Protein AF-A0A971B0A4-F1 (afdb_monomer_lite)

Secondary structure (DSSP, 8-state):
-----SPPPPHHHHHHHS--GGGSPEEEEEEETT---HHHHHHHHHHHHHHT--EEEEEEE--TTS---S--TTSHHHHHHHHHHHHHHHHHT-EEEEESSSBSBSSB-TT--GGGB-EEEEEEEEEEEEEEEEEEEPPP-STT-EEEEEEEEEPPTTTT-BGGGG--EEEEES--TTGGGGGSS-TT--EEPPSEEEEEEEEEEEEEEEEEEEEEE-SS-EEEEEEEEEE-TTS-EEEEEEEEEEES---GGG-S-TT--EEEEEEEEEEEEEEEEEEEEEE--EEEEEEEESS-B-TTHHHHTTSS--SSS---TTTT-PPPPPPPSSGGGSB-GGG-EE-GGGB-TTSEEEEEEEEEEEEEEEEEEEE---B-BS--TTT--BBB-TT-HHHHHHHHHHTHHHHHHHS-GGG-TTEEEEEE--B-S----B-TTHHHHHHHHHSS-STGGGGGGGTB-BS-HHHHHHHHHHHHHHHHHHIIIIIIHHHHHHHGGGT-EEEEE--BSS---SBHHHHHHTSSEEEEEEESSSSTTHHHHHHHHHHHHHHT-S-EEEEEEEBSS--S---HHHHHHHHHHHHHTT--EEEEEEEE----SSSSEES--SSB---STTSTTTTTTHHHHHHHHHHHHHHTSSEE--SEEEE--S-SSBS----SSPPPTT--EEEE-HHHHHHT-EEETTEEE-TTS-EESEEEPPS-SB--HHHHHHHHHHHHHT-EEESPPP-B-SS-TTTTHHHHHHHHHHHHHH-S-TTSSSEEEEETTEEEEES--HHHHHHHTT---SEEESS--EEEEEE-SS-EEEEEE--SSS-EEEEEEES-TTEEEEEEETTTTEEEEESB-EEETTEEEEEEEE-TT-EEEEEEEEEEPPTT-EEEEEETTEEEEESSS--PPPPS---TTTS-TTS-EEEEEEEESS----PPP-SSSB-STTS---EEEE---GGGGTSTTEEEEEEEEETTEEEEEEEETTEEEEEEEEE----S-EEEEEEEETTEEEEEETTEEEEE-PPPSSEEEE-EEPS--SEEEEEEEEESSPPPHHHHHHHHHHS--TTT---S-SEEEEE-TTS-EEEEESS-EEEEEEETTS-EEEEEE---PPPEE----EEEEEE-SSS--EEEEESS---GGG-SSHHHHT--SEEEEEEEEEEPTTTTTS-EEEE-BEEESEEEEEETTEEEEEE-SSS-EEE-TTT--SEEEEEEEEEE--SHHHHHHHTTS-TTT-S-EESSPPS--TTPPPPP-EEEE--EEEEPEEE-

Structure (mmCIF, N/CA/C/O backbone):
data_AF-A0A971B0A4-F1
#
_entry.id   AF-A0A971B0A4-F1
#
loop_
_atom_site.group_PDB
_atom_site.id
_atom_site.type_symbol
_atom_site.label_atom_id
_atom_site.label_alt_id
_atom_site.label_comp_id
_atom_site.label_asym_id
_atom_site.label_entity_id
_atom_site.label_seq_id
_atom_site.pdbx_PDB_ins_code
_atom_site.Cartn_x
_atom_site.Cartn_y
_atom_site.Cartn_z
_atom_site.occupancy
_atom_site.B_iso_or_equiv
_atom_site.auth_seq_id
_atom_site.auth_comp_id
_atom_site.auth_asym_id
_atom_site.auth_atom_id
_atom_site.pdbx_PDB_model_num
ATOM 1 N N . MET A 1 1 ? -56.973 1.195 11.891 1.00 31.73 1 MET A N 1
ATOM 2 C CA . MET A 1 1 ? -56.583 0.288 12.991 1.00 31.73 1 MET A CA 1
ATOM 3 C C . MET A 1 1 ? -56.133 -1.046 12.408 1.00 31.73 1 MET A C 1
ATOM 5 O O . MET A 1 1 ? -56.952 -1.925 12.183 1.00 31.73 1 MET A O 1
ATOM 9 N N . ARG A 1 2 ? -54.836 -1.169 12.111 1.00 25.45 2 ARG A N 1
ATOM 10 C CA . ARG A 1 2 ? -54.115 -2.445 12.115 1.00 25.45 2 ARG A CA 1
ATOM 11 C C . ARG A 1 2 ? -53.233 -2.373 13.355 1.00 25.45 2 ARG A C 1
ATOM 13 O O . ARG A 1 2 ? -52.500 -1.406 13.514 1.00 25.45 2 ARG A O 1
ATOM 20 N N . THR A 1 3 ? -53.416 -3.315 14.262 1.00 25.73 3 THR A N 1
ATOM 21 C CA . THR A 1 3 ? -52.580 -3.524 15.443 1.00 25.73 3 THR A CA 1
ATOM 22 C C . THR A 1 3 ? -51.139 -3.756 14.992 1.00 25.73 3 THR A C 1
ATOM 24 O O . THR A 1 3 ? -50.863 -4.770 14.353 1.00 25.73 3 THR A O 1
ATOM 27 N N . LEU A 1 4 ? -50.262 -2.793 15.288 1.00 31.86 4 LEU A N 1
ATOM 28 C CA . LEU A 1 4 ? -48.808 -2.933 15.243 1.00 31.86 4 LEU A CA 1
ATOM 29 C C . LEU A 1 4 ? -48.434 -4.022 16.257 1.00 31.86 4 LEU A C 1
ATOM 31 O O . LEU A 1 4 ? -48.533 -3.820 17.465 1.00 31.86 4 LEU A O 1
ATOM 35 N N . GLY A 1 5 ? -48.152 -5.224 15.758 1.00 29.00 5 GLY A N 1
ATOM 36 C CA . GLY A 1 5 ? -47.483 -6.256 16.543 1.00 29.00 5 GLY A CA 1
ATOM 37 C C . GLY A 1 5 ? -46.013 -5.877 16.698 1.00 29.00 5 GLY A C 1
ATOM 38 O O . GLY A 1 5 ? -45.464 -5.289 15.775 1.00 29.00 5 GLY A O 1
ATOM 39 N N . ALA A 1 6 ? -45.437 -6.204 17.858 1.00 35.09 6 ALA A N 1
ATOM 40 C CA . ALA A 1 6 ? -44.038 -6.000 18.245 1.00 35.09 6 ALA A CA 1
ATOM 41 C C . ALA A 1 6 ? -43.067 -5.900 17.051 1.00 35.09 6 ALA A C 1
ATOM 43 O O . ALA A 1 6 ? -42.960 -6.848 16.270 1.00 35.09 6 ALA A O 1
ATOM 44 N N . ASP A 1 7 ? -42.397 -4.751 16.929 1.00 43.31 7 ASP A N 1
ATOM 45 C CA . ASP A 1 7 ? -41.523 -4.400 15.809 1.00 43.31 7 ASP A CA 1
ATOM 46 C C . ASP A 1 7 ? -40.497 -5.503 15.520 1.00 43.31 7 ASP A C 1
ATOM 48 O O . ASP A 1 7 ? -39.654 -5.851 16.352 1.00 43.31 7 ASP A O 1
ATOM 52 N N . ALA A 1 8 ? -40.569 -6.076 14.319 1.00 57.00 8 ALA A N 1
ATOM 53 C CA . ALA A 1 8 ? -39.545 -6.987 13.838 1.00 57.00 8 ALA A CA 1
ATOM 54 C C . ALA A 1 8 ? -38.271 -6.181 13.534 1.00 57.00 8 ALA A C 1
ATOM 56 O O . ALA A 1 8 ? -38.282 -5.301 12.675 1.00 57.00 8 ALA A O 1
ATOM 57 N N . VAL A 1 9 ? -37.178 -6.495 14.235 1.00 74.12 9 VAL A N 1
ATOM 58 C CA . VAL A 1 9 ? -35.832 -5.950 13.987 1.00 74.12 9 VAL A CA 1
ATOM 59 C C . VAL A 1 9 ? -35.480 -6.092 12.499 1.00 74.12 9 VAL A C 1
ATOM 61 O O . VAL A 1 9 ? -35.648 -7.171 11.925 1.00 74.12 9 VAL A O 1
ATOM 64 N N . SER A 1 10 ? -35.001 -5.016 11.863 1.00 85.31 10 SER A N 1
ATOM 65 C CA . SER A 1 10 ? -34.673 -5.044 10.427 1.00 85.31 10 SER A CA 1
ATOM 66 C C . SER A 1 10 ? -33.551 -6.057 10.119 1.00 85.31 10 SER A C 1
ATOM 68 O O . SER A 1 10 ? -32.685 -6.274 10.969 1.00 85.31 10 SER A O 1
ATOM 70 N N . PRO A 1 11 ? -33.486 -6.657 8.910 1.00 90.25 11 PRO A N 1
ATOM 71 C CA . PRO A 1 11 ? -32.400 -7.576 8.552 1.00 90.25 11 PRO A CA 1
ATOM 72 C C . PRO A 1 11 ? -31.000 -6.964 8.701 1.00 90.25 11 PRO A C 1
ATOM 74 O O . PRO A 1 11 ? -30.074 -7.651 9.130 1.00 90.25 11 PRO A O 1
ATOM 77 N N . LEU A 1 12 ? -30.859 -5.667 8.401 1.00 93.06 12 LEU A N 1
ATOM 78 C CA . LEU A 1 12 ? -29.615 -4.922 8.592 1.00 93.06 12 LEU A CA 1
ATOM 79 C C . LEU A 1 12 ? -29.250 -4.833 10.081 1.00 93.06 12 LEU A C 1
ATOM 81 O O . LEU A 1 12 ? -28.116 -5.104 10.459 1.00 93.06 12 LEU A O 1
ATOM 85 N N . GLU A 1 13 ? -30.214 -4.513 10.944 1.00 93.62 13 GLU A N 1
ATOM 86 C CA . GLU A 1 13 ? -29.979 -4.415 12.389 1.00 93.62 13 GLU A CA 1
ATOM 87 C C . GLU A 1 13 ? -29.661 -5.776 13.008 1.00 93.62 13 GLU A C 1
ATOM 89 O O . GLU A 1 13 ? -28.752 -5.892 13.833 1.00 93.62 13 GLU A O 1
ATOM 94 N N . GLN A 1 14 ? -30.348 -6.828 12.564 1.00 94.19 14 GLN A N 1
ATOM 95 C CA . GLN A 1 14 ? -30.048 -8.189 12.984 1.00 94.19 14 GLN A CA 1
ATOM 96 C C . GLN A 1 14 ? -28.626 -8.596 12.572 1.00 94.19 14 GLN A C 1
ATOM 98 O O . GLN A 1 14 ? -27.894 -9.134 13.400 1.00 94.19 14 GLN A O 1
ATOM 103 N N . GLY A 1 15 ? -28.217 -8.298 11.333 1.00 95.44 15 GLY A N 1
ATOM 104 C CA . GLY A 1 15 ? -26.860 -8.562 10.851 1.00 95.44 15 GLY A CA 1
ATOM 105 C C . GLY A 1 15 ? -25.789 -7.694 11.519 1.00 95.44 15 GLY A C 1
ATOM 106 O O . GLY A 1 15 ? -24.650 -8.118 11.648 1.00 95.44 15 GLY A O 1
ATOM 107 N N . PHE A 1 16 ? -26.123 -6.509 12.025 1.00 97.00 16 PHE A N 1
ATOM 108 C CA . PHE A 1 16 ? -25.188 -5.723 12.829 1.00 97.00 16 PHE A CA 1
ATOM 109 C C . PHE A 1 16 ? -25.024 -6.284 14.244 1.00 97.00 16 PHE A C 1
ATOM 111 O O . PHE A 1 16 ? -23.913 -6.346 14.771 1.00 97.00 16 PHE A O 1
ATOM 118 N N . ARG A 1 17 ? -26.117 -6.714 14.880 1.00 94.44 17 ARG A N 1
ATOM 119 C CA . ARG A 1 17 ? -26.064 -7.311 16.223 1.00 94.44 17 ARG A CA 1
ATOM 120 C C . ARG A 1 17 ? -25.363 -8.671 16.204 1.00 94.44 17 ARG A C 1
ATOM 122 O O . ARG A 1 17 ? -24.542 -8.933 17.086 1.00 94.44 17 ARG A O 1
ATOM 129 N N . ASP A 1 18 ? -25.648 -9.485 15.188 1.00 93.94 18 ASP A N 1
ATOM 130 C CA . ASP A 1 18 ? -25.052 -10.802 14.953 1.00 93.94 18 ASP A CA 1
ATOM 131 C C . ASP A 1 18 ? -24.512 -10.917 13.511 1.00 93.94 18 ASP A C 1
ATOM 133 O O . ASP A 1 18 ? -25.211 -11.403 12.615 1.00 93.94 18 ASP A O 1
ATOM 137 N N . PRO A 1 19 ? -23.272 -10.447 13.262 1.00 95.88 19 PRO A N 1
ATOM 138 C CA . PRO A 1 19 ? -22.678 -10.457 11.931 1.00 95.88 19 PRO A CA 1
ATOM 139 C C . PRO A 1 19 ? -22.588 -11.852 11.320 1.00 95.88 19 PRO A C 1
ATOM 141 O O . PRO A 1 19 ? -22.152 -12.796 11.989 1.0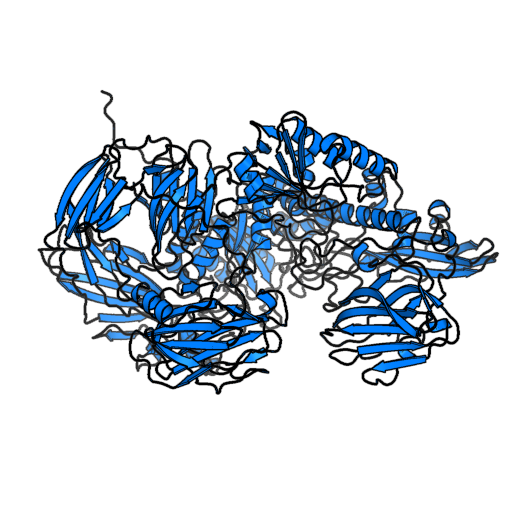0 95.88 19 PRO A O 1
ATOM 144 N N . PRO A 1 20 ? -22.912 -12.002 10.028 1.00 94.94 20 PRO A N 1
ATOM 145 C CA . PRO A 1 20 ? -22.890 -13.299 9.382 1.00 94.94 20 PRO A CA 1
ATOM 146 C C . PRO A 1 20 ? -21.445 -13.815 9.248 1.00 94.94 20 PRO A C 1
ATOM 148 O O . PRO A 1 20 ? -20.472 -13.067 9.326 1.00 94.94 20 PRO A O 1
ATOM 151 N N . VAL A 1 21 ? -21.268 -15.128 9.081 1.00 93.69 21 VAL A N 1
ATOM 152 C CA . VAL A 1 21 ? -19.934 -15.768 9.134 1.00 93.69 21 VAL A CA 1
ATOM 153 C C . VAL A 1 21 ? -18.959 -15.272 8.061 1.00 93.69 21 VAL A C 1
ATOM 155 O O . VAL A 1 21 ? -17.753 -15.403 8.238 1.00 93.69 21 VAL A O 1
ATOM 158 N N . GLN A 1 22 ? -19.467 -14.700 6.969 1.00 92.38 22 GLN A N 1
ATOM 159 C CA . GLN A 1 22 ? -18.684 -14.152 5.861 1.00 92.38 22 GLN A CA 1
ATOM 160 C C . GLN A 1 22 ? -17.937 -12.864 6.238 1.00 92.38 22 GLN A C 1
ATOM 162 O O . GLN A 1 22 ? -17.019 -12.481 5.525 1.00 92.38 22 GLN A O 1
ATOM 167 N N . THR A 1 23 ? -18.298 -12.211 7.348 1.00 96.12 23 THR A N 1
ATOM 168 C CA . THR A 1 23 ? -17.634 -10.980 7.815 1.00 96.12 23 THR A CA 1
ATOM 169 C C . THR A 1 23 ? -16.490 -11.251 8.782 1.00 96.12 23 THR A C 1
ATOM 171 O O . THR A 1 23 ? -15.845 -10.315 9.254 1.00 96.12 23 THR A O 1
ATOM 174 N N . LYS A 1 24 ? -16.247 -12.526 9.115 1.00 97.94 24 LYS A N 1
ATOM 175 C CA . LYS A 1 24 ? -15.093 -12.921 9.919 1.00 97.94 24 LYS A CA 1
ATOM 176 C C . LYS A 1 24 ? -13.802 -12.517 9.196 1.00 97.94 24 LYS A C 1
ATOM 178 O O . LYS A 1 24 ? -13.685 -12.823 8.012 1.00 97.94 24 LYS A O 1
ATOM 183 N N . PRO A 1 25 ? -12.837 -11.895 9.893 1.00 98.00 25 PRO A N 1
ATOM 184 C CA . PRO A 1 25 ? -11.555 -11.562 9.292 1.00 98.00 25 PRO A CA 1
ATOM 185 C C . PRO A 1 25 ? -10.769 -12.826 8.930 1.00 98.00 25 PRO A C 1
ATOM 187 O O . PRO A 1 25 ? -10.989 -13.911 9.490 1.00 98.00 25 PRO A O 1
ATOM 190 N N . ALA A 1 26 ? -9.826 -12.657 8.012 1.00 98.56 26 ALA A N 1
ATOM 191 C CA . ALA A 1 26 ? -8.813 -13.650 7.698 1.00 98.56 26 ALA A CA 1
ATOM 192 C C . ALA A 1 26 ? -7.521 -13.376 8.484 1.00 98.56 26 ALA A C 1
ATOM 194 O O . ALA A 1 26 ? -7.385 -12.339 9.136 1.00 98.56 26 ALA A O 1
ATOM 195 N N . VAL A 1 27 ? -6.559 -14.292 8.411 1.00 98.56 27 VAL A N 1
ATOM 196 C CA . VAL A 1 27 ? -5.201 -14.100 8.937 1.00 98.56 27 VAL A CA 1
ATOM 197 C C . VAL A 1 27 ? -4.169 -14.596 7.936 1.00 98.56 27 VAL A C 1
ATOM 199 O O . VAL A 1 27 ? -4.377 -15.632 7.297 1.00 98.56 27 VAL A O 1
ATOM 202 N N . TYR A 1 28 ? -3.028 -13.917 7.860 1.00 98.69 28 TYR A N 1
ATOM 203 C CA . TYR A 1 28 ? -1.813 -14.568 7.381 1.00 98.69 28 TYR A CA 1
ATOM 204 C C . TYR A 1 28 ? -1.364 -15.564 8.440 1.00 98.69 28 TYR A C 1
ATOM 206 O O . TYR A 1 28 ? -1.248 -15.227 9.620 1.00 98.69 28 TYR A O 1
ATOM 214 N N . TRP A 1 29 ? -1.174 -16.811 8.025 1.00 98.69 29 TRP A N 1
ATOM 215 C CA . TRP A 1 29 ? -0.778 -17.910 8.886 1.00 98.69 29 TRP A CA 1
ATOM 216 C C . TRP A 1 29 ? 0.603 -18.414 8.484 1.00 98.69 29 TRP A C 1
ATOM 218 O O . TRP A 1 29 ? 0.750 -19.338 7.682 1.00 98.69 29 TRP A O 1
ATOM 228 N N . TYR A 1 30 ? 1.627 -17.758 9.024 1.00 98.31 30 TYR A N 1
ATOM 229 C CA . TYR A 1 30 ? 3.008 -17.993 8.623 1.00 98.31 30 TYR A CA 1
ATOM 230 C C . TYR A 1 30 ? 3.624 -19.183 9.342 1.00 98.31 30 TYR A C 1
ATOM 232 O O . TYR A 1 30 ? 3.584 -19.302 10.570 1.00 98.31 30 TYR A O 1
ATOM 240 N N . TRP A 1 31 ? 4.217 -20.061 8.542 1.00 97.88 31 TRP A N 1
ATOM 241 C CA . TRP A 1 31 ? 4.985 -21.223 8.959 1.00 97.88 31 TRP A CA 1
ATOM 242 C C . TRP A 1 31 ? 6.463 -20.852 8.836 1.00 97.88 31 TRP A C 1
ATOM 244 O O . TRP A 1 31 ? 6.988 -20.742 7.730 1.00 97.88 31 TRP A O 1
ATOM 254 N N . ILE A 1 32 ? 7.099 -20.568 9.976 1.00 97.06 32 ILE A N 1
ATOM 255 C CA . ILE A 1 32 ? 8.408 -19.901 10.031 1.00 97.06 32 ILE A CA 1
ATOM 256 C C . ILE A 1 32 ? 9.547 -20.926 10.098 1.00 97.06 32 ILE A C 1
ATOM 258 O O . ILE A 1 32 ? 9.622 -21.721 11.040 1.00 97.06 32 ILE A O 1
ATOM 262 N N . SER A 1 33 ? 10.464 -20.861 9.133 1.00 96.25 33 SER A N 1
ATOM 263 C CA . SER A 1 33 ? 11.704 -21.646 9.042 1.00 96.25 33 SER A CA 1
ATOM 264 C C . SER A 1 33 ? 11.499 -23.126 9.384 1.00 96.25 33 SER A C 1
ATOM 266 O O . SER A 1 33 ? 12.174 -23.658 10.259 1.00 96.25 33 SER A O 1
ATOM 268 N N . ASP A 1 34 ? 10.521 -23.786 8.761 1.00 95.44 34 ASP A N 1
ATOM 269 C CA . ASP A 1 34 ? 10.216 -25.219 8.937 1.00 95.44 34 ASP A CA 1
ATOM 270 C C . ASP A 1 34 ? 9.804 -25.653 10.367 1.00 95.44 34 ASP A C 1
ATOM 272 O O . ASP A 1 34 ? 9.705 -26.847 10.660 1.00 95.44 34 ASP A O 1
ATOM 276 N N . ASN A 1 35 ? 9.555 -24.714 11.290 1.00 95.75 35 ASN A N 1
ATOM 277 C CA . ASN A 1 35 ? 9.149 -25.015 12.668 1.00 95.75 35 ASN A CA 1
ATOM 278 C C . ASN A 1 35 ? 7.637 -25.242 12.754 1.00 95.75 35 ASN A C 1
ATOM 280 O O . ASN A 1 35 ? 6.903 -24.377 13.226 1.00 95.75 35 ASN A O 1
ATOM 284 N N . ILE A 1 36 ? 7.176 -26.411 12.310 1.00 96.25 36 ILE A N 1
ATOM 285 C CA . ILE A 1 36 ? 5.751 -26.760 12.241 1.00 96.25 36 ILE A CA 1
ATOM 286 C C . ILE A 1 36 ? 5.455 -28.132 12.848 1.00 96.25 36 ILE A C 1
ATOM 288 O O . ILE A 1 36 ? 6.302 -29.020 12.874 1.00 96.25 36 ILE A O 1
ATOM 292 N N . SER A 1 37 ? 4.233 -28.318 13.355 1.00 97.25 37 SER A N 1
ATOM 293 C CA . SER A 1 37 ? 3.768 -29.611 13.876 1.00 97.25 37 SER A CA 1
ATOM 294 C C . SER A 1 37 ? 2.282 -29.827 13.612 1.00 97.25 37 SER A C 1
ATOM 296 O O . SER A 1 37 ? 1.493 -28.877 13.556 1.00 97.25 37 SER A O 1
ATOM 298 N N . LYS A 1 38 ? 1.879 -31.095 13.500 1.00 98.06 38 LYS A N 1
ATOM 299 C CA . LYS A 1 38 ? 0.485 -31.492 13.266 1.00 98.06 38 LYS A CA 1
ATOM 300 C C . LYS A 1 38 ? -0.436 -31.052 14.406 1.00 98.06 38 LYS A C 1
ATOM 302 O O . LYS A 1 38 ? -1.518 -30.515 14.174 1.00 98.06 38 LYS A O 1
ATOM 307 N N . GLU A 1 39 ? 0.007 -31.243 15.645 1.00 98.25 39 GLU A N 1
ATOM 308 C CA . GLU A 1 39 ? -0.720 -30.842 16.848 1.00 98.25 39 GLU A CA 1
ATOM 309 C C . GLU A 1 39 ? -0.805 -29.317 16.964 1.00 98.25 39 GLU A C 1
ATOM 311 O O . GLU A 1 39 ? -1.820 -28.787 17.419 1.00 98.25 39 GLU A O 1
ATOM 316 N N . GLY A 1 40 ? 0.249 -28.604 16.555 1.00 98.31 40 GLY A N 1
ATOM 317 C CA . GLY A 1 40 ? 0.265 -27.147 16.485 1.00 98.31 40 GLY A CA 1
ATOM 318 C C . GLY A 1 40 ? -0.768 -26.616 15.495 1.00 98.31 40 GLY A C 1
ATOM 319 O O . GLY A 1 40 ? -1.555 -25.749 15.862 1.00 98.31 40 GLY A O 1
ATOM 320 N N . VAL A 1 41 ? -0.825 -27.200 14.292 1.00 98.75 41 VAL A N 1
ATOM 321 C CA . VAL A 1 41 ? -1.830 -26.896 13.257 1.00 98.75 41 VAL A CA 1
ATOM 322 C C . VAL A 1 41 ? -3.260 -27.044 13.781 1.00 98.75 41 VAL A C 1
ATOM 324 O O . VAL A 1 41 ? -4.047 -26.105 13.676 1.00 98.75 41 VAL A O 1
ATOM 327 N N . THR A 1 42 ? -3.596 -28.182 14.398 1.00 98.81 42 THR A N 1
ATOM 328 C CA . THR A 1 42 ? -4.938 -28.395 14.972 1.00 98.81 42 THR A CA 1
ATOM 329 C C . THR A 1 42 ? -5.279 -27.326 16.009 1.00 98.81 42 THR A C 1
ATOM 331 O O . THR A 1 42 ? -6.360 -26.741 15.970 1.00 98.81 42 THR A O 1
ATOM 334 N N . ARG A 1 43 ? -4.355 -27.032 16.929 1.00 98.62 43 ARG A N 1
ATOM 335 C CA . ARG A 1 43 ? -4.614 -26.080 18.016 1.00 98.62 43 ARG A CA 1
ATOM 336 C C . ARG A 1 43 ? -4.702 -24.636 17.541 1.00 98.62 43 ARG A C 1
ATOM 338 O O . ARG A 1 43 ? -5.463 -23.872 18.129 1.00 98.62 43 ARG A O 1
ATOM 345 N N . ASP A 1 44 ? -3.945 -24.269 16.511 1.00 98.81 44 ASP A N 1
ATOM 346 C CA . ASP A 1 44 ? -4.049 -22.955 15.877 1.00 98.81 44 ASP A CA 1
ATOM 347 C C . ASP A 1 44 ? -5.430 -22.756 15.257 1.00 98.81 44 ASP A C 1
ATOM 349 O O . ASP A 1 44 ? -6.111 -21.790 15.592 1.00 98.81 44 ASP A O 1
ATOM 353 N N . LEU A 1 45 ? -5.901 -23.714 14.457 1.00 98.88 45 LEU A N 1
ATOM 354 C CA . LEU A 1 45 ? -7.218 -23.631 13.820 1.00 98.88 45 LEU A CA 1
ATOM 355 C C . LEU A 1 45 ? -8.366 -23.649 14.840 1.00 98.88 45 LEU A C 1
ATOM 357 O O . LEU A 1 45 ? -9.329 -22.894 14.708 1.00 98.88 45 LEU A O 1
ATOM 361 N N . GLU A 1 46 ? -8.260 -24.448 15.905 1.00 98.75 46 GLU A N 1
ATOM 362 C CA . GLU A 1 46 ? -9.228 -24.414 17.007 1.00 98.75 46 GLU A CA 1
ATOM 363 C C . GLU A 1 46 ? -9.236 -23.063 17.735 1.00 98.75 46 GLU A C 1
ATOM 365 O O . GLU A 1 46 ? -10.302 -22.588 18.129 1.00 98.75 46 GLU A O 1
ATOM 370 N N . ALA A 1 47 ? -8.070 -22.440 17.928 1.00 98.62 47 ALA A N 1
ATOM 371 C CA . ALA A 1 47 ? -7.957 -21.127 18.558 1.00 98.62 47 ALA A CA 1
ATOM 372 C C . ALA A 1 47 ? -8.544 -20.021 17.670 1.00 98.62 47 ALA A C 1
ATOM 374 O O . ALA A 1 47 ? -9.370 -19.237 18.136 1.00 98.62 47 ALA A O 1
ATOM 375 N N . MET A 1 48 ? -8.204 -20.024 16.381 1.00 98.75 48 MET A N 1
ATOM 376 C CA . MET A 1 48 ? -8.788 -19.157 15.355 1.00 98.75 48 MET A CA 1
ATOM 377 C C . MET A 1 48 ? -10.322 -19.246 15.346 1.00 98.75 48 MET A C 1
ATOM 379 O O . MET A 1 48 ? -11.005 -18.220 15.405 1.00 98.75 48 MET A O 1
ATOM 383 N N . ALA A 1 49 ? -10.878 -20.463 15.358 1.00 98.44 49 ALA A N 1
ATOM 384 C CA . ALA A 1 49 ? -12.323 -20.678 15.376 1.00 98.44 49 ALA A CA 1
ATOM 385 C C . ALA A 1 49 ? -12.995 -20.102 16.637 1.00 98.44 49 ALA A C 1
ATOM 387 O O . ALA A 1 49 ? -14.060 -19.487 16.528 1.00 98.44 49 ALA A O 1
ATOM 388 N N . ARG A 1 50 ? -12.377 -20.257 17.821 1.00 97.75 50 ARG A N 1
ATOM 389 C CA . ARG A 1 50 ? -12.908 -19.733 19.095 1.00 97.75 50 ARG A CA 1
ATOM 390 C C . ARG A 1 50 ? -12.997 -18.210 19.125 1.00 97.75 50 ARG A C 1
ATOM 392 O O . ARG A 1 50 ? -13.990 -17.683 19.628 1.00 97.75 50 ARG A O 1
ATOM 399 N N . VAL A 1 51 ? -11.992 -17.512 18.591 1.00 97.31 51 VAL A N 1
ATOM 400 C CA . VAL A 1 51 ? -11.947 -16.037 18.617 1.00 97.31 51 VAL A CA 1
ATOM 401 C C . VAL A 1 51 ? -12.653 -15.382 17.431 1.00 97.31 51 VAL A C 1
ATOM 403 O O . VAL A 1 51 ? -12.865 -14.175 17.447 1.00 97.31 51 VAL A O 1
ATOM 406 N N . GLY A 1 52 ? -13.082 -16.167 16.438 1.00 97.38 52 GLY A N 1
ATOM 407 C CA . GLY A 1 52 ? -13.920 -15.690 15.337 1.00 97.38 52 GLY A CA 1
ATOM 408 C C . GLY A 1 52 ? -13.186 -15.406 14.026 1.00 97.38 52 GLY A C 1
ATOM 409 O O . GLY A 1 52 ? -13.714 -14.654 13.213 1.00 97.38 52 GLY A O 1
ATOM 410 N N . ILE A 1 53 ? -12.025 -16.019 13.788 1.00 98.56 53 ILE A N 1
ATOM 411 C CA . ILE A 1 53 ? -11.350 -15.992 12.480 1.00 98.56 53 ILE A CA 1
ATOM 412 C C . ILE A 1 53 ? -12.091 -16.894 11.484 1.00 98.56 53 ILE A C 1
ATOM 414 O O . ILE A 1 53 ? -12.618 -17.950 11.850 1.00 98.56 53 ILE A O 1
ATOM 418 N N . GLY A 1 54 ? -12.190 -16.439 10.233 1.00 98.00 54 GLY A N 1
ATOM 419 C CA . GLY A 1 54 ? -12.931 -17.107 9.161 1.00 98.00 54 GLY A CA 1
ATOM 420 C C . GLY A 1 54 ? -12.048 -17.830 8.151 1.00 98.00 54 GLY A C 1
ATOM 421 O O . GLY A 1 54 ? -12.431 -18.901 7.677 1.00 98.00 54 GLY A O 1
ATOM 422 N N . GLU A 1 55 ? -10.881 -17.268 7.832 1.00 98.50 55 GLU A N 1
ATOM 423 C CA . GLU A 1 55 ? -9.952 -17.806 6.830 1.00 98.50 55 GLU A CA 1
ATOM 424 C C . GLU A 1 55 ? -8.496 -17.692 7.326 1.00 98.50 55 GLU A C 1
ATOM 426 O O . GLU A 1 55 ? -8.152 -16.736 8.017 1.00 98.50 55 GLU A O 1
ATOM 431 N N . ALA A 1 56 ? -7.640 -18.657 6.987 1.00 98.75 56 ALA A N 1
ATOM 432 C CA . ALA A 1 56 ? -6.213 -18.649 7.315 1.00 98.75 56 ALA A CA 1
ATOM 433 C C . ALA A 1 56 ? -5.379 -18.928 6.059 1.00 98.75 56 ALA A C 1
ATOM 435 O O . ALA A 1 56 ? -5.575 -19.953 5.403 1.00 98.75 56 ALA A O 1
ATOM 436 N N . PHE A 1 57 ? -4.469 -18.019 5.711 1.00 98.75 57 PHE A N 1
ATOM 437 C CA . PHE A 1 57 ? -3.645 -18.109 4.505 1.00 98.75 57 PHE A CA 1
ATOM 438 C C . PHE A 1 57 ? -2.257 -18.641 4.847 1.00 98.75 57 PHE A C 1
ATOM 440 O O . PHE A 1 57 ? -1.482 -17.974 5.526 1.00 98.75 57 PHE A O 1
ATOM 447 N N . ILE A 1 58 ? -1.951 -19.858 4.403 1.00 98.75 58 ILE A N 1
ATOM 448 C CA . ILE A 1 58 ? -0.680 -20.522 4.694 1.00 98.75 58 ILE A CA 1
ATOM 449 C C . ILE A 1 58 ? 0.426 -19.919 3.823 1.00 98.75 58 ILE A C 1
ATOM 451 O O . ILE A 1 58 ? 0.416 -20.117 2.605 1.00 98.75 58 ILE A O 1
ATOM 455 N N . GLY A 1 59 ? 1.383 -19.244 4.464 1.00 98.00 59 GLY A N 1
ATOM 456 C CA . GLY A 1 59 ? 2.637 -18.765 3.869 1.00 98.00 59 GLY A CA 1
ATOM 457 C C . GLY A 1 59 ? 3.840 -19.470 4.501 1.00 98.00 59 GLY A C 1
ATOM 458 O O . GLY A 1 59 ? 3.880 -19.653 5.719 1.00 98.00 59 GLY A O 1
ATOM 459 N N . ASN A 1 60 ? 4.812 -19.900 3.691 1.00 97.31 60 ASN A N 1
ATOM 460 C CA . ASN A 1 60 ? 5.985 -20.653 4.165 1.00 97.31 60 ASN A CA 1
ATOM 461 C C . ASN A 1 60 ? 7.205 -19.750 4.107 1.00 97.31 60 ASN A C 1
ATOM 463 O O . ASN A 1 60 ? 7.784 -19.569 3.042 1.00 97.31 60 ASN A O 1
ATOM 467 N N . ILE A 1 61 ? 7.563 -19.171 5.245 1.00 96.94 61 ILE A N 1
ATOM 468 C CA . ILE A 1 61 ? 8.516 -18.067 5.320 1.00 96.94 61 ILE A CA 1
ATOM 469 C C . ILE A 1 61 ? 9.797 -18.582 5.952 1.00 96.94 61 ILE A C 1
ATOM 471 O O . ILE A 1 61 ? 9.773 -19.098 7.070 1.00 96.94 61 ILE A O 1
ATOM 475 N N . PHE A 1 62 ? 10.923 -18.426 5.266 1.00 96.12 62 PHE A N 1
ATOM 476 C CA . PHE A 1 62 ? 12.215 -18.844 5.795 1.00 96.12 62 PHE A CA 1
ATOM 477 C C . PHE A 1 62 ? 13.033 -17.636 6.239 1.00 96.12 62 PHE A C 1
ATOM 479 O O . PHE A 1 62 ? 13.309 -16.730 5.463 1.00 96.12 62 PHE A O 1
ATOM 486 N N . LEU A 1 63 ? 13.406 -17.614 7.514 1.00 94.50 63 LEU A N 1
ATOM 487 C CA . LEU A 1 63 ? 14.222 -16.567 8.113 1.00 94.50 63 LEU A CA 1
ATOM 488 C C . LEU A 1 63 ? 15.580 -17.156 8.501 1.00 94.50 63 LEU A C 1
ATOM 490 O O . LEU A 1 63 ? 15.645 -18.018 9.379 1.00 94.50 63 LEU A O 1
ATOM 494 N N . ASP A 1 64 ? 16.660 -16.663 7.894 1.00 89.88 64 ASP A N 1
ATOM 495 C CA . ASP A 1 64 ? 18.022 -17.187 8.101 1.00 89.88 64 ASP A CA 1
ATOM 496 C C . ASP A 1 64 ? 18.517 -17.061 9.549 1.00 89.88 64 ASP A C 1
ATOM 498 O O . ASP A 1 64 ? 19.373 -17.817 10.008 1.00 89.88 64 ASP A O 1
ATOM 502 N N . ASN A 1 65 ? 17.980 -16.094 10.294 1.00 88.25 65 ASN A N 1
ATOM 503 C CA . ASN A 1 65 ? 18.316 -15.863 11.697 1.00 88.25 65 ASN A CA 1
ATOM 504 C C . ASN A 1 65 ? 17.487 -16.713 12.677 1.00 88.25 65 ASN A C 1
ATOM 506 O O . ASN A 1 65 ? 17.632 -16.554 13.891 1.00 88.25 65 ASN A O 1
ATOM 510 N N . VAL A 1 66 ? 16.621 -17.594 12.173 1.00 90.94 66 VAL A N 1
ATOM 511 C CA . VAL A 1 66 ? 15.774 -18.493 12.959 1.00 90.94 66 VAL A CA 1
ATOM 512 C C . VAL A 1 66 ? 16.232 -19.932 12.711 1.00 90.94 66 VAL A C 1
ATOM 514 O O . VAL A 1 66 ? 16.252 -20.365 11.560 1.00 90.94 66 VAL A O 1
ATOM 517 N N . PRO A 1 67 ? 16.569 -20.714 13.758 1.00 91.88 67 PRO A N 1
ATOM 518 C CA . PRO A 1 67 ? 16.947 -22.113 13.578 1.00 91.88 67 PRO A CA 1
ATOM 519 C C . PRO A 1 67 ? 15.850 -22.897 12.856 1.00 91.88 67 PRO A C 1
ATOM 521 O O . PRO A 1 67 ? 14.696 -22.888 13.298 1.00 91.88 67 PRO A O 1
ATOM 524 N N . ALA A 1 68 ? 16.221 -23.563 11.763 1.00 93.88 68 ALA A N 1
ATOM 525 C CA . ALA A 1 68 ? 15.280 -24.300 10.935 1.00 93.88 68 ALA A CA 1
ATOM 526 C C . ALA A 1 68 ? 14.772 -25.567 11.642 1.00 93.88 68 ALA A C 1
ATOM 528 O O . ALA A 1 68 ? 15.551 -26.281 12.275 1.00 93.88 68 ALA A O 1
ATOM 529 N N . GLY A 1 69 ? 13.477 -25.849 11.511 1.00 94.44 69 GLY A N 1
ATOM 530 C CA . GLY A 1 69 ? 12.868 -27.106 11.944 1.00 94.44 69 GLY A CA 1
ATOM 531 C C . GLY A 1 69 ? 13.124 -28.260 10.967 1.00 94.44 69 GLY A C 1
ATOM 532 O O . GLY A 1 69 ? 13.782 -28.099 9.936 1.00 94.44 69 GLY A O 1
ATOM 533 N N . ASP A 1 70 ? 12.594 -29.438 11.292 1.00 94.00 70 ASP A N 1
ATOM 534 C CA . ASP A 1 70 ? 12.861 -30.672 10.539 1.00 94.00 70 ASP A CA 1
ATOM 535 C C . ASP A 1 70 ? 11.927 -30.870 9.329 1.00 94.00 70 ASP A C 1
ATOM 537 O O . ASP A 1 70 ? 12.270 -31.590 8.391 1.00 94.00 70 ASP A O 1
ATOM 541 N N . VAL A 1 71 ? 10.758 -30.218 9.310 1.00 95.69 71 VAL A N 1
ATOM 542 C CA . VAL A 1 71 ? 9.726 -30.445 8.286 1.00 95.69 71 VAL A CA 1
ATOM 543 C C . VAL A 1 71 ? 9.928 -29.514 7.092 1.00 95.69 71 VAL A C 1
ATOM 545 O O . VAL A 1 71 ? 9.313 -28.453 6.995 1.00 95.69 71 VAL A O 1
ATOM 548 N N . LYS A 1 72 ? 10.807 -29.921 6.173 1.00 95.75 72 LYS A N 1
ATOM 549 C CA . LYS A 1 72 ? 11.194 -29.114 5.006 1.00 95.75 72 LYS A CA 1
ATOM 550 C C . LYS A 1 72 ? 10.065 -28.953 3.994 1.00 95.75 72 LYS A C 1
ATOM 552 O O . LYS A 1 72 ? 9.368 -29.924 3.677 1.00 95.75 72 LYS A O 1
ATOM 557 N N . VAL A 1 73 ? 9.928 -27.747 3.442 1.00 94.88 73 VAL A N 1
ATOM 558 C CA . VAL A 1 73 ? 8.964 -27.432 2.374 1.00 94.88 73 VAL A CA 1
ATOM 559 C C . VAL A 1 73 ? 9.122 -28.410 1.198 1.00 94.88 73 VAL A C 1
ATOM 561 O O . VAL A 1 73 ? 10.202 -28.931 0.934 1.00 94.88 73 VAL A O 1
ATOM 564 N N . MET A 1 74 ? 8.021 -28.708 0.501 1.00 94.12 74 MET A N 1
ATOM 565 C CA . MET A 1 74 ? 7.929 -29.662 -0.622 1.00 94.12 74 MET A CA 1
ATOM 566 C C . MET A 1 74 ? 8.104 -31.156 -0.292 1.00 94.12 74 MET A C 1
ATOM 568 O O . MET A 1 74 ? 7.807 -31.986 -1.162 1.00 94.12 74 MET A O 1
ATOM 572 N N . THR A 1 75 ? 8.507 -31.534 0.927 1.00 96.69 75 THR A N 1
ATOM 573 C CA . THR A 1 75 ? 8.553 -32.947 1.353 1.00 96.69 75 THR A CA 1
ATOM 574 C C . THR A 1 75 ? 7.152 -33.544 1.524 1.00 96.69 75 THR A C 1
ATOM 576 O O . THR A 1 75 ? 6.166 -32.828 1.703 1.00 96.69 75 THR A O 1
ATOM 579 N N . ASP A 1 76 ? 7.032 -34.877 1.480 1.00 97.44 76 ASP A N 1
ATOM 580 C CA . ASP A 1 76 ? 5.739 -35.547 1.697 1.00 97.44 76 ASP A CA 1
ATOM 581 C C . ASP A 1 76 ? 5.171 -35.307 3.104 1.00 97.44 76 ASP A C 1
ATOM 583 O O . ASP A 1 76 ? 3.950 -35.244 3.259 1.00 97.44 76 ASP A O 1
ATOM 587 N N . GLU A 1 77 ? 6.033 -35.135 4.111 1.00 97.69 77 GLU A N 1
ATOM 588 C CA . GLU A 1 77 ? 5.618 -34.773 5.468 1.00 97.69 77 GLU A CA 1
ATOM 589 C C . GLU A 1 77 ? 4.996 -33.372 5.502 1.00 97.69 77 GLU A C 1
ATOM 591 O O . GLU A 1 77 ? 3.888 -33.205 6.016 1.00 97.69 77 GLU A O 1
ATOM 596 N N . TRP A 1 78 ? 5.648 -32.390 4.872 1.00 98.12 78 TRP A N 1
ATOM 597 C CA . TRP A 1 78 ? 5.125 -31.029 4.755 1.00 98.12 78 TRP A CA 1
ATOM 598 C C . TRP A 1 78 ? 3.786 -30.991 4.007 1.00 98.12 78 TRP A C 1
ATOM 600 O O . TRP A 1 78 ? 2.813 -30.420 4.506 1.00 98.12 78 TRP A O 1
ATOM 610 N N . TRP A 1 79 ? 3.675 -31.687 2.867 1.00 98.19 79 TRP A N 1
ATOM 611 C CA . TRP A 1 79 ? 2.394 -31.819 2.162 1.00 98.19 79 TRP A CA 1
ATOM 612 C C . TRP A 1 79 ? 1.320 -32.461 3.049 1.00 98.19 79 TRP A C 1
ATOM 614 O O . TRP A 1 79 ? 0.175 -32.012 3.047 1.00 98.19 79 TRP A O 1
ATOM 624 N N . GLY A 1 80 ? 1.680 -33.469 3.849 1.00 98.50 80 GLY A N 1
ATOM 625 C CA . GLY A 1 80 ? 0.779 -34.089 4.819 1.00 98.50 80 GLY A CA 1
ATOM 626 C C . GLY A 1 80 ? 0.235 -33.106 5.865 1.00 98.50 80 GLY A C 1
ATOM 627 O O . GLY A 1 80 ? -0.927 -33.226 6.264 1.00 98.50 80 GLY A O 1
ATOM 628 N N . LEU A 1 81 ? 1.024 -32.107 6.275 1.00 98.62 81 LEU A N 1
ATOM 629 C CA . LEU A 1 81 ? 0.575 -31.041 7.178 1.00 98.62 81 LEU A CA 1
ATOM 630 C C . LEU A 1 81 ? -0.365 -30.045 6.495 1.00 98.62 81 LEU A C 1
ATOM 632 O O . LEU A 1 81 ? -1.349 -29.646 7.115 1.00 98.62 81 LEU A O 1
ATOM 636 N N . ILE A 1 82 ? -0.127 -29.696 5.227 1.00 98.50 82 ILE A N 1
ATOM 637 C CA . ILE A 1 82 ? -1.063 -28.873 4.439 1.00 98.50 82 ILE A CA 1
ATOM 638 C C . ILE A 1 82 ? -2.411 -29.592 4.304 1.00 98.50 82 ILE A C 1
ATOM 640 O O . ILE A 1 82 ? -3.463 -29.020 4.587 1.00 98.50 82 ILE A O 1
ATOM 644 N N . GLU A 1 83 ? -2.399 -30.879 3.949 1.00 98.75 83 GLU A N 1
ATOM 645 C CA . GLU A 1 83 ? -3.625 -31.677 3.862 1.00 98.75 83 GLU A CA 1
ATOM 646 C C . GLU A 1 83 ? -4.347 -31.781 5.216 1.00 98.75 83 GLU A C 1
ATOM 648 O O . GLU A 1 83 ? -5.579 -31.771 5.277 1.00 98.75 83 GLU A O 1
ATOM 653 N N . HIS A 1 84 ? -3.593 -31.898 6.315 1.00 98.69 84 HIS A N 1
ATOM 654 C CA . HIS A 1 84 ? -4.140 -31.888 7.673 1.00 98.69 84 HIS A CA 1
ATOM 655 C C . HIS A 1 84 ? -4.783 -30.539 8.007 1.00 98.69 84 HIS A C 1
ATOM 657 O O . HIS A 1 84 ? -5.915 -30.525 8.484 1.00 98.69 84 HIS A O 1
ATOM 663 N N . ALA A 1 85 ? -4.132 -29.419 7.682 1.00 98.75 85 ALA A N 1
ATOM 664 C CA . ALA A 1 85 ? -4.681 -28.078 7.871 1.00 98.75 85 ALA A CA 1
ATOM 665 C C . ALA A 1 85 ? -6.003 -27.877 7.114 1.00 98.75 85 ALA A C 1
ATOM 667 O O . ALA A 1 85 ? -6.962 -27.363 7.686 1.00 98.75 85 ALA A O 1
ATOM 668 N N . VAL A 1 86 ? -6.102 -28.349 5.866 1.00 98.75 86 VAL A N 1
ATOM 669 C CA . VAL A 1 86 ? -7.346 -28.284 5.079 1.00 98.75 86 VAL A CA 1
ATOM 670 C C . VAL A 1 86 ? -8.469 -29.110 5.719 1.00 98.75 86 VAL A C 1
ATOM 672 O O . VAL A 1 86 ? -9.594 -28.620 5.848 1.00 98.75 86 VAL A O 1
ATOM 675 N N . ARG A 1 87 ? -8.189 -30.344 6.163 1.00 98.50 87 ARG A N 1
ATOM 676 C CA . ARG A 1 87 ? -9.197 -31.193 6.831 1.00 98.50 87 ARG A CA 1
ATOM 677 C C . ARG A 1 87 ? -9.646 -30.596 8.166 1.00 98.50 87 ARG A C 1
ATOM 679 O O . ARG A 1 87 ? -10.845 -30.544 8.441 1.00 98.50 87 ARG A O 1
ATOM 686 N N . GLU A 1 88 ? -8.705 -30.113 8.972 1.00 98.56 88 GLU A N 1
ATOM 687 C CA . GLU A 1 88 ? -8.994 -29.490 10.264 1.00 98.56 88 GLU A CA 1
ATOM 688 C C . GLU A 1 88 ? -9.756 -28.177 10.107 1.00 98.56 88 GLU A C 1
ATOM 690 O O . GLU A 1 88 ? -10.730 -27.963 10.823 1.00 98.56 88 GLU A O 1
ATOM 695 N N . GLY A 1 89 ? -9.395 -27.349 9.124 1.00 98.38 89 GLY A N 1
ATOM 696 C CA . GLY A 1 89 ? -10.138 -26.141 8.777 1.00 98.38 89 GLY A CA 1
ATOM 697 C C . GLY A 1 89 ? -11.597 -26.460 8.449 1.00 98.38 89 GLY A C 1
ATOM 698 O O . GLY A 1 89 ? -12.515 -25.855 9.005 1.00 98.38 89 GLY A O 1
ATOM 699 N N . GLY A 1 90 ? -11.831 -27.510 7.653 1.00 97.94 90 GLY A N 1
ATOM 700 C CA . GLY A 1 90 ? -13.175 -28.025 7.378 1.00 97.94 90 GLY A CA 1
ATOM 701 C C . GLY A 1 90 ? -13.917 -28.515 8.626 1.00 97.94 90 GLY A C 1
ATOM 702 O O . GLY A 1 90 ? -15.119 -28.279 8.748 1.00 97.94 90 GLY A O 1
ATOM 703 N N . ARG A 1 91 ? -13.215 -29.152 9.572 1.00 98.19 91 ARG A N 1
ATOM 704 C CA . ARG A 1 91 ? -13.784 -29.624 10.846 1.00 98.19 91 ARG A CA 1
ATOM 705 C C . ARG A 1 91 ? -14.223 -28.472 11.752 1.00 98.19 91 ARG A C 1
ATOM 707 O O . ARG A 1 91 ? -15.273 -28.583 12.383 1.00 98.19 91 ARG A O 1
ATOM 714 N N . VAL A 1 92 ? -13.430 -27.401 11.849 1.00 98.31 92 VAL A N 1
ATOM 715 C CA . VAL A 1 92 ? -13.691 -26.277 12.773 1.00 98.31 92 VAL A CA 1
ATOM 716 C C . VAL A 1 92 ? -14.402 -25.086 12.123 1.00 98.31 92 VAL A C 1
ATOM 718 O O . VAL A 1 92 ? -14.804 -24.159 12.823 1.00 98.31 92 VAL A O 1
ATOM 721 N N . GLY A 1 93 ? -14.588 -25.104 10.800 1.00 97.56 93 GLY A N 1
ATOM 722 C CA . GLY A 1 93 ? -15.240 -24.029 10.051 1.00 97.56 93 GLY A CA 1
ATOM 723 C C . GLY A 1 93 ? -14.341 -22.819 9.774 1.00 97.56 93 GLY A C 1
ATOM 724 O O . GLY A 1 93 ? -14.851 -21.703 9.682 1.00 97.56 93 GLY A O 1
ATOM 725 N N . VAL A 1 94 ? -13.027 -23.036 9.652 1.00 98.62 94 VAL A N 1
ATOM 726 C CA . VAL A 1 94 ? -12.038 -22.040 9.207 1.00 98.62 94 VAL A CA 1
ATOM 727 C C . VAL A 1 94 ? -11.577 -22.436 7.808 1.00 98.62 94 VAL A C 1
ATOM 729 O O . VAL A 1 94 ? -11.061 -23.535 7.608 1.00 98.62 94 VAL A O 1
ATOM 732 N N . LYS A 1 95 ? -11.787 -21.568 6.817 1.00 98.62 95 LYS A N 1
ATOM 733 C CA . LYS A 1 95 ? -11.307 -21.825 5.455 1.00 98.62 95 LYS A CA 1
ATOM 734 C C . LYS A 1 95 ? -9.792 -21.653 5.384 1.00 98.62 95 LYS A C 1
ATOM 736 O O . LYS A 1 95 ? -9.202 -20.905 6.156 1.00 98.62 95 LYS A O 1
ATOM 741 N N . ILE A 1 96 ? -9.178 -22.317 4.421 1.00 98.75 96 ILE A N 1
ATOM 742 C CA . ILE A 1 96 ? -7.745 -22.312 4.177 1.00 98.75 96 ILE A CA 1
ATOM 743 C C . ILE A 1 96 ? -7.477 -21.658 2.825 1.00 98.75 96 ILE A C 1
ATOM 745 O O . ILE A 1 96 ? -8.081 -22.019 1.809 1.00 98.75 96 ILE A O 1
ATOM 749 N N . GLY A 1 97 ? -6.553 -20.706 2.826 1.00 98.50 97 GLY A N 1
ATOM 750 C CA . GLY A 1 97 ? -5.874 -20.227 1.633 1.00 98.50 97 GLY A CA 1
ATOM 751 C C . GLY A 1 97 ? -4.409 -20.645 1.640 1.00 98.50 97 GLY A C 1
ATOM 752 O O . GLY A 1 97 ? -3.878 -21.037 2.678 1.00 98.50 97 GLY A O 1
ATOM 753 N N . MET A 1 98 ? -3.752 -20.567 0.489 1.00 98.25 98 MET A N 1
ATOM 754 C CA . MET A 1 98 ? -2.318 -20.828 0.374 1.00 98.25 98 MET A CA 1
ATOM 755 C C . MET A 1 98 ? -1.697 -19.838 -0.605 1.00 98.25 98 MET A C 1
ATOM 757 O O . MET A 1 98 ? -2.282 -19.573 -1.658 1.00 98.25 98 MET A O 1
ATOM 761 N N . PHE A 1 99 ? -0.522 -19.319 -0.257 1.00 98.69 99 PHE A N 1
ATOM 762 C CA . PHE A 1 99 ? 0.328 -18.582 -1.191 1.00 98.69 99 PHE A CA 1
ATOM 763 C C . PHE A 1 99 ? 0.648 -19.476 -2.393 1.00 98.69 99 PHE A C 1
ATOM 765 O O . PHE A 1 99 ? 0.703 -20.704 -2.269 1.00 98.69 99 PHE A O 1
ATOM 772 N N . ASN A 1 100 ? 0.782 -18.892 -3.580 1.00 97.88 100 ASN A N 1
ATOM 773 C CA . ASN A 1 100 ? 0.999 -19.666 -4.805 1.00 97.88 100 ASN A CA 1
ATOM 774 C C . ASN A 1 100 ? 2.444 -20.176 -4.975 1.00 97.88 100 ASN A C 1
ATOM 776 O O . ASN A 1 100 ? 2.689 -20.982 -5.872 1.00 97.88 100 ASN A O 1
ATOM 780 N N . CYS A 1 101 ? 3.358 -19.814 -4.072 1.00 97.81 101 CYS A N 1
ATOM 781 C CA . CYS A 1 101 ? 4.696 -20.385 -3.944 1.00 97.81 101 CYS A CA 1
ATOM 782 C C . CYS A 1 101 ? 5.166 -20.429 -2.474 1.00 97.81 101 CYS A C 1
ATOM 784 O O . CYS A 1 101 ? 4.541 -19.823 -1.601 1.00 97.81 101 CYS A O 1
ATOM 786 N N . PRO A 1 102 ? 6.259 -21.151 -2.160 1.00 97.06 102 PRO A N 1
ATOM 787 C CA . PRO A 1 102 ? 7.048 -20.918 -0.948 1.00 97.06 102 PRO A CA 1
ATOM 788 C C . PRO A 1 102 ? 7.585 -19.476 -0.889 1.00 97.06 102 PRO A C 1
ATOM 790 O O . PRO A 1 102 ? 7.850 -18.873 -1.927 1.00 97.06 102 PRO A O 1
ATOM 793 N N . GLY A 1 103 ? 7.778 -18.926 0.308 1.00 96.00 103 GLY A N 1
ATOM 794 C CA . GLY A 1 103 ? 7.932 -17.483 0.506 1.00 96.00 103 GLY A CA 1
ATOM 795 C C . GLY A 1 103 ? 6.590 -16.751 0.470 1.00 96.00 103 GLY A C 1
ATOM 796 O O . GLY A 1 103 ? 5.539 -17.378 0.638 1.00 96.00 103 GLY A O 1
ATOM 797 N N . TRP A 1 104 ? 6.645 -15.430 0.292 1.00 94.00 104 TRP A N 1
ATOM 798 C CA . TRP A 1 104 ? 5.452 -14.591 0.141 1.00 94.00 104 TRP A CA 1
ATOM 799 C C . TRP A 1 104 ? 5.335 -13.988 -1.262 1.00 94.00 104 TRP A C 1
ATOM 801 O O . TRP A 1 104 ? 4.240 -13.971 -1.816 1.00 94.00 104 TRP A O 1
ATOM 811 N N . SER A 1 105 ? 6.458 -13.603 -1.883 1.00 93.31 105 SER A N 1
ATOM 812 C CA . SER A 1 105 ? 6.473 -12.978 -3.208 1.00 93.31 105 SER A CA 1
ATOM 813 C C . SER A 1 105 ? 7.402 -13.741 -4.172 1.00 93.31 105 SER A C 1
ATOM 815 O O . SER A 1 105 ? 8.484 -14.167 -3.772 1.00 93.31 105 SER A O 1
ATOM 817 N N . GLN A 1 106 ? 7.060 -13.954 -5.444 1.00 92.44 106 GLN A N 1
ATOM 818 C CA . GLN A 1 106 ? 5.722 -13.796 -6.018 1.00 92.44 106 GLN A CA 1
ATOM 819 C C . GLN A 1 106 ? 5.171 -15.084 -6.608 1.00 92.44 106 GLN A C 1
ATOM 821 O O . GLN A 1 106 ? 4.011 -15.389 -6.375 1.00 92.44 106 GLN A O 1
ATOM 826 N N . SER A 1 107 ? 5.911 -15.787 -7.463 1.00 97.44 107 SER A N 1
ATOM 827 C CA . SER A 1 107 ? 5.468 -16.992 -8.187 1.00 97.44 107 SER A CA 1
ATOM 828 C C . SER A 1 107 ? 6.657 -17.770 -8.753 1.00 97.44 107 SER A C 1
ATOM 830 O O . SER A 1 107 ? 6.672 -18.198 -9.915 1.00 97.44 107 SER A O 1
ATOM 832 N N . GLY A 1 108 ? 7.683 -17.938 -7.930 1.00 97.69 108 GLY A N 1
ATOM 833 C CA . GLY A 1 108 ? 8.873 -18.717 -8.243 1.00 97.69 108 GLY A CA 1
ATOM 834 C C . GLY A 1 108 ? 8.854 -20.121 -7.650 1.00 97.69 108 GLY A C 1
ATOM 835 O O . GLY A 1 108 ? 7.961 -20.500 -6.887 1.00 97.69 108 GLY A O 1
ATOM 836 N N . GLY A 1 109 ? 9.840 -20.913 -8.051 1.00 97.94 109 GLY A N 1
ATOM 837 C CA . GLY A 1 109 ? 10.120 -22.211 -7.453 1.00 97.94 109 GLY A CA 1
ATOM 838 C C . GLY A 1 109 ? 11.052 -23.063 -8.314 1.00 97.94 109 GLY A C 1
ATOM 839 O O . GLY A 1 109 ? 11.253 -22.775 -9.496 1.00 97.94 109 GLY A O 1
ATOM 840 N N . PRO A 1 110 ? 11.586 -24.172 -7.774 1.00 97.75 110 PRO A N 1
ATOM 841 C CA . PRO A 1 110 ? 12.597 -24.998 -8.447 1.00 97.75 110 PRO A CA 1
ATOM 842 C C . PRO A 1 110 ? 12.092 -25.725 -9.709 1.00 97.75 110 PRO A C 1
ATOM 844 O O . PRO A 1 110 ? 12.855 -26.402 -10.393 1.00 97.75 110 PRO A O 1
ATOM 847 N N . TRP A 1 111 ? 10.795 -25.633 -10.022 1.00 98.25 111 TRP A N 1
ATOM 848 C CA . TRP A 1 111 ? 10.176 -26.188 -11.232 1.00 98.25 111 TRP A CA 1
ATOM 849 C C . TRP A 1 111 ? 10.152 -25.212 -12.418 1.00 98.25 111 TRP A C 1
ATOM 851 O O . TRP A 1 111 ? 9.692 -25.592 -13.502 1.00 98.25 111 TRP A O 1
ATOM 861 N N . ILE A 1 112 ? 10.593 -23.967 -12.220 1.00 98.62 112 ILE A N 1
ATOM 862 C CA . ILE A 1 112 ? 10.705 -22.960 -13.274 1.00 98.62 112 ILE A CA 1
ATOM 863 C C . ILE A 1 112 ? 12.098 -23.049 -13.891 1.00 98.62 112 ILE A C 1
ATOM 865 O O . ILE A 1 112 ? 13.113 -22.834 -13.235 1.00 98.62 112 ILE A O 1
ATOM 869 N N . THR A 1 113 ? 12.134 -23.405 -15.170 1.00 97.88 113 THR A N 1
ATOM 870 C CA . THR A 1 113 ? 13.351 -23.448 -15.982 1.00 97.88 113 THR A CA 1
ATOM 871 C C . THR A 1 113 ? 13.630 -22.071 -16.599 1.00 97.88 113 THR A C 1
ATOM 873 O O . THR A 1 113 ? 12.691 -21.283 -16.740 1.00 97.88 113 THR A O 1
ATOM 876 N N . PRO A 1 114 ? 14.880 -21.765 -17.000 1.00 97.25 114 PRO A N 1
ATOM 877 C CA . PRO A 1 114 ? 15.237 -20.486 -17.626 1.00 97.25 114 PRO A CA 1
ATOM 878 C C . PRO A 1 114 ? 14.321 -20.044 -18.784 1.00 97.25 114 PRO A C 1
ATOM 880 O O . PRO A 1 114 ? 13.951 -18.876 -18.871 1.00 97.25 114 PRO A O 1
ATOM 883 N N . ASP A 1 115 ? 13.868 -20.979 -19.625 1.00 95.88 115 ASP A N 1
ATOM 884 C CA . ASP A 1 115 ? 12.950 -20.736 -20.751 1.00 95.88 115 ASP A CA 1
ATOM 885 C C . ASP A 1 115 ? 11.508 -20.393 -20.333 1.00 95.88 115 ASP A C 1
ATOM 887 O O . ASP A 1 115 ? 10.718 -19.941 -21.155 1.00 95.88 115 ASP A O 1
ATOM 891 N N . ARG A 1 116 ? 11.150 -20.589 -19.060 1.00 97.75 116 ARG A N 1
ATOM 892 C CA . ARG A 1 116 ? 9.829 -20.257 -18.493 1.00 97.75 116 ARG A CA 1
ATOM 893 C C . ARG A 1 116 ? 9.886 -19.139 -17.457 1.00 97.75 116 ARG A C 1
ATOM 895 O O . ARG A 1 116 ? 8.860 -18.821 -16.853 1.00 97.75 116 ARG A O 1
ATOM 902 N N . ALA A 1 117 ? 11.070 -18.593 -17.205 1.00 98.19 117 ALA A N 1
ATOM 903 C CA . ALA A 1 117 ? 11.270 -17.535 -16.234 1.00 98.19 117 ALA A CA 1
ATOM 904 C C . ALA A 1 117 ? 10.881 -16.163 -16.803 1.00 98.19 117 ALA A C 1
ATOM 906 O O . ALA A 1 117 ? 10.756 -15.975 -18.017 1.00 98.19 117 ALA A O 1
ATOM 907 N N . MET A 1 118 ? 10.738 -15.180 -15.916 1.00 98.50 118 MET A N 1
ATOM 908 C CA . MET A 1 118 ? 10.751 -13.769 -16.295 1.00 98.50 118 MET A CA 1
ATOM 909 C C . MET A 1 118 ? 11.996 -13.480 -17.140 1.00 98.50 118 MET A C 1
ATOM 911 O O . MET A 1 118 ? 13.103 -13.867 -16.760 1.00 98.50 118 MET A O 1
ATOM 915 N N . ARG A 1 119 ? 11.826 -12.807 -18.284 1.00 97.75 119 ARG A N 1
ATOM 916 C CA . ARG A 1 119 ? 12.909 -12.569 -19.248 1.00 97.75 119 ARG A CA 1
ATOM 917 C C . ARG A 1 119 ? 12.971 -11.131 -19.735 1.00 97.75 119 ARG A C 1
ATOM 919 O O . ARG A 1 119 ? 11.975 -10.405 -19.775 1.00 97.75 119 ARG A O 1
ATOM 926 N N . TYR A 1 120 ? 14.172 -10.726 -20.120 1.00 97.94 120 TYR A N 1
ATOM 927 C CA . TYR A 1 120 ? 14.440 -9.401 -20.656 1.00 97.94 120 TYR A CA 1
ATOM 928 C C . TYR A 1 120 ? 15.317 -9.476 -21.901 1.00 97.94 120 TYR A C 1
ATOM 930 O O . TYR A 1 120 ? 16.110 -10.405 -22.049 1.00 97.94 120 TYR A O 1
ATOM 938 N N . LEU A 1 121 ? 15.174 -8.496 -22.792 1.00 98.19 121 LEU A N 1
ATOM 939 C CA . LEU A 1 121 ? 16.047 -8.332 -23.944 1.00 98.19 121 LEU A CA 1
ATOM 940 C C . LEU A 1 121 ? 17.406 -7.784 -23.525 1.00 98.19 121 LEU A C 1
ATOM 942 O O . LEU A 1 121 ? 17.512 -6.778 -22.826 1.00 98.19 121 LEU A O 1
ATOM 946 N N . THR A 1 122 ? 18.443 -8.424 -24.041 1.00 96.81 122 THR A N 1
ATOM 947 C CA . THR A 1 122 ? 19.829 -7.976 -23.984 1.00 96.81 122 THR A CA 1
ATOM 948 C C . THR A 1 122 ? 20.474 -8.189 -25.351 1.00 96.81 122 THR A C 1
ATOM 950 O O . THR A 1 122 ? 19.906 -8.839 -26.236 1.00 96.81 122 THR A O 1
ATOM 953 N N . SER A 1 123 ? 21.646 -7.603 -25.577 1.00 96.88 123 SER A N 1
ATOM 954 C CA . SER A 1 123 ? 22.318 -7.727 -26.867 1.00 96.88 123 SER A CA 1
ATOM 955 C C . SER A 1 123 ? 23.831 -7.674 -26.765 1.00 96.88 123 SER A C 1
ATOM 957 O O . SER A 1 123 ? 24.387 -7.079 -25.843 1.00 96.88 123 SER A O 1
ATOM 959 N N . SER A 1 124 ? 24.491 -8.285 -27.746 1.00 96.88 124 SER A N 1
ATOM 960 C CA . SER A 1 124 ? 25.891 -8.015 -28.056 1.00 96.88 124 SER A CA 1
ATOM 961 C C . SER A 1 124 ? 25.997 -7.164 -29.318 1.00 96.88 124 SER A C 1
ATOM 963 O O . SER A 1 124 ? 25.132 -7.210 -30.197 1.00 96.88 124 SER A O 1
ATOM 965 N N . GLU A 1 125 ? 27.070 -6.381 -29.408 1.00 96.38 125 GLU A N 1
ATOM 966 C CA . GLU A 1 125 ? 27.317 -5.468 -30.520 1.00 96.38 125 GLU A CA 1
ATOM 967 C C . GLU A 1 125 ? 28.610 -5.837 -31.259 1.00 96.38 125 GLU A C 1
ATOM 969 O O . GLU A 1 125 ? 29.650 -6.085 -30.646 1.00 96.38 125 GLU A O 1
ATOM 974 N N . LEU A 1 126 ? 28.555 -5.821 -32.593 1.00 96.88 126 LEU A N 1
ATOM 975 C CA . LEU A 1 126 ? 29.716 -5.883 -33.476 1.00 96.88 126 LEU A CA 1
ATOM 976 C C . LEU A 1 126 ? 29.683 -4.706 -34.455 1.00 96.88 126 LEU A C 1
ATOM 978 O O . LEU A 1 126 ? 28.790 -4.616 -35.294 1.00 96.88 126 LEU A O 1
ATOM 982 N N . ARG A 1 127 ? 30.705 -3.845 -34.416 1.00 96.56 127 ARG A N 1
ATOM 983 C CA . ARG A 1 127 ? 30.912 -2.804 -35.432 1.00 96.56 127 ARG A CA 1
ATOM 984 C C . ARG A 1 127 ? 31.829 -3.300 -36.544 1.00 96.56 127 ARG A C 1
ATOM 986 O O . ARG A 1 127 ? 32.878 -3.894 -36.291 1.00 96.56 127 ARG A O 1
ATOM 993 N N . VAL A 1 128 ? 31.436 -3.072 -37.792 1.00 97.06 128 VAL A N 1
ATOM 994 C CA . VAL A 1 128 ? 32.060 -3.674 -38.964 1.00 97.06 128 VAL A CA 1
ATOM 995 C C . VAL A 1 128 ? 32.067 -2.719 -40.158 1.00 97.06 128 VAL A C 1
ATOM 997 O O . VAL A 1 128 ? 31.032 -2.242 -40.605 1.00 97.06 128 VAL A O 1
ATOM 1000 N N . LYS A 1 129 ? 33.253 -2.477 -40.727 1.00 97.25 129 LYS A N 1
ATOM 1001 C CA . LYS A 1 129 ? 33.408 -1.681 -41.950 1.00 97.25 129 LYS A CA 1
ATOM 1002 C C . LYS A 1 129 ? 33.396 -2.573 -43.191 1.00 97.25 129 LYS A C 1
ATOM 1004 O O . LYS A 1 129 ? 34.181 -3.526 -43.259 1.00 97.25 129 LYS A O 1
ATOM 1009 N N . GLY A 1 130 ? 32.523 -2.262 -44.143 1.00 95.69 130 GLY A N 1
ATOM 1010 C CA . GLY A 1 130 ? 32.474 -2.884 -45.462 1.00 95.69 130 GLY A CA 1
ATOM 1011 C C . GLY A 1 130 ? 33.110 -2.020 -46.566 1.00 95.69 130 GLY A C 1
ATOM 1012 O O . GLY A 1 130 ? 33.705 -0.983 -46.266 1.00 95.69 130 GLY A O 1
ATOM 1013 N N . PRO A 1 131 ? 33.031 -2.461 -47.835 1.00 96.44 131 PRO A N 1
ATOM 1014 C CA . PRO A 1 131 ? 32.420 -3.715 -48.254 1.00 96.44 131 PRO A CA 1
ATOM 1015 C C . PRO A 1 131 ? 33.324 -4.906 -47.909 1.00 96.44 131 PRO A C 1
ATOM 1017 O O . PRO A 1 131 ? 34.516 -4.898 -48.218 1.00 96.44 131 PRO A O 1
ATOM 1020 N N . LYS A 1 132 ? 32.779 -5.944 -47.266 1.00 97.19 132 LYS A N 1
ATOM 1021 C CA . LYS A 1 132 ? 33.501 -7.207 -47.025 1.00 97.19 132 LYS A CA 1
ATOM 1022 C C . LYS A 1 132 ? 32.549 -8.366 -46.748 1.00 97.19 132 LYS A C 1
ATOM 1024 O O . LYS A 1 132 ? 31.449 -8.158 -46.249 1.00 97.19 132 LYS A O 1
ATOM 1029 N N . ARG A 1 133 ? 33.008 -9.598 -46.980 1.00 96.56 133 ARG A N 1
ATOM 1030 C CA . ARG A 1 133 ? 32.345 -10.793 -46.443 1.00 96.56 133 ARG A CA 1
ATOM 1031 C C . ARG A 1 133 ? 32.648 -10.901 -44.949 1.00 96.56 133 ARG A C 1
ATOM 1033 O O . ARG A 1 133 ? 33.815 -10.995 -44.569 1.00 96.56 133 ARG A O 1
ATOM 1040 N N . LEU A 1 134 ? 31.614 -10.874 -44.118 1.00 96.44 134 LEU A N 1
ATOM 1041 C CA . LEU A 1 134 ? 31.683 -11.215 -42.703 1.00 96.44 134 LEU A CA 1
ATOM 1042 C C . LEU A 1 134 ? 31.250 -12.672 -42.524 1.00 96.44 134 LEU A C 1
ATOM 1044 O O . LEU A 1 134 ? 30.193 -13.071 -43.008 1.00 96.44 134 LEU A O 1
ATOM 1048 N N . GLU A 1 135 ? 32.077 -13.435 -41.824 1.00 96.62 135 GLU A N 1
ATOM 1049 C CA . GLU A 1 135 ? 31.784 -14.786 -41.352 1.00 96.62 135 GLU A CA 1
ATOM 1050 C C . GLU A 1 135 ? 32.389 -14.891 -39.953 1.00 96.62 135 GLU A C 1
ATOM 1052 O O . GLU A 1 135 ? 33.600 -15.053 -39.797 1.00 96.62 135 GLU A O 1
ATOM 1057 N N . ALA A 1 136 ? 31.573 -14.619 -38.936 1.00 95.31 136 ALA A N 1
ATOM 1058 C CA . ALA A 1 136 ? 32.035 -14.521 -37.557 1.00 95.31 136 ALA A CA 1
ATOM 1059 C C . ALA A 1 136 ? 30.946 -14.953 -36.577 1.00 95.31 136 ALA A C 1
ATOM 1061 O O . ALA A 1 136 ? 29.786 -14.569 -36.730 1.00 95.31 136 ALA A O 1
ATOM 1062 N N . ALA A 1 137 ? 31.344 -15.700 -35.548 1.00 95.88 137 ALA A N 1
ATOM 1063 C CA . ALA A 1 137 ? 30.500 -15.961 -34.391 1.00 95.88 137 ALA A CA 1
ATOM 1064 C C . ALA A 1 137 ? 30.258 -14.651 -33.630 1.00 95.88 137 ALA A C 1
ATOM 1066 O O . ALA A 1 137 ? 31.211 -13.968 -33.245 1.00 95.88 137 ALA A O 1
ATOM 1067 N N . LEU A 1 138 ? 28.991 -14.287 -33.433 1.00 96.62 138 LEU A N 1
ATOM 1068 C CA . LEU A 1 138 ? 28.636 -13.121 -32.624 1.00 96.62 138 LEU A CA 1
ATOM 1069 C C . LEU A 1 138 ? 28.557 -13.513 -31.147 1.00 96.62 138 LEU A C 1
ATOM 1071 O O . LEU A 1 138 ? 28.067 -14.591 -30.807 1.00 96.62 138 LEU A O 1
ATOM 1075 N N . ALA A 1 139 ? 29.007 -12.620 -30.267 1.00 96.19 139 ALA A N 1
ATOM 1076 C CA . ALA A 1 139 ? 29.043 -12.881 -28.832 1.00 96.19 139 ALA A CA 1
ATOM 1077 C C . ALA A 1 139 ? 27.641 -13.126 -28.257 1.00 96.19 139 ALA A C 1
ATOM 1079 O O . ALA A 1 139 ? 26.657 -12.552 -28.722 1.00 96.19 139 ALA A O 1
ATOM 1080 N N . VAL A 1 140 ? 27.563 -13.955 -27.223 1.00 95.38 140 VAL A N 1
ATOM 1081 C CA . VAL A 1 140 ? 26.351 -14.162 -26.430 1.00 95.38 140 VAL A CA 1
ATOM 1082 C C . VAL A 1 140 ? 26.479 -13.293 -25.171 1.00 95.38 140 VAL A C 1
ATOM 1084 O O . VAL A 1 140 ? 27.481 -13.429 -24.470 1.00 95.38 140 VAL A O 1
ATOM 1087 N N . PRO A 1 141 ? 25.545 -12.361 -24.906 1.00 91.94 141 PRO A N 1
ATOM 1088 C CA . PRO A 1 141 ? 25.701 -11.362 -23.844 1.00 91.94 141 PRO A CA 1
ATOM 1089 C C . PRO A 1 141 ? 25.349 -11.863 -22.432 1.00 91.94 141 PRO A C 1
ATOM 1091 O O . PRO A 1 141 ? 25.674 -11.180 -21.466 1.00 91.94 141 PRO A O 1
ATOM 1094 N N . ALA A 1 142 ? 24.670 -13.007 -22.301 1.00 93.88 142 ALA A N 1
ATOM 1095 C CA . ALA A 1 142 ? 24.230 -13.567 -21.022 1.00 93.88 142 ALA A CA 1
ATOM 1096 C C . ALA A 1 142 ? 24.080 -15.096 -21.099 1.00 93.88 142 ALA A C 1
ATOM 1098 O O . ALA A 1 142 ? 23.954 -15.654 -22.189 1.00 93.88 142 ALA A O 1
ATOM 1099 N N . ASP A 1 143 ? 24.060 -15.766 -19.949 1.00 94.25 143 ASP A N 1
ATOM 1100 C CA . ASP A 1 143 ? 23.713 -17.188 -19.866 1.00 94.25 143 ASP A CA 1
ATOM 1101 C C . ASP A 1 143 ? 22.222 -17.420 -20.191 1.00 94.25 143 ASP A C 1
ATOM 1103 O O . ASP A 1 143 ? 21.410 -16.494 -20.122 1.00 94.25 143 ASP A O 1
ATOM 1107 N N . ASP A 1 144 ? 21.867 -18.652 -20.582 1.00 95.69 144 ASP A N 1
ATOM 1108 C CA . ASP A 1 144 ? 20.502 -19.058 -20.977 1.00 95.69 144 ASP A CA 1
ATOM 1109 C C . ASP A 1 144 ? 19.848 -18.141 -22.034 1.00 95.69 144 ASP A C 1
ATOM 1111 O O . ASP A 1 144 ? 18.633 -17.934 -22.071 1.00 95.69 144 ASP A O 1
ATOM 1115 N N . PHE A 1 145 ? 20.678 -17.576 -22.911 1.00 95.69 145 PHE A N 1
ATOM 1116 C CA . PHE A 1 145 ? 20.277 -16.627 -23.939 1.00 95.69 145 PHE A CA 1
ATOM 1117 C C . PHE A 1 145 ? 19.575 -17.304 -25.119 1.00 95.69 145 PHE A C 1
ATOM 1119 O O . PHE A 1 145 ? 20.095 -18.245 -25.724 1.00 95.69 145 PHE A O 1
ATOM 1126 N N . GLN A 1 146 ? 18.426 -16.754 -25.504 1.00 95.69 146 GLN A N 1
ATOM 1127 C CA . GLN A 1 146 ? 17.657 -17.171 -26.670 1.00 95.69 146 GLN A CA 1
ATOM 1128 C C . GLN A 1 146 ? 17.593 -16.044 -27.705 1.00 95.69 146 GLN A C 1
ATOM 1130 O O . GLN A 1 146 ? 17.091 -14.958 -27.413 1.00 95.69 146 GLN A O 1
ATOM 1135 N N . ASP A 1 147 ? 18.058 -16.312 -28.928 1.00 96.12 147 ASP A N 1
ATOM 1136 C CA . ASP A 1 147 ? 18.024 -15.346 -30.031 1.00 96.12 147 ASP A CA 1
ATOM 1137 C C . ASP A 1 147 ? 16.589 -14.869 -30.339 1.00 96.12 147 ASP A C 1
ATOM 1139 O O . ASP A 1 147 ? 15.650 -15.663 -30.432 1.00 96.12 147 ASP A O 1
ATOM 1143 N N . VAL A 1 148 ? 16.441 -13.554 -30.535 1.00 97.00 148 VAL A N 1
ATOM 1144 C CA . VAL A 1 148 ? 15.197 -12.890 -30.963 1.00 97.00 148 VAL A CA 1
ATOM 1145 C C . VAL A 1 148 ? 15.396 -12.248 -32.334 1.00 97.00 148 VAL A C 1
ATOM 1147 O O . VAL A 1 148 ? 14.620 -12.498 -33.258 1.00 97.00 148 VAL A O 1
ATOM 1150 N N . ALA A 1 149 ? 16.448 -11.439 -32.497 1.00 97.50 149 ALA A N 1
ATOM 1151 C CA . ALA A 1 149 ? 16.750 -10.780 -33.762 1.00 97.50 149 ALA A CA 1
ATOM 1152 C C . ALA A 1 149 ? 18.248 -10.501 -33.943 1.00 97.50 149 ALA A C 1
ATOM 1154 O O . ALA A 1 149 ? 18.937 -10.124 -33.001 1.00 97.50 149 ALA A O 1
ATOM 1155 N N . VAL A 1 150 ? 18.738 -10.594 -35.180 1.00 98.25 150 VAL A N 1
ATOM 1156 C CA . VAL A 1 150 ? 20.050 -10.060 -35.567 1.00 98.25 150 VAL A CA 1
ATOM 1157 C C . VAL A 1 150 ? 19.812 -8.853 -36.457 1.00 98.25 150 VAL A C 1
ATOM 1159 O O . VAL A 1 150 ? 19.367 -9.003 -37.591 1.00 98.25 150 VAL A O 1
ATOM 1162 N N . LEU A 1 151 ? 20.072 -7.652 -35.951 1.00 98.44 151 LEU A N 1
ATOM 1163 C CA . LEU A 1 151 ? 19.830 -6.405 -36.676 1.00 98.44 151 LEU A CA 1
ATOM 1164 C C . LEU A 1 151 ? 21.144 -5.809 -37.155 1.00 98.44 151 LEU A C 1
ATOM 1166 O O . LEU A 1 151 ? 22.121 -5.818 -36.415 1.00 98.44 151 LEU A O 1
ATOM 1170 N N . ALA A 1 152 ? 21.168 -5.254 -38.363 1.00 98.19 152 ALA A N 1
ATOM 1171 C CA . ALA A 1 152 ? 22.291 -4.467 -38.849 1.00 98.19 152 ALA A CA 1
ATOM 1172 C C . ALA A 1 152 ? 21.828 -3.130 -39.418 1.00 98.19 152 ALA A C 1
ATOM 1174 O O . ALA A 1 152 ? 20.866 -3.072 -40.177 1.00 98.19 152 ALA A O 1
ATOM 1175 N N . PHE A 1 153 ? 22.535 -2.058 -39.087 1.00 97.88 153 PHE A N 1
ATOM 1176 C CA . PHE A 1 153 ? 22.249 -0.716 -39.590 1.00 97.88 153 PHE A CA 1
ATOM 1177 C C . PHE A 1 153 ? 23.545 0.072 -39.799 1.00 97.88 153 PHE A C 1
ATOM 1179 O O . PHE A 1 153 ? 24.544 -0.211 -39.126 1.00 97.88 153 PHE A O 1
ATOM 1186 N N . PRO A 1 154 ? 23.569 1.051 -40.721 1.00 96.50 154 PRO A N 1
ATOM 1187 C CA . PRO A 1 154 ? 24.698 1.962 -40.836 1.00 96.50 154 PRO A CA 1
ATOM 1188 C C . PRO A 1 154 ? 24.912 2.681 -39.502 1.00 96.50 154 PRO A C 1
ATOM 1190 O O . PRO A 1 154 ? 23.952 3.169 -38.904 1.00 96.50 154 PRO A O 1
ATOM 1193 N N . ALA A 1 155 ? 26.154 2.741 -39.028 1.00 96.12 155 ALA A N 1
ATOM 1194 C CA . ALA A 1 155 ? 26.492 3.466 -37.813 1.00 96.12 155 ALA A CA 1
ATOM 1195 C C . ALA A 1 155 ? 26.061 4.936 -37.974 1.00 96.12 155 ALA A C 1
ATOM 1197 O O . ALA A 1 155 ? 26.491 5.577 -38.942 1.00 96.12 155 ALA A O 1
ATOM 1198 N N . PRO A 1 156 ? 25.239 5.486 -37.058 1.00 96.06 156 PRO A N 1
ATOM 1199 C CA . PRO A 1 156 ? 24.892 6.896 -37.109 1.00 96.06 156 PRO A CA 1
ATOM 1200 C C . PRO A 1 156 ? 26.145 7.773 -37.109 1.00 96.06 156 PRO A C 1
ATOM 1202 O O . PRO A 1 156 ? 27.205 7.420 -36.576 1.00 96.06 156 PRO A O 1
ATOM 1205 N N . LYS A 1 157 ? 26.043 8.956 -37.703 1.00 94.56 157 LYS A N 1
ATOM 1206 C CA . LYS A 1 157 ? 27.122 9.936 -37.681 1.00 94.56 157 LYS A CA 1
ATOM 1207 C C . LYS A 1 157 ? 27.520 10.219 -36.229 1.00 94.56 157 LYS A C 1
ATOM 1209 O O . LYS A 1 157 ? 26.672 10.394 -35.362 1.00 94.56 157 LYS A O 1
ATOM 1214 N N . ALA A 1 158 ? 28.828 10.278 -35.980 1.00 92.50 158 ALA A N 1
ATOM 1215 C CA . ALA A 1 158 ? 29.403 10.535 -34.657 1.00 92.50 158 ALA A CA 1
ATOM 1216 C C . ALA A 1 158 ? 29.046 9.502 -33.561 1.00 92.50 158 ALA A C 1
ATOM 1218 O O . ALA A 1 158 ? 29.276 9.780 -32.387 1.00 92.50 158 ALA A O 1
ATOM 1219 N N . ASP A 1 159 ? 28.548 8.310 -33.917 1.00 93.75 159 ASP A N 1
ATOM 1220 C CA . ASP A 1 159 ? 28.102 7.282 -32.961 1.00 93.75 159 ASP A CA 1
ATOM 1221 C C . ASP A 1 159 ? 29.183 6.838 -31.955 1.00 93.75 159 ASP A C 1
ATOM 1223 O O . ASP A 1 159 ? 28.868 6.502 -30.816 1.00 93.75 159 ASP A O 1
ATOM 1227 N N . ASP A 1 160 ? 30.458 6.871 -32.350 1.00 89.88 160 ASP A N 1
ATOM 1228 C CA . ASP A 1 160 ? 31.621 6.590 -31.499 1.00 89.88 160 ASP A CA 1
ATOM 1229 C C . ASP A 1 160 ? 32.465 7.831 -31.153 1.00 89.88 160 ASP A C 1
ATOM 1231 O O . ASP A 1 160 ? 33.566 7.688 -30.616 1.00 89.88 160 ASP A O 1
ATOM 1235 N N . ASP A 1 161 ? 31.989 9.047 -31.444 1.00 91.81 161 ASP A N 1
ATOM 1236 C CA . ASP A 1 161 ? 32.669 10.288 -31.049 1.00 91.81 161 ASP A CA 1
ATOM 1237 C C . ASP A 1 161 ? 32.313 10.641 -29.599 1.00 91.81 161 ASP A C 1
ATOM 1239 O O . ASP A 1 161 ? 31.255 11.205 -29.293 1.00 91.81 161 ASP A O 1
ATOM 1243 N N . SER A 1 162 ? 33.199 10.252 -28.685 1.00 89.44 162 SER A N 1
ATOM 1244 C CA . SER A 1 162 ? 33.056 10.448 -27.245 1.00 89.44 162 SER A CA 1
ATOM 1245 C C . SER A 1 162 ? 34.237 11.202 -26.642 1.00 89.44 162 SER A C 1
ATOM 1247 O O . SER A 1 162 ? 35.316 11.331 -27.232 1.00 89.44 162 SER A O 1
ATOM 1249 N N . LEU A 1 163 ? 34.035 11.653 -25.407 1.00 89.88 163 LEU A N 1
ATOM 1250 C CA . LEU A 1 163 ? 35.012 12.346 -24.583 1.00 89.88 163 LEU A CA 1
ATOM 1251 C C . LEU A 1 163 ? 36.381 11.652 -24.550 1.00 89.88 163 LEU A C 1
ATOM 1253 O O . LEU A 1 163 ? 37.403 12.317 -24.716 1.00 89.88 163 LEU A O 1
ATOM 1257 N N . ALA A 1 164 ? 36.410 10.325 -24.408 1.00 86.38 164 ALA A N 1
ATOM 1258 C CA . ALA A 1 164 ? 37.641 9.537 -24.335 1.00 86.38 164 ALA A CA 1
ATOM 1259 C C . ALA A 1 164 ? 38.541 9.714 -25.576 1.00 86.38 164 ALA A C 1
ATOM 1261 O O . ALA A 1 164 ? 39.769 9.758 -25.470 1.00 86.38 164 ALA A O 1
ATOM 1262 N N . ARG A 1 165 ? 37.956 9.924 -26.766 1.00 86.19 165 ARG A N 1
ATOM 1263 C CA . ARG A 1 165 ? 38.716 10.150 -28.012 1.00 86.19 165 ARG A CA 1
ATOM 1264 C C . ARG A 1 165 ? 39.365 11.528 -28.093 1.00 86.19 165 ARG A C 1
ATOM 1266 O O . ARG A 1 165 ? 40.278 11.729 -28.893 1.00 86.19 165 ARG A O 1
ATOM 1273 N N . ARG A 1 166 ? 38.924 12.469 -27.256 1.00 85.50 166 ARG A N 1
ATOM 1274 C CA . ARG A 1 166 ? 39.359 13.873 -27.253 1.00 85.50 166 ARG A CA 1
ATOM 1275 C C . ARG A 1 166 ? 40.469 14.168 -26.236 1.00 85.50 166 ARG A C 1
ATOM 1277 O O . ARG A 1 166 ? 40.797 15.333 -26.043 1.00 85.50 166 ARG A O 1
ATOM 1284 N N . ARG A 1 167 ? 41.060 13.131 -25.616 1.00 85.31 167 ARG A N 1
ATOM 1285 C CA . ARG A 1 167 ? 42.182 13.218 -24.652 1.00 85.31 167 ARG A CA 1
ATOM 1286 C C . ARG A 1 167 ? 41.972 14.326 -23.600 1.00 85.31 167 ARG A C 1
ATOM 1288 O O . ARG A 1 167 ? 42.765 15.267 -23.526 1.00 85.31 167 ARG A O 1
ATOM 1295 N N . PRO A 1 168 ? 40.889 14.253 -22.812 1.00 93.25 168 PRO A N 1
ATOM 1296 C CA . PRO A 1 168 ? 40.482 15.345 -21.941 1.00 93.25 168 PRO A CA 1
ATOM 1297 C C . PRO A 1 168 ? 41.464 15.551 -20.784 1.00 93.25 168 PRO A C 1
ATOM 1299 O O . PRO A 1 168 ? 42.026 14.603 -20.234 1.00 93.25 168 PRO A O 1
ATOM 1302 N N . ARG A 1 169 ? 41.618 16.805 -20.356 1.00 95.19 169 ARG A N 1
ATOM 1303 C CA . ARG A 1 169 ? 42.250 17.157 -19.079 1.00 95.19 169 ARG A CA 1
ATOM 1304 C C . ARG A 1 169 ? 41.170 17.341 -18.020 1.00 95.19 169 ARG A C 1
ATOM 1306 O O . ARG A 1 169 ? 40.370 18.275 -18.113 1.00 95.19 169 ARG A O 1
ATOM 1313 N N . LEU A 1 170 ? 41.177 16.452 -17.032 1.00 96.56 170 LEU A N 1
ATOM 1314 C CA . LEU A 1 170 ? 40.188 16.390 -15.958 1.00 96.56 170 LEU A CA 1
ATOM 1315 C C . LEU A 1 170 ? 40.730 17.016 -14.669 1.00 96.56 170 LEU A C 1
ATOM 1317 O O . LEU A 1 170 ? 41.876 16.764 -14.298 1.00 96.56 170 LEU A O 1
ATOM 1321 N N . ALA A 1 171 ? 39.899 17.791 -13.975 1.00 96.94 171 ALA A N 1
ATOM 1322 C CA . ALA A 1 171 ? 40.183 18.305 -12.637 1.00 96.94 171 ALA A CA 1
ATOM 1323 C C . ALA A 1 171 ? 38.957 18.132 -11.731 1.00 96.94 171 ALA A C 1
ATOM 1325 O O . ALA A 1 171 ? 37.846 18.488 -12.115 1.00 96.94 171 ALA A O 1
ATOM 1326 N N . GLY A 1 172 ? 39.160 17.569 -10.540 1.00 96.88 172 GLY A N 1
ATOM 1327 C CA . GLY A 1 172 ? 38.109 17.318 -9.553 1.00 96.88 172 GLY A CA 1
ATOM 1328 C C . GLY A 1 172 ? 38.168 18.323 -8.406 1.00 96.88 172 GLY A C 1
ATOM 1329 O O . GLY A 1 172 ? 39.257 18.699 -7.976 1.00 96.88 172 GLY A O 1
ATOM 1330 N N . THR A 1 173 ? 37.014 18.753 -7.899 1.00 96.56 173 THR A N 1
ATOM 1331 C CA . THR A 1 173 ? 36.890 19.511 -6.643 1.00 96.56 173 THR A CA 1
ATOM 1332 C C . THR A 1 173 ? 35.869 18.822 -5.727 1.00 96.56 173 THR A C 1
ATOM 1334 O O . THR A 1 173 ? 34.699 18.761 -6.109 1.00 96.56 173 THR A O 1
ATOM 1337 N N . PRO A 1 174 ? 36.260 18.329 -4.532 1.00 95.62 174 PRO A N 1
ATOM 1338 C CA . PRO A 1 174 ? 37.630 18.291 -3.996 1.00 95.62 174 PRO A CA 1
ATOM 1339 C C . PRO A 1 174 ? 38.587 17.467 -4.876 1.00 95.62 174 PRO A C 1
ATOM 1341 O O . PRO A 1 174 ? 38.148 16.714 -5.741 1.00 95.62 174 PRO A O 1
ATOM 1344 N N . GLU A 1 175 ? 39.895 17.651 -4.689 1.00 94.56 175 GLU A N 1
ATOM 1345 C CA . GLU A 1 175 ? 40.916 16.972 -5.497 1.00 94.56 175 GLU A CA 1
ATOM 1346 C C . GLU A 1 175 ? 40.880 15.450 -5.276 1.00 94.56 175 GLU A C 1
ATOM 1348 O O . GLU A 1 175 ? 40.850 14.977 -4.138 1.00 94.56 175 GLU A O 1
ATOM 1353 N N . VAL A 1 176 ? 40.891 14.679 -6.370 1.00 93.56 176 VAL A N 1
ATOM 1354 C CA . VAL A 1 176 ? 40.841 13.207 -6.367 1.00 93.56 176 VAL A CA 1
ATOM 1355 C C . VAL A 1 176 ? 41.907 12.662 -7.313 1.00 93.56 176 VAL A C 1
ATOM 1357 O O . VAL A 1 176 ? 42.073 13.153 -8.430 1.00 93.56 176 VAL A O 1
ATOM 1360 N N . GLN A 1 177 ? 42.631 11.627 -6.885 1.00 92.94 177 GLN A N 1
ATOM 1361 C CA . GLN A 1 177 ? 43.611 10.946 -7.732 1.00 92.94 177 GLN A CA 1
ATOM 1362 C C . GLN A 1 177 ? 42.938 9.939 -8.672 1.00 92.94 177 GLN A C 1
ATOM 1364 O O . GLN A 1 177 ? 41.967 9.285 -8.311 1.00 92.94 177 GLN A O 1
ATOM 1369 N N . GLY A 1 178 ? 43.498 9.759 -9.871 1.00 94.06 178 GLY A N 1
ATOM 1370 C CA . GLY A 1 178 ? 43.038 8.725 -10.803 1.00 94.06 178 GLY A CA 1
ATOM 1371 C C . GLY A 1 178 ? 41.834 9.105 -11.668 1.00 94.06 178 GLY A C 1
ATOM 1372 O O . GLY A 1 178 ? 41.241 8.212 -12.261 1.00 94.06 178 GLY A O 1
ATOM 1373 N N . LEU A 1 179 ? 41.507 10.398 -11.808 1.00 95.44 179 LEU A N 1
ATOM 1374 C CA . LEU A 1 179 ? 40.401 10.888 -12.657 1.00 95.44 179 LEU A CA 1
ATOM 1375 C C . LEU A 1 179 ? 40.429 10.350 -14.093 1.00 95.44 179 LEU A C 1
ATOM 1377 O O . LEU A 1 179 ? 39.376 10.193 -14.699 1.00 95.44 179 LEU A O 1
ATOM 1381 N N . ALA A 1 180 ? 41.616 10.043 -14.627 1.00 93.06 180 ALA A N 1
ATOM 1382 C CA . ALA A 1 180 ? 41.777 9.467 -15.961 1.00 93.06 180 ALA A CA 1
ATOM 1383 C C . ALA A 1 180 ? 41.018 8.141 -16.156 1.00 93.06 180 ALA A C 1
ATOM 1385 O O . ALA A 1 180 ? 40.698 7.818 -17.291 1.00 93.06 180 ALA A O 1
ATOM 1386 N N . ARG A 1 181 ? 40.692 7.417 -15.072 1.00 95.19 181 ARG A N 1
ATOM 1387 C CA . ARG A 1 181 ? 39.882 6.189 -15.119 1.00 95.19 181 ARG A CA 1
ATOM 1388 C C . ARG A 1 181 ? 38.458 6.423 -15.613 1.00 95.19 181 ARG A C 1
ATOM 1390 O O . ARG A 1 181 ? 37.866 5.518 -16.155 1.00 95.19 181 ARG A O 1
ATOM 1397 N N . LEU A 1 182 ? 37.924 7.639 -15.470 1.00 94.81 182 LEU A N 1
ATOM 1398 C CA . LEU A 1 182 ? 36.579 7.974 -15.951 1.00 94.81 182 LEU A CA 1
ATOM 1399 C C . LEU A 1 182 ? 36.477 8.086 -17.480 1.00 94.81 182 LEU A C 1
ATOM 1401 O O . LEU A 1 182 ? 35.405 8.431 -17.971 1.00 94.81 182 LEU A O 1
ATOM 1405 N N . VAL A 1 183 ? 37.596 7.959 -18.200 1.00 94.00 183 VAL A N 1
ATOM 1406 C CA . VAL A 1 183 ? 37.693 8.186 -19.650 1.00 94.00 183 VAL A CA 1
ATOM 1407 C C . VAL A 1 183 ? 38.742 7.278 -20.311 1.00 94.00 183 VAL A C 1
ATOM 1409 O O . VAL A 1 183 ? 39.227 7.606 -21.400 1.00 94.00 183 VAL A O 1
ATOM 1412 N N . ASP A 1 184 ? 39.173 6.196 -19.652 1.00 91.38 184 ASP A N 1
ATOM 1413 C CA . ASP A 1 184 ? 40.251 5.329 -20.158 1.00 91.38 184 ASP A CA 1
ATOM 1414 C C . ASP A 1 184 ? 39.748 4.234 -21.116 1.00 91.38 184 ASP A C 1
ATOM 1416 O O . ASP A 1 184 ? 40.551 3.608 -21.815 1.00 91.38 184 ASP A O 1
ATOM 1420 N N . GLY A 1 185 ? 38.428 4.078 -21.229 1.00 87.06 185 GLY A N 1
ATOM 1421 C CA . GLY A 1 185 ? 37.763 3.090 -22.066 1.00 87.06 185 GLY A CA 1
ATOM 1422 C C . GLY A 1 185 ? 37.810 1.678 -21.480 1.00 87.06 185 GLY A C 1
ATOM 1423 O O . GLY A 1 185 ? 37.639 0.722 -22.239 1.00 87.06 185 GLY A O 1
ATOM 1424 N N . ASN A 1 186 ? 38.084 1.527 -20.182 1.00 87.81 186 ASN A N 1
ATOM 1425 C CA . ASN A 1 186 ? 38.241 0.242 -19.515 1.00 87.81 186 ASN A CA 1
ATOM 1426 C C . ASN A 1 186 ? 37.113 -0.002 -18.501 1.00 87.81 186 ASN A C 1
ATOM 1428 O O . ASN A 1 186 ? 37.073 0.584 -17.427 1.00 87.81 186 ASN A O 1
ATOM 1432 N N . SER A 1 187 ? 36.236 -0.967 -18.790 1.00 83.75 187 SER A N 1
ATOM 1433 C CA . SER A 1 187 ? 35.139 -1.352 -17.889 1.00 83.75 187 SER A CA 1
ATOM 1434 C C . SER A 1 187 ? 35.595 -1.942 -16.548 1.00 83.75 187 SER A C 1
ATOM 1436 O O . SER A 1 187 ? 34.786 -2.047 -15.628 1.00 83.75 187 SER A O 1
ATOM 1438 N N . GLU A 1 188 ? 36.870 -2.319 -16.424 1.00 90.75 188 GLU A N 1
ATOM 1439 C CA . GLU A 1 188 ? 37.443 -2.908 -15.210 1.00 90.75 188 GLU A CA 1
ATOM 1440 C C . GLU A 1 188 ? 38.044 -1.866 -14.254 1.00 90.75 188 GLU A C 1
ATOM 1442 O O . GLU A 1 188 ? 38.458 -2.208 -13.143 1.00 90.75 188 GLU A O 1
ATOM 1447 N N . THR A 1 189 ? 38.142 -0.596 -14.662 1.00 93.69 189 THR A N 1
ATOM 1448 C CA . THR A 1 189 ? 38.611 0.486 -13.788 1.00 93.69 189 THR A CA 1
ATOM 1449 C C . THR A 1 189 ? 37.427 1.225 -13.168 1.00 93.69 189 THR A C 1
ATOM 1451 O O . THR A 1 189 ? 36.313 1.243 -13.685 1.00 93.69 189 THR A O 1
ATOM 1454 N N . GLN A 1 190 ? 37.656 1.811 -11.989 1.00 95.38 190 GLN A N 1
ATOM 1455 C CA . GLN A 1 190 ? 36.671 2.664 -11.329 1.00 95.38 190 GLN A CA 1
ATOM 1456 C C . GLN A 1 190 ? 37.327 3.839 -10.607 1.00 95.38 190 GLN A C 1
ATOM 1458 O O . GLN A 1 190 ? 38.496 3.785 -10.184 1.00 95.38 190 GLN A O 1
ATOM 1463 N N . LEU A 1 191 ? 36.531 4.885 -10.417 1.00 96.56 191 LEU A N 1
ATOM 1464 C CA . LEU A 1 191 ? 36.832 6.021 -9.565 1.00 96.56 191 LEU A CA 1
ATOM 1465 C C . LEU A 1 191 ? 35.815 6.099 -8.425 1.00 96.56 191 LEU A C 1
ATOM 1467 O O . LEU A 1 191 ? 34.614 6.204 -8.672 1.00 96.56 191 LEU A O 1
ATOM 1471 N N . ASP A 1 192 ? 36.311 6.133 -7.191 1.00 96.06 192 ASP A N 1
ATOM 1472 C CA . ASP A 1 192 ? 35.498 6.472 -6.026 1.00 96.06 192 ASP A CA 1
ATOM 1473 C C . ASP A 1 192 ? 35.355 7.996 -5.927 1.00 96.06 192 ASP A C 1
ATOM 1475 O O . ASP A 1 192 ? 36.334 8.744 -6.000 1.00 96.06 192 ASP A O 1
ATOM 1479 N N . ILE A 1 193 ? 34.118 8.456 -5.775 1.00 95.31 193 ILE A N 1
ATOM 1480 C CA . ILE A 1 193 ? 33.753 9.868 -5.748 1.00 95.31 193 ILE A CA 1
ATOM 1481 C C . ILE A 1 193 ? 33.580 10.298 -4.282 1.00 95.31 193 ILE A C 1
ATOM 1483 O O . ILE A 1 193 ? 32.867 9.632 -3.526 1.00 95.31 193 ILE A O 1
ATOM 1487 N N . PRO A 1 194 ? 34.212 11.406 -3.850 1.00 91.69 194 PRO A N 1
ATOM 1488 C CA . PRO A 1 194 ? 34.061 11.929 -2.497 1.00 91.69 194 PRO A CA 1
ATOM 1489 C C . PRO A 1 194 ? 32.604 12.240 -2.138 1.00 91.69 194 PRO A C 1
ATOM 1491 O O . PRO A 1 194 ? 31.824 12.686 -2.977 1.00 91.69 194 PRO A O 1
ATOM 1494 N N . ALA A 1 195 ? 32.259 12.057 -0.863 1.00 88.12 195 ALA A N 1
ATOM 1495 C CA . ALA A 1 195 ? 30.949 12.430 -0.337 1.00 88.12 195 ALA A CA 1
ATOM 1496 C C . ALA A 1 195 ? 30.717 13.956 -0.378 1.00 88.12 195 ALA A C 1
ATOM 1498 O O . ALA A 1 195 ? 31.661 14.749 -0.412 1.00 88.12 195 ALA A O 1
ATOM 1499 N N . GLY A 1 196 ? 29.449 14.369 -0.307 1.00 88.50 196 GLY A N 1
ATOM 1500 C CA . GLY A 1 196 ? 29.050 15.775 -0.348 1.00 88.50 196 GLY A CA 1
ATOM 1501 C C . GLY A 1 196 ? 28.813 16.259 -1.777 1.00 88.50 196 GLY A C 1
ATOM 1502 O O . GLY A 1 196 ? 27.925 15.751 -2.460 1.00 88.50 196 GLY A O 1
ATOM 1503 N N . GLN A 1 197 ? 29.570 17.268 -2.207 1.00 94.56 197 GLN A N 1
ATOM 1504 C CA . GLN A 1 197 ? 29.533 17.780 -3.577 1.00 94.56 197 GLN A CA 1
ATOM 1505 C C . GLN A 1 197 ? 30.843 17.448 -4.289 1.00 94.56 197 GLN A C 1
ATOM 1507 O O . GLN A 1 197 ? 31.921 17.681 -3.739 1.00 94.56 197 GLN A O 1
ATOM 1512 N N . PHE A 1 198 ? 30.746 16.991 -5.534 1.00 97.81 198 PHE A N 1
ATOM 1513 C CA . PHE A 1 198 ? 31.892 16.767 -6.406 1.00 97.81 198 PHE A CA 1
ATOM 1514 C C . PHE A 1 198 ? 31.710 17.516 -7.726 1.00 97.81 198 PHE A C 1
ATOM 1516 O O . PHE A 1 198 ? 30.669 17.418 -8.370 1.00 97.81 198 PHE A O 1
ATOM 1523 N N . VAL A 1 199 ? 32.719 18.283 -8.127 1.00 98.31 199 VAL A N 1
ATOM 1524 C CA . VAL A 1 199 ? 32.741 19.017 -9.397 1.00 98.31 199 VAL A CA 1
ATOM 1525 C C . VAL A 1 199 ? 33.853 18.452 -10.264 1.00 98.31 199 VAL A C 1
ATOM 1527 O O . VAL A 1 199 ? 35.010 18.459 -9.852 1.00 98.31 199 VAL A O 1
ATOM 1530 N N . LEU A 1 200 ? 33.511 18.009 -11.469 1.00 98.12 200 LEU A N 1
ATOM 1531 C CA . LEU A 1 200 ? 34.448 17.537 -12.479 1.00 98.12 200 LEU A CA 1
ATOM 1532 C C . LEU A 1 200 ? 34.535 18.554 -13.619 1.00 98.12 200 LEU A C 1
ATOM 1534 O O . LEU A 1 200 ? 33.606 18.682 -14.415 1.00 98.12 200 LEU A O 1
ATOM 1538 N N . ASP A 1 201 ? 35.663 19.252 -13.711 1.00 97.94 201 ASP A N 1
ATOM 1539 C CA . ASP A 1 201 ? 36.012 20.108 -14.842 1.00 97.94 201 ASP A CA 1
ATOM 1540 C C . ASP A 1 201 ? 36.678 19.291 -15.950 1.00 97.94 201 ASP A C 1
ATOM 1542 O O . ASP A 1 201 ? 37.670 18.595 -15.728 1.00 97.94 201 ASP A O 1
ATOM 1546 N N . ILE A 1 202 ? 36.150 19.422 -17.164 1.00 97.50 202 ILE A N 1
ATOM 1547 C CA . ILE A 1 202 ? 36.566 18.693 -18.359 1.00 97.50 202 ILE A CA 1
ATOM 1548 C C . ILE A 1 202 ? 37.066 19.713 -19.382 1.00 97.50 202 ILE A C 1
ATOM 1550 O O . ILE A 1 202 ? 36.286 20.508 -19.906 1.00 97.50 202 ILE A O 1
ATOM 1554 N N . ASN A 1 203 ? 38.365 19.695 -19.684 1.00 96.38 203 ASN A N 1
ATOM 1555 C CA . ASN A 1 203 ? 38.980 20.612 -20.644 1.00 96.38 203 ASN A CA 1
ATOM 1556 C C . ASN A 1 203 ? 39.508 19.850 -21.863 1.00 96.38 203 ASN A C 1
ATOM 1558 O O . ASN A 1 203 ? 40.290 18.909 -21.723 1.00 96.38 203 ASN A O 1
ATOM 1562 N N . LEU A 1 204 ? 39.116 20.297 -23.052 1.00 95.06 204 LEU A N 1
ATOM 1563 C CA . LEU A 1 204 ? 39.463 19.703 -24.339 1.00 95.06 204 LEU A CA 1
ATOM 1564 C C . LEU A 1 204 ? 40.395 20.623 -25.135 1.00 95.06 204 LEU A C 1
ATOM 1566 O O . LEU A 1 204 ? 40.348 21.848 -24.998 1.00 95.06 204 LEU A O 1
ATOM 1570 N N . ASP A 1 205 ? 41.223 20.036 -25.997 1.00 92.75 205 ASP A N 1
ATOM 1571 C CA . ASP A 1 205 ? 42.068 20.799 -26.929 1.00 92.75 205 ASP A CA 1
ATOM 1572 C C . ASP A 1 205 ? 41.249 21.360 -28.107 1.00 92.75 205 ASP A C 1
ATOM 1574 O O . ASP A 1 205 ? 41.421 22.512 -28.536 1.00 92.75 205 ASP A O 1
ATOM 1578 N N . GLU A 1 206 ? 40.284 20.570 -28.574 1.00 91.50 206 GLU A N 1
ATOM 1579 C CA . GLU A 1 206 ? 39.342 20.899 -29.641 1.00 91.50 206 GLU A CA 1
ATOM 1580 C C . GLU A 1 206 ? 37.916 20.984 -29.099 1.00 91.50 206 GLU A C 1
ATOM 1582 O O . GLU A 1 206 ? 37.583 20.359 -28.093 1.00 91.50 206 GLU A O 1
ATOM 1587 N N . SER A 1 207 ? 37.071 21.777 -29.758 1.00 91.38 207 SER A N 1
ATOM 1588 C CA . SER A 1 207 ? 35.663 21.870 -29.375 1.00 91.38 207 SER A CA 1
ATOM 1589 C C . SER A 1 207 ? 34.946 20.554 -29.672 1.00 91.38 207 SER A C 1
ATOM 1591 O O . SER A 1 207 ? 35.144 19.964 -30.734 1.00 91.38 207 SER A O 1
ATOM 1593 N N . LEU A 1 208 ? 34.082 20.131 -28.753 1.00 94.88 208 LEU A N 1
ATOM 1594 C CA . LEU A 1 208 ? 33.155 19.018 -28.929 1.00 94.88 208 LEU A CA 1
ATOM 1595 C C . LEU A 1 208 ? 31.742 19.586 -29.039 1.00 94.88 208 LEU A C 1
ATOM 1597 O O . LEU A 1 208 ? 31.345 20.384 -28.192 1.00 94.88 208 LEU A O 1
ATOM 1601 N N . THR A 1 209 ? 30.987 19.164 -30.051 1.00 95.69 209 THR A N 1
ATOM 1602 C CA . THR A 1 209 ? 29.538 19.398 -30.115 1.00 95.69 209 THR A CA 1
ATOM 1603 C C . THR A 1 209 ? 28.847 18.235 -29.416 1.00 95.69 209 THR A C 1
ATOM 1605 O O . THR A 1 209 ? 28.634 17.197 -30.038 1.00 95.69 209 THR A O 1
ATOM 1608 N N . ALA A 1 210 ? 28.573 18.368 -28.121 1.00 96.50 210 ALA A N 1
ATOM 1609 C CA . ALA A 1 210 ? 27.967 17.323 -27.302 1.00 96.50 210 ALA A CA 1
ATOM 1610 C C . ALA A 1 210 ? 26.432 17.356 -27.382 1.00 96.50 210 ALA A C 1
ATOM 1612 O O . ALA A 1 210 ? 25.848 18.429 -27.510 1.00 96.50 210 ALA A O 1
ATOM 1613 N N . ARG A 1 211 ? 25.801 16.182 -27.286 1.00 97.19 211 ARG A N 1
ATOM 1614 C CA . ARG A 1 211 ? 24.333 15.985 -27.289 1.00 97.19 211 ARG A CA 1
ATOM 1615 C C . ARG A 1 211 ? 23.846 15.069 -26.170 1.00 97.19 211 ARG A C 1
ATOM 1617 O O . ARG A 1 211 ? 22.663 15.048 -25.845 1.00 97.19 211 ARG A O 1
ATOM 1624 N N . SER A 1 212 ? 24.745 14.260 -25.617 1.00 97.00 212 SER A N 1
ATOM 1625 C CA . SER A 1 212 ? 24.412 13.313 -24.561 1.00 97.00 212 SER A CA 1
ATOM 1626 C C . SER A 1 212 ? 25.561 13.128 -23.581 1.00 97.00 212 SER A C 1
ATOM 1628 O O . SER A 1 212 ? 26.736 13.306 -23.921 1.00 97.00 212 SER A O 1
ATOM 1630 N N . ILE A 1 213 ? 25.201 12.762 -22.352 1.00 97.62 213 ILE A N 1
ATOM 1631 C CA . ILE A 1 213 ? 26.120 12.293 -21.320 1.00 97.62 213 ILE A CA 1
ATOM 1632 C C . ILE A 1 213 ? 25.616 10.960 -20.769 1.00 97.62 213 ILE A C 1
ATOM 1634 O O . ILE A 1 213 ? 24.434 10.821 -20.465 1.00 97.62 213 ILE A O 1
ATOM 1638 N N . ALA A 1 214 ? 26.516 9.991 -20.626 1.00 97.12 214 ALA A N 1
ATOM 1639 C CA . ALA A 1 214 ? 26.261 8.735 -19.934 1.00 97.12 214 ALA A CA 1
ATOM 1640 C C . ALA A 1 214 ? 27.199 8.594 -18.732 1.00 97.12 214 ALA A C 1
ATOM 1642 O O . ALA A 1 214 ? 28.412 8.772 -18.867 1.00 97.12 214 ALA A O 1
ATOM 1643 N N . LEU A 1 215 ? 26.637 8.255 -17.574 1.00 97.75 215 LEU A N 1
ATOM 1644 C CA . LEU A 1 215 ? 27.373 7.875 -16.371 1.00 97.75 215 LEU A CA 1
ATOM 1645 C C . LEU A 1 215 ? 27.278 6.357 -16.219 1.00 97.75 215 LEU A C 1
ATOM 1647 O O . LEU A 1 215 ? 26.169 5.825 -16.126 1.00 97.75 215 LEU A O 1
ATOM 1651 N N . ILE A 1 216 ? 28.422 5.667 -16.228 1.00 96.69 216 ILE A N 1
ATOM 1652 C CA . ILE A 1 216 ? 28.485 4.201 -16.191 1.00 96.69 216 ILE A CA 1
ATOM 1653 C C . ILE A 1 216 ? 28.705 3.728 -14.742 1.00 96.69 216 ILE A C 1
ATOM 1655 O O . ILE A 1 216 ? 29.779 3.981 -14.181 1.00 96.69 216 ILE 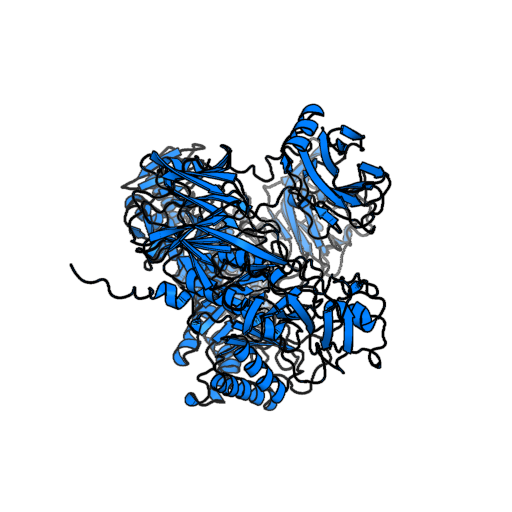A O 1
ATOM 1659 N N . PRO A 1 217 ? 27.714 3.057 -14.125 1.00 96.00 217 PRO A N 1
ATOM 1660 C CA . PRO A 1 217 ? 27.787 2.612 -12.739 1.00 96.00 217 PRO A CA 1
ATOM 1661 C C . PRO A 1 217 ? 28.876 1.570 -12.480 1.00 96.00 217 PRO A C 1
ATOM 1663 O O . PRO A 1 217 ? 29.275 0.813 -13.366 1.00 96.00 217 PRO A O 1
ATOM 1666 N N . THR A 1 218 ? 29.295 1.491 -11.221 1.00 95.50 218 THR A N 1
ATOM 1667 C CA . THR A 1 218 ? 29.882 0.279 -10.631 1.00 95.50 218 THR A CA 1
ATOM 1668 C C . THR A 1 218 ? 28.779 -0.532 -9.933 1.00 95.50 218 THR A C 1
ATOM 1670 O O . THR A 1 218 ? 27.616 -0.127 -9.912 1.00 95.50 218 THR A O 1
ATOM 1673 N N . SER A 1 219 ? 29.148 -1.629 -9.266 1.00 93.50 219 SER A N 1
ATOM 1674 C CA . SER A 1 219 ? 28.255 -2.382 -8.376 1.00 93.50 219 SER A CA 1
ATOM 1675 C C . SER A 1 219 ? 27.947 -1.667 -7.043 1.00 93.50 219 SER A C 1
ATOM 1677 O O . SER A 1 219 ? 27.224 -2.203 -6.201 1.00 93.50 219 SER A O 1
ATOM 1679 N N . SER A 1 220 ? 28.527 -0.486 -6.798 1.00 94.88 220 SER A N 1
ATOM 1680 C CA . SER A 1 220 ? 28.359 0.263 -5.550 1.00 94.88 220 SER A CA 1
ATOM 1681 C C . SER A 1 220 ? 27.048 1.064 -5.553 1.00 94.88 220 SER A C 1
ATOM 1683 O O . SER A 1 220 ? 26.816 1.824 -6.492 1.00 94.88 220 SER A O 1
ATOM 1685 N N . PRO A 1 221 ? 26.196 0.961 -4.513 1.00 96.00 221 PRO A N 1
ATOM 1686 C CA . PRO A 1 221 ? 24.926 1.677 -4.470 1.00 96.00 221 PRO A CA 1
ATOM 1687 C C . PRO A 1 221 ? 25.088 3.156 -4.087 1.00 96.00 221 PRO A C 1
ATOM 1689 O O . PRO A 1 221 ? 25.654 3.473 -3.031 1.00 96.00 221 PRO A O 1
ATOM 1692 N N . TRP A 1 222 ? 24.551 4.063 -4.913 1.00 96.50 222 TRP A N 1
ATOM 1693 C CA . TRP A 1 222 ? 24.524 5.506 -4.632 1.00 96.50 222 TRP A CA 1
ATOM 1694 C C . TRP A 1 222 ? 23.533 6.302 -5.499 1.00 96.50 222 TRP A C 1
ATOM 1696 O O . TRP A 1 222 ? 23.028 5.815 -6.511 1.00 96.50 222 TRP A O 1
ATOM 1706 N N . SER A 1 223 ? 23.268 7.547 -5.101 1.00 96.75 223 SER A N 1
ATOM 1707 C CA . SER A 1 223 ? 22.476 8.521 -5.866 1.00 96.75 223 SER A CA 1
ATOM 1708 C C . SER A 1 223 ? 23.051 9.937 -5.756 1.00 96.75 223 SER A C 1
ATOM 1710 O O . SER A 1 223 ? 23.796 10.232 -4.816 1.00 96.75 223 SER A O 1
ATOM 1712 N N . ALA A 1 224 ? 22.731 10.801 -6.724 1.00 97.44 224 ALA A N 1
ATOM 1713 C CA . ALA A 1 224 ? 23.080 12.223 -6.715 1.00 97.44 224 ALA A CA 1
ATOM 1714 C C . ALA A 1 224 ? 22.182 13.049 -7.651 1.00 97.44 224 ALA A C 1
ATOM 1716 O O . ALA A 1 224 ? 21.633 12.534 -8.628 1.00 97.44 224 ALA A O 1
ATOM 1717 N N . GLN A 1 225 ? 22.111 14.355 -7.390 1.00 97.81 225 GLN A N 1
ATOM 1718 C CA . GLN A 1 225 ? 21.637 15.344 -8.360 1.00 97.81 225 GLN A CA 1
ATOM 1719 C C . GLN A 1 225 ? 22.800 15.774 -9.254 1.00 97.81 225 GLN A C 1
ATOM 1721 O O . GLN A 1 225 ? 23.857 16.171 -8.754 1.00 97.81 225 GLN A O 1
ATOM 1726 N N . CYS A 1 226 ? 22.616 15.694 -10.567 1.00 98.31 226 CYS A N 1
ATOM 1727 C CA . CYS A 1 226 ? 23.639 15.980 -11.564 1.00 98.31 226 CYS A CA 1
ATOM 1728 C C . CYS A 1 226 ? 23.286 17.243 -12.348 1.00 98.31 226 CYS A C 1
ATOM 1730 O O . CYS A 1 226 ? 22.162 17.396 -12.815 1.00 98.31 226 CYS A O 1
ATOM 1732 N N . GLU A 1 227 ? 24.265 18.118 -12.552 1.00 98.44 227 GLU A N 1
ATOM 1733 C CA . GLU A 1 227 ? 24.156 19.282 -13.431 1.00 98.44 227 GLU A CA 1
ATOM 1734 C C . GLU A 1 227 ? 25.347 19.294 -14.395 1.00 98.44 227 GLU A C 1
ATOM 1736 O O . GLU A 1 227 ? 26.504 19.323 -13.968 1.00 98.44 227 GLU A O 1
ATOM 1741 N N . LEU A 1 228 ? 25.071 19.257 -15.697 1.00 98.38 228 LEU A N 1
ATOM 1742 C CA . LEU A 1 228 ? 26.074 19.395 -16.747 1.00 98.38 228 LEU A CA 1
ATOM 1743 C C . LEU A 1 228 ? 26.065 20.829 -17.273 1.00 98.38 228 LEU A C 1
ATOM 1745 O O . LEU A 1 228 ? 25.023 21.338 -17.676 1.00 98.38 228 LEU A O 1
ATOM 1749 N N . LEU A 1 229 ? 27.239 21.451 -17.333 1.00 98.44 229 LEU A N 1
ATOM 1750 C CA . LEU A 1 229 ? 27.437 22.798 -17.851 1.00 98.44 229 LEU A CA 1
ATOM 1751 C C . LEU A 1 229 ? 28.464 22.817 -18.986 1.00 98.44 229 LEU A C 1
ATOM 1753 O O . LEU A 1 229 ? 29.400 22.014 -19.007 1.00 98.44 229 LEU A O 1
ATOM 1757 N N . ALA A 1 230 ? 28.341 23.799 -19.877 1.00 97.94 230 ALA A N 1
ATOM 1758 C CA . ALA A 1 230 ? 29.332 24.119 -20.902 1.00 97.94 230 ALA A CA 1
ATOM 1759 C C . ALA A 1 230 ? 29.728 25.594 -20.837 1.00 97.94 230 ALA A C 1
ATOM 1761 O O . ALA A 1 230 ? 28.903 26.452 -20.528 1.00 97.94 230 ALA A O 1
ATOM 1762 N N . ALA A 1 231 ? 30.999 25.888 -21.114 1.00 97.00 231 ALA A N 1
ATOM 1763 C CA . ALA A 1 231 ? 31.474 27.264 -21.163 1.00 97.00 231 ALA A CA 1
ATOM 1764 C C . ALA A 1 231 ? 31.105 27.937 -22.494 1.00 97.00 231 ALA A C 1
ATOM 1766 O O . ALA A 1 231 ? 31.415 27.392 -23.557 1.00 97.00 231 ALA A O 1
ATOM 1767 N N . GLY A 1 232 ? 30.499 29.123 -22.423 1.00 89.75 232 GLY A N 1
ATOM 1768 C CA . GLY A 1 232 ? 30.261 30.004 -23.563 1.00 89.75 232 GLY A CA 1
ATOM 1769 C C . GLY A 1 232 ? 31.540 30.677 -24.075 1.00 89.75 232 GLY A C 1
ATOM 1770 O O . GLY A 1 232 ? 32.636 30.490 -23.536 1.00 89.75 232 GLY A O 1
ATOM 1771 N N . GLU A 1 233 ? 31.404 31.492 -25.124 1.00 85.06 233 GLU A N 1
ATOM 1772 C CA . GLU A 1 233 ? 32.524 32.259 -25.699 1.00 85.06 233 GLU A CA 1
ATOM 1773 C C . GLU A 1 233 ? 33.121 33.277 -24.713 1.00 85.06 233 GLU A C 1
ATOM 1775 O O . GLU A 1 233 ? 34.310 33.587 -24.775 1.00 85.06 233 GLU A O 1
ATOM 1780 N N . ASP A 1 234 ? 32.312 33.756 -23.769 1.00 86.94 234 ASP A N 1
ATOM 1781 C CA . ASP A 1 234 ? 32.708 34.643 -22.673 1.00 86.94 234 ASP A CA 1
ATOM 1782 C C . ASP A 1 234 ? 33.470 33.918 -21.542 1.00 86.94 234 ASP A C 1
ATOM 1784 O O . ASP A 1 234 ? 33.944 34.547 -20.593 1.00 86.94 234 ASP A O 1
ATOM 1788 N N . GLY A 1 235 ? 33.605 32.591 -21.642 1.00 86.44 235 GLY A N 1
ATOM 1789 C CA . GLY A 1 235 ? 34.252 31.734 -20.657 1.00 86.44 235 GLY A CA 1
ATOM 1790 C C . GLY A 1 235 ? 33.396 31.407 -19.429 1.00 86.44 235 GLY A C 1
ATOM 1791 O O . GLY A 1 235 ? 33.906 30.719 -18.535 1.00 86.44 235 GLY A O 1
ATOM 1792 N N . GLN A 1 236 ? 32.137 31.860 -19.370 1.00 93.56 236 GLN A N 1
ATOM 1793 C CA . GLN A 1 236 ? 31.194 31.538 -18.297 1.00 93.56 236 GLN A CA 1
ATOM 1794 C C . GLN A 1 236 ? 30.500 30.202 -18.558 1.00 93.56 236 GLN A C 1
ATOM 1796 O O . GLN A 1 236 ? 30.234 29.841 -19.699 1.00 93.56 236 GLN A O 1
ATOM 1801 N N . PHE A 1 237 ? 30.215 29.447 -17.495 1.00 96.88 237 PHE A N 1
ATOM 1802 C CA . PHE A 1 237 ? 29.489 28.182 -17.602 1.00 96.88 237 PHE A CA 1
ATOM 1803 C C . PHE A 1 237 ? 27.979 28.416 -17.608 1.00 96.88 237 PHE A C 1
ATOM 1805 O O . PHE A 1 237 ? 27.450 29.058 -16.702 1.00 96.88 237 PHE A O 1
ATOM 1812 N N . HIS A 1 238 ? 27.295 27.817 -18.578 1.00 96.19 238 HIS A N 1
ATOM 1813 C CA . HIS A 1 238 ? 25.840 27.764 -18.659 1.00 96.19 238 HIS A CA 1
ATOM 1814 C C . HIS A 1 238 ? 25.360 26.330 -18.459 1.00 96.19 238 HIS A C 1
ATOM 1816 O O . HIS A 1 238 ? 25.989 25.388 -18.950 1.00 96.19 238 HIS A O 1
ATOM 1822 N N . SER A 1 239 ? 24.256 26.171 -17.731 1.00 96.69 239 SER A N 1
ATOM 1823 C CA . SER A 1 239 ? 23.635 24.867 -17.502 1.00 96.69 239 SER A CA 1
ATOM 1824 C C . SER A 1 239 ? 23.067 24.326 -18.814 1.00 96.69 239 SER A C 1
ATOM 1826 O O . SER A 1 239 ? 22.323 25.024 -19.501 1.00 96.69 239 SER A O 1
ATOM 1828 N N . LEU A 1 240 ? 23.455 23.103 -19.174 1.00 95.88 240 LEU A N 1
ATOM 1829 C CA . LEU A 1 240 ? 22.918 22.375 -20.324 1.00 95.88 240 LEU A CA 1
ATOM 1830 C C . LEU A 1 240 ? 21.763 21.471 -19.907 1.00 95.88 240 LEU A C 1
ATOM 1832 O O . LEU A 1 240 ? 20.747 21.398 -20.593 1.00 95.88 240 LEU A O 1
ATOM 1836 N N . ARG A 1 241 ? 21.941 20.744 -18.799 1.00 95.88 241 ARG A N 1
ATOM 1837 C CA . ARG A 1 241 ? 20.974 19.755 -18.323 1.00 95.88 241 ARG A CA 1
ATOM 1838 C C . ARG A 1 241 ? 21.169 19.465 -16.843 1.00 95.88 241 ARG A C 1
ATOM 1840 O O . ARG A 1 241 ? 22.292 19.206 -16.407 1.00 95.88 241 ARG A O 1
ATOM 1847 N N . THR A 1 242 ? 20.055 19.396 -16.123 1.00 96.69 242 THR A N 1
ATOM 1848 C CA . THR A 1 242 ? 19.972 18.798 -14.787 1.00 96.69 242 THR A CA 1
ATOM 1849 C C . THR A 1 242 ? 19.267 17.454 -14.895 1.00 96.69 242 THR A C 1
ATOM 1851 O O . THR A 1 242 ? 18.285 17.331 -15.625 1.00 96.69 242 THR A O 1
ATOM 1854 N N . PHE A 1 243 ? 19.776 16.441 -14.202 1.00 95.88 243 PHE A N 1
ATOM 1855 C CA . PHE A 1 243 ? 19.204 15.096 -14.176 1.00 95.88 243 PHE A CA 1
ATOM 1856 C C . PHE A 1 243 ? 19.592 14.369 -12.884 1.00 95.88 243 PHE A C 1
ATOM 1858 O O . PHE A 1 243 ? 20.529 14.765 -12.193 1.00 95.88 243 PHE A O 1
ATOM 1865 N N . LYS A 1 244 ? 18.884 13.290 -12.553 1.00 95.00 244 LYS A N 1
ATOM 1866 C CA . LYS A 1 244 ? 19.166 12.468 -11.371 1.00 95.00 244 LYS A CA 1
ATOM 1867 C C . LYS A 1 244 ? 19.999 11.249 -11.766 1.00 95.00 244 LYS A C 1
ATOM 1869 O O . LYS A 1 244 ? 19.638 10.533 -12.697 1.00 95.00 244 LYS A O 1
ATOM 1874 N N . TYR A 1 245 ? 21.075 10.977 -11.031 1.00 96.75 245 TYR A N 1
ATOM 1875 C CA . TYR A 1 245 ? 21.704 9.657 -11.016 1.00 96.75 245 TYR A CA 1
ATOM 1876 C C . TYR A 1 245 ? 21.121 8.861 -9.853 1.00 96.75 245 TYR A C 1
ATOM 1878 O O . TYR A 1 245 ? 21.240 9.281 -8.700 1.00 96.75 245 TYR A O 1
ATOM 1886 N N . ASP A 1 246 ? 20.514 7.708 -10.132 1.00 94.56 246 ASP A N 1
ATOM 1887 C CA . ASP A 1 246 ? 20.012 6.831 -9.077 1.00 94.56 246 ASP A CA 1
ATOM 1888 C C . ASP A 1 246 ? 20.287 5.354 -9.364 1.00 94.56 246 ASP A C 1
ATOM 1890 O O . ASP A 1 246 ? 19.645 4.703 -10.194 1.00 94.56 246 ASP A O 1
ATOM 1894 N N . ARG A 1 247 ? 21.277 4.830 -8.644 1.00 95.88 247 ARG A N 1
ATOM 1895 C CA . ARG A 1 247 ? 21.606 3.409 -8.530 1.00 95.88 247 ARG A CA 1
ATOM 1896 C C . ARG A 1 247 ? 21.734 3.047 -7.052 1.00 95.88 247 ARG A C 1
ATOM 1898 O O . ARG A 1 247 ? 22.599 2.278 -6.652 1.00 95.88 247 ARG A O 1
ATOM 1905 N N . SER A 1 248 ? 20.885 3.637 -6.211 1.00 94.62 248 SER A N 1
ATOM 1906 C CA . SER A 1 248 ? 20.918 3.442 -4.756 1.00 94.62 248 SER A CA 1
ATOM 1907 C C . SER A 1 248 ? 20.507 2.031 -4.321 1.00 94.62 248 SER A C 1
ATOM 1909 O O . SER A 1 248 ? 20.847 1.604 -3.219 1.00 94.62 248 SER A O 1
ATOM 1911 N N . ASN A 1 249 ? 19.842 1.277 -5.198 1.00 94.12 249 ASN A N 1
ATOM 1912 C CA . ASN A 1 249 ? 19.501 -0.124 -4.990 1.00 94.12 249 ASN A CA 1
ATOM 1913 C C . ASN A 1 249 ? 19.986 -0.970 -6.174 1.00 94.12 249 ASN A C 1
ATOM 1915 O O . ASN A 1 249 ? 19.493 -0.812 -7.288 1.00 94.12 249 ASN A O 1
ATOM 1919 N N . MET A 1 250 ? 20.937 -1.875 -5.930 1.00 94.06 250 MET A N 1
ATOM 1920 C CA . MET A 1 250 ? 21.570 -2.726 -6.952 1.00 94.06 250 MET A CA 1
ATOM 1921 C C . MET A 1 250 ? 20.993 -4.144 -7.012 1.00 94.06 250 MET A C 1
ATOM 1923 O O . MET A 1 250 ? 21.504 -4.984 -7.747 1.00 94.06 250 MET A O 1
ATOM 1927 N N . LYS A 1 251 ? 19.941 -4.433 -6.238 1.00 94.00 251 LYS A N 1
ATOM 1928 C CA . LYS A 1 251 ? 19.310 -5.753 -6.236 1.00 94.00 251 LYS A CA 1
ATOM 1929 C C . LYS A 1 251 ? 18.567 -6.004 -7.551 1.00 94.00 251 LYS A C 1
ATOM 1931 O O . LYS A 1 251 ? 17.996 -5.081 -8.136 1.00 94.00 251 LYS A O 1
ATOM 1936 N N . ILE A 1 252 ? 18.557 -7.264 -7.984 1.00 93.31 252 ILE A N 1
ATOM 1937 C CA . ILE A 1 252 ? 17.999 -7.674 -9.280 1.00 93.31 252 ILE A CA 1
ATOM 1938 C C . ILE A 1 252 ? 16.475 -7.546 -9.355 1.00 93.31 252 ILE A C 1
ATOM 1940 O O . ILE A 1 252 ? 15.923 -7.276 -10.417 1.00 93.31 252 ILE A O 1
ATOM 1944 N N . HIS A 1 253 ? 15.796 -7.604 -8.208 1.00 91.94 253 HIS A N 1
ATOM 1945 C CA . HIS A 1 253 ? 14.372 -7.295 -8.126 1.00 91.94 253 HIS A CA 1
ATOM 1946 C C . HIS A 1 253 ? 14.050 -5.825 -8.429 1.00 91.94 253 HIS A C 1
ATOM 1948 O O . HIS A 1 253 ? 12.897 -5.479 -8.561 1.00 91.94 253 HIS A O 1
ATOM 1954 N N . VAL A 1 254 ? 15.025 -4.928 -8.619 1.00 93.75 254 VAL A N 1
ATOM 1955 C CA . VAL A 1 254 ? 14.765 -3.573 -9.152 1.00 93.75 254 VAL A CA 1
ATOM 1956 C C . VAL A 1 254 ? 15.080 -3.493 -10.654 1.00 93.75 254 VAL A C 1
ATOM 1958 O O . VAL A 1 254 ? 15.449 -2.445 -11.183 1.00 93.75 254 VAL A O 1
ATOM 1961 N N . GLY A 1 255 ? 14.975 -4.613 -11.357 1.00 94.81 255 GLY A N 1
ATOM 1962 C CA . GLY A 1 255 ? 15.216 -4.721 -12.791 1.00 94.81 255 GLY A CA 1
ATOM 1963 C C . GLY A 1 255 ? 16.536 -5.431 -13.129 1.00 94.81 255 GLY A C 1
ATOM 1964 O O . GLY A 1 255 ? 17.513 -5.335 -12.377 1.00 94.81 255 GLY A O 1
ATOM 1965 N N . PRO A 1 256 ? 16.576 -6.125 -14.280 1.00 95.56 256 PRO A N 1
ATOM 1966 C CA . PRO A 1 256 ? 17.644 -7.057 -14.652 1.00 95.56 256 PRO A CA 1
ATOM 1967 C C . PRO A 1 256 ? 18.958 -6.393 -15.089 1.00 95.56 256 PRO A C 1
ATOM 1969 O O . PRO A 1 256 ? 19.948 -7.084 -15.311 1.00 95.56 256 PRO A O 1
ATOM 1972 N N . MET A 1 257 ? 19.002 -5.062 -15.209 1.00 95.75 257 MET A N 1
ATOM 1973 C CA . MET A 1 257 ? 20.193 -4.295 -15.593 1.00 95.75 257 MET A CA 1
ATOM 1974 C C . MET A 1 257 ? 20.667 -3.406 -14.428 1.00 95.75 257 MET A C 1
ATOM 1976 O O . MET A 1 257 ? 20.614 -2.176 -14.532 1.00 95.75 257 MET A O 1
ATOM 1980 N N . PRO A 1 258 ? 21.130 -3.977 -13.296 1.00 93.88 258 PRO A N 1
ATOM 1981 C CA . PRO A 1 258 ? 21.481 -3.197 -12.108 1.00 93.88 258 PRO A CA 1
ATOM 1982 C C . PRO A 1 258 ? 22.572 -2.155 -12.388 1.00 93.88 258 PRO A C 1
ATOM 1984 O O . PRO A 1 258 ? 22.511 -1.053 -11.852 1.00 93.88 258 PRO A O 1
ATOM 1987 N N . GLU A 1 259 ? 23.511 -2.471 -13.280 1.00 94.62 259 GLU A N 1
ATOM 1988 C CA . GLU A 1 259 ? 24.617 -1.598 -13.694 1.00 94.62 259 GLU A CA 1
ATOM 1989 C C . GLU A 1 259 ? 24.341 -0.851 -15.014 1.00 94.62 259 GLU A C 1
ATOM 1991 O O . GLU A 1 259 ? 25.260 -0.325 -15.638 1.00 94.62 259 GLU A O 1
ATOM 1996 N N . GLY A 1 260 ? 23.083 -0.795 -15.470 1.00 95.50 260 GLY A N 1
ATOM 1997 C CA . GLY A 1 260 ? 22.726 -0.069 -16.689 1.00 95.50 260 GLY A CA 1
ATOM 1998 C C . GLY A 1 260 ? 23.069 1.427 -16.583 1.00 95.50 260 GLY A C 1
ATOM 1999 O O . GLY A 1 260 ? 22.877 2.019 -15.514 1.00 95.50 260 GLY A O 1
ATOM 2000 N N . PRO A 1 261 ? 23.557 2.069 -17.659 1.00 96.62 261 PRO A N 1
ATOM 2001 C CA . PRO A 1 261 ? 24.000 3.461 -17.615 1.00 96.62 261 PRO A CA 1
ATOM 2002 C C . PRO A 1 261 ? 22.865 4.442 -17.321 1.00 96.62 261 PRO A C 1
ATOM 2004 O O . PRO A 1 261 ? 21.735 4.239 -17.759 1.00 96.62 261 PRO A O 1
ATOM 2007 N N . VAL A 1 262 ? 23.186 5.541 -16.634 1.00 97.75 262 VAL A N 1
ATOM 2008 C CA . VAL A 1 262 ? 22.291 6.704 -16.525 1.00 97.75 262 VAL A CA 1
ATOM 2009 C C . VAL A 1 262 ? 22.644 7.666 -17.651 1.00 97.75 262 VAL A C 1
ATOM 2011 O O . VAL A 1 262 ? 23.765 8.177 -17.695 1.00 97.75 262 VAL A O 1
ATOM 2014 N N . VAL A 1 263 ? 21.709 7.891 -18.573 1.00 97.25 263 VAL A N 1
ATOM 2015 C CA . VAL A 1 263 ? 21.930 8.704 -19.777 1.00 97.25 263 VAL A CA 1
ATOM 2016 C C . VAL A 1 263 ? 20.992 9.894 -19.786 1.00 97.25 263 VAL A C 1
ATOM 2018 O O . VAL A 1 263 ? 19.787 9.698 -19.681 1.00 97.25 263 VAL A O 1
ATOM 2021 N N . ALA A 1 264 ? 21.544 11.090 -19.989 1.00 96.81 264 ALA A N 1
ATOM 2022 C CA . ALA A 1 264 ? 20.794 12.319 -20.219 1.00 96.81 264 ALA A CA 1
ATOM 2023 C C . ALA A 1 264 ? 21.104 12.881 -21.614 1.00 96.81 264 ALA A C 1
ATOM 2025 O O . ALA A 1 264 ? 22.265 12.897 -22.043 1.00 96.81 264 ALA A O 1
ATOM 2026 N N . ALA A 1 265 ? 20.067 13.347 -22.309 1.00 96.56 265 ALA A N 1
ATOM 2027 C CA . ALA A 1 265 ? 20.165 14.008 -23.608 1.00 96.56 265 ALA A CA 1
ATOM 2028 C C . ALA A 1 265 ? 19.856 15.506 -23.466 1.00 96.56 265 ALA A C 1
ATOM 2030 O O . ALA A 1 265 ? 19.167 15.930 -22.537 1.00 96.56 265 ALA A O 1
ATOM 2031 N N . PHE A 1 266 ? 20.407 16.321 -24.361 1.00 96.19 266 PHE A N 1
ATOM 2032 C CA . PHE A 1 266 ? 20.246 17.774 -24.344 1.00 96.19 266 PHE A CA 1
ATOM 2033 C C . PHE A 1 266 ? 20.490 18.372 -25.732 1.00 96.19 266 PHE A C 1
ATOM 2035 O O . PHE A 1 266 ? 21.056 17.722 -26.613 1.00 96.19 266 PHE A O 1
ATOM 2042 N N . GLU A 1 267 ? 20.065 19.623 -25.911 1.00 95.38 267 GLU A N 1
ATOM 2043 C CA . GLU A 1 267 ? 20.292 20.382 -27.143 1.00 95.38 267 GLU A CA 1
ATOM 2044 C C . GLU A 1 267 ? 21.792 20.468 -27.487 1.00 95.38 267 GLU A C 1
ATOM 2046 O O . GLU A 1 267 ? 22.619 20.602 -26.577 1.00 95.38 267 GLU A O 1
ATOM 2051 N N . PRO A 1 268 ? 22.182 20.426 -28.775 1.00 96.06 268 PRO A N 1
ATOM 2052 C CA . PRO A 1 268 ? 23.585 20.417 -29.173 1.00 96.06 268 PRO A CA 1
ATOM 2053 C C . PRO A 1 268 ? 24.380 21.594 -28.591 1.00 96.06 268 PRO A C 1
ATOM 2055 O O . PRO A 1 268 ? 24.116 22.760 -28.884 1.00 96.06 268 PRO A O 1
ATOM 2058 N N . ALA A 1 269 ? 25.426 21.287 -27.823 1.00 95.56 269 ALA A N 1
ATOM 2059 C CA . ALA A 1 269 ? 26.279 22.282 -27.183 1.00 95.56 269 ALA A CA 1
ATOM 2060 C C . ALA A 1 269 ? 27.726 22.147 -27.658 1.00 95.56 269 ALA A C 1
ATOM 2062 O O . ALA A 1 269 ? 28.367 21.116 -27.452 1.00 95.56 269 ALA A O 1
ATOM 2063 N N . THR A 1 270 ? 28.262 23.199 -28.284 1.00 95.81 270 THR A N 1
ATOM 2064 C CA . THR A 1 270 ? 29.651 23.219 -28.766 1.00 95.81 270 THR A CA 1
ATOM 2065 C C . THR A 1 270 ? 30.545 23.978 -27.797 1.00 95.81 270 THR A C 1
ATOM 2067 O O . THR A 1 270 ? 30.439 25.195 -27.690 1.00 95.81 270 THR A O 1
ATOM 2070 N N . ALA A 1 271 ? 31.458 23.278 -27.122 1.00 96.62 271 ALA A N 1
ATOM 2071 C CA . ALA A 1 271 ? 32.392 23.900 -26.185 1.00 96.62 271 ALA A CA 1
ATOM 2072 C C . ALA A 1 271 ? 33.720 23.136 -26.082 1.00 96.62 271 ALA A C 1
ATOM 2074 O O . ALA A 1 271 ? 33.833 21.972 -26.467 1.00 96.62 271 ALA A O 1
ATOM 2075 N N . LYS A 1 272 ? 34.743 23.804 -25.535 1.00 95.44 272 LYS A N 1
ATOM 2076 C CA . LYS A 1 272 ? 36.018 23.177 -25.127 1.00 95.44 272 LYS A CA 1
ATOM 2077 C C . LYS A 1 272 ? 36.078 22.846 -23.640 1.00 95.44 272 LYS A C 1
ATOM 2079 O O . LYS A 1 272 ? 36.973 22.127 -23.207 1.00 95.44 272 LYS A O 1
ATOM 2084 N N . ARG A 1 273 ? 35.183 23.432 -22.845 1.00 97.56 273 ARG A N 1
ATOM 2085 C CA . ARG A 1 273 ? 35.168 23.301 -21.390 1.00 97.56 273 ARG A CA 1
ATOM 2086 C C . ARG A 1 273 ? 33.772 22.899 -20.957 1.00 97.56 273 ARG A C 1
ATOM 2088 O O . ARG A 1 273 ? 32.820 23.630 -21.219 1.00 97.56 273 ARG A O 1
ATOM 2095 N N . PHE A 1 274 ? 33.686 21.759 -20.293 1.00 98.31 274 PHE A N 1
ATOM 2096 C CA . PHE A 1 274 ? 32.466 21.246 -19.685 1.00 98.31 274 PHE A CA 1
ATOM 2097 C C . PHE A 1 274 ? 32.688 21.058 -18.189 1.00 98.31 274 PHE A C 1
ATOM 2099 O O . PHE A 1 274 ? 33.826 20.922 -17.735 1.00 98.31 274 PHE A O 1
ATOM 2106 N N . ARG A 1 275 ? 31.601 21.055 -17.427 1.00 98.50 275 ARG A N 1
ATOM 2107 C CA . ARG A 1 275 ? 31.621 20.824 -15.986 1.00 98.50 275 ARG A CA 1
ATOM 2108 C C . ARG A 1 275 ? 30.461 19.924 -15.600 1.00 98.50 275 ARG A C 1
ATOM 2110 O O . ARG A 1 275 ? 29.325 20.254 -15.909 1.00 98.50 275 ARG A O 1
ATOM 2117 N N . LEU A 1 276 ? 30.743 18.826 -14.907 1.00 98.50 276 LEU A N 1
ATOM 2118 C CA . LEU A 1 276 ? 29.726 17.996 -14.265 1.00 98.50 276 LEU A CA 1
ATOM 2119 C C . LEU A 1 276 ? 29.744 18.274 -12.763 1.00 98.50 276 LEU A C 1
ATOM 2121 O O . LEU A 1 276 ? 30.772 18.104 -12.111 1.00 98.50 276 LEU A O 1
ATOM 2125 N N . VAL A 1 277 ? 28.613 18.701 -12.216 1.00 98.56 277 VAL A N 1
ATOM 2126 C CA . VAL A 1 277 ? 28.426 18.921 -10.782 1.00 98.56 277 VAL A CA 1
ATOM 2127 C C . VAL A 1 277 ? 27.538 17.812 -10.236 1.00 98.56 277 VAL A C 1
ATOM 2129 O O . VAL A 1 277 ? 26.417 17.633 -10.699 1.00 98.56 277 VAL A O 1
ATOM 2132 N N . LEU A 1 278 ? 28.035 17.086 -9.240 1.00 98.31 278 LEU A N 1
ATOM 2133 C CA . LEU A 1 278 ? 27.297 16.095 -8.466 1.00 98.31 278 LEU A CA 1
ATOM 2134 C C . LEU A 1 278 ? 27.010 16.683 -7.085 1.00 98.31 278 LEU A C 1
ATOM 2136 O O . LEU A 1 278 ? 27.940 17.020 -6.351 1.00 98.31 278 LEU A O 1
ATOM 2140 N N . ARG A 1 279 ? 25.732 16.828 -6.738 1.00 97.19 279 ARG A N 1
ATOM 2141 C CA . ARG A 1 279 ? 25.258 17.362 -5.453 1.00 97.19 279 ARG A CA 1
ATOM 2142 C C . ARG A 1 279 ? 24.459 16.302 -4.709 1.00 97.19 279 ARG A C 1
ATOM 2144 O O . ARG A 1 279 ? 23.942 15.373 -5.324 1.00 97.19 279 ARG A O 1
ATOM 2151 N N . GLN A 1 280 ? 24.331 16.485 -3.394 1.00 94.31 280 GLN A N 1
ATOM 2152 C CA . GLN A 1 280 ? 23.538 15.606 -2.524 1.00 94.31 280 GLN A CA 1
ATOM 2153 C C . GLN A 1 280 ? 23.907 14.124 -2.710 1.00 94.31 280 GLN A C 1
ATOM 2155 O O . GLN A 1 280 ? 23.040 13.260 -2.803 1.00 94.31 280 GLN A O 1
ATOM 2160 N N . ILE A 1 281 ? 25.211 13.837 -2.805 1.00 95.31 281 ILE A N 1
ATOM 2161 C CA . ILE A 1 281 ? 25.694 12.470 -2.986 1.00 95.31 281 ILE A CA 1
ATOM 2162 C C . ILE A 1 281 ? 25.314 11.642 -1.754 1.00 95.31 281 ILE A C 1
ATOM 2164 O O . ILE A 1 281 ? 25.746 11.945 -0.639 1.00 95.31 281 ILE A O 1
ATOM 2168 N N . SER A 1 282 ? 24.546 10.577 -1.975 1.00 94.06 282 SER A N 1
ATOM 2169 C CA . SER A 1 282 ? 24.146 9.604 -0.959 1.00 94.06 282 SER A CA 1
ATOM 2170 C C . SER A 1 282 ? 24.654 8.213 -1.326 1.00 94.06 282 SER A C 1
ATOM 2172 O O . SER A 1 282 ? 24.597 7.815 -2.487 1.00 94.06 282 SER A O 1
ATOM 2174 N N . GLY A 1 283 ? 25.134 7.453 -0.341 1.00 93.12 283 GLY A N 1
ATOM 2175 C CA . GLY A 1 283 ? 25.755 6.144 -0.554 1.00 93.12 283 GLY A CA 1
ATOM 2176 C C . GLY A 1 283 ? 27.244 6.227 -0.904 1.00 93.12 283 GLY A C 1
ATOM 2177 O O . GLY A 1 283 ? 27.911 7.231 -0.652 1.00 93.12 283 GLY A O 1
ATOM 2178 N N . LYS A 1 284 ? 27.792 5.134 -1.444 1.00 93.94 284 LYS A N 1
ATOM 2179 C CA . LYS A 1 284 ? 29.217 5.027 -1.795 1.00 93.94 284 LYS A CA 1
ATOM 2180 C C . LYS A 1 284 ? 29.391 5.308 -3.282 1.00 93.94 284 LYS A C 1
ATOM 2182 O O . LYS A 1 284 ? 29.360 4.383 -4.092 1.00 93.94 284 LYS A O 1
ATOM 2187 N N . ALA A 1 285 ? 29.530 6.583 -3.627 1.00 96.44 285 ALA A N 1
ATOM 2188 C CA . ALA A 1 285 ? 29.590 6.997 -5.018 1.00 96.44 285 ALA A CA 1
ATOM 2189 C C . ALA A 1 285 ? 30.844 6.489 -5.725 1.00 96.44 285 ALA A C 1
ATOM 2191 O O . ALA A 1 285 ? 31.965 6.738 -5.286 1.00 96.44 285 ALA A O 1
ATOM 2192 N N . SER A 1 286 ? 30.644 5.789 -6.837 1.00 96.12 286 SER A N 1
ATOM 2193 C CA . SER A 1 286 ? 31.713 5.419 -7.756 1.00 96.12 286 SER A CA 1
ATOM 2194 C C . SER A 1 286 ? 31.180 5.192 -9.166 1.00 96.12 286 SER A C 1
ATOM 2196 O O . SER A 1 286 ? 30.024 4.805 -9.365 1.00 96.12 286 SER A O 1
ATOM 2198 N N . LEU A 1 287 ? 32.034 5.471 -10.148 1.00 97.12 287 LEU A N 1
ATOM 2199 C CA . LEU A 1 287 ? 31.752 5.316 -11.574 1.00 97.12 287 LEU A CA 1
ATOM 2200 C C . LEU A 1 287 ? 32.885 4.543 -12.241 1.00 97.12 287 LEU A C 1
ATOM 2202 O O . LEU A 1 287 ? 34.049 4.710 -11.866 1.00 97.12 287 LEU A O 1
ATOM 2206 N N . ARG A 1 288 ? 32.536 3.737 -13.246 1.00 96.44 288 ARG A N 1
ATOM 2207 C CA . ARG A 1 288 ? 33.513 3.160 -14.177 1.00 96.44 288 ARG A CA 1
ATOM 2208 C C . ARG A 1 288 ? 33.963 4.222 -15.169 1.00 96.44 288 ARG A C 1
ATOM 2210 O O . ARG A 1 288 ? 35.131 4.558 -15.236 1.00 96.44 288 ARG A O 1
ATOM 2217 N N . GLU A 1 289 ? 32.999 4.824 -15.858 1.00 95.19 289 GLU A N 1
ATOM 2218 C CA . GLU A 1 289 ? 33.238 5.692 -17.011 1.00 95.19 289 GLU A CA 1
ATOM 2219 C C . GLU A 1 289 ? 32.238 6.856 -17.060 1.00 95.19 289 GLU A C 1
ATOM 2221 O O . GLU A 1 289 ? 31.109 6.764 -16.563 1.00 95.19 289 GLU A O 1
ATOM 2226 N N . ILE A 1 290 ? 32.642 7.944 -17.719 1.00 95.81 290 ILE A N 1
ATOM 2227 C CA . ILE A 1 290 ? 31.776 9.050 -18.135 1.00 95.81 290 ILE A CA 1
ATOM 2228 C C . ILE A 1 290 ? 31.941 9.256 -19.638 1.00 95.81 290 ILE A C 1
ATOM 2230 O O . ILE A 1 290 ? 33.029 9.543 -20.136 1.00 95.81 290 ILE A O 1
ATOM 2234 N N . SER A 1 291 ? 30.832 9.205 -20.368 1.00 94.88 291 SER A N 1
ATOM 2235 C CA . SER A 1 291 ? 30.819 9.433 -21.812 1.00 94.88 291 SER A CA 1
ATOM 2236 C C . SER A 1 291 ? 30.005 10.674 -22.155 1.00 94.88 291 SER A C 1
ATOM 2238 O O . SER A 1 291 ? 28.785 10.607 -22.264 1.00 94.88 291 SER A O 1
ATOM 2240 N N . LEU A 1 292 ? 30.679 11.815 -22.330 1.00 96.75 292 LEU A N 1
ATOM 2241 C CA . LEU A 1 292 ? 30.115 12.989 -23.005 1.00 96.75 292 LEU A CA 1
ATOM 2242 C C . LEU A 1 292 ? 30.317 12.813 -24.517 1.00 96.75 292 LEU A C 1
ATOM 2244 O O . LEU A 1 292 ? 31.455 12.640 -24.956 1.00 96.75 292 LEU A O 1
ATOM 2248 N N . SER A 1 293 ? 29.248 12.818 -25.314 1.00 95.81 293 SER A N 1
ATOM 2249 C CA . SER A 1 293 ? 29.308 12.381 -26.717 1.00 95.81 293 SER A CA 1
ATOM 2250 C C . SER A 1 293 ? 28.608 13.326 -27.687 1.00 95.81 293 SER A C 1
ATOM 2252 O O . SER A 1 293 ? 27.620 13.982 -27.350 1.00 95.81 293 SER A O 1
ATOM 2254 N N . SER A 1 294 ? 29.120 13.364 -28.922 1.00 96.56 294 SER A N 1
ATOM 2255 C CA . SER A 1 294 ? 28.452 13.995 -30.062 1.00 96.56 294 SER A CA 1
ATOM 2256 C C . SER A 1 294 ? 27.277 13.187 -30.608 1.00 96.56 294 SER A C 1
ATOM 2258 O O . SER A 1 294 ? 26.486 13.747 -31.367 1.00 96.56 294 SER A O 1
ATOM 2260 N N . ALA A 1 295 ? 27.139 11.916 -30.227 1.00 95.81 295 ALA A N 1
ATOM 2261 C CA . ALA A 1 295 ? 26.024 11.074 -30.624 1.00 95.81 295 ALA A CA 1
ATOM 2262 C C . ALA A 1 295 ? 24.713 11.514 -29.956 1.00 95.81 295 ALA A C 1
ATOM 2264 O O . ALA A 1 295 ? 24.671 11.818 -28.757 1.00 95.81 295 ALA A O 1
ATOM 2265 N N . ALA A 1 296 ? 23.629 11.475 -30.729 1.00 95.62 296 ALA A N 1
ATOM 2266 C CA . ALA A 1 296 ? 22.283 11.528 -30.182 1.00 95.62 296 ALA A CA 1
ATOM 2267 C C . ALA A 1 296 ? 21.946 10.193 -29.500 1.00 95.62 296 ALA A C 1
ATOM 2269 O O . ALA A 1 296 ? 22.256 9.110 -30.015 1.00 95.62 296 ALA A O 1
ATOM 2270 N N . ARG A 1 297 ? 21.322 10.274 -28.323 1.00 96.81 297 ARG A N 1
ATOM 2271 C CA . ARG A 1 297 ? 20.925 9.115 -27.522 1.00 96.81 297 ARG A CA 1
ATOM 2272 C C . ARG A 1 297 ? 19.504 9.285 -27.003 1.00 96.81 297 ARG A C 1
ATOM 2274 O O . ARG A 1 297 ? 19.047 10.402 -26.771 1.00 96.81 297 ARG A O 1
ATOM 2281 N N . VAL A 1 298 ? 18.820 8.164 -26.814 1.00 97.94 298 VAL A N 1
ATOM 2282 C CA . VAL A 1 298 ? 17.557 8.116 -26.078 1.00 97.94 298 VAL A CA 1
ATOM 2283 C C . VAL A 1 298 ? 17.882 8.263 -24.591 1.00 97.94 298 VAL A C 1
ATOM 2285 O O . VAL A 1 298 ? 18.645 7.476 -24.029 1.00 97.94 298 VAL A O 1
ATOM 2288 N N . GLU A 1 299 ? 17.331 9.294 -23.957 1.00 96.25 299 GLU A N 1
ATOM 2289 C CA . GLU A 1 299 ? 17.494 9.537 -22.520 1.00 96.25 299 GLU A CA 1
ATOM 2290 C C . GLU A 1 299 ? 16.749 8.471 -21.710 1.00 96.25 299 GLU A C 1
ATOM 2292 O O . GLU A 1 299 ? 15.663 8.042 -22.108 1.00 96.25 299 GLU A O 1
ATOM 2297 N N . SER A 1 300 ? 17.324 8.047 -20.580 1.00 96.62 300 SER A N 1
ATOM 2298 C CA . SER A 1 300 ? 16.747 7.035 -19.676 1.00 96.62 300 SER A CA 1
ATOM 2299 C C . SER A 1 300 ? 16.300 5.744 -20.377 1.00 96.62 300 SER A C 1
ATOM 2301 O O . SER A 1 300 ? 15.307 5.127 -19.992 1.00 96.62 300 SER A O 1
ATOM 2303 N N . TYR A 1 301 ? 16.986 5.334 -21.451 1.00 97.38 301 TYR A N 1
ATOM 2304 C CA . TYR A 1 301 ? 16.568 4.178 -22.252 1.00 97.38 301 TYR A CA 1
ATOM 2305 C C . TYR A 1 301 ? 16.585 2.864 -21.453 1.00 97.38 301 TYR A C 1
ATOM 2307 O O . TYR A 1 301 ? 15.801 1.972 -21.756 1.00 97.38 301 TYR A O 1
ATOM 2315 N N . VAL A 1 302 ? 17.431 2.745 -20.419 1.00 97.94 302 VAL A N 1
ATOM 2316 C CA . VAL A 1 302 ? 17.460 1.596 -19.494 1.00 97.94 302 VAL A CA 1
ATOM 2317 C C . VAL A 1 302 ? 16.165 1.520 -18.686 1.00 97.94 302 VAL A C 1
ATOM 2319 O O . VAL A 1 302 ? 15.561 0.456 -18.581 1.00 97.94 302 VAL A O 1
ATOM 2322 N N . GLU A 1 303 ? 15.697 2.640 -18.146 1.00 97.12 303 GLU A N 1
ATOM 2323 C CA . GLU A 1 303 ? 14.452 2.709 -17.383 1.00 97.12 303 GLU A CA 1
ATOM 2324 C C . GLU A 1 303 ? 13.228 2.567 -18.301 1.00 97.12 303 GLU A C 1
ATOM 2326 O O . GLU A 1 303 ? 12.308 1.800 -18.017 1.00 97.12 303 GLU A O 1
ATOM 2331 N N . LYS A 1 304 ? 13.242 3.232 -19.463 1.00 97.69 304 LYS A N 1
ATOM 2332 C CA . LYS A 1 304 ? 12.156 3.183 -20.455 1.00 97.69 304 LYS A CA 1
ATOM 2333 C C . LYS A 1 304 ? 11.971 1.797 -21.080 1.00 97.69 304 LYS A C 1
ATOM 2335 O O . LYS A 1 304 ? 10.868 1.504 -21.536 1.00 97.69 304 LYS A O 1
ATOM 2340 N N . GLN A 1 305 ? 12.999 0.948 -21.084 1.00 97.19 305 GLN A N 1
ATOM 2341 C CA . GLN A 1 305 ? 12.898 -0.456 -21.505 1.00 97.19 305 GLN A CA 1
ATOM 2342 C C . GLN A 1 305 ? 12.648 -1.434 -20.346 1.00 97.19 305 GLN A C 1
ATOM 2344 O O . GLN A 1 305 ? 12.718 -2.643 -20.553 1.00 97.19 305 GLN A O 1
ATOM 2349 N N . LEU A 1 306 ? 12.378 -0.937 -19.132 1.00 97.62 306 LEU A N 1
ATOM 2350 C CA . LEU A 1 306 ? 12.205 -1.742 -17.917 1.00 97.62 306 LEU A CA 1
ATOM 2351 C C . LEU A 1 306 ? 13.454 -2.556 -17.525 1.00 97.62 306 LEU A C 1
ATOM 2353 O O . LEU A 1 306 ? 13.342 -3.593 -16.878 1.00 97.62 306 LEU A O 1
ATOM 2357 N N . GLY A 1 307 ? 14.652 -2.108 -17.904 1.00 96.75 307 GLY A N 1
ATOM 2358 C CA . GLY A 1 307 ? 15.919 -2.705 -17.469 1.00 96.75 307 GLY A CA 1
ATOM 2359 C C . GLY A 1 307 ? 16.299 -2.302 -16.043 1.00 96.75 307 GLY A C 1
ATOM 2360 O O . GLY A 1 307 ? 16.931 -3.074 -15.322 1.00 96.75 307 GLY A O 1
ATOM 2361 N N . LYS A 1 308 ? 15.869 -1.111 -15.612 1.00 95.81 308 LYS A N 1
ATOM 2362 C CA . LYS A 1 308 ? 16.024 -0.613 -14.244 1.00 95.81 308 LYS A CA 1
ATOM 2363 C C . LYS A 1 308 ? 14.755 0.097 -13.788 1.00 95.81 308 LYS A C 1
ATOM 2365 O O . LYS A 1 308 ? 14.242 0.963 -14.487 1.00 95.81 308 LYS A O 1
ATOM 2370 N N . MET A 1 309 ? 14.270 -0.267 -12.610 1.00 94.50 309 MET A N 1
ATOM 2371 C CA . MET A 1 309 ? 13.048 0.276 -12.021 1.00 94.50 309 MET A CA 1
ATOM 2372 C C . MET A 1 309 ? 13.363 1.276 -10.902 1.00 94.50 309 MET A C 1
ATOM 2374 O O . MET A 1 309 ? 14.527 1.474 -10.541 1.00 94.50 309 MET A O 1
ATOM 2378 N N . HIS A 1 310 ? 12.329 1.913 -10.348 1.00 92.06 310 HIS A N 1
ATOM 2379 C CA . HIS A 1 310 ? 12.488 2.868 -9.261 1.00 92.06 310 HIS A CA 1
ATOM 2380 C C . HIS A 1 310 ? 13.118 2.181 -8.029 1.00 92.06 310 HIS A C 1
ATOM 2382 O O . HIS A 1 310 ? 12.657 1.109 -7.630 1.00 92.06 310 HIS A O 1
ATOM 2388 N N . PRO A 1 311 ? 14.186 2.742 -7.430 1.00 90.56 311 PRO A N 1
ATOM 2389 C CA . PRO A 1 311 ? 15.001 2.041 -6.433 1.00 90.56 311 PRO A CA 1
ATOM 2390 C C . PRO A 1 311 ? 14.382 1.934 -5.043 1.00 90.56 311 PRO A C 1
ATOM 2392 O O . PRO A 1 311 ? 14.830 1.105 -4.242 1.00 90.56 311 PRO A O 1
ATOM 2395 N N . THR A 1 312 ? 13.371 2.750 -4.753 1.00 88.12 312 THR A N 1
ATOM 2396 C CA . THR A 1 312 ? 12.656 2.739 -3.475 1.00 88.12 312 THR A CA 1
ATOM 2397 C C . THR A 1 312 ? 11.336 1.964 -3.586 1.00 88.12 312 THR A C 1
ATOM 2399 O O . THR A 1 312 ? 10.843 1.757 -4.697 1.00 88.12 312 THR A O 1
ATOM 2402 N N . PRO A 1 313 ? 10.748 1.536 -2.450 1.00 82.44 313 PRO A N 1
ATOM 2403 C CA . PRO A 1 313 ? 9.507 0.761 -2.452 1.00 82.44 313 PRO A CA 1
ATOM 2404 C C . PRO A 1 313 ? 8.317 1.497 -3.085 1.00 82.44 313 PRO A C 1
ATOM 2406 O O . PRO A 1 313 ? 7.478 0.862 -3.706 1.00 82.44 313 PRO A O 1
ATOM 2409 N N . LEU A 1 314 ? 8.253 2.826 -2.958 1.00 82.62 314 LEU A N 1
ATOM 2410 C CA . LEU A 1 314 ? 7.072 3.625 -3.295 1.00 82.62 314 LEU A CA 1
ATOM 2411 C C . LEU A 1 314 ? 7.369 4.596 -4.446 1.00 82.62 314 LEU A C 1
ATOM 2413 O O . LEU A 1 314 ? 7.729 5.743 -4.170 1.00 82.62 314 LEU A O 1
ATOM 2417 N N . PRO A 1 315 ? 7.253 4.167 -5.718 1.00 87.19 315 PRO A N 1
ATOM 2418 C CA . PRO A 1 315 ? 7.244 5.111 -6.822 1.00 87.19 315 PRO A CA 1
ATOM 2419 C C . PRO A 1 315 ? 5.939 5.922 -6.820 1.00 87.19 315 PRO A C 1
ATOM 2421 O O . PRO A 1 315 ? 4.839 5.367 -6.725 1.00 87.19 315 PRO A O 1
ATOM 2424 N N . MET A 1 316 ? 6.066 7.238 -6.936 1.00 89.00 316 MET A N 1
ATOM 2425 C CA . MET A 1 316 ? 4.964 8.181 -7.078 1.00 89.00 316 MET A CA 1
ATOM 2426 C C . MET A 1 316 ? 4.455 8.223 -8.525 1.00 89.00 316 MET A C 1
ATOM 2428 O O . MET A 1 316 ? 5.039 7.649 -9.446 1.00 89.00 316 MET A O 1
ATOM 2432 N N . TRP A 1 317 ? 3.306 8.870 -8.726 1.00 88.94 317 TRP A N 1
ATOM 2433 C CA . TRP A 1 317 ? 2.572 8.871 -9.997 1.00 88.94 317 TRP A CA 1
ATOM 2434 C C . TRP A 1 317 ? 3.377 9.412 -11.200 1.00 88.94 317 TRP A C 1
ATOM 2436 O O . TRP A 1 317 ? 3.052 9.072 -12.344 1.00 88.94 317 TRP A O 1
ATOM 2446 N N . ASP A 1 318 ? 4.390 10.241 -10.934 1.00 90.56 318 ASP A N 1
ATOM 2447 C CA . ASP A 1 318 ? 5.241 10.963 -11.878 1.00 90.56 318 ASP A CA 1
ATOM 2448 C C . ASP A 1 318 ? 6.646 10.364 -12.061 1.00 90.56 318 ASP A C 1
ATOM 2450 O O . ASP A 1 318 ? 7.349 10.760 -12.987 1.00 90.56 318 ASP A O 1
ATOM 2454 N N . ASP A 1 319 ? 7.042 9.348 -11.284 1.00 90.56 319 ASP A N 1
ATOM 2455 C CA . ASP A 1 319 ? 8.391 8.752 -11.372 1.00 90.56 319 ASP A CA 1
ATOM 2456 C C . ASP A 1 319 ? 8.687 8.082 -12.728 1.00 90.56 319 ASP A C 1
ATOM 2458 O O . ASP A 1 319 ? 9.846 7.907 -13.114 1.00 90.56 319 ASP A O 1
ATOM 2462 N N . TYR A 1 320 ? 7.636 7.726 -13.470 1.00 91.75 320 TYR A N 1
ATOM 2463 C CA . TYR A 1 320 ? 7.706 7.174 -14.827 1.00 91.75 320 TYR A CA 1
ATOM 2464 C C . TYR A 1 320 ? 7.137 8.128 -15.886 1.00 91.75 320 TYR A C 1
ATOM 2466 O O . TYR A 1 320 ? 6.804 7.710 -16.997 1.00 91.75 320 TYR A O 1
ATOM 2474 N N . LEU A 1 321 ? 7.032 9.418 -15.556 1.00 91.56 321 LEU A N 1
ATOM 2475 C CA . LEU A 1 321 ? 6.744 10.487 -16.504 1.00 91.56 321 LEU A CA 1
ATOM 2476 C C . LEU A 1 321 ? 8.054 11.186 -16.856 1.00 91.56 321 LEU A C 1
ATOM 2478 O O . LEU A 1 321 ? 8.541 12.067 -16.152 1.00 91.56 321 LEU A O 1
ATOM 2482 N N . TRP A 1 322 ? 8.658 10.754 -17.960 1.00 91.88 322 TRP A N 1
ATOM 2483 C CA . TRP A 1 322 ? 9.910 11.347 -18.416 1.00 91.88 322 TRP A CA 1
ATOM 2484 C C . TRP A 1 322 ? 9.669 12.715 -19.056 1.00 91.88 322 TRP A C 1
ATOM 2486 O O . TRP A 1 322 ? 8.716 12.866 -19.825 1.00 91.88 322 TRP A O 1
ATOM 2496 N N . PRO A 1 323 ? 10.559 13.692 -18.809 1.00 88.31 323 PRO A N 1
ATOM 2497 C CA . PRO A 1 323 ? 10.515 14.956 -19.522 1.00 88.31 323 PRO A CA 1
ATOM 2498 C C . PRO A 1 323 ? 10.707 14.721 -21.020 1.00 88.31 323 PRO A C 1
ATOM 2500 O O . PRO A 1 323 ? 11.389 13.781 -21.445 1.00 88.31 323 PRO A O 1
ATOM 2503 N N . GLU A 1 324 ? 10.142 15.618 -21.822 1.00 89.00 324 GLU A N 1
ATOM 2504 C CA . GLU A 1 324 ? 10.435 15.650 -23.247 1.00 89.00 324 GLU A CA 1
ATOM 2505 C C . GLU A 1 324 ? 11.938 15.891 -23.452 1.00 89.00 324 GLU A C 1
ATOM 2507 O O . GLU A 1 324 ? 12.537 16.793 -22.855 1.00 89.00 324 GLU A O 1
ATOM 2512 N N . GLN A 1 325 ? 12.559 15.026 -24.252 1.00 92.56 325 GLN A N 1
ATOM 2513 C CA . GLN A 1 325 ? 13.962 15.166 -24.626 1.00 92.56 325 GLN A CA 1
ATOM 2514 C C . GLN A 1 325 ? 14.086 15.976 -25.917 1.00 92.56 325 GLN A C 1
ATOM 2516 O O . GLN A 1 325 ? 13.183 15.961 -26.751 1.00 92.56 325 GLN A O 1
ATOM 2521 N N . ALA A 1 326 ? 15.238 16.620 -26.097 1.00 89.50 326 ALA A N 1
ATOM 2522 C CA . ALA A 1 326 ? 15.584 17.303 -27.337 1.00 89.50 326 ALA A CA 1
ATOM 2523 C C . ALA A 1 326 ? 15.494 16.357 -28.548 1.00 89.50 326 ALA A C 1
ATOM 2525 O O . ALA A 1 326 ? 15.884 15.181 -28.471 1.00 89.50 326 ALA A O 1
ATOM 2526 N N . GLU A 1 327 ? 15.003 16.890 -29.666 1.00 94.44 327 GLU A N 1
ATOM 2527 C CA . GLU A 1 327 ? 14.999 16.182 -30.944 1.00 94.44 327 GLU A CA 1
ATOM 2528 C C . GLU A 1 327 ? 16.388 16.161 -31.589 1.00 94.44 327 GLU A C 1
ATOM 2530 O O . GLU A 1 327 ? 17.280 16.945 -31.262 1.00 94.44 327 GLU A O 1
ATOM 2535 N N . VAL A 1 328 ? 16.583 15.234 -32.528 1.00 93.25 328 VAL A N 1
ATOM 2536 C CA . VAL A 1 328 ? 17.843 15.151 -33.277 1.00 93.25 328 VAL A CA 1
ATOM 2537 C C . VAL A 1 328 ? 17.971 16.322 -34.259 1.00 93.25 328 VAL A C 1
ATOM 2539 O O . VAL A 1 328 ? 17.115 16.538 -35.112 1.00 93.25 328 VAL A O 1
ATOM 2542 N N . ASP A 1 329 ? 19.079 17.062 -34.189 1.00 93.38 329 ASP A N 1
ATOM 2543 C CA . ASP A 1 329 ? 19.355 18.231 -35.043 1.00 93.38 329 ASP A CA 1
ATOM 2544 C C . ASP A 1 329 ? 19.776 17.857 -36.478 1.00 93.38 329 ASP A C 1
ATOM 2546 O O . ASP A 1 329 ? 19.905 18.717 -37.351 1.00 93.38 329 ASP A O 1
ATOM 2550 N N . SER A 1 330 ? 19.996 16.567 -36.745 1.00 93.94 330 SER A N 1
ATOM 2551 C CA . SER A 1 330 ? 20.289 16.025 -38.072 1.00 93.94 330 SER A CA 1
ATOM 2552 C C . SER A 1 330 ? 19.864 14.561 -38.170 1.00 93.94 330 SER A C 1
ATOM 2554 O O . SER A 1 330 ? 20.156 13.763 -37.282 1.00 93.94 330 SER A O 1
ATOM 2556 N N . THR A 1 331 ? 19.236 14.184 -39.287 1.00 92.94 331 THR A N 1
ATOM 2557 C CA . THR A 1 331 ? 18.774 12.809 -39.546 1.00 92.94 331 THR A CA 1
ATOM 2558 C C . THR A 1 331 ? 19.905 11.786 -39.586 1.00 92.94 331 THR A C 1
ATOM 2560 O O . THR A 1 331 ? 19.691 10.637 -39.226 1.00 92.94 331 THR A O 1
ATOM 2563 N N . ASP A 1 332 ? 21.119 12.193 -39.968 1.00 94.38 332 ASP A N 1
ATOM 2564 C CA . ASP A 1 332 ? 22.276 11.291 -40.050 1.00 94.38 332 ASP A CA 1
ATOM 2565 C C . ASP A 1 332 ? 22.792 10.869 -38.661 1.00 94.38 332 ASP A C 1
ATOM 2567 O O . ASP A 1 332 ? 23.627 9.973 -38.566 1.00 94.38 332 ASP A O 1
ATOM 2571 N N . LEU A 1 333 ? 22.339 11.522 -37.582 1.00 96.12 333 LEU A N 1
ATOM 2572 C CA . LEU A 1 333 ? 22.659 11.179 -36.189 1.00 96.12 333 LEU A CA 1
ATOM 2573 C C . LEU A 1 333 ? 21.709 10.122 -35.602 1.00 96.12 333 LEU A C 1
ATOM 2575 O O . LEU A 1 333 ? 21.936 9.660 -34.483 1.00 96.12 333 LEU A O 1
ATOM 2579 N N . ALA A 1 334 ? 20.661 9.748 -36.337 1.00 97.06 334 ALA A N 1
ATOM 2580 C CA . ALA A 1 334 ? 19.687 8.735 -35.958 1.00 97.06 334 ALA A CA 1
ATOM 2581 C C . ALA A 1 334 ? 19.711 7.556 -36.941 1.00 97.06 334 ALA A C 1
ATOM 2583 O O . ALA A 1 334 ? 20.172 7.660 -38.077 1.00 97.06 334 ALA A O 1
ATOM 2584 N N . ILE A 1 335 ? 19.201 6.411 -36.496 1.00 97.81 335 ILE A N 1
ATOM 2585 C CA . ILE A 1 335 ? 19.014 5.234 -37.339 1.00 97.81 335 ILE A CA 1
ATOM 2586 C C . ILE A 1 335 ? 17.707 5.407 -38.115 1.00 97.81 335 ILE A C 1
ATOM 2588 O O . ILE A 1 335 ? 16.646 5.595 -37.523 1.00 97.81 335 ILE A O 1
ATOM 2592 N N . SER A 1 336 ? 17.747 5.296 -39.442 1.00 95.19 336 SER A N 1
ATOM 2593 C CA . SER A 1 336 ? 16.521 5.185 -40.239 1.00 95.19 336 SER A CA 1
ATOM 2594 C C . SER A 1 336 ? 15.887 3.812 -40.015 1.00 95.19 336 SER A C 1
ATOM 2596 O O . SER A 1 336 ? 16.541 2.806 -40.281 1.00 95.19 336 SER A O 1
ATOM 2598 N N . ALA A 1 337 ? 14.628 3.762 -39.566 1.00 91.19 337 ALA A N 1
ATOM 2599 C CA . ALA A 1 337 ? 13.913 2.502 -39.337 1.00 91.19 337 ALA A CA 1
ATOM 2600 C C . ALA A 1 337 ? 13.859 1.621 -40.603 1.00 91.19 337 ALA A C 1
ATOM 2602 O O . ALA A 1 337 ? 14.127 0.425 -40.530 1.00 91.19 337 ALA A O 1
ATOM 2603 N N . ASP A 1 338 ? 13.626 2.228 -41.773 1.00 90.62 338 ASP A N 1
ATOM 2604 C CA . ASP A 1 338 ? 13.620 1.542 -43.077 1.00 90.62 338 ASP A CA 1
ATOM 2605 C C . ASP A 1 338 ? 15.020 1.072 -43.519 1.00 90.62 338 ASP A C 1
ATOM 2607 O O . ASP A 1 338 ? 15.156 0.217 -44.395 1.00 90.62 338 ASP A O 1
ATOM 2611 N N . GLY A 1 339 ? 16.076 1.643 -42.929 1.00 91.56 339 GLY A N 1
ATOM 2612 C CA . GLY A 1 339 ? 17.473 1.293 -43.186 1.00 91.56 339 GLY A CA 1
ATOM 2613 C C . GLY A 1 339 ? 18.002 0.139 -42.329 1.00 91.56 339 GLY A C 1
ATOM 2614 O O . GLY A 1 339 ? 19.151 -0.268 -42.518 1.00 91.56 339 GLY A O 1
ATOM 2615 N N . ILE A 1 340 ? 17.202 -0.385 -41.394 1.00 97.38 340 ILE A N 1
ATOM 2616 C CA . ILE A 1 340 ? 17.584 -1.509 -40.534 1.00 97.38 340 ILE A CA 1
ATOM 2617 C C . ILE A 1 340 ? 17.370 -2.823 -41.285 1.00 97.38 340 ILE A C 1
ATOM 2619 O O . ILE A 1 340 ? 16.272 -3.159 -41.723 1.00 97.38 340 ILE A O 1
ATOM 2623 N N . LEU A 1 341 ? 18.434 -3.609 -41.397 1.00 97.81 341 LEU A N 1
ATOM 2624 C CA . LEU A 1 341 ? 18.414 -4.938 -41.984 1.00 97.81 341 LEU A CA 1
ATOM 2625 C C . LEU A 1 341 ? 18.185 -5.981 -40.892 1.00 97.81 341 LEU A C 1
ATOM 2627 O O . LEU A 1 341 ? 18.984 -6.101 -39.965 1.00 97.81 341 LEU A O 1
ATOM 2631 N N . ASN A 1 342 ? 17.140 -6.791 -41.039 1.00 97.62 342 ASN A N 1
ATOM 2632 C CA . ASN A 1 342 ? 16.973 -7.995 -40.232 1.00 97.62 342 ASN A CA 1
ATOM 2633 C C . ASN A 1 342 ? 17.778 -9.148 -40.859 1.00 97.62 342 ASN A C 1
ATOM 2635 O O . ASN A 1 342 ? 17.415 -9.705 -41.899 1.00 97.62 342 ASN A O 1
ATOM 2639 N N . LEU A 1 343 ? 18.900 -9.483 -40.229 1.00 97.94 343 LEU A N 1
ATOM 2640 C CA . LEU A 1 343 ? 19.834 -10.525 -40.635 1.00 97.94 343 LEU A CA 1
ATOM 2641 C C . LEU A 1 343 ? 19.605 -11.860 -39.914 1.00 97.94 343 LEU A C 1
ATOM 2643 O O . LEU A 1 343 ? 20.419 -12.761 -40.098 1.00 97.94 343 LEU A O 1
ATOM 2647 N N . SER A 1 344 ? 18.528 -12.036 -39.139 1.00 96.94 344 SER A N 1
ATOM 2648 C CA . SER A 1 344 ? 18.298 -13.272 -38.368 1.00 96.94 344 SER A CA 1
ATOM 2649 C C . SER A 1 344 ? 18.374 -14.535 -39.229 1.00 96.94 344 SER A C 1
ATOM 2651 O O . SER A 1 344 ? 18.974 -15.524 -38.832 1.00 96.94 344 SER A O 1
ATOM 2653 N N . SER A 1 345 ? 17.855 -14.487 -40.461 1.00 97.12 345 SER A N 1
ATOM 2654 C CA . SER A 1 345 ? 17.909 -15.614 -41.413 1.00 97.12 345 SER A CA 1
ATOM 2655 C C . SER A 1 345 ? 19.313 -15.960 -41.934 1.00 97.12 345 SER A C 1
ATOM 2657 O O . SER A 1 345 ? 19.483 -16.964 -42.623 1.00 97.12 345 SER A O 1
ATOM 2659 N N . LYS A 1 346 ? 20.315 -15.119 -41.656 1.00 96.94 346 LYS A N 1
ATOM 2660 C CA . LYS A 1 346 ? 21.727 -15.315 -42.023 1.00 96.94 346 LYS A CA 1
ATOM 2661 C C . LYS A 1 346 ? 22.585 -15.798 -40.852 1.00 96.94 346 LYS A C 1
ATOM 2663 O O . LYS A 1 346 ? 23.793 -15.968 -41.028 1.00 96.94 346 LYS A O 1
ATOM 2668 N N . MET A 1 347 ? 21.980 -15.965 -39.679 1.00 96.00 347 MET A N 1
ATOM 2669 C CA . MET A 1 347 ? 22.621 -16.521 -38.499 1.00 96.00 347 MET A CA 1
ATOM 2670 C C . MET A 1 347 ? 22.514 -18.045 -38.538 1.00 96.00 347 MET A C 1
ATOM 2672 O O . MET A 1 347 ? 21.420 -18.579 -38.714 1.00 96.00 347 MET A O 1
ATOM 2676 N N . ALA A 1 348 ? 23.640 -18.741 -38.411 1.00 94.88 348 ALA A N 1
ATOM 2677 C CA . ALA A 1 348 ? 23.659 -20.189 -38.232 1.00 94.88 348 ALA A CA 1
ATOM 2678 C C . ALA A 1 348 ? 23.353 -20.571 -36.773 1.00 94.88 348 ALA A C 1
ATOM 2680 O O . ALA A 1 348 ? 23.533 -19.761 -35.864 1.00 94.88 348 ALA A O 1
ATOM 2681 N N . ASP A 1 349 ? 22.956 -21.827 -36.543 1.00 92.19 349 ASP A N 1
ATOM 2682 C CA . ASP A 1 349 ? 22.620 -22.354 -35.207 1.00 92.19 349 ASP A CA 1
ATOM 2683 C C . ASP A 1 349 ? 23.793 -22.281 -34.209 1.00 92.19 349 ASP A C 1
ATOM 2685 O O . ASP A 1 349 ? 23.584 -22.243 -32.999 1.00 92.19 349 ASP A O 1
ATOM 2689 N N . ASP A 1 350 ? 25.037 -22.243 -34.700 1.00 92.81 350 ASP A N 1
ATOM 2690 C CA . ASP A 1 350 ? 26.244 -22.081 -33.877 1.00 92.81 350 ASP A CA 1
ATOM 2691 C C . ASP A 1 350 ? 26.551 -20.613 -33.509 1.00 92.81 350 ASP A C 1
ATOM 2693 O O . ASP A 1 350 ? 27.546 -20.330 -32.840 1.00 92.81 350 ASP A O 1
ATOM 2697 N N . GLY A 1 351 ? 25.701 -19.669 -33.932 1.00 94.44 351 GLY A N 1
ATOM 2698 C CA . GLY A 1 351 ? 25.863 -18.232 -33.708 1.00 94.44 351 GLY A CA 1
ATOM 2699 C C . GLY A 1 351 ? 26.765 -17.522 -34.723 1.00 94.44 351 GLY A C 1
ATOM 2700 O O . GLY A 1 351 ? 27.093 -16.347 -34.518 1.00 94.44 351 GLY A O 1
ATOM 2701 N N . THR A 1 352 ? 27.180 -18.194 -35.802 1.00 97.12 352 THR A N 1
ATOM 2702 C CA . THR A 1 352 ? 27.960 -17.588 -36.890 1.00 97.12 352 THR A CA 1
ATOM 2703 C C . THR A 1 352 ? 27.070 -16.776 -37.828 1.00 97.12 352 THR A C 1
ATOM 2705 O O . THR A 1 352 ? 26.174 -17.314 -38.479 1.00 97.12 352 THR A O 1
ATOM 2708 N N . LEU A 1 353 ? 27.358 -15.477 -37.962 1.00 97.81 353 LEU A N 1
ATOM 2709 C CA . LEU A 1 353 ? 26.726 -14.606 -38.951 1.00 97.81 353 LEU A CA 1
ATOM 2710 C C . LEU A 1 353 ? 27.522 -14.627 -40.259 1.00 97.81 353 LEU A C 1
ATOM 2712 O O . LEU A 1 353 ? 28.683 -14.211 -40.288 1.00 97.81 353 LEU A O 1
ATOM 2716 N N . ALA A 1 354 ? 26.865 -15.031 -41.348 1.00 97.12 354 ALA A N 1
ATOM 2717 C CA . ALA A 1 354 ? 27.423 -15.005 -42.697 1.00 97.12 354 ALA A CA 1
ATOM 2718 C C . ALA A 1 354 ? 26.745 -13.920 -43.556 1.00 97.12 354 ALA A C 1
ATOM 2720 O O . ALA A 1 354 ? 25.627 -14.091 -44.050 1.00 97.12 354 ALA A O 1
ATOM 2721 N N . TRP A 1 355 ? 27.421 -12.788 -43.766 1.00 97.94 355 TRP A N 1
ATOM 2722 C CA . TRP A 1 355 ? 26.829 -11.611 -44.410 1.00 97.94 355 TRP A CA 1
ATOM 2723 C C . TRP A 1 355 ? 27.814 -10.859 -45.315 1.00 97.94 355 TRP A C 1
ATOM 2725 O O . TRP A 1 355 ? 28.950 -10.586 -44.936 1.00 97.94 355 TRP A O 1
ATOM 2735 N N . ASP A 1 356 ? 27.371 -10.498 -46.522 1.00 97.56 356 ASP A N 1
ATOM 2736 C CA . ASP A 1 356 ? 28.081 -9.557 -47.394 1.00 97.56 356 ASP A CA 1
ATOM 2737 C C . ASP A 1 356 ? 27.782 -8.131 -46.929 1.00 97.56 356 ASP A C 1
ATOM 2739 O O . ASP A 1 356 ? 26.753 -7.555 -47.285 1.00 97.56 356 ASP A O 1
ATOM 2743 N N . VAL A 1 357 ? 28.671 -7.590 -46.096 1.00 97.69 357 VAL A N 1
ATOM 2744 C CA . VAL A 1 357 ? 28.543 -6.246 -45.528 1.00 97.69 357 VAL A CA 1
ATOM 2745 C C . VAL A 1 357 ? 28.656 -5.230 -46.670 1.00 97.69 357 VAL A C 1
ATOM 2747 O O . VAL A 1 357 ? 29.684 -5.237 -47.360 1.00 97.69 357 VAL A O 1
ATOM 2750 N N . PRO A 1 358 ? 27.648 -4.364 -46.889 1.00 97.44 358 PRO A N 1
ATOM 2751 C CA . PRO A 1 358 ? 27.724 -3.282 -47.867 1.00 97.44 358 PRO A CA 1
ATOM 2752 C C . PRO A 1 358 ? 28.840 -2.284 -47.540 1.00 97.44 358 PRO A C 1
ATOM 2754 O O . PRO A 1 358 ? 29.374 -2.274 -46.433 1.00 97.44 358 PRO A O 1
ATOM 2757 N N . ASP A 1 359 ? 29.183 -1.414 -48.492 1.00 97.19 359 ASP A N 1
ATOM 2758 C CA . ASP A 1 359 ? 30.085 -0.292 -48.209 1.00 97.19 359 ASP A CA 1
ATOM 2759 C C . ASP A 1 359 ? 29.551 0.576 -47.053 1.00 97.19 359 ASP A C 1
ATOM 2761 O O . ASP A 1 359 ? 28.339 0.698 -46.860 1.00 97.19 359 ASP A O 1
ATOM 2765 N N . GLY A 1 360 ? 30.465 1.144 -46.268 1.00 95.19 360 GLY A N 1
ATOM 2766 C CA . GLY A 1 360 ? 30.146 1.931 -45.076 1.00 95.19 360 GLY A CA 1
ATOM 2767 C C . GLY A 1 360 ? 30.516 1.264 -43.750 1.00 95.19 360 GLY A C 1
ATOM 2768 O O . GLY A 1 360 ? 31.105 0.183 -43.697 1.00 95.19 360 GLY A O 1
ATOM 2769 N N . ASP A 1 361 ? 30.211 1.966 -42.664 1.00 96.69 361 ASP A N 1
ATOM 2770 C CA . ASP A 1 361 ? 30.413 1.506 -41.292 1.00 96.69 361 ASP A CA 1
ATOM 2771 C C . ASP A 1 361 ? 29.076 1.018 -40.737 1.00 96.69 361 ASP A C 1
ATOM 2773 O O . ASP A 1 361 ? 28.087 1.745 -40.799 1.00 96.69 361 ASP A O 1
ATOM 2777 N N . TRP A 1 362 ? 29.036 -0.215 -40.250 1.00 97.56 362 TRP A N 1
ATOM 2778 C CA . TRP A 1 362 ? 27.813 -0.903 -39.857 1.00 97.56 362 TRP A CA 1
ATOM 2779 C C . TRP A 1 362 ? 27.907 -1.372 -38.414 1.00 97.56 362 TRP A C 1
ATOM 2781 O O . TRP A 1 362 ? 28.949 -1.846 -37.968 1.00 97.56 362 TRP A O 1
ATOM 2791 N N . VAL A 1 363 ? 26.794 -1.288 -37.699 1.00 97.81 363 VAL A N 1
ATOM 2792 C CA . VAL A 1 363 ? 26.613 -1.894 -36.381 1.00 97.81 363 VAL A CA 1
ATOM 2793 C C . VAL A 1 363 ? 25.703 -3.101 -36.547 1.00 97.81 363 VAL A C 1
ATOM 2795 O O . VAL A 1 363 ? 24.666 -3.001 -37.198 1.00 97.81 363 VAL A O 1
ATOM 2798 N N . VAL A 1 364 ? 26.102 -4.234 -35.975 1.00 98.12 364 VAL A N 1
ATOM 2799 C CA . VAL A 1 364 ? 25.314 -5.464 -35.895 1.00 98.12 364 VAL A CA 1
ATOM 2800 C C . VAL A 1 364 ? 24.972 -5.725 -34.432 1.00 98.12 364 VAL A C 1
ATOM 2802 O O . VAL A 1 364 ? 25.878 -5.842 -33.608 1.00 98.12 364 VAL A O 1
ATOM 2805 N N . LEU A 1 365 ? 23.684 -5.837 -34.115 1.00 98.19 365 LEU A N 1
ATOM 2806 C CA . LEU A 1 365 ? 23.174 -6.216 -32.800 1.00 98.19 365 LEU A CA 1
ATOM 2807 C C . LEU A 1 365 ? 22.657 -7.655 -32.848 1.00 98.19 365 LEU A C 1
ATOM 2809 O O . LEU A 1 365 ? 21.729 -7.944 -33.605 1.00 98.19 365 LEU A O 1
ATOM 2813 N N . ARG A 1 366 ? 23.222 -8.549 -32.029 1.00 97.94 366 ARG A N 1
ATOM 2814 C CA . ARG A 1 366 ? 22.619 -9.859 -31.736 1.00 97.94 366 ARG A CA 1
ATOM 2815 C C . ARG A 1 366 ? 21.744 -9.693 -30.503 1.00 97.94 366 ARG A C 1
ATOM 2817 O O . ARG A 1 366 ? 22.257 -9.631 -29.390 1.00 97.94 366 ARG A O 1
ATOM 2824 N N . ILE A 1 367 ? 20.444 -9.564 -30.719 1.00 98.25 367 ILE A N 1
ATOM 2825 C CA . ILE A 1 367 ? 19.441 -9.316 -29.687 1.00 98.25 367 ILE A CA 1
ATOM 2826 C C . ILE A 1 367 ? 18.771 -10.637 -29.334 1.00 98.25 367 ILE A C 1
ATOM 2828 O O . ILE A 1 367 ? 18.320 -11.379 -30.209 1.00 98.25 367 ILE A O 1
ATOM 2832 N N . GLY A 1 368 ? 18.661 -10.906 -28.044 1.00 97.06 368 GLY A N 1
ATOM 2833 C CA . GLY A 1 368 ? 17.964 -12.073 -27.534 1.00 97.06 368 GLY A CA 1
ATOM 2834 C C . GLY A 1 368 ? 17.461 -11.838 -26.127 1.00 97.06 368 GLY A C 1
ATOM 2835 O O . GLY A 1 368 ? 17.758 -10.817 -25.508 1.00 97.06 368 GLY A O 1
ATOM 2836 N N . MET A 1 369 ? 16.664 -12.776 -25.642 1.00 96.88 369 MET A N 1
ATOM 2837 C CA . MET A 1 369 ? 16.115 -12.729 -24.297 1.00 96.88 369 MET A CA 1
ATOM 2838 C C . MET A 1 369 ? 16.882 -13.660 -23.364 1.00 96.88 369 MET A C 1
ATOM 2840 O O . MET A 1 369 ? 17.263 -14.759 -23.763 1.00 96.88 369 MET A O 1
ATOM 2844 N N . ALA A 1 370 ? 17.092 -13.215 -22.130 1.00 97.50 370 ALA A N 1
ATOM 2845 C CA . ALA A 1 370 ? 17.723 -13.984 -21.062 1.00 97.50 370 ALA A CA 1
ATOM 2846 C C . ALA A 1 370 ? 16.866 -13.912 -19.785 1.00 97.50 370 ALA A C 1
ATOM 2848 O O . ALA A 1 370 ? 16.106 -12.945 -19.624 1.00 97.50 370 ALA A O 1
ATOM 2849 N N . PRO A 1 371 ? 16.948 -14.906 -18.879 1.00 97.56 371 PRO A N 1
ATOM 2850 C CA . PRO A 1 371 ? 16.257 -14.858 -17.594 1.00 97.56 371 PRO A CA 1
ATOM 2851 C C . PRO A 1 371 ? 16.669 -13.625 -16.790 1.00 97.56 371 PRO A C 1
ATOM 2853 O O . PRO A 1 371 ? 17.835 -13.236 -16.786 1.00 97.56 371 PRO A O 1
ATOM 2856 N N . THR A 1 372 ? 15.730 -13.024 -16.062 1.00 97.38 372 THR A N 1
ATOM 2857 C CA . THR A 1 372 ? 16.039 -11.903 -15.161 1.00 97.38 372 THR A CA 1
ATOM 2858 C C . THR A 1 372 ? 16.858 -12.342 -13.951 1.00 97.38 372 THR A C 1
ATOM 2860 O O . THR A 1 372 ? 17.505 -11.505 -13.340 1.00 97.38 372 THR A O 1
ATOM 2863 N N . GLY A 1 373 ? 16.821 -13.630 -13.588 1.00 96.19 373 GLY A N 1
ATOM 2864 C CA . GLY A 1 373 ? 17.534 -14.187 -12.435 1.00 96.19 373 GLY A CA 1
ATOM 2865 C C . GLY A 1 373 ? 16.879 -13.909 -11.077 1.00 96.19 373 GLY A C 1
ATOM 2866 O O . GLY A 1 373 ? 17.480 -14.200 -10.050 1.00 96.19 373 GLY A O 1
ATOM 2867 N N . THR A 1 374 ? 15.671 -13.338 -11.051 1.00 95.88 374 THR A N 1
ATOM 2868 C CA . THR A 1 374 ? 14.913 -13.131 -9.808 1.00 95.88 374 THR A CA 1
ATOM 2869 C C . THR A 1 374 ? 14.209 -14.416 -9.366 1.00 95.88 374 THR A C 1
ATOM 2871 O O . THR A 1 374 ? 13.783 -15.220 -10.200 1.00 95.88 374 THR A O 1
ATOM 2874 N N . GLU A 1 375 ? 14.086 -14.607 -8.056 1.00 96.94 375 GLU A N 1
ATOM 2875 C CA . GLU A 1 375 ? 13.587 -15.833 -7.427 1.00 96.94 375 GLU A CA 1
ATOM 2876 C C . GLU A 1 375 ? 12.563 -15.509 -6.338 1.00 96.94 375 GLU A C 1
ATOM 2878 O O . GLU A 1 375 ? 12.630 -14.446 -5.714 1.00 96.94 375 GLU A O 1
ATOM 2883 N N . ASN A 1 376 ? 11.649 -16.443 -6.061 1.00 96.69 376 ASN A N 1
ATOM 2884 C CA . ASN A 1 376 ? 10.697 -16.273 -4.966 1.00 96.69 376 ASN A CA 1
ATOM 2885 C C . ASN A 1 376 ? 11.407 -16.158 -3.614 1.00 96.69 376 ASN A C 1
ATOM 2887 O O . ASN A 1 376 ? 12.364 -16.876 -3.319 1.00 96.69 376 ASN A O 1
ATOM 2891 N N . SER A 1 377 ? 10.904 -15.285 -2.748 1.00 94.50 377 SER A N 1
ATOM 2892 C CA . SER A 1 377 ? 11.504 -15.039 -1.441 1.00 94.50 377 SER A CA 1
ATOM 2893 C C . SER A 1 377 ? 10.484 -14.561 -0.397 1.00 94.50 377 SER A C 1
ATOM 2895 O O . SER A 1 377 ? 9.367 -14.165 -0.737 1.00 94.50 377 SER A O 1
ATOM 2897 N N . PRO A 1 378 ? 10.833 -14.635 0.900 1.00 95.06 378 PRO A N 1
ATOM 2898 C CA . PRO A 1 378 ? 11.922 -15.416 1.486 1.00 95.06 378 PRO A CA 1
ATOM 2899 C C . PRO A 1 378 ? 11.505 -16.890 1.647 1.00 95.06 378 PRO A C 1
ATOM 2901 O O . PRO A 1 378 ? 10.602 -17.224 2.415 1.00 95.06 378 PRO A O 1
ATOM 2904 N N . SER A 1 379 ? 12.173 -17.787 0.923 1.00 94.44 379 SER A N 1
ATOM 2905 C CA . SER A 1 379 ? 11.835 -19.214 0.857 1.00 94.44 379 SER A CA 1
ATOM 2906 C C . SER A 1 379 ? 12.944 -20.089 1.440 1.00 94.44 379 SER A C 1
ATOM 2908 O O . SER A 1 379 ? 14.113 -19.707 1.445 1.00 94.44 379 SER A O 1
ATOM 2910 N N . SER A 1 380 ? 12.583 -21.295 1.891 1.00 92.12 380 SER A N 1
ATOM 2911 C CA . SER A 1 380 ? 13.570 -22.327 2.210 1.00 92.12 380 SER A CA 1
ATOM 2912 C C . SER A 1 380 ? 14.339 -22.741 0.945 1.00 92.12 380 SER A C 1
ATOM 2914 O O . SER A 1 380 ? 13.795 -22.620 -0.164 1.00 92.12 380 SER A O 1
ATOM 2916 N N . PRO A 1 381 ? 15.566 -23.279 1.082 1.00 93.25 381 PRO A N 1
ATOM 2917 C CA . PRO A 1 381 ? 16.362 -23.745 -0.057 1.00 93.25 381 PRO A CA 1
ATOM 2918 C C . PRO A 1 381 ? 15.651 -24.771 -0.954 1.00 93.25 381 PRO A C 1
ATOM 2920 O O . PRO A 1 381 ? 15.911 -24.835 -2.148 1.00 93.25 381 PRO A O 1
ATOM 2923 N N . GLU A 1 382 ? 14.745 -25.583 -0.408 1.00 95.00 382 GLU A N 1
ATOM 2924 C CA . GLU A 1 382 ? 13.988 -26.590 -1.164 1.00 95.00 382 GLU A CA 1
ATOM 2925 C C . GLU A 1 382 ? 12.846 -25.995 -2.003 1.00 95.00 382 GLU A C 1
ATOM 2927 O O . GLU A 1 382 ? 12.329 -26.663 -2.901 1.00 95.00 382 GLU A O 1
ATOM 2932 N N . GLY A 1 383 ? 12.411 -24.773 -1.678 1.00 95.44 383 GLY A N 1
ATOM 2933 C CA . GLY A 1 383 ? 11.282 -24.089 -2.308 1.00 95.44 383 GLY A CA 1
ATOM 2934 C C . GLY A 1 383 ? 11.660 -22.883 -3.170 1.00 95.44 383 GLY A C 1
ATOM 2935 O O . GLY A 1 383 ? 10.776 -22.331 -3.823 1.00 95.44 383 GLY A O 1
ATOM 2936 N N . ILE A 1 384 ? 12.931 -22.473 -3.172 1.00 96.88 384 ILE A N 1
ATOM 2937 C CA . ILE A 1 384 ? 13.424 -21.322 -3.938 1.00 96.88 384 ILE A CA 1
ATOM 2938 C C . ILE A 1 384 ? 13.695 -21.693 -5.403 1.00 96.88 384 ILE A C 1
ATOM 2940 O O . ILE A 1 384 ? 14.144 -22.801 -5.708 1.00 96.88 384 ILE A O 1
ATOM 2944 N N . GLY A 1 385 ? 13.412 -20.770 -6.315 1.00 97.62 385 GLY A N 1
ATOM 2945 C CA . GLY A 1 385 ? 13.828 -20.841 -7.711 1.00 97.62 385 GLY A CA 1
ATOM 2946 C C . GLY A 1 385 ? 13.277 -19.684 -8.538 1.00 97.62 385 GLY A C 1
ATOM 2947 O O . GLY A 1 385 ? 12.598 -18.798 -8.018 1.00 97.62 385 GLY A O 1
ATOM 2948 N N . LEU A 1 386 ? 13.559 -19.709 -9.841 1.00 98.31 386 LEU A N 1
ATOM 2949 C CA . LEU A 1 386 ? 13.244 -18.614 -10.759 1.00 98.31 386 LEU A CA 1
ATOM 2950 C C . LEU A 1 386 ? 11.760 -18.238 -10.748 1.00 98.31 386 LEU A C 1
ATOM 2952 O O . LEU A 1 386 ? 10.874 -19.093 -10.715 1.00 98.31 386 LEU A O 1
ATOM 2956 N N . GLU A 1 387 ? 11.497 -16.942 -10.837 1.00 98.31 387 GLU A N 1
ATOM 2957 C CA . GLU A 1 387 ? 10.157 -16.394 -11.003 1.00 98.31 387 GLU A CA 1
ATOM 2958 C C . GLU A 1 387 ? 9.592 -16.690 -12.394 1.00 98.31 387 GLU A C 1
ATOM 2960 O O . GLU A 1 387 ? 10.250 -16.454 -13.407 1.00 98.31 387 GLU A O 1
ATOM 2965 N N . VAL A 1 388 ? 8.347 -17.177 -12.453 1.00 98.69 388 VAL A N 1
ATOM 2966 C CA . VAL A 1 388 ? 7.675 -17.513 -13.721 1.00 98.69 388 VAL A CA 1
ATOM 2967 C C . VAL A 1 388 ? 7.465 -16.283 -14.606 1.00 98.69 388 VAL A C 1
ATOM 2969 O O . VAL A 1 388 ? 7.158 -15.204 -14.098 1.00 98.69 388 VAL A O 1
ATOM 2972 N N . ASP A 1 389 ? 7.566 -16.446 -15.923 1.00 98.50 389 ASP A N 1
ATOM 2973 C CA . ASP A 1 389 ? 7.190 -15.432 -16.910 1.00 98.50 389 ASP A CA 1
ATOM 2974 C C . ASP A 1 389 ? 5.735 -14.975 -16.706 1.00 98.50 389 ASP A C 1
ATOM 2976 O O . ASP A 1 389 ? 4.785 -15.738 -16.894 1.00 98.50 389 ASP A O 1
ATOM 2980 N N . LYS A 1 390 ? 5.558 -13.707 -16.329 1.00 98.31 390 LYS A N 1
ATOM 2981 C CA . LYS A 1 390 ? 4.261 -13.112 -15.996 1.00 98.31 390 LYS A CA 1
ATOM 2982 C C . LYS A 1 390 ? 3.467 -12.663 -17.230 1.00 98.31 390 LYS A C 1
ATOM 2984 O O . LYS A 1 390 ? 2.310 -12.282 -17.104 1.00 98.31 390 LYS A O 1
ATOM 2989 N N . MET A 1 391 ? 4.051 -12.692 -18.427 1.00 98.12 391 MET A N 1
ATOM 2990 C CA . MET A 1 391 ? 3.361 -12.317 -19.670 1.00 98.12 391 MET A CA 1
ATOM 2991 C C . MET A 1 391 ? 2.832 -13.522 -20.454 1.00 98.12 391 MET A C 1
ATOM 2993 O O . MET A 1 391 ? 2.141 -13.343 -21.463 1.00 98.12 391 MET A O 1
ATOM 2997 N N . ASN A 1 392 ? 3.142 -14.740 -19.998 1.00 97.75 392 ASN A N 1
ATOM 2998 C CA . ASN A 1 392 ? 2.785 -15.979 -20.669 1.00 97.75 392 ASN A CA 1
ATOM 2999 C C . ASN A 1 392 ? 1.901 -16.861 -19.778 1.00 97.75 392 ASN A C 1
ATOM 3001 O O . ASN A 1 392 ? 2.315 -17.401 -18.750 1.00 97.75 392 ASN A O 1
ATOM 3005 N N . ARG A 1 393 ? 0.660 -17.046 -20.217 1.00 97.44 393 ARG A N 1
ATOM 3006 C CA . ARG A 1 393 ? -0.360 -17.797 -19.489 1.00 97.44 393 ARG A CA 1
ATOM 3007 C C . ARG A 1 393 ? -0.084 -19.289 -19.380 1.00 97.44 393 ARG A C 1
ATOM 3009 O O . ARG A 1 393 ? -0.456 -19.894 -18.374 1.00 97.44 393 ARG A O 1
ATOM 3016 N N . ASP A 1 394 ? 0.571 -19.885 -20.371 1.00 98.06 394 ASP A N 1
ATOM 3017 C CA . ASP A 1 394 ? 0.952 -21.297 -20.311 1.00 98.06 394 ASP A CA 1
ATOM 3018 C C . ASP A 1 394 ? 2.056 -21.513 -19.270 1.00 98.06 394 ASP A C 1
ATOM 3020 O O . ASP A 1 394 ? 2.020 -22.494 -18.519 1.00 98.06 394 ASP A O 1
ATOM 3024 N N . HIS A 1 395 ? 2.979 -20.555 -19.139 1.00 98.31 395 HIS A N 1
ATOM 3025 C CA . HIS A 1 395 ? 4.003 -20.570 -18.091 1.00 98.31 395 HIS A CA 1
ATOM 3026 C C . HIS A 1 395 ? 3.373 -20.371 -16.706 1.00 98.31 395 HIS A C 1
ATOM 3028 O O . HIS A 1 395 ? 3.637 -21.163 -15.797 1.00 98.31 395 HIS A O 1
ATOM 3034 N N . ALA A 1 396 ? 2.449 -19.414 -16.552 1.00 98.19 396 ALA A N 1
ATOM 3035 C CA . ALA A 1 396 ? 1.677 -19.238 -15.316 1.00 98.19 396 ALA A CA 1
ATOM 3036 C C . ALA A 1 396 ? 0.879 -20.504 -14.940 1.00 98.19 396 ALA A C 1
ATOM 3038 O O . ALA A 1 396 ? 0.823 -20.895 -13.770 1.00 98.19 396 ALA A O 1
ATOM 3039 N N . LYS A 1 397 ? 0.314 -21.204 -15.931 1.00 98.69 397 LYS A N 1
ATOM 3040 C CA . LYS A 1 397 ? -0.349 -22.497 -15.734 1.00 98.69 397 LYS A CA 1
ATOM 3041 C C . LYS 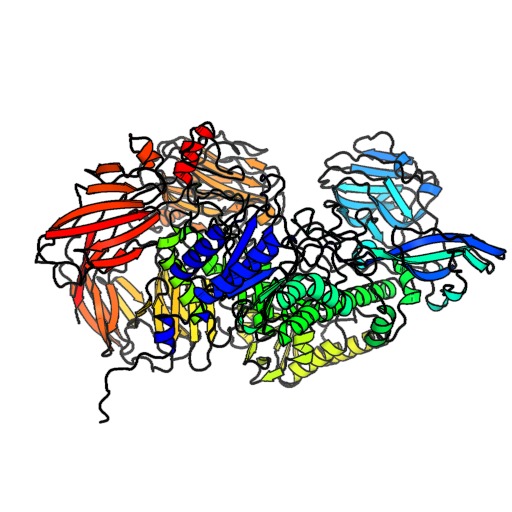A 1 397 ? 0.616 -23.583 -15.272 1.00 98.69 397 LYS A C 1
ATOM 3043 O O . LYS A 1 397 ? 0.272 -24.336 -14.362 1.00 98.69 397 LYS A O 1
ATOM 3048 N N . HIS A 1 398 ? 1.804 -23.677 -15.868 1.00 98.69 398 HIS A N 1
ATOM 3049 C CA . HIS A 1 398 ? 2.839 -24.617 -15.428 1.00 98.69 398 HIS A CA 1
ATOM 3050 C C . HIS A 1 398 ? 3.220 -24.378 -13.962 1.00 98.69 398 HIS A C 1
ATOM 3052 O O . HIS A 1 398 ? 3.259 -25.329 -13.181 1.00 98.69 398 HIS A O 1
ATOM 3058 N N . HIS A 1 399 ? 3.411 -23.115 -13.570 1.00 98.69 399 HIS A N 1
ATOM 3059 C CA . HIS A 1 399 ? 3.653 -22.735 -12.178 1.00 98.69 399 HIS A CA 1
ATOM 3060 C C . HIS A 1 399 ? 2.507 -23.183 -11.253 1.00 98.69 399 HIS A C 1
ATOM 3062 O O . HIS A 1 399 ? 2.739 -23.904 -10.278 1.00 98.69 399 HIS A O 1
ATOM 3068 N N . PHE A 1 400 ? 1.262 -22.834 -11.597 1.00 98.75 400 PHE A N 1
ATOM 3069 C CA . PHE A 1 400 ? 0.082 -23.229 -10.827 1.00 98.75 400 PHE A CA 1
ATOM 3070 C C . PHE A 1 400 ? -0.010 -24.751 -10.666 1.00 98.75 400 PHE A C 1
ATOM 3072 O O . PHE A 1 400 ? -0.204 -25.246 -9.555 1.00 98.75 400 PHE A O 1
ATOM 3079 N N . ASP A 1 401 ? 0.160 -25.511 -11.751 1.00 98.69 401 ASP A N 1
ATOM 3080 C CA . ASP A 1 401 ? 0.054 -26.972 -11.753 1.00 98.69 401 ASP A CA 1
ATOM 3081 C C . ASP A 1 401 ? 1.128 -27.656 -10.896 1.00 98.69 401 ASP A C 1
ATOM 3083 O O . ASP A 1 401 ? 0.864 -28.718 -10.313 1.00 98.69 401 ASP A O 1
ATOM 3087 N N . ALA A 1 402 ? 2.326 -27.068 -10.831 1.00 98.31 402 ALA A N 1
ATOM 3088 C CA . ALA A 1 402 ? 3.468 -27.603 -10.100 1.00 98.31 402 ALA A CA 1
ATOM 3089 C C . ALA A 1 402 ? 3.333 -27.454 -8.574 1.00 98.31 402 ALA A C 1
ATOM 3091 O O . ALA A 1 402 ? 3.820 -28.321 -7.840 1.00 98.31 402 ALA A O 1
ATOM 3092 N N . PHE A 1 403 ? 2.627 -26.419 -8.102 1.00 98.31 403 PHE A N 1
ATOM 3093 C CA . PHE A 1 403 ? 2.448 -26.143 -6.674 1.00 98.31 403 PHE A CA 1
ATOM 3094 C C . PHE A 1 403 ? 0.996 -26.305 -6.203 1.00 98.31 403 PHE A C 1
ATOM 3096 O O . PHE A 1 403 ? 0.666 -27.317 -5.577 1.00 98.31 403 PHE A O 1
ATOM 3103 N N . ILE A 1 404 ? 0.089 -25.385 -6.555 1.00 98.56 404 ILE A N 1
ATOM 3104 C CA . ILE A 1 404 ? -1.337 -25.477 -6.180 1.00 98.56 404 ILE A CA 1
ATOM 3105 C C . ILE A 1 404 ? -1.972 -26.747 -6.760 1.00 98.56 404 ILE A C 1
ATOM 3107 O O . ILE A 1 404 ? -2.620 -27.522 -6.051 1.00 98.56 404 ILE A O 1
ATOM 3111 N N . GLY A 1 405 ? -1.732 -27.019 -8.044 1.00 98.31 405 GLY A N 1
ATOM 3112 C CA . GLY A 1 405 ? -2.208 -28.212 -8.737 1.00 98.31 405 GLY A CA 1
ATOM 3113 C C . GLY A 1 405 ? -1.708 -29.513 -8.111 1.00 98.31 405 GLY A C 1
ATOM 3114 O O . GLY A 1 405 ? -2.402 -30.532 -8.178 1.00 98.31 405 GLY A O 1
ATOM 3115 N N . ARG A 1 406 ? -0.553 -29.497 -7.434 1.00 97.81 406 ARG A N 1
ATOM 3116 C CA . ARG A 1 406 ? -0.053 -30.651 -6.680 1.00 97.81 406 ARG A CA 1
ATOM 3117 C C . ARG A 1 406 ? -0.923 -30.932 -5.460 1.00 97.81 406 ARG A C 1
ATOM 3119 O O . ARG A 1 406 ? -1.344 -32.077 -5.303 1.00 97.81 406 ARG A O 1
ATOM 3126 N N . LEU A 1 407 ? -1.288 -29.924 -4.665 1.00 97.88 407 LEU A N 1
ATOM 3127 C CA . LEU A 1 407 ? -2.249 -30.096 -3.565 1.00 97.88 407 LEU A CA 1
ATOM 3128 C C . LEU A 1 407 ? -3.599 -30.618 -4.080 1.00 97.88 407 LEU A C 1
ATOM 3130 O O . LEU A 1 407 ? -4.166 -31.563 -3.526 1.00 97.88 407 LEU A O 1
ATOM 3134 N N . LEU A 1 408 ? -4.078 -30.062 -5.198 1.00 98.19 408 LEU A N 1
ATOM 3135 C CA . LEU A 1 408 ? -5.319 -30.501 -5.835 1.00 98.19 408 LEU A CA 1
ATOM 3136 C C . LEU A 1 408 ? -5.252 -31.960 -6.331 1.00 98.19 408 LEU A C 1
ATOM 3138 O O . LEU A 1 408 ? -6.266 -32.651 -6.360 1.00 98.19 408 LEU A O 1
ATOM 3142 N N . LYS A 1 409 ? -4.090 -32.482 -6.718 1.00 97.62 409 LYS A N 1
ATOM 3143 C CA . LYS A 1 409 ? -3.960 -33.904 -7.086 1.00 97.62 409 LYS A CA 1
ATOM 3144 C C . LYS A 1 409 ? -3.891 -34.815 -5.860 1.00 97.62 409 LYS A C 1
ATOM 3146 O O . LYS A 1 409 ? -4.364 -35.946 -5.922 1.00 97.62 409 LYS A O 1
ATOM 3151 N N . ARG A 1 410 ? -3.320 -34.329 -4.755 1.00 97.56 410 ARG A N 1
ATOM 3152 C CA . ARG A 1 410 ? -3.151 -35.093 -3.508 1.00 97.56 410 ARG A CA 1
ATOM 3153 C C . ARG A 1 410 ? -4.446 -35.255 -2.714 1.00 97.56 410 ARG A C 1
ATOM 3155 O O . ARG A 1 410 ? -4.632 -36.281 -2.068 1.00 97.56 410 ARG A O 1
ATOM 3162 N N . MET A 1 411 ? -5.349 -34.275 -2.776 1.00 97.19 411 MET A N 1
ATOM 3163 C CA . MET A 1 411 ? -6.617 -34.305 -2.040 1.00 97.19 411 MET A CA 1
ATOM 3164 C C . MET A 1 411 ? -7.833 -34.477 -2.961 1.00 97.19 411 MET A C 1
ATOM 3166 O O . MET A 1 411 ? -8.041 -33.644 -3.853 1.00 97.19 411 MET A O 1
ATOM 3170 N N . PRO A 1 412 ? -8.710 -35.472 -2.709 1.00 94.62 412 PRO A N 1
ATOM 3171 C CA . PRO A 1 412 ? -10.007 -35.565 -3.371 1.00 94.62 412 PRO A CA 1
ATOM 3172 C C . PRO A 1 412 ? -10.840 -34.292 -3.175 1.00 94.62 412 PRO A C 1
ATOM 3174 O O . PRO A 1 412 ? -10.810 -33.676 -2.110 1.00 94.62 412 PRO A O 1
ATOM 3177 N N . ALA A 1 413 ? -11.650 -33.922 -4.172 1.00 94.12 413 ALA A N 1
ATOM 3178 C CA . ALA A 1 413 ? -12.475 -32.709 -4.121 1.00 94.12 413 ALA A CA 1
ATOM 3179 C C . ALA A 1 413 ? -13.403 -32.647 -2.887 1.00 94.12 413 ALA A C 1
ATOM 3181 O O . ALA A 1 413 ? -13.633 -31.572 -2.337 1.00 94.12 413 ALA A O 1
ATOM 3182 N N . ALA A 1 414 ? -13.901 -33.798 -2.421 1.00 93.12 414 ALA A N 1
ATOM 3183 C CA . ALA A 1 414 ? -14.761 -33.886 -1.241 1.00 93.12 414 ALA A CA 1
ATOM 3184 C C . ALA A 1 414 ? -14.050 -33.502 0.071 1.00 93.12 414 ALA A C 1
ATOM 3186 O O . ALA A 1 414 ? -14.702 -32.947 0.956 1.00 93.12 414 ALA A O 1
ATOM 3187 N N . ASP A 1 415 ? -12.739 -33.742 0.161 1.00 93.88 415 ASP A N 1
ATOM 3188 C CA . ASP A 1 415 ? -11.937 -33.568 1.381 1.00 93.88 415 ASP A CA 1
ATOM 3189 C C . ASP A 1 415 ? -11.292 -32.181 1.477 1.00 93.88 415 ASP A C 1
ATOM 3191 O O . ASP A 1 415 ? -10.759 -31.813 2.521 1.00 93.88 415 ASP A O 1
ATOM 3195 N N . ARG A 1 416 ? -11.337 -31.400 0.393 1.00 94.75 416 ARG A N 1
ATOM 3196 C CA . ARG A 1 416 ? -10.678 -30.090 0.298 1.00 94.75 416 ARG A CA 1
ATOM 3197 C C . ARG A 1 416 ? -11.636 -28.903 0.229 1.00 94.75 416 ARG A C 1
ATOM 3199 O O . ARG A 1 416 ? -11.239 -27.831 -0.200 1.00 94.75 416 ARG A O 1
ATOM 3206 N N . LYS A 1 417 ? -12.889 -29.061 0.668 1.00 94.88 417 LYS A N 1
ATOM 3207 C CA . LYS A 1 417 ? -13.909 -27.989 0.639 1.00 94.88 417 LYS A CA 1
ATOM 3208 C C . LYS A 1 417 ? -13.522 -26.732 1.425 1.00 94.88 417 LYS A C 1
ATOM 3210 O O . LYS A 1 417 ? -14.061 -25.666 1.157 1.00 94.88 417 LYS A O 1
ATOM 3215 N N . ALA A 1 418 ? -12.638 -26.872 2.413 1.00 97.44 418 ALA A N 1
ATOM 3216 C CA . ALA A 1 418 ? -12.118 -25.743 3.171 1.00 97.44 418 ALA A CA 1
ATOM 3217 C C . ALA A 1 418 ? -11.007 -24.991 2.429 1.00 97.44 418 ALA A C 1
ATOM 3219 O O . ALA A 1 418 ? -10.745 -23.855 2.791 1.00 97.44 418 ALA A O 1
ATOM 3220 N N . PHE A 1 419 ? -10.368 -25.580 1.413 1.00 98.62 419 PHE A N 1
ATOM 3221 C CA . PHE A 1 419 ? -9.384 -24.881 0.591 1.00 98.62 419 PHE A CA 1
ATOM 3222 C C . PHE A 1 419 ? -10.116 -24.021 -0.440 1.00 98.62 419 PHE A C 1
ATOM 3224 O O . PHE A 1 419 ? -10.738 -24.557 -1.357 1.00 98.62 419 PHE A O 1
ATOM 3231 N N . THR A 1 420 ? -10.092 -22.702 -0.254 1.00 98.00 420 THR A N 1
ATOM 3232 C CA . THR A 1 420 ? -10.928 -21.769 -1.030 1.00 98.00 420 THR A CA 1
ATOM 3233 C C . THR A 1 420 ? -10.151 -20.668 -1.727 1.00 98.00 420 THR A C 1
ATOM 3235 O O . THR A 1 420 ? -10.719 -20.008 -2.592 1.00 98.00 420 THR A O 1
ATOM 3238 N N . THR A 1 421 ? -8.890 -20.438 -1.359 1.00 98.50 421 THR A N 1
ATOM 3239 C CA . THR A 1 421 ? -8.179 -19.218 -1.758 1.00 98.50 421 THR A CA 1
ATOM 3240 C C . THR A 1 421 ? -6.744 -19.521 -2.180 1.00 98.50 421 THR A C 1
ATOM 3242 O O . THR A 1 421 ? -6.012 -20.209 -1.472 1.00 98.50 421 THR A O 1
ATOM 3245 N N . VAL A 1 422 ? -6.337 -18.984 -3.324 1.00 98.75 422 VAL A N 1
ATOM 3246 C CA . VAL A 1 422 ? -4.936 -18.856 -3.733 1.00 98.75 422 VAL A CA 1
ATOM 3247 C C . VAL A 1 422 ? -4.535 -17.403 -3.521 1.00 98.75 422 VAL A C 1
ATOM 3249 O O . VAL A 1 422 ? -5.283 -16.502 -3.904 1.00 98.75 422 VAL A O 1
ATOM 3252 N N . VAL A 1 423 ? -3.394 -17.190 -2.874 1.00 98.62 423 VAL A N 1
ATOM 3253 C CA . VAL A 1 423 ? -2.876 -15.867 -2.517 1.00 98.62 423 VAL A CA 1
ATOM 3254 C C . VAL A 1 423 ? -1.734 -15.511 -3.460 1.00 98.62 423 VAL A C 1
ATOM 3256 O O . VAL A 1 423 ? -0.800 -16.297 -3.626 1.00 98.62 423 VAL A O 1
ATOM 3259 N N . ALA A 1 424 ? -1.847 -14.344 -4.086 1.00 97.81 424 ALA A N 1
ATOM 3260 C CA . ALA A 1 424 ? -0.761 -13.648 -4.753 1.00 97.81 424 ALA A CA 1
ATOM 3261 C C . ALA A 1 424 ? -0.528 -12.349 -3.973 1.00 97.81 424 ALA A C 1
ATOM 3263 O O . ALA A 1 424 ? -1.395 -11.478 -3.966 1.00 97.81 424 ALA A O 1
ATOM 3264 N N . ASP A 1 425 ? 0.600 -12.267 -3.277 1.00 96.88 425 ASP A N 1
ATOM 3265 C CA . ASP A 1 425 ? 0.934 -11.140 -2.399 1.00 96.88 425 ASP A CA 1
ATOM 3266 C C . ASP A 1 425 ? 1.362 -9.898 -3.196 1.00 96.88 425 ASP A C 1
ATOM 3268 O O . ASP A 1 425 ? 1.242 -9.888 -4.431 1.00 96.88 425 ASP A O 1
ATOM 3272 N N . SER A 1 426 ? 1.856 -8.858 -2.525 1.00 95.12 426 SER A N 1
ATOM 3273 C CA . SER A 1 426 ? 2.418 -7.687 -3.198 1.00 95.12 426 SER A CA 1
ATOM 3274 C C . SER A 1 426 ? 3.627 -8.050 -4.064 1.00 95.12 426 SER A C 1
ATOM 3276 O O . SER A 1 426 ? 4.477 -8.884 -3.743 1.00 95.12 426 SER A O 1
ATOM 3278 N N . TYR A 1 427 ? 3.688 -7.423 -5.237 1.00 96.00 427 TYR A N 1
ATOM 3279 C CA . TYR A 1 427 ? 4.682 -7.758 -6.249 1.00 96.00 427 TYR A CA 1
ATOM 3280 C C . TYR A 1 427 ? 6.053 -7.157 -5.906 1.00 96.00 427 TYR A C 1
ATOM 3282 O O . TYR A 1 427 ? 6.181 -5.937 -5.889 1.00 96.00 427 TYR A O 1
ATOM 3290 N N . GLU A 1 428 ? 7.089 -7.993 -5.743 1.00 93.44 428 GLU A N 1
ATOM 3291 C CA . GLU A 1 428 ? 8.438 -7.554 -5.322 1.00 93.44 428 GLU A CA 1
ATOM 3292 C C . GLU A 1 428 ? 9.588 -8.126 -6.173 1.00 93.44 428 GLU A C 1
ATOM 3294 O O . GLU A 1 428 ? 10.726 -8.234 -5.717 1.00 93.44 428 GLU A O 1
ATOM 3299 N N . GLN A 1 429 ? 9.302 -8.547 -7.411 1.00 94.25 429 GLN A N 1
ATOM 3300 C CA . GLN A 1 429 ? 10.213 -9.398 -8.198 1.00 94.25 429 GLN A CA 1
ATOM 3301 C C . GLN A 1 429 ? 10.806 -8.729 -9.442 1.00 94.25 429 GLN A C 1
ATOM 3303 O O . GLN A 1 429 ? 11.313 -9.396 -10.341 1.00 94.25 429 GLN A O 1
ATOM 3308 N N . GLY A 1 430 ? 10.768 -7.399 -9.516 1.00 93.69 430 GLY A N 1
ATOM 3309 C CA . GLY A 1 430 ? 11.332 -6.666 -10.645 1.00 93.69 430 GLY A CA 1
ATOM 3310 C C . GLY A 1 430 ? 10.572 -6.815 -11.954 1.00 93.69 430 GLY A C 1
ATOM 3311 O O . GLY A 1 430 ? 9.485 -7.378 -12.039 1.00 93.69 430 GLY A O 1
ATOM 3312 N N . SER A 1 431 ? 11.141 -6.256 -13.009 1.00 95.88 431 SER A N 1
ATOM 3313 C CA . SER A 1 431 ? 10.500 -6.162 -14.313 1.00 95.88 431 SER A CA 1
ATOM 3314 C C . SER A 1 431 ? 10.951 -7.253 -15.283 1.00 95.88 431 SER A C 1
ATOM 3316 O O . SER A 1 431 ? 12.022 -7.844 -15.161 1.00 95.88 431 SER A O 1
ATOM 3318 N N . GLN A 1 432 ? 10.127 -7.462 -16.305 1.00 97.56 432 GLN A N 1
ATOM 3319 C CA . GLN A 1 432 ? 10.443 -8.195 -17.529 1.00 97.56 432 GLN A CA 1
ATOM 3320 C C . GLN A 1 432 ? 10.004 -7.344 -18.724 1.00 97.56 432 GLN A C 1
ATOM 3322 O O . GLN A 1 432 ? 9.141 -6.480 -18.565 1.00 97.56 432 GLN A O 1
ATOM 3327 N N . ASN A 1 433 ? 10.573 -7.564 -19.908 1.00 97.50 433 ASN A N 1
ATOM 3328 C CA . ASN A 1 433 ? 10.213 -6.764 -21.087 1.00 97.50 433 ASN A CA 1
ATOM 3329 C C . ASN A 1 433 ? 9.989 -7.575 -22.369 1.00 97.50 433 ASN A C 1
ATOM 3331 O O . ASN A 1 433 ? 9.664 -6.982 -23.393 1.00 97.50 433 ASN A O 1
ATOM 3335 N N . TRP A 1 434 ? 10.121 -8.907 -22.321 1.00 98.06 434 TRP A N 1
ATOM 3336 C CA . TRP A 1 434 ? 9.869 -9.769 -23.477 1.00 98.06 434 TRP A CA 1
ATOM 3337 C C . TRP A 1 434 ? 9.416 -11.176 -23.073 1.00 98.06 434 TRP A C 1
ATOM 3339 O O . TRP A 1 434 ? 9.661 -11.619 -21.953 1.00 98.06 434 TRP A O 1
ATOM 3349 N N . THR A 1 435 ? 8.728 -11.858 -23.987 1.00 97.56 435 THR A N 1
ATOM 3350 C CA . THR A 1 435 ? 8.277 -13.257 -23.876 1.00 97.56 435 THR A CA 1
ATOM 3351 C C . THR A 1 435 ? 8.114 -13.847 -25.285 1.00 97.56 435 THR A C 1
ATOM 3353 O O . THR A 1 435 ? 8.198 -13.112 -26.277 1.00 97.56 435 THR A O 1
ATOM 3356 N N . GLU A 1 436 ? 7.888 -15.155 -25.423 1.00 94.62 436 GLU A N 1
ATOM 3357 C CA . GLU A 1 436 ? 7.627 -15.749 -26.737 1.00 94.62 436 GLU A CA 1
ATOM 3358 C C . GLU A 1 436 ? 6.400 -15.130 -27.417 1.00 94.62 436 GLU A C 1
ATOM 3360 O O . GLU A 1 436 ? 5.355 -14.921 -26.805 1.00 94.62 436 GLU A O 1
ATOM 3365 N N . GLY A 1 437 ? 6.514 -14.867 -28.722 1.00 95.62 437 GLY A N 1
ATOM 3366 C CA . GLY A 1 437 ? 5.415 -14.333 -29.531 1.00 95.62 437 GLY A CA 1
ATOM 3367 C C . GLY A 1 437 ? 5.045 -12.875 -29.234 1.00 95.62 437 GLY A C 1
ATOM 3368 O O . GLY A 1 437 ? 4.064 -12.381 -29.795 1.00 95.62 437 GLY A O 1
ATOM 3369 N N . PHE A 1 438 ? 5.815 -12.175 -28.390 1.00 97.62 438 PHE A N 1
ATOM 3370 C CA . PHE A 1 438 ? 5.562 -10.775 -28.038 1.00 97.62 438 PHE A CA 1
ATOM 3371 C C . PHE A 1 438 ? 5.491 -9.865 -29.271 1.00 97.62 438 PHE A C 1
ATOM 3373 O O . PHE A 1 438 ? 4.626 -8.999 -29.346 1.00 97.62 438 PHE A O 1
ATOM 3380 N N . ASP A 1 439 ? 6.332 -10.092 -30.280 1.00 97.31 439 ASP A N 1
ATOM 3381 C CA . ASP A 1 439 ? 6.330 -9.345 -31.540 1.00 97.31 439 ASP A CA 1
ATOM 3382 C C . ASP A 1 439 ? 5.021 -9.509 -32.334 1.00 97.31 439 ASP A C 1
ATOM 3384 O O . ASP A 1 439 ? 4.525 -8.554 -32.935 1.00 97.31 439 ASP A O 1
ATOM 3388 N N . GLY A 1 440 ? 4.434 -10.708 -32.308 1.00 98.19 440 GLY A N 1
ATOM 3389 C CA . GLY A 1 440 ? 3.125 -10.988 -32.894 1.00 98.19 440 GLY A CA 1
ATOM 3390 C C . GLY A 1 440 ? 2.007 -10.210 -32.204 1.00 98.19 440 GLY A C 1
ATOM 3391 O O . GLY A 1 440 ? 1.236 -9.522 -32.875 1.00 98.19 440 GLY A O 1
ATOM 3392 N N . LEU A 1 441 ? 1.974 -10.268 -30.871 1.00 97.19 441 LEU A N 1
ATOM 3393 C CA . LEU A 1 441 ? 1.005 -9.546 -30.040 1.00 97.19 441 LEU A CA 1
ATOM 3394 C C . LEU A 1 441 ? 1.142 -8.026 -30.194 1.00 97.19 441 LEU A C 1
ATOM 3396 O O . LEU A 1 441 ? 0.151 -7.302 -30.276 1.00 97.19 441 LEU A O 1
ATOM 3400 N N . PHE A 1 442 ? 2.377 -7.538 -30.280 1.00 98.56 442 PHE A N 1
ATOM 3401 C CA . PHE A 1 442 ? 2.672 -6.129 -30.493 1.00 98.56 442 PHE A CA 1
ATOM 3402 C C . PHE A 1 442 ? 2.130 -5.641 -31.841 1.00 98.56 442 PHE A C 1
ATOM 3404 O O . PHE A 1 442 ? 1.447 -4.616 -31.899 1.00 98.56 442 PHE A O 1
ATOM 3411 N N . ARG A 1 443 ? 2.370 -6.401 -32.920 1.00 98.38 443 ARG A N 1
ATOM 3412 C CA . ARG A 1 443 ? 1.836 -6.102 -34.258 1.00 98.38 443 ARG A CA 1
ATOM 3413 C C . ARG A 1 443 ? 0.311 -6.073 -34.270 1.00 98.38 443 ARG A C 1
ATOM 3415 O O . ARG A 1 443 ? -0.267 -5.184 -34.888 1.00 98.38 443 ARG A O 1
ATOM 3422 N N . GLU A 1 444 ? -0.332 -7.010 -33.580 1.00 98.00 444 GLU A N 1
ATOM 3423 C CA . GLU A 1 444 ? -1.791 -7.043 -33.446 1.00 98.00 444 GLU A CA 1
ATOM 3424 C C . GLU A 1 444 ? -2.330 -5.800 -32.723 1.00 98.00 444 GLU A C 1
ATOM 3426 O O . GLU A 1 444 ? -3.304 -5.195 -33.172 1.00 98.00 444 GLU A O 1
ATOM 3431 N N . ARG A 1 445 ? -1.678 -5.383 -31.631 1.00 97.38 445 ARG A N 1
ATOM 3432 C CA . ARG A 1 445 ? -2.141 -4.262 -30.804 1.00 97.38 445 ARG A CA 1
ATOM 3433 C C . ARG A 1 445 ? -1.880 -2.890 -31.430 1.00 97.38 445 ARG A C 1
ATOM 3435 O O . ARG A 1 445 ? -2.752 -2.023 -31.350 1.00 97.38 445 ARG A O 1
ATOM 3442 N N . TYR A 1 446 ? -0.701 -2.679 -32.016 1.00 98.06 446 TYR A N 1
ATOM 3443 C CA . TYR A 1 446 ? -0.244 -1.350 -32.448 1.00 98.06 446 TYR A CA 1
ATOM 3444 C C . TYR A 1 446 ? -0.109 -1.180 -33.965 1.00 98.06 446 TYR A C 1
ATOM 3446 O O . TYR A 1 446 ? 0.043 -0.055 -34.436 1.00 98.06 446 TYR A O 1
ATOM 3454 N N . GLY A 1 447 ? -0.199 -2.258 -34.748 1.00 97.31 447 GLY A N 1
ATOM 3455 C CA . GLY A 1 447 ? -0.233 -2.185 -36.211 1.00 97.31 447 GLY A CA 1
ATOM 3456 C C . GLY A 1 447 ? 1.119 -1.963 -36.899 1.00 97.31 447 GLY A C 1
ATOM 3457 O O . GLY A 1 447 ? 1.139 -1.729 -38.106 1.00 97.31 447 GLY A O 1
ATOM 3458 N N . TYR A 1 448 ? 2.241 -2.056 -36.178 1.00 97.56 448 TYR A N 1
ATOM 3459 C CA . TYR A 1 448 ? 3.594 -1.979 -36.743 1.00 97.56 448 TYR A CA 1
ATOM 3460 C C . TYR A 1 448 ? 4.530 -3.034 -36.139 1.00 97.56 448 TYR A C 1
ATOM 3462 O O . TYR A 1 448 ? 4.267 -3.571 -35.064 1.00 97.56 448 TYR A O 1
ATOM 3470 N N . ASP A 1 449 ? 5.602 -3.368 -36.864 1.00 97.00 449 ASP A N 1
ATOM 3471 C CA . ASP A 1 449 ? 6.591 -4.367 -36.445 1.00 97.00 449 ASP A CA 1
ATOM 3472 C C . ASP A 1 449 ? 7.558 -3.780 -35.400 1.00 97.00 449 ASP A C 1
ATOM 3474 O O . ASP A 1 449 ? 8.237 -2.800 -35.716 1.00 97.00 449 ASP A O 1
ATOM 3478 N N . PRO A 1 450 ? 7.662 -4.350 -34.182 1.00 97.81 450 PRO A N 1
ATOM 3479 C CA . PRO A 1 450 ? 8.592 -3.854 -33.171 1.00 97.81 450 PRO A CA 1
ATOM 3480 C C . PRO A 1 450 ? 10.054 -4.210 -33.464 1.00 97.81 450 PRO A C 1
ATOM 3482 O O . PRO A 1 450 ? 10.943 -3.588 -32.887 1.00 97.81 450 PRO A O 1
ATOM 3485 N N . ILE A 1 451 ? 10.336 -5.196 -34.328 1.00 97.56 451 ILE A N 1
ATOM 3486 C CA . ILE A 1 451 ? 11.686 -5.758 -34.473 1.00 97.56 451 ILE A CA 1
ATOM 3487 C C . ILE A 1 451 ? 12.737 -4.710 -34.886 1.00 97.56 451 ILE A C 1
ATOM 3489 O O . ILE A 1 451 ? 13.759 -4.633 -34.205 1.00 97.56 451 ILE A O 1
ATOM 3493 N N . PRO A 1 452 ? 12.530 -3.851 -35.907 1.00 97.69 452 PRO A N 1
ATOM 3494 C CA . PRO A 1 452 ? 13.496 -2.795 -36.232 1.00 97.69 452 PRO A CA 1
ATOM 3495 C C . PRO A 1 452 ? 13.738 -1.821 -35.067 1.00 97.69 452 PRO A C 1
ATOM 3497 O O . PRO A 1 452 ? 14.854 -1.348 -34.856 1.00 97.69 452 PRO A O 1
ATOM 3500 N N . TRP A 1 453 ? 12.708 -1.555 -34.265 1.00 98.25 453 TRP A N 1
ATOM 3501 C CA . TRP A 1 453 ? 12.767 -0.604 -33.157 1.00 98.25 453 TRP A CA 1
ATOM 3502 C C . TRP A 1 453 ? 13.515 -1.134 -31.932 1.00 98.25 453 TRP A C 1
ATOM 3504 O O . TRP A 1 453 ? 13.891 -0.336 -31.074 1.00 98.25 453 TRP A O 1
ATOM 3514 N N . LEU A 1 454 ? 13.838 -2.434 -31.874 1.00 98.19 454 LEU A N 1
ATOM 3515 C CA . LEU A 1 454 ? 14.704 -2.995 -30.828 1.00 98.19 454 LEU A CA 1
ATOM 3516 C C . LEU A 1 454 ? 16.121 -2.396 -30.838 1.00 98.19 454 LEU A C 1
ATOM 3518 O O . LEU A 1 454 ? 16.826 -2.472 -29.836 1.00 98.19 454 LEU A O 1
ATOM 3522 N N . ALA A 1 455 ? 16.539 -1.732 -31.921 1.00 97.62 455 ALA A N 1
ATOM 3523 C CA . ALA A 1 455 ? 17.783 -0.964 -31.929 1.00 97.62 455 ALA A CA 1
ATOM 3524 C C . ALA A 1 455 ? 17.780 0.208 -30.919 1.00 97.62 455 ALA A C 1
ATOM 3526 O O . ALA A 1 455 ? 18.852 0.643 -30.494 1.00 97.62 455 ALA A O 1
ATOM 3527 N N . THR A 1 456 ? 16.609 0.683 -30.466 1.00 97.62 456 THR A N 1
ATOM 3528 C CA . THR A 1 456 ? 16.521 1.711 -29.410 1.00 97.62 456 THR A CA 1
ATOM 3529 C C . THR A 1 456 ? 17.034 1.220 -28.057 1.00 97.62 456 THR A C 1
ATOM 3531 O O . THR A 1 456 ? 17.483 2.026 -27.240 1.00 97.62 456 THR A O 1
ATOM 3534 N N . LEU A 1 457 ? 17.058 -0.100 -27.831 1.00 96.19 457 LEU A N 1
ATOM 3535 C CA . LEU A 1 457 ? 17.541 -0.709 -26.590 1.00 96.19 457 LEU A CA 1
ATOM 3536 C C . LEU A 1 457 ? 19.051 -0.526 -26.386 1.00 96.19 457 LEU A C 1
ATOM 3538 O O . LEU A 1 457 ? 19.526 -0.641 -25.261 1.00 96.19 457 LEU A O 1
ATOM 3542 N N . SER A 1 458 ? 19.804 -0.177 -27.439 1.00 95.38 458 SER A N 1
ATOM 3543 C CA . SER A 1 458 ? 21.216 0.219 -27.333 1.00 95.38 458 SER A CA 1
ATOM 3544 C C . SER A 1 458 ? 21.396 1.701 -26.952 1.00 95.38 458 SER A C 1
ATOM 3546 O O . SER A 1 458 ? 22.506 2.230 -27.025 1.00 95.38 458 SER A O 1
ATOM 3548 N N . GLY A 1 459 ? 20.305 2.421 -26.676 1.00 96.38 459 GLY A N 1
ATOM 3549 C CA . GLY A 1 459 ? 20.285 3.864 -26.436 1.00 96.38 459 GLY A CA 1
ATOM 3550 C C . GLY A 1 459 ? 20.396 4.726 -27.698 1.00 96.38 459 GLY A C 1
ATOM 3551 O O . GLY A 1 459 ? 20.461 5.950 -27.583 1.00 96.38 459 GLY A O 1
ATOM 3552 N N . ARG A 1 460 ? 20.428 4.137 -28.902 1.00 97.56 460 ARG A N 1
ATOM 3553 C CA . ARG A 1 460 ? 20.438 4.878 -30.176 1.00 97.56 460 ARG A CA 1
ATOM 3554 C C . ARG A 1 460 ? 19.030 5.350 -30.534 1.00 97.56 460 ARG A C 1
ATOM 3556 O O . ARG A 1 460 ? 18.057 4.648 -30.291 1.00 97.56 460 ARG A O 1
ATOM 3563 N N . VAL A 1 461 ? 18.927 6.533 -31.134 1.00 98.38 461 VAL A N 1
ATOM 3564 C CA . VAL A 1 461 ? 17.651 7.040 -31.658 1.00 98.38 461 VAL A CA 1
ATOM 3565 C C . VAL A 1 461 ? 17.331 6.316 -32.966 1.00 98.38 461 VAL A C 1
ATOM 3567 O O . VAL A 1 461 ? 18.168 6.290 -33.868 1.00 98.38 461 VAL A O 1
ATOM 3570 N N . VAL A 1 462 ? 16.132 5.742 -33.072 1.00 98.12 462 VAL A N 1
ATOM 3571 C CA . VAL A 1 462 ? 15.559 5.201 -34.314 1.00 98.12 462 VAL A CA 1
ATOM 3572 C C . VAL A 1 462 ? 14.448 6.146 -34.771 1.00 98.12 462 VAL A C 1
ATOM 3574 O O . VAL A 1 462 ? 13.556 6.471 -33.989 1.00 98.12 462 VAL A O 1
ATOM 3577 N N . GLY A 1 463 ? 14.505 6.614 -36.017 1.00 96.88 463 GLY A N 1
ATOM 3578 C CA . GLY A 1 463 ? 13.635 7.687 -36.499 1.00 96.88 463 GLY A CA 1
ATOM 3579 C C . GLY A 1 463 ? 13.936 8.999 -35.771 1.00 96.88 463 GLY A C 1
ATOM 3580 O O . GLY A 1 463 ? 15.064 9.488 -35.821 1.00 96.88 463 GLY A O 1
ATOM 3581 N N . THR A 1 464 ? 12.938 9.559 -35.091 1.00 97.00 464 THR A N 1
ATOM 3582 C CA . THR A 1 464 ? 13.098 10.718 -34.198 1.00 97.00 464 THR A CA 1
ATOM 3583 C C . THR A 1 464 ? 13.170 10.304 -32.726 1.00 97.00 464 THR A C 1
ATOM 3585 O O . THR A 1 464 ? 12.861 9.160 -32.362 1.00 97.00 464 THR A O 1
ATOM 3588 N N . ALA A 1 465 ? 13.563 11.234 -31.851 1.00 96.94 465 ALA A N 1
ATOM 3589 C CA . ALA A 1 465 ? 13.537 10.996 -30.413 1.00 96.94 465 ALA A CA 1
ATOM 3590 C C . ALA A 1 465 ? 12.109 10.706 -29.925 1.00 96.94 465 ALA A C 1
ATOM 3592 O O . ALA A 1 465 ? 11.905 9.776 -29.142 1.00 96.94 465 ALA A O 1
ATOM 3593 N N . ASP A 1 466 ? 11.113 11.444 -30.421 1.00 97.00 466 ASP A N 1
ATOM 3594 C CA . ASP A 1 466 ? 9.700 11.208 -30.121 1.00 97.00 466 ASP A CA 1
ATOM 3595 C C . ASP A 1 466 ? 9.246 9.803 -30.551 1.00 97.00 466 ASP A C 1
ATOM 3597 O O . ASP A 1 466 ? 8.686 9.057 -29.749 1.00 97.00 466 ASP A O 1
ATOM 3601 N N . GLN A 1 467 ? 9.566 9.376 -31.777 1.00 97.75 467 GLN A N 1
ATOM 3602 C CA . GLN A 1 467 ? 9.199 8.041 -32.267 1.00 97.75 467 GLN A CA 1
ATOM 3603 C C . GLN A 1 467 ? 9.825 6.915 -31.431 1.00 97.75 467 GLN A C 1
ATOM 3605 O O . GLN A 1 467 ? 9.140 5.951 -31.081 1.00 97.75 467 GLN A O 1
ATOM 3610 N N . SER A 1 468 ? 11.102 7.050 -31.058 1.00 98.44 468 SER A N 1
ATOM 3611 C CA . SER A 1 468 ? 11.776 6.096 -30.166 1.00 98.44 468 SER A CA 1
ATOM 3612 C C . SER A 1 468 ? 11.106 6.025 -28.788 1.00 98.44 468 SER A C 1
ATOM 3614 O O . SER A 1 468 ? 10.928 4.939 -28.236 1.00 98.44 468 SER A O 1
ATOM 3616 N N . ASN A 1 469 ? 10.691 7.167 -28.232 1.00 98.12 469 ASN A N 1
ATOM 3617 C CA . ASN A 1 469 ? 9.994 7.215 -26.947 1.00 98.12 469 ASN A CA 1
ATOM 3618 C C . ASN A 1 469 ? 8.585 6.606 -27.017 1.00 98.12 469 ASN A C 1
ATOM 3620 O O . ASN A 1 469 ? 8.202 5.890 -26.091 1.00 98.12 469 ASN A O 1
ATOM 3624 N N . ARG A 1 470 ? 7.851 6.814 -28.117 1.00 98.12 470 ARG A N 1
ATOM 3625 C CA . ARG A 1 470 ? 6.538 6.192 -28.368 1.00 98.12 470 ARG A CA 1
ATOM 3626 C C . ARG A 1 470 ? 6.623 4.676 -28.506 1.00 98.12 470 ARG A C 1
ATOM 3628 O O . ARG A 1 470 ? 5.799 3.971 -27.936 1.00 98.12 470 ARG A O 1
ATOM 3635 N N . PHE A 1 471 ? 7.653 4.165 -29.184 1.00 98.62 471 PHE A N 1
ATOM 3636 C CA . PHE A 1 471 ? 7.926 2.726 -29.218 1.00 98.62 471 PHE A CA 1
ATOM 3637 C C . PHE A 1 471 ? 8.133 2.151 -27.811 1.00 98.62 471 PHE A C 1
ATOM 3639 O O . PHE A 1 471 ? 7.514 1.155 -27.437 1.00 98.62 471 PHE A O 1
ATOM 3646 N N . LEU A 1 472 ? 8.986 2.793 -27.007 1.00 98.56 472 LEU A N 1
ATOM 3647 C CA . LEU A 1 472 ? 9.250 2.341 -25.641 1.00 98.56 472 LEU A CA 1
ATOM 3648 C C . LEU A 1 472 ? 7.997 2.457 -24.761 1.00 98.56 472 LEU A C 1
ATOM 3650 O O . LEU A 1 472 ? 7.798 1.631 -23.873 1.00 98.56 472 LEU A O 1
ATOM 3654 N N . TRP A 1 473 ? 7.137 3.449 -25.006 1.00 98.25 473 TRP A N 1
ATOM 3655 C CA . TRP A 1 473 ? 5.827 3.549 -24.365 1.00 98.25 473 TRP A CA 1
ATOM 3656 C C . TRP A 1 473 ? 4.921 2.368 -24.736 1.00 98.25 473 TRP A C 1
ATOM 3658 O O . TRP A 1 473 ? 4.417 1.698 -23.836 1.00 98.25 473 TRP A O 1
ATOM 3668 N N . ASP A 1 474 ? 4.794 2.048 -26.029 1.00 98.75 474 ASP A N 1
ATOM 3669 C CA . ASP A 1 474 ? 4.000 0.914 -26.525 1.00 98.75 474 ASP A CA 1
ATOM 3670 C C . ASP A 1 474 ? 4.488 -0.421 -25.931 1.00 98.75 474 ASP A C 1
ATOM 3672 O O . ASP A 1 474 ? 3.675 -1.260 -25.523 1.00 98.75 474 ASP A O 1
ATOM 3676 N N . LEU A 1 475 ? 5.813 -0.593 -25.818 1.00 98.69 475 LEU A N 1
ATOM 3677 C CA . LEU A 1 475 ? 6.442 -1.752 -25.183 1.00 98.69 475 LEU A CA 1
ATOM 3678 C C . LEU A 1 475 ? 6.031 -1.872 -23.711 1.00 98.69 475 LEU A C 1
ATOM 3680 O O . LEU A 1 475 ? 5.525 -2.919 -23.307 1.00 98.69 475 LEU A O 1
ATOM 3684 N N . ARG A 1 476 ? 6.187 -0.804 -22.916 1.00 98.50 476 ARG A N 1
ATOM 3685 C CA . ARG A 1 476 ? 5.832 -0.824 -21.486 1.00 98.50 476 ARG A CA 1
ATOM 3686 C C . ARG A 1 476 ? 4.339 -1.050 -21.277 1.00 98.50 476 ARG A C 1
ATOM 3688 O O . ARG A 1 476 ? 3.959 -1.854 -20.429 1.00 98.50 476 ARG A O 1
ATOM 3695 N N . ARG A 1 477 ? 3.503 -0.383 -22.075 1.00 98.44 477 ARG A N 1
ATOM 3696 C CA . ARG A 1 477 ? 2.047 -0.505 -21.984 1.00 98.44 477 ARG A CA 1
ATOM 3697 C C . ARG A 1 477 ? 1.586 -1.924 -22.301 1.00 98.44 477 ARG A C 1
ATOM 3699 O O . ARG A 1 477 ? 0.720 -2.444 -21.602 1.00 98.44 477 ARG A O 1
ATOM 3706 N N . LEU A 1 478 ? 2.194 -2.581 -23.294 1.00 98.56 478 LEU A N 1
ATOM 3707 C CA . LEU A 1 478 ? 1.884 -3.977 -23.599 1.00 98.56 478 LEU A CA 1
ATOM 3708 C C . LEU A 1 478 ? 2.359 -4.919 -22.489 1.00 98.56 478 LEU A C 1
ATOM 3710 O O . LEU A 1 478 ? 1.608 -5.813 -22.114 1.00 98.56 478 LEU A O 1
ATOM 3714 N N . VAL A 1 479 ? 3.549 -4.705 -21.917 1.00 98.69 479 VAL A N 1
ATOM 3715 C CA . VAL A 1 479 ? 4.021 -5.481 -20.755 1.00 98.69 479 VAL A CA 1
ATOM 3716 C C . VAL A 1 479 ? 3.011 -5.409 -19.604 1.00 98.69 479 VAL A C 1
ATOM 3718 O O . VAL A 1 479 ? 2.586 -6.449 -19.100 1.00 98.69 479 VAL A O 1
ATOM 3721 N N . ALA A 1 480 ? 2.567 -4.204 -19.236 1.00 98.44 480 ALA A N 1
ATOM 3722 C CA . ALA A 1 480 ? 1.587 -4.000 -18.173 1.00 98.44 480 ALA A CA 1
ATOM 3723 C C . ALA A 1 480 ? 0.250 -4.715 -18.452 1.00 98.44 480 ALA A C 1
ATOM 3725 O O . ALA A 1 480 ? -0.253 -5.435 -17.586 1.00 98.44 480 ALA A O 1
ATOM 3726 N N . ASP A 1 481 ? -0.289 -4.577 -19.672 1.00 98.19 481 ASP A N 1
ATOM 3727 C CA . ASP A 1 481 ? -1.535 -5.235 -20.097 1.00 98.19 481 ASP A CA 1
ATOM 3728 C C . ASP A 1 481 ? -1.421 -6.767 -19.990 1.00 98.19 481 ASP A C 1
ATOM 3730 O O . ASP A 1 481 ? -2.332 -7.438 -19.492 1.00 98.19 481 ASP A O 1
ATOM 3734 N N . ARG A 1 482 ? -0.298 -7.344 -20.444 1.00 98.12 482 ARG A N 1
ATOM 3735 C CA . ARG A 1 482 ? -0.075 -8.800 -20.428 1.00 98.12 482 ARG A CA 1
ATOM 3736 C C . ARG A 1 482 ? 0.098 -9.336 -19.013 1.00 98.12 482 ARG A C 1
ATOM 3738 O O . ARG A 1 482 ? -0.458 -10.384 -18.710 1.00 98.12 482 ARG A O 1
ATOM 3745 N N . ILE A 1 483 ? 0.787 -8.622 -18.127 1.00 98.44 483 ILE A N 1
ATOM 3746 C CA . ILE A 1 483 ? 0.939 -9.050 -16.728 1.00 98.44 483 ILE A CA 1
ATOM 3747 C C . ILE A 1 483 ? -0.413 -9.071 -16.005 1.00 98.44 483 ILE A C 1
ATOM 3749 O O . ILE A 1 483 ? -0.718 -10.022 -15.282 1.00 98.44 483 ILE A O 1
ATOM 3753 N N . ALA A 1 484 ? -1.269 -8.076 -16.239 1.00 98.31 484 ALA A N 1
ATOM 3754 C CA . ALA A 1 484 ? -2.616 -8.093 -15.682 1.00 98.31 484 ALA A CA 1
ATOM 3755 C C . ALA A 1 484 ? -3.463 -9.246 -16.260 1.00 98.31 484 ALA A C 1
ATOM 3757 O O . ALA A 1 484 ? -4.083 -10.008 -15.520 1.00 98.31 484 ALA A O 1
ATOM 3758 N N . THR A 1 485 ? -3.493 -9.411 -17.582 1.00 97.56 485 THR A N 1
ATOM 3759 C CA . THR A 1 485 ? -4.422 -10.352 -18.237 1.00 97.56 485 THR A CA 1
ATOM 3760 C C . THR A 1 485 ? -3.959 -11.810 -18.213 1.00 97.56 485 THR A C 1
ATOM 3762 O O . THR A 1 485 ? -4.770 -12.708 -17.978 1.00 97.56 485 THR A O 1
ATOM 3765 N N . GLU A 1 486 ? -2.669 -12.073 -18.406 1.00 97.88 486 GLU A N 1
ATOM 3766 C CA . GLU A 1 486 ? -2.136 -13.430 -18.560 1.00 97.88 486 GLU A CA 1
ATOM 3767 C C . GLU A 1 486 ? -1.645 -14.035 -17.259 1.00 97.88 486 GLU A C 1
ATOM 3769 O O . GLU A 1 486 ? -1.825 -15.233 -17.050 1.00 97.88 486 GLU A O 1
ATOM 3774 N N . TYR A 1 487 ? -1.063 -13.229 -16.372 1.00 98.50 487 TYR A N 1
ATOM 3775 C CA . TYR A 1 487 ? -0.641 -13.711 -15.067 1.00 98.50 487 TYR A CA 1
ATOM 3776 C C . TYR A 1 487 ? -1.774 -13.620 -14.048 1.00 98.50 487 TYR A C 1
ATOM 3778 O O . TYR A 1 487 ? -2.254 -14.665 -13.608 1.00 98.50 487 TYR A O 1
ATOM 3786 N N . VAL A 1 488 ? -2.283 -12.424 -13.724 1.00 98.62 488 VAL A N 1
ATOM 3787 C CA . VAL A 1 488 ? -3.388 -12.319 -12.748 1.00 98.62 488 VAL A CA 1
ATOM 3788 C C . VAL A 1 488 ? -4.656 -12.972 -13.294 1.00 98.62 488 VAL A C 1
ATOM 3790 O O . VAL A 1 488 ? -5.211 -13.869 -12.656 1.00 98.62 488 VAL A O 1
ATOM 3793 N N . GLY A 1 489 ? -5.091 -12.583 -14.495 1.00 98.50 489 GLY A N 1
ATOM 3794 C CA . GLY A 1 489 ? -6.252 -13.193 -15.146 1.00 98.50 489 GLY A CA 1
ATOM 3795 C C . GLY A 1 489 ? -6.059 -14.689 -15.426 1.00 98.50 489 GLY A C 1
ATOM 3796 O O . GLY A 1 489 ? -6.995 -15.475 -15.270 1.00 98.50 489 GLY A O 1
ATOM 3797 N N . GLY A 1 490 ? -4.836 -15.124 -15.750 1.00 98.38 490 GLY A N 1
ATOM 3798 C CA . GLY A 1 490 ? -4.505 -16.541 -15.910 1.00 98.38 490 GLY A CA 1
ATOM 3799 C C . GLY A 1 490 ? -4.660 -17.339 -14.619 1.00 98.38 490 GLY A C 1
ATOM 3800 O O . GLY A 1 490 ? -5.370 -18.344 -14.614 1.00 98.38 490 GLY A O 1
ATOM 3801 N N . LEU A 1 491 ? -4.062 -16.880 -13.516 1.00 98.62 491 LEU A N 1
ATOM 3802 C CA . LEU A 1 491 ? -4.209 -17.504 -12.198 1.00 98.62 491 LEU A CA 1
ATOM 3803 C C . LEU A 1 491 ? -5.667 -17.498 -11.725 1.00 98.62 491 LEU A C 1
ATOM 3805 O O . LEU A 1 491 ? -6.142 -18.512 -11.207 1.00 98.62 491 LEU A O 1
ATOM 3809 N N . ARG A 1 492 ? -6.398 -16.395 -11.944 1.00 98.56 492 ARG A N 1
ATOM 3810 C CA . ARG A 1 492 ? -7.837 -16.294 -11.662 1.00 98.56 492 ARG A CA 1
ATOM 3811 C C . ARG A 1 492 ? -8.588 -17.416 -12.376 1.00 98.56 492 ARG A C 1
ATOM 3813 O O . ARG A 1 492 ? -9.304 -18.182 -11.733 1.00 98.56 492 ARG A O 1
ATOM 3820 N N . ASP A 1 493 ? -8.394 -17.552 -13.680 1.00 98.69 493 ASP A N 1
ATOM 3821 C CA . ASP A 1 493 ? -9.139 -18.517 -14.487 1.00 98.69 493 ASP A CA 1
ATOM 3822 C C . ASP A 1 493 ? -8.731 -19.970 -14.173 1.00 98.69 493 ASP A C 1
ATOM 3824 O O . ASP A 1 493 ? -9.566 -20.869 -14.243 1.00 98.69 493 ASP A O 1
ATOM 3828 N N . LEU A 1 494 ? -7.490 -20.216 -13.736 1.00 98.62 494 LEU A N 1
ATOM 3829 C CA . LEU A 1 494 ? -7.043 -21.530 -13.244 1.00 98.62 494 LEU A CA 1
ATOM 3830 C C . LEU A 1 494 ? -7.664 -21.908 -11.889 1.00 98.62 494 LEU A C 1
ATOM 3832 O O . LEU A 1 494 ? -7.875 -23.090 -11.609 1.00 98.62 494 LEU A O 1
ATOM 3836 N N . CYS A 1 495 ? -8.000 -20.924 -11.054 1.00 98.62 495 CYS A N 1
ATOM 3837 C CA . CYS A 1 495 ? -8.668 -21.151 -9.772 1.00 98.62 495 CYS A CA 1
ATOM 3838 C C . CYS A 1 495 ? -10.142 -21.581 -9.939 1.00 98.62 495 CYS A C 1
ATOM 3840 O O . CYS A 1 495 ? -10.632 -22.440 -9.194 1.00 98.62 495 CYS A O 1
ATOM 3842 N N . GLN A 1 496 ? -10.847 -21.029 -10.932 1.00 97.44 496 GLN A N 1
ATOM 3843 C CA . GLN A 1 496 ? -12.304 -21.167 -11.089 1.00 97.44 496 GLN A CA 1
ATOM 3844 C C . GLN A 1 496 ? -12.811 -22.619 -11.210 1.00 97.44 496 GLN A C 1
ATOM 3846 O O . GLN A 1 496 ? -13.740 -22.968 -10.473 1.00 97.44 496 GLN A O 1
ATOM 3851 N N . PRO A 1 497 ? -12.219 -23.515 -12.036 1.00 96.88 497 PRO A N 1
ATOM 3852 C CA . PRO A 1 497 ? -12.676 -24.905 -12.158 1.00 96.88 497 PRO A CA 1
ATOM 3853 C C . PRO A 1 497 ? -12.607 -25.702 -10.851 1.00 96.88 497 PRO A C 1
ATOM 3855 O O . PRO A 1 497 ? -13.193 -26.781 -10.742 1.00 96.88 497 PRO A O 1
ATOM 3858 N N . HIS A 1 498 ? -11.869 -25.200 -9.860 1.00 96.62 498 HIS A N 1
ATOM 3859 C CA . HIS A 1 498 ? -11.667 -25.842 -8.569 1.00 96.62 498 HIS A CA 1
ATOM 3860 C C . HIS A 1 498 ? -12.451 -25.180 -7.430 1.00 96.62 498 HIS A C 1
ATOM 3862 O O . HIS A 1 498 ? -12.336 -25.635 -6.293 1.00 96.62 498 HIS A O 1
ATOM 3868 N N . GLY A 1 499 ? -13.261 -24.155 -7.726 1.00 95.94 499 GLY A N 1
ATOM 3869 C CA . GLY A 1 499 ? -13.987 -23.377 -6.719 1.00 95.94 499 GLY A CA 1
ATOM 3870 C C . GLY A 1 499 ? -13.077 -22.500 -5.855 1.00 95.94 499 GLY A C 1
ATOM 3871 O O . GLY A 1 499 ? -13.481 -22.110 -4.761 1.00 95.94 499 GLY A O 1
ATOM 3872 N N . LEU A 1 500 ? -11.856 -22.225 -6.325 1.00 98.38 500 LEU A N 1
ATOM 3873 C CA . LEU A 1 500 ? -10.895 -21.360 -5.650 1.00 98.38 500 LEU A CA 1
ATOM 3874 C C . LEU A 1 500 ? -11.082 -19.908 -6.101 1.00 98.38 500 LEU A C 1
ATOM 3876 O O . LEU A 1 500 ? -11.433 -19.639 -7.251 1.00 98.38 500 LEU A O 1
ATOM 3880 N N . GLN A 1 501 ? -10.797 -18.973 -5.202 1.00 98.25 501 GLN A N 1
ATOM 3881 C CA . GLN A 1 501 ? -10.683 -17.548 -5.487 1.00 98.25 501 GLN A CA 1
ATOM 3882 C C . GLN A 1 501 ? -9.213 -17.130 -5.486 1.00 98.25 501 GLN A C 1
ATOM 3884 O O . GLN A 1 501 ? -8.409 -17.675 -4.736 1.00 98.25 501 GLN A O 1
ATOM 3889 N N . LEU A 1 502 ? -8.885 -16.135 -6.305 1.00 98.69 502 LEU A N 1
ATOM 3890 C CA . LEU A 1 502 ? -7.578 -15.485 -6.315 1.00 98.69 502 LEU A CA 1
ATOM 3891 C C . LEU A 1 502 ? -7.713 -14.217 -5.483 1.00 98.69 502 LEU A C 1
ATOM 3893 O O . LEU A 1 502 ? -8.472 -13.321 -5.866 1.00 98.69 502 LEU A O 1
ATOM 3897 N N . TRP A 1 503 ? -7.019 -14.186 -4.353 1.00 98.44 503 TRP A N 1
ATOM 3898 C CA . TRP A 1 503 ? -6.834 -12.987 -3.552 1.00 98.44 503 TRP A CA 1
ATOM 3899 C C . TRP A 1 503 ? -5.497 -12.354 -3.936 1.00 98.44 503 TRP A C 1
ATOM 3901 O O . TRP A 1 503 ? -4.498 -13.069 -4.025 1.00 98.44 503 TRP A O 1
ATOM 3911 N N . LEU A 1 504 ? -5.512 -11.054 -4.220 1.00 98.38 504 LEU A N 1
ATOM 3912 C CA . LEU A 1 504 ? -4.381 -10.329 -4.786 1.00 98.38 504 LEU A CA 1
ATOM 3913 C C . LEU A 1 504 ? -4.140 -9.017 -4.046 1.00 98.38 504 LEU A C 1
ATOM 3915 O O . LEU A 1 504 ? -5.044 -8.181 -4.016 1.00 98.38 504 LEU A O 1
ATOM 3919 N N . GLU A 1 505 ? -2.918 -8.780 -3.583 1.00 97.62 505 GLU A N 1
ATOM 3920 C CA . GLU A 1 505 ? -2.470 -7.412 -3.310 1.00 97.62 505 GLU A CA 1
ATOM 3921 C C . GLU A 1 505 ? -2.161 -6.717 -4.636 1.00 97.62 505 GLU A C 1
ATOM 3923 O O . GLU A 1 505 ? -1.287 -7.130 -5.398 1.00 97.62 505 GLU A O 1
ATOM 3928 N N . ASN A 1 506 ? -2.951 -5.704 -5.000 1.00 95.00 506 ASN A N 1
ATOM 3929 C CA . ASN A 1 506 ? -2.969 -5.204 -6.379 1.00 95.00 506 ASN A CA 1
ATOM 3930 C C . ASN A 1 506 ? -1.913 -4.134 -6.687 1.00 95.00 506 ASN A C 1
ATOM 3932 O O . ASN A 1 506 ? -2.083 -3.335 -7.610 1.00 95.00 506 ASN A O 1
ATOM 3936 N N . TYR A 1 507 ? -0.834 -4.126 -5.921 1.00 94.19 507 TYR A N 1
ATOM 3937 C CA . TYR A 1 507 ? 0.266 -3.179 -5.993 1.00 94.19 507 TYR A CA 1
ATOM 3938 C C . TYR A 1 507 ? 1.596 -3.942 -5.844 1.00 94.19 507 TYR A C 1
ATOM 3940 O O . TYR A 1 507 ? 1.620 -5.163 -5.678 1.00 94.19 507 TYR A O 1
ATOM 3948 N N . GLY A 1 508 ? 2.722 -3.243 -5.943 1.00 90.94 508 GLY A N 1
ATOM 3949 C CA . GLY A 1 508 ? 4.031 -3.838 -5.716 1.00 90.94 508 GLY A CA 1
ATOM 3950 C C . GLY A 1 508 ? 5.125 -2.838 -5.380 1.00 90.94 508 GLY A C 1
ATOM 3951 O O . GLY A 1 508 ? 5.138 -1.705 -5.861 1.00 90.94 508 GLY A O 1
ATOM 3952 N N . HIS A 1 509 ? 6.082 -3.274 -4.579 1.00 87.81 509 HIS A N 1
ATOM 3953 C CA . HIS A 1 509 ? 7.274 -2.506 -4.251 1.00 87.81 509 HIS A CA 1
ATOM 3954 C C . HIS A 1 509 ? 8.464 -3.049 -5.035 1.00 87.81 509 HIS A C 1
ATOM 3956 O O . HIS A 1 509 ? 8.456 -4.186 -5.478 1.00 87.81 509 HIS A O 1
ATOM 3962 N N . TRP A 1 510 ? 9.503 -2.240 -5.245 1.00 86.69 510 TRP A N 1
ATOM 3963 C CA . TRP A 1 510 ? 10.728 -2.702 -5.914 1.00 86.69 510 TRP A CA 1
ATOM 3964 C C . TRP A 1 510 ? 10.461 -3.374 -7.274 1.00 86.69 510 TRP A C 1
ATOM 3966 O O . TRP A 1 510 ? 10.626 -4.574 -7.457 1.00 86.69 510 TRP A O 1
ATOM 3976 N N . GLY A 1 511 ? 10.063 -2.572 -8.262 1.00 87.62 511 GLY A N 1
ATOM 3977 C CA . GLY A 1 511 ? 10.063 -3.005 -9.659 1.00 87.62 511 GLY A CA 1
ATOM 3978 C C . GLY A 1 511 ? 8.763 -3.573 -10.221 1.00 87.62 511 GLY A C 1
ATOM 3979 O O . GLY A 1 511 ? 8.817 -4.273 -11.228 1.00 87.62 511 GLY A O 1
ATOM 3980 N N . PHE A 1 512 ? 7.613 -3.204 -9.651 1.00 94.06 512 PHE A N 1
ATOM 3981 C CA . PHE A 1 512 ? 6.287 -3.434 -10.235 1.00 94.06 512 PHE A CA 1
ATOM 3982 C C . PHE A 1 512 ? 6.176 -2.876 -11.675 1.00 94.06 512 PHE A C 1
ATOM 3984 O O . PHE A 1 512 ? 6.292 -1.663 -11.868 1.00 94.06 512 PHE A O 1
ATOM 3991 N N . PRO A 1 513 ? 5.949 -3.726 -12.699 1.00 95.06 513 PRO A N 1
ATOM 3992 C CA . PRO A 1 513 ? 5.952 -3.316 -14.109 1.00 95.06 513 PRO A CA 1
ATOM 3993 C C . PRO A 1 513 ? 4.551 -3.082 -14.712 1.00 95.06 513 PRO A C 1
ATOM 3995 O O . PRO A 1 513 ? 4.432 -2.963 -15.930 1.00 95.06 513 PRO A O 1
ATOM 3998 N N . ALA A 1 514 ? 3.491 -3.047 -13.898 1.00 95.62 514 ALA A N 1
ATOM 3999 C CA . ALA A 1 514 ? 2.106 -2.922 -14.362 1.00 95.62 514 ALA A CA 1
ATOM 4000 C C . ALA A 1 514 ? 1.444 -1.607 -13.898 1.00 95.62 514 ALA A C 1
ATOM 4002 O O . ALA A 1 514 ? 2.116 -0.681 -13.438 1.00 95.62 514 ALA A O 1
ATOM 4003 N N . GLU A 1 515 ? 0.120 -1.507 -14.052 1.00 95.19 515 GLU A N 1
ATOM 4004 C CA . GLU A 1 515 ? -0.698 -0.491 -13.383 1.00 95.19 515 GLU A CA 1
ATOM 4005 C C . GLU A 1 515 ? -1.632 -1.126 -12.341 1.00 95.19 515 GLU A C 1
ATOM 4007 O O . GLU A 1 515 ? -2.250 -2.162 -12.593 1.00 95.19 515 GLU A O 1
ATOM 4012 N N . PHE A 1 516 ? -1.756 -0.503 -11.169 1.00 97.00 516 PHE A N 1
ATOM 4013 C CA . PHE A 1 516 ? -2.434 -1.103 -10.011 1.00 97.00 516 PHE A CA 1
ATOM 4014 C C . PHE A 1 516 ? -3.941 -1.379 -10.208 1.00 97.00 516 PHE A C 1
ATOM 4016 O O . PHE A 1 516 ? -4.476 -2.334 -9.637 1.00 97.00 516 PHE A O 1
ATOM 4023 N N . LEU A 1 517 ? -4.646 -0.575 -11.018 1.00 98.38 517 LEU A N 1
ATOM 4024 C CA . LEU A 1 517 ? -6.093 -0.726 -11.235 1.00 98.38 517 LEU A CA 1
ATOM 4025 C C . LEU A 1 517 ? -6.418 -1.916 -12.138 1.00 98.38 517 LEU A C 1
ATOM 4027 O O . LEU A 1 517 ? -7.171 -2.795 -11.724 1.00 98.38 517 LEU A O 1
ATOM 4031 N N . GLN A 1 518 ? -5.848 -1.978 -13.345 1.00 98.00 518 GLN A N 1
ATOM 4032 C CA . GLN A 1 518 ? -6.054 -3.118 -14.241 1.00 98.00 518 GLN A CA 1
ATOM 4033 C C . GLN A 1 518 ? -5.486 -4.410 -13.654 1.00 98.00 518 GLN A C 1
ATOM 4035 O O . GLN A 1 518 ? -6.147 -5.441 -13.725 1.00 98.00 518 GLN A O 1
ATOM 4040 N N . TYR A 1 519 ? -4.311 -4.363 -13.018 1.00 98.19 519 TYR A N 1
ATOM 4041 C CA . TYR A 1 519 ? -3.732 -5.525 -12.341 1.00 98.19 519 TYR A CA 1
ATOM 4042 C C . TYR A 1 519 ? -4.689 -6.089 -11.276 1.00 98.19 519 TYR A C 1
ATOM 4044 O O . TYR A 1 519 ? -5.020 -7.274 -11.308 1.00 98.19 519 TYR A O 1
ATOM 4052 N N . GLY A 1 520 ? -5.237 -5.230 -10.407 1.00 97.88 520 GLY A N 1
ATOM 4053 C CA . GLY A 1 520 ? -6.240 -5.619 -9.408 1.00 97.88 520 GLY A CA 1
ATOM 4054 C C . GLY A 1 520 ? -7.560 -6.102 -10.002 1.00 97.88 520 GLY A C 1
ATOM 4055 O O . GLY A 1 520 ? -8.119 -7.109 -9.554 1.00 97.88 520 GLY A O 1
ATOM 4056 N N . GLY A 1 521 ? -8.037 -5.418 -11.041 1.00 97.56 521 GLY A N 1
ATOM 4057 C CA . GLY A 1 521 ? -9.297 -5.694 -11.726 1.00 97.56 521 GLY A CA 1
ATOM 4058 C C . GLY A 1 521 ? -9.386 -7.079 -12.371 1.00 97.56 521 GLY A C 1
ATOM 4059 O O . GLY A 1 521 ? -10.489 -7.563 -12.625 1.00 97.56 521 GLY A O 1
ATOM 4060 N N . GLN A 1 522 ? -8.249 -7.748 -12.588 1.00 98.00 522 GLN A N 1
ATOM 4061 C CA . GLN A 1 522 ? -8.199 -9.112 -13.117 1.00 98.00 522 GLN A CA 1
ATOM 4062 C C . GLN A 1 522 ? -8.287 -10.210 -12.041 1.00 98.00 522 GLN A C 1
ATOM 4064 O O . GLN A 1 522 ? -8.314 -11.388 -12.398 1.00 98.00 522 GLN A O 1
ATOM 4069 N N . SER A 1 523 ? -8.367 -9.874 -10.751 1.00 98.06 523 SER A N 1
ATOM 4070 C CA . SER A 1 523 ? -8.476 -10.841 -9.644 1.00 98.06 523 SER A CA 1
ATOM 4071 C C . SER A 1 523 ? -9.932 -11.200 -9.282 1.00 98.06 523 SER A C 1
ATOM 4073 O O . SER A 1 523 ? -10.880 -10.716 -9.898 1.00 98.06 523 SER A O 1
ATOM 4075 N N . HIS A 1 524 ? -10.130 -12.083 -8.290 1.00 97.94 524 HIS A N 1
ATOM 4076 C CA . HIS A 1 524 ? -11.454 -12.300 -7.680 1.00 97.94 524 HIS A CA 1
ATOM 4077 C C . HIS A 1 524 ? -11.683 -11.403 -6.453 1.00 97.94 524 HIS A C 1
ATOM 4079 O O . HIS A 1 524 ? -12.824 -11.062 -6.141 1.00 97.94 524 HIS A O 1
ATOM 4085 N N . ARG A 1 525 ? -10.610 -11.106 -5.709 1.00 97.06 525 ARG A N 1
ATOM 4086 C CA . ARG A 1 525 ? -10.595 -10.309 -4.479 1.00 97.06 525 ARG A CA 1
ATOM 4087 C C . ARG A 1 525 ? -9.307 -9.490 -4.454 1.00 97.06 525 ARG A C 1
ATOM 4089 O O . ARG A 1 525 ? -8.236 -10.066 -4.618 1.00 97.06 525 ARG A O 1
ATOM 4096 N N . VAL A 1 526 ? -9.423 -8.195 -4.176 1.00 97.62 526 VAL A N 1
ATOM 4097 C CA . VAL A 1 526 ? -8.275 -7.288 -4.029 1.00 97.62 526 VAL A CA 1
ATOM 4098 C C . VAL A 1 526 ? -7.961 -7.002 -2.560 1.00 97.62 526 VAL A C 1
ATOM 4100 O O . VAL A 1 526 ? -8.860 -6.997 -1.705 1.00 97.62 526 VAL A O 1
ATOM 4103 N N . GLY A 1 527 ? -6.680 -6.780 -2.290 1.00 97.38 527 GLY A N 1
ATOM 4104 C CA . GLY A 1 527 ? -6.091 -6.451 -1.002 1.00 97.38 527 GLY A CA 1
ATOM 4105 C C . GLY A 1 527 ? -5.220 -5.197 -1.089 1.00 97.38 527 GLY A C 1
ATOM 4106 O O . GLY A 1 527 ? -4.460 -5.038 -2.040 1.00 97.38 527 GLY A O 1
ATOM 4107 N N . GLY A 1 528 ? -5.366 -4.300 -0.117 1.00 97.31 528 GLY A N 1
ATOM 4108 C CA . GLY A 1 528 ? -4.345 -3.309 0.229 1.00 97.31 528 GLY A CA 1
ATOM 4109 C C . GLY A 1 528 ? -3.456 -3.831 1.361 1.00 97.31 528 GLY A C 1
ATOM 4110 O O . GLY A 1 528 ? -3.611 -4.968 1.792 1.00 97.31 528 GLY A O 1
ATOM 4111 N N . GLU A 1 529 ? -2.648 -2.960 1.947 1.00 97.19 529 GLU A N 1
ATOM 4112 C CA . GLU A 1 529 ? -1.891 -3.240 3.171 1.00 97.19 529 GLU A CA 1
ATOM 4113 C C . GLU A 1 529 ? -1.811 -1.980 4.015 1.00 97.19 529 GLU A C 1
ATOM 4115 O O . GLU A 1 529 ? -1.865 -0.861 3.497 1.00 97.19 529 GLU A O 1
ATOM 4120 N N . PHE A 1 530 ? -1.695 -2.140 5.331 1.00 95.69 530 PHE A N 1
ATOM 4121 C CA . PHE A 1 530 ? -1.276 -1.051 6.195 1.00 95.69 530 PHE A CA 1
ATOM 4122 C C . PHE A 1 530 ? -0.574 -1.523 7.466 1.00 95.69 530 PHE A C 1
ATOM 4124 O O . PHE A 1 530 ? -0.921 -2.518 8.110 1.00 95.69 530 PHE A O 1
ATOM 4131 N N . TRP A 1 531 ? 0.367 -0.689 7.900 1.00 93.75 531 TRP A N 1
ATOM 4132 C CA . TRP A 1 531 ? 1.154 -0.926 9.098 1.00 93.75 531 TRP A CA 1
ATOM 4133 C C . TRP A 1 531 ? 0.520 -0.262 10.319 1.00 93.75 531 TRP A C 1
ATOM 4135 O O . TRP A 1 531 ? -0.263 0.685 10.210 1.00 93.75 531 TRP A O 1
ATOM 4145 N N . THR A 1 532 ? 0.887 -0.741 11.507 1.00 90.00 532 THR A N 1
ATOM 4146 C CA . THR A 1 532 ? 0.357 -0.269 12.802 1.00 90.00 532 THR A CA 1
ATOM 4147 C C . THR A 1 532 ? 0.579 1.221 13.072 1.00 90.00 532 THR A C 1
ATOM 4149 O O . THR A 1 532 ? -0.173 1.813 13.847 1.00 90.00 532 THR A O 1
ATOM 4152 N N . LYS A 1 533 ? 1.601 1.842 12.467 1.00 79.88 533 LYS A N 1
ATOM 4153 C CA . LYS A 1 533 ? 1.998 3.241 12.699 1.00 79.88 533 LYS A CA 1
ATOM 4154 C C . LYS A 1 533 ? 2.443 3.914 11.397 1.00 79.88 533 LYS A C 1
ATOM 4156 O O . LYS A 1 533 ? 2.886 3.247 10.468 1.00 79.88 533 LYS A O 1
ATOM 4161 N N . GLY A 1 534 ? 2.399 5.246 11.376 1.00 72.06 534 GLY A N 1
ATOM 4162 C CA . GLY A 1 534 ? 2.879 6.063 10.257 1.00 72.06 534 GLY A CA 1
ATOM 4163 C C . GLY A 1 534 ? 1.900 6.147 9.083 1.00 72.06 534 GLY A C 1
ATOM 4164 O O . GLY A 1 534 ? 0.701 5.929 9.243 1.00 72.06 534 GLY A O 1
ATOM 4165 N N . SER A 1 535 ? 2.427 6.505 7.911 1.00 73.19 535 SER A N 1
ATOM 4166 C CA . SER A 1 535 ? 1.674 6.676 6.660 1.00 73.19 535 SER A CA 1
ATOM 4167 C C . SER A 1 535 ? 1.748 5.470 5.713 1.00 73.19 535 SER A C 1
ATOM 4169 O O . SER A 1 535 ? 1.085 5.483 4.678 1.00 73.19 535 SER A O 1
ATOM 4171 N N . LEU A 1 536 ? 2.513 4.423 6.054 1.00 80.38 536 LEU A N 1
ATOM 4172 C CA . LEU A 1 536 ? 2.614 3.198 5.248 1.00 80.38 536 LEU A CA 1
ATOM 4173 C C . LEU A 1 536 ? 1.248 2.513 5.128 1.00 80.38 536 LEU A C 1
ATOM 4175 O O . LEU A 1 536 ? 0.627 2.181 6.146 1.00 80.38 536 LEU A O 1
ATOM 4179 N N . GLY A 1 537 ? 0.786 2.324 3.894 1.00 85.81 537 GLY A N 1
ATOM 4180 C CA . GLY A 1 537 ? -0.533 1.793 3.562 1.00 85.81 537 GLY A CA 1
ATOM 4181 C C . GLY A 1 537 ? -1.493 2.801 2.930 1.00 85.81 537 GLY A C 1
ATOM 4182 O O . GLY A 1 537 ? -2.551 2.407 2.446 1.00 85.81 537 GLY A O 1
ATOM 4183 N N . SER A 1 538 ? -1.188 4.108 2.937 1.00 86.38 538 SER A N 1
ATOM 4184 C CA . SER A 1 538 ? -2.088 5.114 2.343 1.00 86.38 538 SER A CA 1
ATOM 4185 C C . SER A 1 538 ? -2.269 4.927 0.834 1.00 86.38 538 SER A C 1
ATOM 4187 O O . SER A 1 538 ? -3.365 5.145 0.321 1.00 86.38 538 SER A O 1
ATOM 4189 N N . ILE A 1 539 ? -1.212 4.521 0.124 1.00 89.62 539 ILE A N 1
ATOM 4190 C CA . ILE A 1 539 ? -1.275 4.258 -1.318 1.00 89.62 539 ILE A CA 1
ATOM 4191 C C . ILE A 1 539 ? -1.970 2.920 -1.559 1.00 89.62 539 ILE A C 1
ATOM 4193 O O . ILE A 1 539 ? -2.909 2.849 -2.343 1.00 89.62 539 ILE A O 1
ATOM 4197 N N . GLU A 1 540 ? -1.559 1.886 -0.836 1.00 94.81 540 GLU A N 1
ATOM 4198 C CA . GLU A 1 540 ? -1.996 0.501 -0.984 1.00 94.81 540 GLU A CA 1
ATOM 4199 C C . GLU A 1 540 ? -3.494 0.343 -0.690 1.00 94.81 540 GLU A C 1
ATOM 4201 O O . GLU A 1 540 ? -4.240 -0.228 -1.488 1.00 94.81 540 GLU A O 1
ATOM 4206 N N . CYS A 1 541 ? -3.976 0.918 0.416 1.00 95.69 541 CYS A N 1
ATOM 4207 C CA . CYS A 1 541 ? -5.396 0.882 0.761 1.00 95.69 541 CYS A CA 1
ATOM 4208 C C . CYS A 1 541 ? -6.251 1.641 -0.263 1.00 95.69 541 CYS A C 1
ATOM 4210 O O . CYS A 1 541 ? -7.320 1.159 -0.641 1.00 95.69 541 CYS A O 1
ATOM 4212 N N . ARG A 1 542 ? -5.777 2.796 -0.754 1.00 95.00 542 ARG A N 1
ATOM 4213 C CA . ARG A 1 542 ? -6.486 3.571 -1.782 1.00 95.00 542 ARG A CA 1
ATOM 4214 C C . ARG A 1 542 ? -6.451 2.886 -3.149 1.00 95.00 542 ARG A C 1
ATOM 4216 O O . ARG A 1 542 ? -7.429 2.972 -3.894 1.00 95.00 542 ARG A O 1
ATOM 4223 N N . ALA A 1 543 ? -5.359 2.201 -3.477 1.00 95.94 543 ALA A N 1
ATOM 4224 C CA . ALA A 1 543 ? -5.217 1.394 -4.682 1.00 95.94 543 ALA A CA 1
ATOM 4225 C C . ALA A 1 543 ? -6.226 0.240 -4.692 1.00 95.94 543 ALA A C 1
ATOM 4227 O O . ALA A 1 543 ? -6.926 0.044 -5.689 1.00 95.94 543 ALA A O 1
ATOM 4228 N N . ALA A 1 544 ? -6.352 -0.476 -3.572 1.00 98.12 544 ALA A N 1
ATOM 4229 C CA . ALA A 1 544 ? -7.301 -1.571 -3.419 1.00 98.12 544 ALA A CA 1
ATOM 4230 C C . ALA A 1 544 ? -8.757 -1.093 -3.417 1.00 98.12 544 ALA A C 1
ATOM 4232 O O . ALA A 1 544 ? -9.591 -1.672 -4.117 1.00 98.12 544 ALA A O 1
ATOM 4233 N N . SER A 1 545 ? -9.077 -0.020 -2.682 1.00 97.75 545 SER A N 1
ATOM 4234 C CA . SER A 1 545 ? -10.446 0.505 -2.636 1.00 97.75 545 SER A CA 1
ATOM 4235 C C . SER A 1 545 ? -10.883 1.079 -3.982 1.00 97.75 545 SER A C 1
ATOM 4237 O O . SER A 1 545 ? -11.968 0.739 -4.448 1.00 97.75 545 SER A O 1
ATOM 4239 N N . SER A 1 546 ? -10.022 1.832 -4.675 1.00 98.25 546 SER A N 1
ATOM 4240 C CA . SER A 1 546 ? -10.326 2.344 -6.021 1.00 98.25 546 SER A CA 1
ATOM 4241 C C . SER A 1 546 ? -10.515 1.210 -7.033 1.00 98.25 546 SER A C 1
ATOM 4243 O O . SER A 1 546 ? -11.471 1.235 -7.809 1.00 98.25 546 SER A O 1
ATOM 4245 N N . ALA A 1 547 ? -9.658 0.179 -7.008 1.00 98.06 547 ALA A N 1
ATOM 4246 C CA . ALA A 1 547 ? -9.820 -0.996 -7.866 1.00 98.06 547 ALA A CA 1
ATOM 4247 C C . ALA A 1 547 ? -11.146 -1.714 -7.576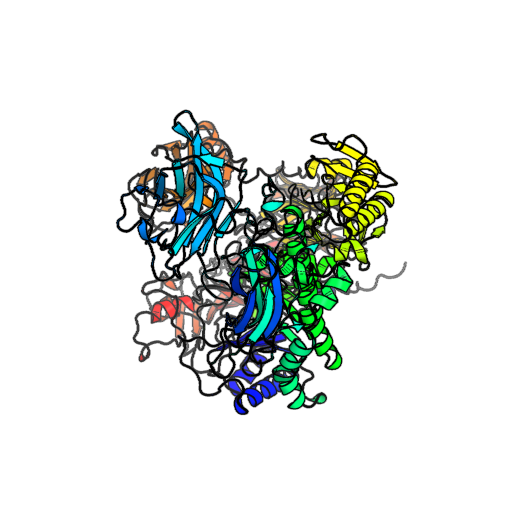 1.00 98.06 547 ALA A C 1
ATOM 4249 O O . ALA A 1 547 ? -11.913 -2.002 -8.491 1.00 98.06 547 ALA A O 1
ATOM 4250 N N . ALA A 1 548 ? -11.477 -1.942 -6.306 1.00 97.81 548 ALA A N 1
ATOM 4251 C CA . ALA A 1 548 ? -12.736 -2.573 -5.941 1.00 97.81 548 ALA A CA 1
ATOM 4252 C C . ALA A 1 548 ? -13.962 -1.757 -6.364 1.00 97.81 548 ALA A C 1
ATOM 4254 O O . ALA A 1 548 ? -14.883 -2.307 -6.967 1.00 97.81 548 ALA A O 1
ATOM 4255 N N . ASN A 1 549 ? -13.965 -0.450 -6.102 1.00 97.50 549 ASN A N 1
ATOM 4256 C CA . ASN A 1 549 ? -15.099 0.417 -6.410 1.00 97.50 549 ASN A CA 1
ATOM 4257 C C . ASN A 1 549 ? -15.326 0.563 -7.916 1.00 97.50 549 ASN A C 1
ATOM 4259 O O . ASN A 1 549 ? -16.480 0.645 -8.329 1.00 97.50 549 ASN A O 1
ATOM 4263 N N . THR A 1 550 ? -14.259 0.575 -8.726 1.00 97.94 550 THR A N 1
ATOM 4264 C CA . THR A 1 550 ? -14.345 0.757 -10.187 1.00 97.94 550 THR A CA 1
ATOM 4265 C C . THR A 1 550 ? -14.544 -0.543 -10.973 1.00 97.94 550 THR A C 1
ATOM 4267 O O . THR A 1 550 ? -15.051 -0.505 -12.095 1.00 97.94 550 THR A O 1
ATOM 4270 N N . TYR A 1 551 ? -14.187 -1.697 -10.397 1.00 97.94 551 TYR A N 1
ATOM 4271 C CA . TYR A 1 551 ? -14.426 -3.022 -10.991 1.00 97.94 551 TYR A CA 1
ATOM 4272 C C . TYR A 1 551 ? -15.629 -3.760 -10.381 1.00 97.94 551 TYR A C 1
ATOM 4274 O O . TYR A 1 551 ? -16.021 -4.807 -10.898 1.00 97.94 551 TYR A O 1
ATOM 4282 N N . GLY A 1 552 ? -16.246 -3.216 -9.329 1.00 95.81 552 GLY A N 1
ATOM 4283 C CA . GLY A 1 552 ? -17.466 -3.752 -8.724 1.00 95.81 552 GLY A CA 1
ATOM 4284 C C . GLY A 1 552 ? -17.232 -4.884 -7.726 1.00 95.81 552 GLY A C 1
ATOM 4285 O O . GLY A 1 552 ? -18.086 -5.760 -7.582 1.00 95.81 552 GLY A O 1
ATOM 4286 N N . PHE A 1 553 ? -16.089 -4.899 -7.036 1.00 96.00 553 PHE A N 1
ATOM 4287 C CA . PHE A 1 553 ? -15.836 -5.871 -5.976 1.00 96.00 553 PHE A CA 1
ATOM 4288 C C . PHE A 1 553 ? -16.532 -5.439 -4.675 1.00 96.00 553 PHE A C 1
ATOM 4290 O O . PHE A 1 553 ? -16.244 -4.363 -4.152 1.00 96.00 553 PHE A O 1
ATOM 4297 N N . PRO A 1 554 ? -17.419 -6.271 -4.095 1.00 91.94 554 PRO A N 1
ATOM 4298 C CA . PRO A 1 554 ? -18.104 -5.928 -2.845 1.00 91.94 554 PRO A CA 1
ATOM 4299 C C . PRO A 1 554 ? -17.178 -6.009 -1.621 1.00 91.94 554 PRO A C 1
ATOM 4301 O O . PRO A 1 554 ? -17.458 -5.415 -0.580 1.00 91.94 554 PRO A O 1
ATOM 4304 N N . LEU A 1 555 ? -16.081 -6.762 -1.742 1.00 95.38 555 LEU A N 1
ATOM 4305 C CA . LEU A 1 555 ? -15.136 -7.049 -0.674 1.00 95.38 555 LEU A CA 1
ATOM 4306 C C . LEU A 1 555 ? -13.769 -6.447 -1.006 1.00 95.38 555 LEU A C 1
ATOM 4308 O O . LEU A 1 555 ? -13.147 -6.834 -1.995 1.00 95.38 555 LEU A O 1
ATOM 4312 N N . VAL A 1 556 ? -13.290 -5.567 -0.133 1.00 97.50 556 VAL A N 1
ATOM 4313 C CA . VAL A 1 556 ? -11.985 -4.905 -0.207 1.00 97.50 556 VAL A CA 1
ATOM 4314 C C . VAL A 1 556 ? -11.198 -5.309 1.025 1.00 97.50 556 VAL A C 1
ATOM 4316 O O . VAL A 1 556 ? -11.554 -4.941 2.148 1.00 97.50 556 VAL A O 1
ATOM 4319 N N . SER A 1 557 ? -10.170 -6.128 0.824 1.00 97.88 557 SER A N 1
ATOM 4320 C CA . SER A 1 557 ? -9.336 -6.602 1.926 1.00 97.88 557 SER A CA 1
ATOM 4321 C C . SER A 1 557 ? -8.165 -5.659 2.185 1.00 97.88 557 SER A C 1
ATOM 4323 O O . SER A 1 557 ? -7.799 -4.881 1.310 1.00 97.88 557 SER A O 1
ATOM 4325 N N . ALA A 1 558 ? -7.534 -5.779 3.349 1.00 98.31 558 ALA A N 1
ATOM 4326 C CA . ALA A 1 558 ? -6.157 -5.336 3.527 1.00 98.31 558 ALA A CA 1
ATOM 4327 C C . ALA A 1 558 ? -5.364 -6.311 4.404 1.00 98.31 558 ALA A C 1
ATOM 4329 O O . ALA A 1 558 ? -5.925 -6.803 5.392 1.00 98.31 558 ALA A O 1
ATOM 4330 N N . GLU A 1 559 ? -4.093 -6.557 4.072 1.00 98.25 559 GLU A N 1
ATOM 4331 C CA . GLU A 1 559 ? -3.093 -6.999 5.045 1.00 98.25 559 GLU A CA 1
ATOM 4332 C C . GLU A 1 559 ? -3.025 -5.941 6.156 1.00 98.25 559 GLU A C 1
ATOM 4334 O O . GLU A 1 559 ? -2.730 -4.767 5.935 1.00 98.25 559 GLU A O 1
ATOM 4339 N N . ALA A 1 560 ? -3.413 -6.334 7.364 1.00 98.06 560 ALA A N 1
ATOM 4340 C CA . ALA A 1 560 ? -3.738 -5.400 8.428 1.00 98.06 560 ALA A CA 1
ATOM 4341 C C . ALA A 1 560 ? -2.799 -5.558 9.619 1.00 98.06 560 ALA A C 1
ATOM 4343 O O . ALA A 1 560 ? -2.680 -6.646 10.187 1.00 98.06 560 ALA A O 1
ATOM 4344 N N . PHE A 1 561 ? -2.269 -4.425 10.084 1.00 97.38 561 PHE A N 1
ATOM 4345 C CA . PHE A 1 561 ? -1.490 -4.295 11.318 1.00 97.38 561 PHE A CA 1
ATOM 4346 C C . PHE A 1 561 ? -0.093 -4.917 11.259 1.00 97.38 561 PHE A C 1
ATOM 4348 O O . PHE A 1 561 ? 0.425 -5.404 12.268 1.00 97.38 561 PHE A O 1
ATOM 4355 N N . THR A 1 562 ? 0.568 -4.818 10.114 1.00 95.81 562 THR A N 1
ATOM 4356 C CA . THR A 1 562 ? 1.989 -5.155 10.005 1.00 95.81 562 THR A CA 1
ATOM 4357 C C . THR A 1 562 ? 2.801 -4.234 10.914 1.00 95.81 562 THR A C 1
ATOM 4359 O O . THR A 1 562 ? 2.545 -3.029 11.039 1.00 95.81 562 THR A O 1
ATOM 4362 N N . ALA A 1 563 ? 3.730 -4.811 11.670 1.00 92.00 563 ALA A N 1
ATOM 4363 C CA . ALA A 1 563 ? 4.494 -4.082 12.673 1.00 92.00 563 ALA A CA 1
ATOM 4364 C C . ALA A 1 563 ? 5.966 -4.462 12.596 1.00 92.00 563 ALA A C 1
ATOM 4366 O O . ALA A 1 563 ? 6.302 -5.639 12.641 1.00 92.00 563 ALA A O 1
ATOM 4367 N N . SER A 1 564 ? 6.852 -3.469 12.559 1.00 88.44 564 SER A N 1
ATOM 4368 C CA . SER A 1 564 ? 8.283 -3.675 12.776 1.00 88.44 564 SER A CA 1
ATOM 4369 C C . SER A 1 564 ? 8.850 -2.553 13.648 1.00 88.44 564 SER A C 1
ATOM 4371 O O . SER A 1 564 ? 8.510 -1.385 13.443 1.00 88.44 564 SER A O 1
ATOM 4373 N N . PRO A 1 565 ? 9.722 -2.876 14.615 1.00 87.31 565 PRO A N 1
ATOM 4374 C CA . PRO A 1 565 ? 10.093 -4.235 15.013 1.00 87.31 565 PRO A CA 1
ATOM 4375 C C . PRO A 1 565 ? 9.018 -4.913 15.890 1.00 87.31 565 PRO A C 1
ATOM 4377 O O . PRO A 1 565 ? 8.268 -4.231 16.588 1.00 87.31 565 PRO A O 1
ATOM 4380 N N . SER A 1 566 ? 8.987 -6.251 15.914 1.00 86.38 566 SER A N 1
ATOM 4381 C CA . SER A 1 566 ? 8.164 -7.042 16.851 1.00 86.38 566 SER A CA 1
ATOM 4382 C C . SER A 1 566 ? 8.657 -6.896 18.296 1.00 86.38 566 SER A C 1
ATOM 4384 O O . SER A 1 566 ? 9.820 -7.173 18.608 1.00 86.38 566 SER A O 1
ATOM 4386 N N . ARG A 1 567 ? 7.769 -6.452 19.194 1.00 90.25 567 ARG A N 1
ATOM 4387 C CA . ARG A 1 567 ? 8.072 -6.192 20.617 1.00 90.25 567 ARG A CA 1
ATOM 4388 C C . ARG A 1 567 ? 7.061 -6.797 21.587 1.00 90.25 567 ARG A C 1
ATOM 4390 O O . ARG A 1 567 ? 7.282 -6.712 22.795 1.00 90.25 567 ARG A O 1
ATOM 4397 N N . PHE A 1 568 ? 5.982 -7.408 21.092 1.00 93.25 568 PHE A N 1
ATOM 4398 C CA . PHE A 1 568 ? 4.867 -7.890 21.913 1.00 93.25 568 PHE A CA 1
ATOM 4399 C C . PHE A 1 568 ? 4.281 -6.820 22.853 1.00 93.25 568 PHE A C 1
ATOM 4401 O O . PHE A 1 568 ? 3.854 -7.118 23.973 1.00 93.25 568 PHE A O 1
ATOM 4408 N N . ASP A 1 569 ? 4.296 -5.563 22.413 1.00 92.00 569 ASP A N 1
ATOM 4409 C CA . ASP A 1 569 ? 3.831 -4.399 23.165 1.00 92.00 569 ASP A CA 1
ATOM 4410 C C . ASP A 1 569 ? 2.474 -3.884 22.683 1.00 92.00 569 ASP A C 1
ATOM 4412 O O . ASP A 1 569 ? 1.989 -2.893 23.217 1.00 92.00 569 ASP A O 1
ATOM 4416 N N . THR A 1 570 ? 1.859 -4.541 21.704 1.00 92.19 570 THR A N 1
ATOM 4417 C CA . THR A 1 570 ? 0.632 -4.079 21.052 1.00 92.19 570 THR A CA 1
ATOM 4418 C C . THR A 1 570 ? -0.588 -4.857 21.554 1.00 92.19 570 THR A C 1
ATOM 4420 O O . THR A 1 570 ? -0.547 -6.085 21.697 1.00 92.19 570 THR A O 1
ATOM 4423 N N . VAL A 1 571 ? -1.678 -4.139 21.830 1.00 94.25 571 VAL A N 1
ATOM 4424 C CA . VAL A 1 571 ? -2.993 -4.677 22.234 1.00 94.25 571 VAL A CA 1
ATOM 4425 C C . VAL A 1 571 ? -4.112 -4.140 21.322 1.00 94.25 571 VAL A C 1
ATOM 4427 O O . VAL A 1 571 ? -3.897 -3.153 20.621 1.00 94.25 571 VAL A O 1
ATOM 4430 N N . PRO A 1 572 ? -5.329 -4.724 21.319 1.00 95.50 572 PRO A N 1
ATOM 4431 C CA . PRO A 1 572 ? -6.418 -4.283 20.440 1.00 95.50 572 PRO A CA 1
ATOM 4432 C C . PRO A 1 572 ? -6.760 -2.784 20.477 1.00 95.50 572 PRO A C 1
ATOM 4434 O O . PRO A 1 572 ? -7.083 -2.214 19.435 1.00 95.50 572 PRO A O 1
ATOM 4437 N N . SER A 1 573 ? -6.667 -2.124 21.638 1.00 92.62 573 SER A N 1
ATOM 4438 C CA . SER A 1 573 ? -6.884 -0.672 21.738 1.00 92.62 573 SER A CA 1
ATOM 4439 C C . SER A 1 573 ? -5.874 0.134 20.921 1.00 92.62 573 SER A C 1
ATOM 4441 O O . SER A 1 573 ? -6.257 1.132 20.318 1.00 92.62 573 SER A O 1
ATOM 4443 N N . ASP A 1 574 ? -4.616 -0.316 20.854 1.00 91.75 574 ASP A N 1
ATOM 4444 C CA . ASP A 1 574 ? -3.545 0.354 20.102 1.00 91.75 574 ASP A CA 1
ATOM 4445 C C . ASP A 1 574 ? -3.775 0.257 18.584 1.00 91.75 574 ASP A C 1
ATOM 4447 O O . ASP A 1 574 ? -3.336 1.114 17.819 1.00 91.75 574 ASP A O 1
ATOM 4451 N N . LEU A 1 575 ? -4.482 -0.788 18.139 1.00 95.06 575 LEU A N 1
ATOM 4452 C CA . LEU A 1 575 ? -4.751 -1.067 16.727 1.00 95.06 575 LEU A CA 1
ATOM 4453 C C . LEU A 1 575 ? -5.978 -0.315 16.194 1.00 95.06 575 LEU A C 1
ATOM 4455 O O . LEU A 1 575 ? -6.090 -0.089 14.986 1.00 95.06 575 LEU A O 1
ATOM 4459 N N . LYS A 1 576 ? -6.913 0.075 17.070 1.00 94.81 576 LYS A N 1
ATOM 4460 C CA . LYS A 1 576 ? -8.237 0.562 16.655 1.00 94.81 576 LYS A CA 1
ATOM 4461 C C . LYS A 1 576 ? -8.163 1.787 15.752 1.00 94.81 576 LYS A C 1
ATOM 4463 O O . LYS A 1 576 ? -8.767 1.785 14.688 1.00 94.81 576 LYS A O 1
ATOM 4468 N N . THR A 1 577 ? -7.405 2.809 16.139 1.00 92.06 577 THR A N 1
ATOM 4469 C CA . THR A 1 577 ? -7.350 4.081 15.400 1.00 92.06 577 THR A CA 1
ATOM 4470 C C . THR A 1 577 ? -6.833 3.899 13.976 1.00 92.06 577 THR A C 1
ATOM 4472 O O . THR A 1 577 ? -7.313 4.560 13.052 1.00 92.06 577 THR A O 1
ATOM 4475 N N . ARG A 1 578 ? -5.873 2.985 13.785 1.00 93.06 578 ARG A N 1
ATOM 4476 C CA . ARG A 1 578 ? -5.349 2.656 12.457 1.00 93.06 578 ARG A CA 1
ATOM 4477 C C . ARG A 1 578 ? -6.342 1.818 11.651 1.00 93.06 578 ARG A C 1
ATOM 4479 O O . ARG A 1 578 ? -6.543 2.113 10.479 1.00 93.06 578 ARG A O 1
ATOM 4486 N N . GLY A 1 579 ? -7.010 0.847 12.275 1.00 96.88 579 GLY A N 1
ATOM 4487 C CA . GLY A 1 579 ? -8.075 0.074 11.625 1.00 96.88 579 GLY A CA 1
ATOM 4488 C C . GLY A 1 579 ? -9.251 0.949 11.177 1.00 96.88 579 GLY A C 1
ATOM 4489 O O . GLY A 1 579 ? -9.739 0.808 10.062 1.00 96.88 579 GLY A O 1
ATOM 4490 N N . ASP A 1 580 ? -9.656 1.913 12.001 1.00 97.88 580 ASP A N 1
ATOM 4491 C CA . ASP A 1 580 ? -10.742 2.846 11.683 1.00 97.88 580 ASP A CA 1
ATOM 4492 C C . ASP A 1 580 ? -10.378 3.805 10.555 1.00 97.88 580 ASP A C 1
ATOM 4494 O O . ASP A 1 580 ? -11.222 4.122 9.719 1.00 97.88 580 ASP A O 1
ATOM 4498 N N . TRP A 1 581 ? -9.117 4.238 10.499 1.00 96.12 581 TRP A N 1
ATOM 4499 C CA . TRP A 1 581 ? -8.603 4.956 9.339 1.00 96.12 581 TRP A CA 1
ATOM 4500 C C . TRP A 1 581 ? -8.703 4.101 8.070 1.00 96.12 581 TRP A C 1
ATOM 4502 O O . TRP A 1 581 ? -9.251 4.577 7.083 1.00 96.12 581 TRP A O 1
ATOM 4512 N N . ALA A 1 582 ? -8.270 2.836 8.106 1.00 97.56 582 ALA A N 1
ATOM 4513 C CA . ALA A 1 582 ? -8.336 1.954 6.939 1.00 97.56 582 ALA A CA 1
ATOM 4514 C C . ALA A 1 582 ? -9.785 1.716 6.473 1.00 97.56 582 ALA A C 1
ATOM 4516 O O . ALA A 1 582 ? -10.058 1.720 5.273 1.00 97.56 582 ALA A O 1
ATOM 4517 N N . PHE A 1 583 ? -10.736 1.586 7.407 1.00 98.38 583 PHE A N 1
ATOM 4518 C CA . PHE A 1 583 ? -12.164 1.561 7.077 1.00 98.38 583 PHE A CA 1
ATOM 4519 C C . PHE A 1 583 ? -12.612 2.839 6.348 1.00 98.38 583 PHE A C 1
ATOM 4521 O O . PHE A 1 583 ? -13.357 2.752 5.374 1.00 98.38 583 PHE A O 1
ATOM 4528 N N . CYS A 1 584 ? -12.125 4.015 6.763 1.00 96.12 584 CYS A N 1
ATOM 4529 C CA . CYS A 1 584 ? -12.422 5.280 6.082 1.00 96.12 584 CYS A CA 1
ATOM 4530 C C . CYS A 1 584 ? -11.768 5.384 4.688 1.00 96.12 584 CYS A C 1
ATOM 4532 O O . CYS A 1 584 ? -12.337 5.997 3.789 1.00 96.12 584 CYS A O 1
ATOM 4534 N N . GLU A 1 585 ? -10.627 4.723 4.465 1.00 93.38 585 GLU A N 1
ATOM 4535 C CA . GLU A 1 585 ? -9.991 4.608 3.139 1.00 93.38 585 GLU A CA 1
ATOM 4536 C C . GLU A 1 585 ? -10.731 3.652 2.178 1.00 93.38 585 GLU A C 1
ATOM 4538 O O . GLU A 1 585 ? -10.364 3.534 1.006 1.00 93.38 585 GLU A O 1
ATOM 4543 N N . GLY A 1 586 ? -11.794 2.989 2.648 1.00 95.69 586 GLY A N 1
ATOM 4544 C CA . GLY A 1 586 ? -12.649 2.109 1.851 1.00 95.69 586 GLY A CA 1
ATOM 4545 C C . GLY A 1 586 ? -12.371 0.614 2.020 1.00 95.69 586 GLY A C 1
ATOM 4546 O O . GLY A 1 586 ? -13.003 -0.188 1.332 1.00 95.69 586 GLY A O 1
ATOM 4547 N N . ILE A 1 587 ? -11.475 0.218 2.931 1.00 98.38 587 ILE A N 1
ATOM 4548 C CA . ILE A 1 587 ? -11.306 -1.193 3.304 1.00 98.38 587 ILE A CA 1
ATOM 4549 C C . ILE A 1 587 ? -12.564 -1.672 4.036 1.00 98.38 587 ILE A C 1
ATOM 4551 O O . ILE A 1 587 ? -13.158 -0.929 4.811 1.00 98.38 587 ILE A O 1
ATOM 4555 N N . ASN A 1 588 ? -12.992 -2.916 3.814 1.00 98.06 588 ASN A N 1
ATOM 4556 C CA . ASN A 1 588 ? -14.163 -3.484 4.496 1.00 98.06 588 ASN A CA 1
ATOM 4557 C C . ASN A 1 588 ? -13.994 -4.959 4.903 1.00 98.06 588 ASN A C 1
ATOM 4559 O O . ASN A 1 588 ? -14.974 -5.634 5.230 1.00 98.06 588 ASN A O 1
ATOM 4563 N N . HIS A 1 589 ? -12.757 -5.456 4.895 1.00 98.38 589 HIS A N 1
ATOM 4564 C CA . HIS A 1 589 ? -12.360 -6.772 5.385 1.00 98.38 589 HIS A CA 1
ATOM 4565 C C . HIS A 1 589 ? -10.869 -6.768 5.745 1.00 98.38 589 HIS A C 1
ATOM 4567 O O . HIS A 1 589 ? -10.063 -6.189 5.024 1.00 98.38 589 HIS A O 1
ATOM 4573 N N . PHE A 1 590 ? -10.476 -7.424 6.836 1.00 98.56 590 PHE A N 1
ATOM 4574 C CA . PHE A 1 590 ? -9.073 -7.478 7.263 1.00 98.56 590 PHE A CA 1
ATOM 4575 C C . PHE A 1 590 ? -8.493 -8.884 7.141 1.00 98.56 590 PHE A C 1
ATOM 4577 O O . PHE A 1 590 ? -9.146 -9.872 7.486 1.00 98.56 590 PHE A O 1
ATOM 4584 N N . VAL A 1 591 ? -7.244 -8.943 6.684 1.00 98.69 591 VAL A N 1
ATOM 4585 C CA . VAL A 1 591 ? -6.357 -10.100 6.764 1.00 98.69 591 VAL A CA 1
ATOM 4586 C C . VAL A 1 591 ? -5.305 -9.762 7.817 1.00 98.69 591 VAL A C 1
ATOM 4588 O O . VAL A 1 591 ? -4.412 -8.964 7.570 1.00 98.69 591 VAL A O 1
ATOM 4591 N N . LEU A 1 592 ? -5.453 -10.272 9.040 1.00 98.56 592 LEU A N 1
ATOM 4592 C CA . LEU A 1 592 ? -4.597 -9.849 10.150 1.00 98.56 592 LEU A CA 1
ATOM 4593 C C . LEU A 1 592 ? -3.170 -10.380 9.962 1.00 98.56 592 LEU A C 1
ATOM 4595 O O . LEU A 1 592 ? -2.958 -11.598 9.909 1.00 98.56 592 LEU A O 1
ATOM 4599 N N . HIS A 1 593 ? -2.215 -9.456 9.922 1.00 97.81 593 HIS A N 1
ATOM 4600 C CA . HIS A 1 593 ? -0.786 -9.718 9.922 1.00 97.81 593 HIS A CA 1
ATOM 4601 C C . HIS A 1 593 ? -0.259 -9.615 11.371 1.00 97.81 593 HIS A C 1
ATOM 4603 O O . HIS A 1 593 ? -0.296 -8.550 11.982 1.00 97.81 593 HIS A O 1
ATOM 4609 N N . VAL A 1 594 ? 0.204 -10.691 12.012 1.00 97.06 594 VAL A N 1
ATOM 4610 C CA . VAL A 1 594 ? 0.299 -12.061 11.492 1.00 97.06 594 VAL A CA 1
ATOM 4611 C C . VAL A 1 594 ? 0.041 -13.100 12.580 1.00 97.06 594 VAL A C 1
ATOM 4613 O O . VAL A 1 594 ? 0.466 -12.973 13.731 1.00 97.06 594 VAL A O 1
ATOM 4616 N N . TYR A 1 595 ? -0.630 -14.188 12.205 1.00 98.25 595 TYR A N 1
ATOM 4617 C CA . TYR A 1 595 ? -0.690 -15.388 13.023 1.00 98.25 595 TYR A CA 1
ATOM 4618 C C . TYR A 1 595 ? 0.523 -16.266 12.699 1.00 98.25 595 TYR A C 1
ATOM 4620 O O . TYR A 1 595 ? 0.553 -16.965 11.694 1.00 98.25 595 TYR A O 1
ATOM 4628 N N . ILE A 1 596 ? 1.534 -16.292 13.566 1.00 97.62 596 ILE A N 1
ATOM 4629 C CA . ILE A 1 596 ? 2.663 -17.225 13.411 1.00 97.62 596 ILE A CA 1
ATOM 4630 C C . ILE A 1 596 ? 2.289 -18.588 13.995 1.00 97.62 596 ILE A C 1
ATOM 4632 O O . ILE A 1 596 ? 1.874 -18.675 15.156 1.00 97.62 596 ILE A O 1
ATOM 4636 N N . GLN A 1 597 ? 2.452 -19.643 13.195 1.00 97.62 597 GLN A N 1
ATOM 4637 C CA . GLN A 1 597 ? 2.196 -21.025 13.590 1.00 97.62 597 GLN A CA 1
ATOM 4638 C C . GLN A 1 597 ? 3.012 -21.394 14.832 1.00 97.62 597 GLN A C 1
ATOM 4640 O O . GLN A 1 597 ? 4.200 -21.094 14.932 1.00 97.62 597 GLN A O 1
ATOM 4645 N N . GLN A 1 598 ? 2.354 -22.038 15.797 1.00 97.62 598 GLN A N 1
ATOM 4646 C CA . GLN A 1 598 ? 2.992 -22.440 17.047 1.00 97.62 598 GLN A CA 1
ATOM 4647 C C . GLN A 1 598 ? 3.057 -23.975 17.139 1.00 97.62 598 GLN A C 1
ATOM 4649 O O . GLN A 1 598 ? 2.021 -24.620 17.356 1.00 97.62 598 GLN A O 1
ATOM 4654 N N . PRO A 1 599 ? 4.240 -24.605 17.046 1.00 96.62 599 PRO A N 1
ATOM 4655 C CA . PRO A 1 599 ? 4.354 -26.064 17.071 1.00 96.62 599 PRO A CA 1
ATOM 4656 C C . PRO A 1 599 ? 4.306 -26.661 18.489 1.00 96.62 599 PRO A C 1
ATOM 4658 O O . PRO A 1 599 ? 3.902 -27.815 18.652 1.00 96.62 599 PRO A O 1
ATOM 4661 N N . TRP A 1 600 ? 4.648 -25.882 19.522 1.00 93.94 600 TRP A N 1
ATOM 4662 C CA . TRP A 1 600 ? 4.709 -26.320 20.929 1.00 93.94 600 TRP A CA 1
ATOM 4663 C C . TRP A 1 600 ? 3.610 -25.686 21.792 1.00 93.94 600 TRP A C 1
ATOM 4665 O O . TRP A 1 600 ? 2.969 -24.722 21.384 1.00 93.94 600 TRP A O 1
ATOM 4675 N N . GLN A 1 601 ? 3.367 -26.222 22.991 1.00 91.00 601 GLN A N 1
ATOM 4676 C CA . GLN A 1 601 ? 2.404 -25.656 23.964 1.00 91.00 601 GLN A CA 1
ATOM 4677 C C . GLN A 1 601 ? 3.075 -25.060 25.198 1.00 91.00 601 GLN A C 1
ATOM 4679 O O . GLN A 1 601 ? 2.585 -24.095 25.789 1.00 91.00 601 GLN A O 1
ATOM 4684 N N . ASP A 1 602 ? 4.187 -25.673 25.573 1.00 90.75 602 ASP A N 1
ATOM 4685 C CA . ASP A 1 602 ? 5.029 -25.400 26.727 1.00 90.75 602 ASP A CA 1
ATOM 4686 C C . ASP A 1 602 ? 6.082 -24.317 26.451 1.00 90.75 602 ASP A C 1
ATOM 4688 O O . ASP A 1 602 ? 6.733 -23.851 27.377 1.00 90.75 602 ASP A O 1
ATOM 4692 N N . ARG A 1 603 ? 6.211 -23.834 25.207 1.00 92.12 603 ARG A N 1
ATOM 4693 C CA . ARG A 1 603 ? 7.107 -22.725 24.835 1.00 92.12 603 ARG A CA 1
ATOM 4694 C C . ARG A 1 603 ? 6.300 -21.481 24.468 1.00 92.12 603 ARG A C 1
ATOM 4696 O O . ARG A 1 603 ? 5.578 -21.499 23.473 1.00 92.12 603 ARG A O 1
ATOM 4703 N N . ARG A 1 604 ? 6.393 -20.416 25.273 1.00 93.44 604 ARG A N 1
ATOM 4704 C CA . ARG A 1 604 ? 5.644 -19.159 25.087 1.00 93.44 604 ARG A CA 1
ATOM 4705 C C . ARG A 1 604 ? 6.551 -17.940 25.315 1.00 93.44 604 ARG A C 1
ATOM 4707 O O . ARG A 1 604 ? 7.364 -18.007 26.231 1.00 93.44 604 ARG A O 1
ATOM 4714 N N . PRO A 1 605 ? 6.406 -16.833 24.564 1.00 92.94 605 PRO A N 1
ATOM 4715 C CA . PRO A 1 605 ? 5.435 -16.619 23.484 1.00 92.94 605 PRO A CA 1
ATOM 4716 C C . PRO A 1 605 ? 5.587 -17.564 22.279 1.00 92.94 605 PRO A C 1
ATOM 4718 O O . PRO A 1 605 ? 4.583 -17.897 21.659 1.00 92.94 605 PRO A O 1
ATOM 4721 N N . GLY A 1 606 ? 6.778 -18.130 22.059 1.00 94.06 606 GLY A N 1
ATOM 4722 C CA . GLY A 1 606 ? 6.993 -19.252 21.144 1.00 94.06 606 GLY A CA 1
ATOM 4723 C C . GLY A 1 606 ? 7.750 -18.861 19.875 1.00 94.06 606 GLY A C 1
ATOM 4724 O O . GLY A 1 606 ? 8.745 -18.142 19.943 1.00 94.06 606 GLY A O 1
ATOM 4725 N N . VAL A 1 607 ? 7.314 -19.377 18.726 1.00 95.06 607 VAL A N 1
ATOM 4726 C CA . VAL A 1 607 ? 7.891 -19.020 17.420 1.00 95.06 607 VAL A CA 1
ATOM 4727 C C . VAL A 1 607 ? 7.486 -17.588 17.069 1.00 95.06 607 VAL A C 1
ATOM 4729 O O . VAL A 1 607 ? 6.335 -17.201 17.267 1.00 95.06 607 VAL A O 1
ATOM 4732 N N . ASN A 1 608 ? 8.429 -16.793 16.570 1.00 93.56 608 ASN A N 1
ATOM 4733 C CA . ASN A 1 608 ? 8.239 -15.381 16.247 1.00 93.56 608 ASN A CA 1
ATOM 4734 C C . ASN A 1 608 ? 9.138 -14.953 15.077 1.00 93.56 608 ASN A C 1
ATOM 4736 O O . ASN A 1 608 ? 10.031 -15.696 14.669 1.00 93.56 608 ASN A O 1
ATOM 4740 N N . ALA A 1 609 ? 8.901 -13.745 14.569 1.00 93.38 609 ALA A N 1
ATOM 4741 C CA . ALA A 1 609 ? 9.676 -13.102 13.514 1.00 93.38 609 ALA A CA 1
ATOM 4742 C C . ALA A 1 609 ? 10.138 -11.705 13.965 1.00 93.38 609 ALA A C 1
ATOM 4744 O O . ALA A 1 609 ? 9.818 -11.256 15.066 1.00 93.38 609 ALA A O 1
ATOM 4745 N N . TRP A 1 610 ? 10.898 -11.014 13.113 1.00 91.75 610 TRP A N 1
ATOM 4746 C CA . TRP A 1 610 ? 11.274 -9.613 13.343 1.00 91.75 610 TRP A CA 1
ATOM 4747 C C . TRP A 1 610 ? 10.095 -8.640 13.148 1.00 91.75 610 TRP A C 1
ATOM 4749 O O . TRP A 1 610 ? 10.180 -7.490 13.581 1.00 91.75 610 TRP A O 1
ATOM 4759 N N . PHE A 1 611 ? 8.995 -9.118 12.559 1.00 92.06 611 PHE A N 1
ATOM 4760 C CA . PHE A 1 611 ? 7.729 -8.414 12.366 1.00 92.06 611 PHE A CA 1
ATOM 4761 C C . PHE A 1 611 ? 6.588 -9.009 13.213 1.00 92.06 611 PHE A C 1
ATOM 4763 O O . PHE A 1 611 ? 6.631 -10.171 13.621 1.00 92.06 611 PHE A O 1
ATOM 4770 N N . GLY A 1 612 ? 5.569 -8.193 13.470 1.00 91.25 612 GLY A N 1
ATOM 4771 C CA . GLY A 1 612 ? 4.283 -8.545 14.077 1.00 91.25 612 GLY A CA 1
ATOM 4772 C C . GLY A 1 612 ? 3.124 -8.090 13.178 1.00 91.25 612 GLY A C 1
ATOM 4773 O O . GLY A 1 612 ? 3.329 -7.804 12.004 1.00 91.25 612 GLY A O 1
ATOM 4774 N N . THR A 1 613 ? 1.894 -7.963 13.658 1.00 92.94 613 THR A N 1
ATOM 4775 C CA . THR A 1 613 ? 1.420 -8.052 15.046 1.00 92.94 613 THR A CA 1
ATOM 4776 C C . THR A 1 613 ? 1.453 -9.483 15.572 1.00 92.94 613 THR A C 1
ATOM 4778 O O . THR A 1 613 ? 1.182 -10.420 14.833 1.00 92.94 613 THR A O 1
ATOM 4781 N N . GLU A 1 614 ? 1.759 -9.689 16.854 1.00 92.12 614 GLU A N 1
ATOM 4782 C CA . GLU A 1 614 ? 1.900 -11.023 17.454 1.00 92.12 614 GLU A CA 1
ATOM 4783 C C . GLU A 1 614 ? 0.539 -11.702 17.743 1.00 92.12 614 GLU A C 1
ATOM 4785 O O . GLU A 1 614 ? 0.261 -12.140 18.860 1.00 92.12 614 GLU A O 1
ATOM 4790 N N . PHE A 1 615 ? -0.343 -11.788 16.744 1.00 96.00 615 PHE A N 1
ATOM 4791 C CA . PHE A 1 615 ? -1.718 -12.284 16.856 1.00 96.00 615 PHE A CA 1
ATOM 4792 C C . PHE A 1 615 ? -1.787 -13.817 16.756 1.00 96.00 615 PHE A C 1
ATOM 4794 O O . PHE A 1 615 ? -2.207 -14.381 15.752 1.00 96.00 615 PHE A O 1
ATOM 4801 N N . ASN A 1 616 ? -1.373 -14.524 17.808 1.00 96.12 616 ASN A N 1
ATOM 4802 C CA . ASN A 1 616 ? -1.480 -15.986 17.875 1.00 96.12 616 ASN A CA 1
ATOM 4803 C C . ASN A 1 616 ? -1.966 -16.470 19.250 1.00 96.12 616 ASN A C 1
ATOM 4805 O O . ASN A 1 616 ? -1.958 -15.717 20.224 1.00 96.12 616 ASN A O 1
ATOM 4809 N N . ARG A 1 617 ? -2.346 -17.752 19.348 1.00 96.50 617 ARG A N 1
ATOM 4810 C CA . ARG A 1 617 ? -2.914 -18.367 20.567 1.00 96.50 617 ARG A CA 1
ATOM 4811 C C . ARG A 1 617 ? -2.057 -18.270 21.838 1.00 96.50 617 ARG A C 1
ATOM 4813 O O . ARG A 1 617 ? -2.552 -18.586 22.917 1.00 96.50 617 ARG A O 1
ATOM 4820 N N . HIS A 1 618 ? -0.767 -17.947 21.734 1.00 96.19 618 HIS A N 1
ATOM 4821 C CA . HIS A 1 618 ? 0.112 -17.765 22.891 1.00 96.19 618 HIS A CA 1
ATOM 4822 C C . HIS A 1 618 ? 0.201 -16.309 23.354 1.00 96.19 618 HIS A C 1
ATOM 4824 O O . HIS A 1 618 ? 0.793 -16.057 24.407 1.00 96.19 618 HIS A O 1
ATOM 4830 N N . ASN A 1 619 ? -0.373 -15.352 22.621 1.00 95.56 619 ASN A N 1
ATOM 4831 C CA . ASN A 1 619 ? -0.479 -13.982 23.101 1.00 95.56 619 ASN A CA 1
ATOM 4832 C C . ASN A 1 619 ? -1.445 -13.915 24.297 1.00 95.56 619 ASN A C 1
ATOM 4834 O O . ASN A 1 619 ? -2.469 -14.597 24.326 1.00 95.56 619 ASN A O 1
ATOM 4838 N N . THR A 1 620 ? -1.100 -13.115 25.304 1.00 95.94 620 THR A N 1
ATOM 4839 C CA . THR A 1 620 ? -1.812 -13.032 26.587 1.00 95.94 620 THR A CA 1
ATOM 4840 C C . THR A 1 620 ? -3.270 -12.620 26.435 1.00 95.94 620 THR A C 1
ATOM 4842 O O . THR A 1 620 ? -4.105 -13.084 27.205 1.00 95.94 620 THR A O 1
ATOM 4845 N N . TRP A 1 621 ? -3.570 -11.771 25.452 1.00 95.81 621 TRP A N 1
ATOM 4846 C CA . TRP A 1 621 ? -4.897 -11.209 25.210 1.00 95.81 621 TRP A CA 1
ATOM 4847 C C . TRP A 1 621 ? -5.676 -11.906 24.089 1.00 95.81 621 TRP A C 1
ATOM 4849 O O . TRP A 1 621 ? -6.772 -11.460 23.768 1.00 95.81 621 TRP A O 1
ATOM 4859 N N . PHE A 1 622 ? -5.150 -12.977 23.481 1.00 96.75 622 PHE A N 1
ATOM 4860 C CA . PHE A 1 622 ? -5.733 -13.578 22.273 1.00 96.75 622 PHE A CA 1
ATOM 4861 C C . PHE A 1 622 ? -7.207 -13.987 22.448 1.00 96.75 622 PHE A C 1
ATOM 4863 O O . PHE A 1 622 ? -8.054 -13.596 21.646 1.00 96.75 622 PHE A O 1
ATOM 4870 N N . GLU A 1 623 ? -7.533 -14.727 23.513 1.00 94.94 623 GLU A N 1
ATOM 4871 C CA . GLU A 1 623 ? -8.899 -15.217 23.761 1.00 94.94 623 GLU A CA 1
ATOM 4872 C C . GLU A 1 623 ? -9.864 -14.062 24.095 1.00 94.94 623 GLU A C 1
ATOM 4874 O O . GLU A 1 623 ? -10.981 -13.992 23.577 1.00 94.94 623 GLU A O 1
ATOM 4879 N N . GLU A 1 624 ? -9.430 -13.105 24.919 1.00 95.00 624 GLU A N 1
ATOM 4880 C CA . GLU A 1 624 ? -10.195 -11.900 25.252 1.00 95.00 624 GLU A CA 1
ATOM 4881 C C . GLU A 1 624 ? -10.338 -10.930 24.065 1.00 95.00 624 GLU A C 1
ATOM 4883 O O . GLU A 1 624 ? -11.323 -10.188 23.989 1.00 95.00 624 GLU A O 1
ATOM 4888 N N . GLY A 1 625 ? -9.424 -11.000 23.094 1.00 95.75 625 GLY A N 1
ATOM 4889 C CA . GLY A 1 625 ? -9.442 -10.257 21.837 1.00 95.75 625 GLY A CA 1
ATOM 4890 C C . GLY A 1 625 ? -10.655 -10.555 20.954 1.00 95.75 625 GLY A C 1
ATOM 4891 O O . GLY A 1 625 ? -10.954 -9.772 20.054 1.00 95.75 625 GLY A O 1
ATOM 4892 N N . ARG A 1 626 ? -11.433 -11.611 21.242 1.00 96.38 626 ARG A N 1
ATOM 4893 C CA . ARG A 1 626 ? -12.706 -11.889 20.557 1.00 96.38 626 ARG A CA 1
ATOM 4894 C C . ARG A 1 626 ? -13.649 -10.678 20.529 1.00 96.38 626 ARG A C 1
ATOM 4896 O O . ARG A 1 626 ? -14.317 -10.463 19.526 1.00 96.38 626 ARG A O 1
ATOM 4903 N N . ALA A 1 627 ? -13.698 -9.869 21.591 1.00 95.56 627 ALA A N 1
ATOM 4904 C CA . ALA A 1 627 ? -14.560 -8.682 21.621 1.00 95.56 627 ALA A CA 1
ATOM 4905 C C . ALA A 1 627 ? -14.154 -7.624 20.576 1.00 95.56 627 ALA A C 1
ATOM 4907 O O . ALA A 1 627 ? -15.015 -6.962 19.996 1.00 95.56 627 ALA A O 1
ATOM 4908 N N . TRP A 1 628 ? -12.854 -7.506 20.296 1.00 97.38 628 TRP A N 1
ATOM 4909 C CA . TRP A 1 628 ? -12.334 -6.681 19.209 1.00 97.38 628 TRP A CA 1
ATOM 4910 C C . TRP A 1 628 ? -12.613 -7.307 17.837 1.00 97.38 628 TRP A C 1
ATOM 4912 O O . TRP A 1 628 ? -13.021 -6.606 16.916 1.00 97.38 628 TRP A O 1
ATOM 4922 N N . ILE A 1 629 ? -12.501 -8.630 17.700 1.00 98.12 629 ILE A N 1
ATOM 4923 C CA . ILE A 1 629 ? -12.883 -9.322 16.458 1.00 98.12 629 ILE A CA 1
ATOM 4924 C C . ILE A 1 629 ? -14.377 -9.126 16.156 1.00 98.12 629 ILE A C 1
ATOM 4926 O O . ILE A 1 629 ? -14.743 -8.866 15.013 1.00 98.12 629 ILE A O 1
ATOM 4930 N N . ASP A 1 630 ? -15.252 -9.177 17.163 1.00 97.56 630 ASP A N 1
ATOM 4931 C CA . ASP A 1 630 ? -16.678 -8.896 16.979 1.00 97.56 630 ASP A CA 1
ATOM 4932 C C . ASP A 1 630 ? -16.922 -7.433 16.564 1.00 97.56 630 ASP A C 1
ATOM 4934 O O . ASP A 1 630 ? -17.766 -7.190 15.703 1.00 97.56 630 ASP A O 1
ATOM 4938 N N . TYR A 1 631 ? -16.149 -6.468 17.081 1.00 98.19 631 TYR A N 1
ATOM 4939 C CA . TYR A 1 631 ? -16.142 -5.088 16.571 1.00 98.19 631 TYR A CA 1
ATOM 4940 C C . TYR A 1 631 ? -15.796 -5.039 15.076 1.00 98.19 631 TYR A C 1
ATOM 4942 O O . TYR A 1 631 ? -16.568 -4.487 14.289 1.00 98.19 631 TYR A O 1
ATOM 4950 N N . LEU A 1 632 ? -14.694 -5.681 14.668 1.00 98.50 632 LEU A N 1
ATOM 4951 C CA . LEU A 1 632 ? -14.281 -5.736 13.264 1.00 98.50 632 LEU A CA 1
ATOM 4952 C C . LEU A 1 632 ? -15.371 -6.344 12.380 1.00 98.50 632 LEU A C 1
ATOM 4954 O O . LEU A 1 632 ? -15.674 -5.799 11.323 1.00 98.50 632 LEU A O 1
ATOM 4958 N N . ARG A 1 633 ? -16.008 -7.430 12.828 1.00 98.38 633 ARG A N 1
ATOM 4959 C CA . ARG A 1 633 ? -17.086 -8.111 12.095 1.00 98.38 633 ARG A CA 1
ATOM 4960 C C . ARG A 1 633 ? -18.308 -7.224 11.879 1.00 98.38 633 ARG A C 1
ATOM 4962 O O . ARG A 1 633 ? -18.902 -7.288 10.803 1.00 98.38 633 ARG A O 1
ATOM 4969 N N . ARG A 1 634 ? -18.688 -6.404 12.869 1.00 98.69 634 ARG A N 1
ATOM 4970 C CA . ARG A 1 634 ? -19.781 -5.425 12.727 1.00 98.69 634 ARG A CA 1
ATOM 4971 C C . ARG A 1 634 ? -19.419 -4.328 11.737 1.00 98.69 634 ARG A C 1
ATOM 4973 O O . ARG A 1 634 ? -20.238 -4.001 10.883 1.00 98.69 634 ARG A O 1
ATOM 4980 N N . CYS A 1 635 ? -18.195 -3.807 11.817 1.00 98.75 635 CYS A N 1
ATOM 4981 C CA . CYS A 1 635 ? -17.715 -2.807 10.867 1.00 98.75 635 CYS A CA 1
ATOM 4982 C C . CYS A 1 635 ? -17.684 -3.364 9.440 1.00 98.75 635 CYS A C 1
ATOM 4984 O O . CYS A 1 635 ? -18.275 -2.765 8.548 1.00 98.75 635 CYS A O 1
ATOM 4986 N N . CYS A 1 636 ? -17.090 -4.543 9.238 1.00 98.38 636 CYS A N 1
ATOM 4987 C CA . CYS A 1 636 ? -17.044 -5.215 7.939 1.00 98.38 636 CYS A CA 1
ATOM 4988 C C . CYS A 1 636 ? -18.455 -5.468 7.390 1.00 98.38 636 CYS A C 1
ATOM 4990 O O . CYS A 1 636 ? -18.715 -5.175 6.230 1.00 98.38 636 CYS A O 1
ATOM 4992 N N . PHE A 1 637 ? -19.389 -5.944 8.224 1.00 98.25 637 PHE A N 1
ATOM 4993 C CA . PHE A 1 637 ? -20.782 -6.140 7.816 1.00 98.25 637 PHE A CA 1
ATOM 4994 C C . PHE A 1 637 ? -21.406 -4.853 7.261 1.00 98.25 637 PHE A C 1
ATOM 4996 O O . PHE A 1 637 ? -21.922 -4.857 6.145 1.00 98.25 637 PHE A O 1
ATOM 5003 N N . MET A 1 638 ? -21.334 -3.752 8.014 1.00 98.31 638 MET A N 1
ATOM 5004 C CA . MET A 1 638 ? -21.930 -2.474 7.611 1.00 98.31 638 MET A CA 1
ATOM 5005 C C . MET A 1 638 ? -21.229 -1.876 6.383 1.00 98.31 638 MET A C 1
ATOM 5007 O O . MET A 1 638 ? -21.887 -1.374 5.476 1.00 98.31 638 MET A O 1
ATOM 5011 N N . LEU A 1 639 ? -19.900 -1.984 6.311 1.00 98.31 639 LEU A N 1
ATOM 5012 C CA . LEU A 1 639 ? -19.084 -1.434 5.223 1.00 98.31 639 LEU A CA 1
ATOM 5013 C C . LEU A 1 639 ? -19.102 -2.278 3.936 1.00 98.31 639 LEU A C 1
ATOM 5015 O O . LEU A 1 639 ? -18.488 -1.894 2.942 1.00 98.31 639 LEU A O 1
ATOM 5019 N N . GLN A 1 640 ? -19.801 -3.412 3.932 1.00 97.06 640 GLN A N 1
ATOM 5020 C CA . GLN A 1 640 ? -20.043 -4.239 2.743 1.00 97.06 640 GLN A CA 1
ATOM 5021 C C . GLN A 1 640 ? -21.440 -4.016 2.138 1.00 97.06 640 GLN A C 1
ATOM 5023 O O . GLN A 1 640 ? -21.766 -4.618 1.118 1.00 97.06 640 GLN A O 1
ATOM 5028 N N . GLN A 1 641 ? -22.278 -3.162 2.739 1.00 95.69 641 GLN A N 1
ATOM 5029 C CA . GLN A 1 641 ? -23.627 -2.894 2.233 1.00 95.69 641 GLN A CA 1
ATOM 5030 C C . GLN A 1 641 ? -23.605 -1.889 1.082 1.00 95.69 641 GLN A C 1
ATOM 5032 O O . GLN A 1 641 ? -22.929 -0.868 1.171 1.00 95.69 641 GLN A O 1
ATOM 5037 N N . GLY A 1 642 ? -24.372 -2.143 0.021 1.00 94.88 642 GLY A N 1
ATOM 5038 C CA . GLY A 1 642 ? -24.539 -1.192 -1.081 1.00 94.88 642 GLY A CA 1
ATOM 5039 C C . GLY A 1 642 ? -23.223 -0.772 -1.746 1.00 94.88 642 GLY A C 1
ATOM 5040 O O . GLY A 1 642 ? -22.236 -1.513 -1.731 1.00 94.88 642 GLY A O 1
ATOM 5041 N N . THR A 1 643 ? -23.194 0.430 -2.314 1.00 94.94 643 THR A N 1
ATOM 5042 C CA . THR A 1 643 ? -22.022 1.013 -2.985 1.00 94.94 643 THR A CA 1
ATOM 5043 C C . THR A 1 643 ? -21.415 2.135 -2.156 1.00 94.94 643 THR A C 1
ATOM 5045 O O . THR A 1 643 ? -22.117 2.841 -1.435 1.00 94.94 643 THR A O 1
ATOM 5048 N N . ARG A 1 644 ? -20.102 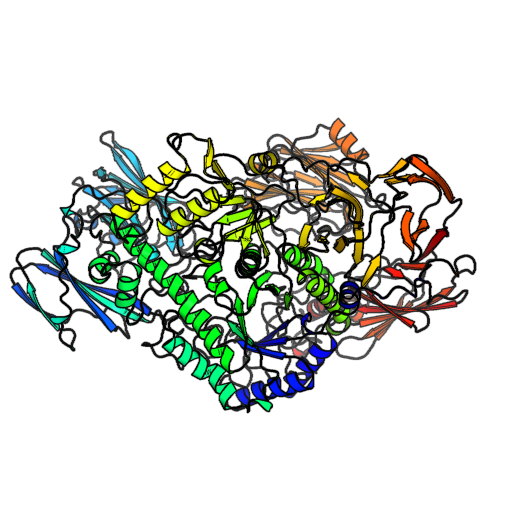2.327 -2.274 1.00 94.81 644 ARG A N 1
ATOM 5049 C CA . ARG A 1 644 ? -19.424 3.489 -1.695 1.00 94.81 644 ARG A CA 1
ATOM 5050 C C . ARG A 1 644 ? -19.850 4.766 -2.427 1.00 94.81 644 ARG A C 1
ATOM 5052 O O . ARG A 1 644 ? -20.020 4.739 -3.645 1.00 94.81 644 ARG A O 1
ATOM 5059 N N . VAL A 1 645 ? -20.011 5.862 -1.692 1.00 97.19 645 VAL A N 1
ATOM 5060 C CA . VAL A 1 645 ? -20.351 7.176 -2.248 1.00 97.19 645 VAL A CA 1
ATOM 5061 C C . VAL A 1 645 ? -19.077 8.006 -2.390 1.00 97.19 645 VAL A C 1
ATOM 5063 O O . VAL A 1 645 ? -18.360 8.225 -1.420 1.00 97.19 645 VAL A O 1
ATOM 5066 N N . ALA A 1 646 ? -18.795 8.447 -3.613 1.00 97.25 646 ALA A N 1
ATOM 5067 C CA . ALA A 1 646 ? -17.700 9.350 -3.946 1.00 97.25 646 ALA A CA 1
ATOM 5068 C C . ALA A 1 646 ? -18.177 10.336 -5.019 1.00 97.25 646 ALA A C 1
ATOM 5070 O O . ALA A 1 646 ? -18.910 9.968 -5.941 1.00 97.25 646 ALA A O 1
ATOM 5071 N N . ASP A 1 647 ? -17.781 11.602 -4.904 1.00 98.06 647 ASP A N 1
ATOM 5072 C CA . ASP A 1 647 ? -18.206 12.639 -5.848 1.00 98.06 647 ASP A CA 1
ATOM 5073 C C . ASP A 1 647 ? -17.255 12.742 -7.047 1.00 98.06 647 ASP A C 1
ATOM 5075 O O . ASP A 1 647 ? -17.672 13.173 -8.123 1.00 98.06 647 ASP A O 1
ATOM 5079 N N . VAL A 1 648 ? -15.996 12.321 -6.897 1.00 98.75 648 VAL A N 1
ATOM 5080 C CA . VAL A 1 648 ? -14.934 12.609 -7.870 1.00 98.75 648 VAL A CA 1
ATOM 5081 C C . VAL A 1 648 ? -14.212 11.337 -8.313 1.00 98.75 648 VAL A C 1
ATOM 5083 O O . VAL A 1 648 ? -13.827 10.511 -7.489 1.00 98.75 648 VAL A O 1
ATOM 5086 N N . ALA A 1 649 ? -13.995 11.195 -9.619 1.00 98.75 649 ALA A N 1
ATOM 5087 C CA . ALA A 1 649 ? -13.108 10.186 -10.191 1.00 98.75 649 ALA A CA 1
ATOM 5088 C C . ALA A 1 649 ? -11.843 10.859 -10.734 1.00 98.75 649 ALA A C 1
ATOM 5090 O O . ALA A 1 649 ? -11.939 11.725 -11.602 1.00 98.75 649 ALA A O 1
ATOM 5091 N N . TYR A 1 650 ? -10.664 10.454 -10.262 1.00 98.81 650 TYR A N 1
ATOM 5092 C CA . TYR A 1 650 ? -9.378 10.930 -10.783 1.00 98.81 650 TYR A CA 1
ATOM 5093 C C . TYR A 1 650 ? -8.809 9.925 -11.781 1.00 98.81 650 TYR A C 1
ATOM 5095 O O . TYR A 1 650 ? -8.507 8.783 -11.428 1.00 98.81 650 TYR A O 1
ATOM 5103 N N . PHE A 1 651 ? -8.650 10.343 -13.034 1.00 98.62 651 PHE A N 1
ATOM 5104 C CA . PHE A 1 651 ? -8.013 9.524 -14.055 1.00 98.62 651 PHE A CA 1
ATOM 5105 C C . PHE A 1 651 ? -6.498 9.443 -13.813 1.00 98.62 651 PHE A C 1
ATOM 5107 O O . PHE A 1 651 ? -5.835 10.462 -13.639 1.00 98.62 651 PHE A O 1
ATOM 5114 N N . ILE A 1 652 ? -5.934 8.233 -13.812 1.00 97.31 652 ILE A N 1
ATOM 5115 C CA . ILE A 1 652 ? -4.514 8.022 -13.468 1.00 97.31 652 ILE A CA 1
ATOM 5116 C C . ILE A 1 652 ? -3.526 8.292 -14.619 1.00 97.31 652 ILE A C 1
ATOM 5118 O O . ILE A 1 652 ? -2.314 8.228 -14.402 1.00 97.31 652 ILE A O 1
ATOM 5122 N N . GLY A 1 653 ? -4.014 8.588 -15.828 1.00 96.25 653 GLY A N 1
ATOM 5123 C CA . GLY A 1 653 ? -3.208 8.639 -17.054 1.00 96.25 653 GLY A CA 1
ATOM 5124 C C . GLY A 1 653 ? -3.077 7.267 -17.728 1.00 96.25 653 GLY A C 1
ATOM 5125 O O . GLY A 1 653 ? -3.634 6.277 -17.257 1.00 96.25 653 GLY A O 1
ATOM 5126 N N . GLU A 1 654 ? -2.349 7.200 -18.846 1.00 96.50 654 GLU A N 1
ATOM 5127 C CA . GLU A 1 654 ? -2.160 5.949 -19.614 1.00 96.50 654 GLU A CA 1
ATOM 5128 C C . GLU A 1 654 ? -0.739 5.376 -19.531 1.00 96.50 654 GLU A C 1
ATOM 5130 O O . GLU A 1 654 ? -0.503 4.257 -19.993 1.00 96.50 654 GLU A O 1
ATOM 5135 N N . ASP A 1 655 ? 0.200 6.125 -18.946 1.00 94.94 655 ASP A N 1
ATOM 5136 C CA . ASP A 1 655 ? 1.587 5.696 -18.781 1.00 94.94 655 ASP A CA 1
ATOM 5137 C C . ASP A 1 655 ? 1.718 4.491 -17.855 1.00 94.94 655 ASP A C 1
ATOM 5139 O O . ASP A 1 655 ? 0.950 4.310 -16.912 1.00 94.94 655 ASP A O 1
ATOM 5143 N N . THR A 1 656 ? 2.746 3.691 -18.107 1.00 94.75 656 THR A N 1
ATOM 5144 C CA . THR A 1 656 ? 3.122 2.559 -17.263 1.00 94.75 656 THR A CA 1
ATOM 5145 C C . THR A 1 656 ? 4.631 2.474 -17.122 1.00 94.75 656 THR A C 1
ATOM 5147 O O . THR A 1 656 ? 5.340 2.745 -18.106 1.00 94.75 656 THR A O 1
ATOM 5150 N N . PRO A 1 657 ? 5.127 2.010 -15.964 1.00 95.25 657 PRO A N 1
ATOM 5151 C CA . PRO A 1 657 ? 4.375 1.481 -14.807 1.00 95.25 657 PRO A CA 1
ATOM 5152 C C . PRO A 1 657 ? 3.683 2.549 -13.941 1.00 95.25 657 PRO A C 1
ATOM 5154 O O . PRO A 1 657 ? 4.089 3.708 -13.956 1.00 95.25 657 PRO A O 1
ATOM 5157 N N . LYS A 1 658 ? 2.639 2.166 -13.189 1.00 93.44 658 LYS A N 1
ATOM 5158 C CA . LYS A 1 658 ? 1.908 3.061 -12.268 1.00 93.44 658 LYS A CA 1
ATOM 5159 C C . LYS A 1 658 ? 1.469 2.352 -10.990 1.00 93.44 658 LYS A C 1
ATOM 5161 O O . LYS A 1 658 ? 0.680 1.411 -11.029 1.00 93.44 658 LYS A O 1
ATOM 5166 N N . MET A 1 659 ? 1.914 2.883 -9.856 1.00 90.56 659 MET A N 1
ATOM 5167 C CA . MET A 1 659 ? 1.579 2.388 -8.514 1.00 90.56 659 MET A CA 1
ATOM 5168 C C . MET A 1 659 ? 0.507 3.205 -7.794 1.00 90.56 659 MET A C 1
ATOM 5170 O O . MET A 1 659 ? -0.134 2.713 -6.872 1.00 90.56 659 MET A O 1
ATOM 5174 N N . THR A 1 660 ? 0.296 4.450 -8.214 1.00 91.62 660 THR A N 1
ATOM 5175 C CA . THR A 1 660 ? -0.694 5.354 -7.628 1.00 91.62 660 THR A CA 1
ATOM 5176 C C . THR A 1 660 ? -1.117 6.418 -8.641 1.00 91.62 660 THR A C 1
ATOM 5178 O O . THR A 1 660 ? -0.465 6.597 -9.674 1.00 91.62 660 THR A O 1
ATOM 5181 N N . GLY A 1 661 ? -2.220 7.108 -8.354 1.00 90.69 661 GLY A N 1
ATOM 5182 C CA . GLY A 1 661 ? -2.625 8.334 -9.041 1.00 90.69 661 GLY A CA 1
ATOM 5183 C C . GLY A 1 661 ? -2.260 9.590 -8.243 1.00 90.69 661 GLY A C 1
ATOM 5184 O O . GLY A 1 661 ? -1.582 9.519 -7.217 1.00 90.69 661 GLY A O 1
ATOM 5185 N N . ILE A 1 662 ? -2.751 10.741 -8.701 1.00 90.50 662 ILE A N 1
ATOM 5186 C CA . ILE A 1 662 ? -2.624 12.025 -8.005 1.00 90.50 662 ILE A CA 1
ATOM 5187 C C . ILE A 1 662 ? -3.992 12.690 -7.835 1.00 90.50 662 ILE A C 1
ATOM 5189 O O . ILE A 1 662 ? -4.841 12.623 -8.724 1.00 90.50 662 ILE A O 1
ATOM 5193 N N . ARG A 1 663 ? -4.190 13.369 -6.700 1.00 90.81 663 ARG A N 1
ATOM 5194 C CA . ARG A 1 663 ? -5.324 14.271 -6.467 1.00 90.81 663 ARG A CA 1
ATOM 5195 C C . ARG A 1 663 ? -4.952 15.696 -6.861 1.00 90.81 663 ARG A C 1
ATOM 5197 O O . ARG A 1 663 ? -4.662 16.527 -6.009 1.00 90.81 663 ARG A O 1
ATOM 5204 N N . GLN A 1 664 ? -4.902 15.966 -8.161 1.00 87.94 664 GLN A N 1
ATOM 5205 C CA . GLN A 1 664 ? -4.622 17.309 -8.664 1.00 87.94 664 GLN A CA 1
ATOM 5206 C C . GLN A 1 664 ? -5.710 17.746 -9.653 1.00 87.94 664 GLN A C 1
ATOM 5208 O O . GLN A 1 664 ? -5.885 17.072 -10.667 1.00 87.94 664 GLN A O 1
ATOM 5213 N N . PRO A 1 665 ? -6.433 18.855 -9.385 1.00 89.88 665 PRO A N 1
ATOM 5214 C CA . PRO A 1 665 ? -6.397 19.672 -8.159 1.00 89.88 665 PRO A CA 1
ATOM 5215 C C . PRO A 1 665 ? -6.835 18.900 -6.899 1.00 89.88 665 PRO A C 1
ATOM 5217 O O . PRO A 1 665 ? -7.467 17.848 -7.002 1.00 89.88 665 PRO A O 1
ATOM 5220 N N . GLU A 1 666 ? -6.471 19.413 -5.720 1.00 88.44 666 GLU A N 1
ATOM 5221 C CA . GLU A 1 666 ? -6.719 18.755 -4.427 1.00 88.44 666 GLU A CA 1
ATOM 5222 C C . GLU A 1 666 ? -8.222 18.621 -4.124 1.00 88.44 666 GLU A C 1
ATOM 5224 O O . GLU A 1 666 ? -9.023 19.493 -4.469 1.00 88.44 666 GLU A O 1
ATOM 5229 N N . LEU A 1 667 ? -8.600 17.519 -3.469 1.00 87.19 667 LEU A N 1
ATOM 5230 C CA . LEU A 1 667 ? -9.981 17.234 -3.074 1.00 87.19 667 LEU A CA 1
ATOM 5231 C C . LEU A 1 667 ? -10.385 18.072 -1.845 1.00 87.19 667 LEU A C 1
ATOM 5233 O O . LEU A 1 667 ? -9.750 17.931 -0.797 1.00 87.19 667 LEU A O 1
ATOM 5237 N N . PRO A 1 668 ? -11.443 18.902 -1.916 1.00 86.19 668 PRO A N 1
ATOM 5238 C CA . PRO A 1 668 ? -11.905 19.660 -0.758 1.00 86.19 668 PRO A CA 1
ATOM 5239 C C . PRO A 1 668 ? -12.464 18.761 0.351 1.00 86.19 668 PRO A C 1
ATOM 5241 O O . PRO A 1 668 ? -12.991 17.672 0.111 1.00 86.19 668 PRO A O 1
ATOM 5244 N N . ALA A 1 669 ? -12.362 19.247 1.592 1.00 82.44 669 ALA A N 1
ATOM 5245 C CA . ALA A 1 669 ? -12.850 18.542 2.771 1.00 82.44 669 ALA A CA 1
ATOM 5246 C C . ALA A 1 669 ? -14.350 18.220 2.666 1.00 82.44 669 ALA A C 1
ATOM 5248 O O . ALA A 1 669 ? -15.143 19.020 2.174 1.00 82.44 669 ALA A O 1
ATOM 5249 N N . GLY A 1 670 ? -14.731 17.048 3.174 1.00 88.75 670 GLY A N 1
ATOM 5250 C CA . GLY A 1 670 ? -16.116 16.583 3.148 1.00 88.75 670 GLY A CA 1
ATOM 5251 C C . GLY A 1 670 ? -16.553 15.953 1.826 1.00 88.75 670 GLY A C 1
ATOM 5252 O O . GLY A 1 670 ? -17.710 15.581 1.715 1.00 88.75 670 GLY A O 1
ATOM 5253 N N . HIS A 1 671 ? -15.647 15.759 0.864 1.00 93.25 671 HIS A N 1
ATOM 5254 C CA . HIS A 1 671 ? -15.875 14.918 -0.315 1.00 93.25 671 HIS A CA 1
ATOM 5255 C C . HIS A 1 671 ? -14.971 13.684 -0.302 1.00 93.25 671 HIS A C 1
ATOM 5257 O O . HIS A 1 671 ? -13.994 13.617 0.447 1.00 93.25 671 HIS A O 1
ATOM 5263 N N . ASP A 1 672 ? -15.295 12.714 -1.154 1.00 95.44 672 ASP A N 1
ATOM 5264 C CA . ASP A 1 672 ? -14.515 11.493 -1.349 1.00 95.44 672 ASP A CA 1
ATOM 5265 C C . ASP A 1 672 ? -14.331 11.189 -2.844 1.00 95.44 672 ASP A C 1
ATOM 5267 O O . ASP A 1 672 ? -15.036 11.736 -3.702 1.00 95.44 672 ASP A O 1
ATOM 5271 N N . PHE A 1 673 ? -13.365 10.326 -3.157 1.00 97.88 673 PHE A N 1
ATOM 5272 C CA . PHE A 1 673 ? -12.916 10.048 -4.518 1.00 97.88 673 PHE A CA 1
ATOM 5273 C C . PHE A 1 673 ? -12.499 8.588 -4.738 1.00 97.88 673 PHE A C 1
ATOM 5275 O O . PHE A 1 673 ? -12.195 7.867 -3.783 1.00 97.88 673 PHE A O 1
ATOM 5282 N N . ASP A 1 674 ? -12.409 8.194 -6.009 1.00 98.50 674 ASP A N 1
ATOM 5283 C CA . ASP A 1 674 ? -11.696 6.995 -6.467 1.00 98.50 674 ASP A CA 1
ATOM 5284 C C . ASP A 1 674 ? -10.721 7.344 -7.601 1.00 98.50 674 ASP A C 1
ATOM 5286 O O . ASP A 1 674 ? -10.936 8.293 -8.363 1.00 98.50 674 ASP A O 1
ATOM 5290 N N . TYR A 1 675 ? -9.665 6.544 -7.752 1.00 98.62 675 TYR A N 1
ATOM 5291 C CA . TYR A 1 675 ? -8.880 6.515 -8.986 1.00 98.62 675 TYR A CA 1
ATOM 5292 C C . TYR A 1 675 ? -9.562 5.657 -10.057 1.00 98.62 675 TYR A C 1
ATOM 5294 O O . TYR A 1 675 ? -10.115 4.602 -9.753 1.00 98.62 675 TYR A O 1
ATOM 5302 N N . VAL A 1 676 ? -9.465 6.071 -11.323 1.00 98.69 676 VAL A N 1
ATOM 5303 C CA . VAL A 1 676 ? -9.998 5.338 -12.482 1.00 98.69 676 VAL A CA 1
ATOM 5304 C C . VAL A 1 676 ? -8.948 5.224 -13.594 1.00 98.69 676 VAL A C 1
ATOM 5306 O O . VAL A 1 676 ? -8.141 6.134 -13.787 1.00 98.69 676 VAL A O 1
ATOM 5309 N N . ASN A 1 677 ? -8.939 4.108 -14.330 1.00 98.56 677 ASN A N 1
ATOM 5310 C CA . ASN A 1 677 ? -8.023 3.862 -15.450 1.00 98.56 677 ASN A CA 1
ATOM 5311 C C . ASN A 1 677 ? -8.729 3.944 -16.815 1.00 98.56 677 ASN A C 1
ATOM 5313 O O . ASN A 1 677 ? -9.950 4.093 -16.913 1.00 98.56 677 ASN A O 1
ATOM 5317 N N . ALA A 1 678 ? -7.943 3.822 -17.887 1.00 98.31 678 ALA A N 1
ATOM 5318 C CA . ALA A 1 678 ? -8.450 3.900 -19.253 1.00 98.31 678 ALA A CA 1
ATOM 5319 C C . ALA A 1 678 ? -9.419 2.752 -19.589 1.00 98.31 678 ALA A C 1
ATOM 5321 O O . ALA A 1 678 ? -10.415 2.999 -20.263 1.00 98.31 678 ALA A O 1
ATOM 5322 N N . GLU A 1 679 ? -9.173 1.528 -19.099 1.00 98.00 679 GLU A N 1
ATOM 5323 C CA . GLU A 1 679 ? -10.056 0.367 -19.320 1.00 98.00 679 GLU A CA 1
ATOM 5324 C C . GLU A 1 679 ? -11.470 0.638 -18.799 1.00 98.00 679 GLU A C 1
ATOM 5326 O O . GLU A 1 679 ? -12.444 0.504 -19.537 1.00 98.00 679 GLU A O 1
ATOM 5331 N N . VAL A 1 680 ? -11.597 1.088 -17.547 1.00 98.62 680 VAL A N 1
ATOM 5332 C CA . VAL A 1 680 ? -12.904 1.373 -16.942 1.00 98.62 680 VAL A CA 1
ATOM 5333 C C . VAL A 1 680 ? -13.624 2.492 -17.697 1.00 98.62 680 VAL A C 1
ATOM 5335 O O . VAL A 1 680 ? -14.815 2.355 -17.988 1.00 98.62 680 VAL A O 1
ATOM 5338 N N . ILE A 1 681 ? -12.923 3.574 -18.062 1.00 98.81 681 ILE A N 1
ATOM 5339 C CA . ILE A 1 681 ? -13.520 4.677 -18.832 1.00 98.81 681 ILE A CA 1
ATOM 5340 C C . ILE A 1 681 ? -14.008 4.180 -20.196 1.00 98.81 681 ILE A C 1
ATOM 5342 O O . ILE A 1 681 ? -15.137 4.482 -20.579 1.00 98.81 681 ILE A O 1
ATOM 5346 N N . LEU A 1 682 ? -13.183 3.420 -20.921 1.00 98.56 682 LEU A N 1
ATOM 5347 C CA . LEU A 1 682 ? -13.485 2.913 -22.261 1.00 98.56 682 LEU A CA 1
ATOM 5348 C C . LEU A 1 682 ? -14.651 1.923 -22.256 1.00 98.56 682 LEU A C 1
ATOM 5350 O O . LEU A 1 682 ? -15.592 2.076 -23.039 1.00 98.56 682 LEU A O 1
ATOM 5354 N N . GLU A 1 683 ? -14.596 0.930 -21.373 1.00 97.81 683 GLU A N 1
ATOM 5355 C CA . GLU A 1 683 ? -15.413 -0.279 -21.480 1.00 97.81 683 GLU A CA 1
ATOM 5356 C C . GLU A 1 683 ? -16.640 -0.280 -20.566 1.00 97.81 683 GLU A C 1
ATOM 5358 O O . GLU A 1 683 ? -17.641 -0.916 -20.894 1.00 97.81 683 GLU A O 1
ATOM 5363 N N . LYS A 1 684 ? -16.585 0.419 -19.425 1.00 97.81 684 LYS A N 1
ATOM 5364 C CA . LYS A 1 684 ? -17.588 0.280 -18.351 1.00 97.81 684 LYS A CA 1
ATOM 5365 C C . LYS A 1 684 ? -18.338 1.573 -18.049 1.00 97.81 684 LYS A C 1
ATOM 5367 O O . LYS A 1 684 ? -19.493 1.518 -17.639 1.00 97.81 684 LYS A O 1
ATOM 5372 N N . MET A 1 685 ? -17.710 2.730 -18.254 1.00 98.56 685 MET A N 1
ATOM 5373 C CA . MET A 1 685 ? -18.281 4.021 -17.875 1.00 98.56 685 MET A CA 1
ATOM 5374 C C . MET A 1 685 ? -19.325 4.533 -18.876 1.00 98.56 685 MET A C 1
ATOM 5376 O O . MET A 1 685 ? -19.137 4.507 -20.100 1.00 98.56 685 MET A O 1
ATOM 5380 N N . SER A 1 686 ? -20.425 5.045 -18.333 1.00 98.50 686 SER A N 1
ATOM 5381 C CA . SER A 1 686 ? -21.526 5.683 -19.060 1.00 98.50 686 SER A CA 1
ATOM 5382 C C . SER A 1 686 ? -22.025 6.925 -18.308 1.00 98.50 686 SER A C 1
ATOM 5384 O O . SER A 1 686 ? -21.445 7.292 -17.285 1.00 98.50 686 SER A O 1
ATOM 5386 N N . VAL A 1 687 ? -23.053 7.606 -18.827 1.00 98.62 687 VAL A N 1
ATOM 5387 C CA . VAL A 1 687 ? -23.698 8.729 -18.131 1.00 98.62 687 VAL A CA 1
ATOM 5388 C C . VAL A 1 687 ? -25.156 8.399 -17.848 1.00 98.62 687 VAL A C 1
ATOM 5390 O O . VAL A 1 687 ? -25.915 8.129 -18.777 1.00 98.62 687 VAL A O 1
ATOM 5393 N N . GLU A 1 688 ? -25.535 8.473 -16.575 1.00 97.06 688 GLU A N 1
ATOM 5394 C CA . GLU A 1 688 ? -26.897 8.274 -16.076 1.00 97.06 688 GLU A CA 1
ATOM 5395 C C . GLU A 1 688 ? -27.236 9.425 -15.123 1.00 97.06 688 GLU A C 1
ATOM 5397 O O . GLU A 1 688 ? -26.456 9.738 -14.225 1.00 97.06 688 GLU A O 1
ATOM 5402 N N . ASP A 1 689 ? -28.355 10.118 -15.357 1.00 91.56 689 ASP A N 1
ATOM 5403 C CA . ASP A 1 689 ? -28.803 11.274 -14.559 1.00 91.56 689 ASP A CA 1
ATOM 5404 C C . ASP A 1 689 ? -27.715 12.344 -14.321 1.00 91.56 689 ASP A C 1
ATOM 5406 O O . ASP A 1 689 ? -27.569 12.909 -13.234 1.00 91.56 689 ASP A O 1
ATOM 5410 N N . GLY A 1 690 ? -26.912 12.611 -15.360 1.00 91.31 690 GLY A N 1
ATOM 5411 C CA . GLY A 1 690 ? -25.808 13.576 -15.316 1.00 91.31 690 GLY A CA 1
ATOM 5412 C C . GLY A 1 690 ? -24.600 13.128 -14.482 1.00 91.31 690 GLY A C 1
ATOM 5413 O O . GLY A 1 690 ? -23.710 13.935 -14.226 1.00 91.31 690 GLY A O 1
ATOM 5414 N N . ARG A 1 691 ? -24.550 11.862 -14.049 1.00 97.19 691 ARG A N 1
ATOM 5415 C CA . ARG A 1 691 ? -23.428 11.256 -13.319 1.00 97.19 691 ARG A CA 1
ATOM 5416 C C . ARG A 1 691 ? -22.669 10.279 -14.206 1.00 97.19 691 ARG A C 1
ATOM 5418 O O . ARG A 1 691 ? -23.261 9.590 -15.030 1.00 97.19 691 ARG A O 1
ATOM 5425 N N . LEU A 1 692 ? -21.362 10.177 -13.994 1.00 98.56 692 LEU A N 1
ATOM 5426 C CA . LEU A 1 692 ? -20.509 9.152 -14.595 1.00 98.56 692 LEU A CA 1
ATOM 5427 C C . LEU A 1 692 ? -20.760 7.829 -13.869 1.00 98.56 692 LEU A C 1
ATOM 5429 O O . LEU A 1 692 ? -20.282 7.658 -12.751 1.00 98.56 692 LEU A O 1
ATOM 5433 N N . ALA A 1 693 ? -21.536 6.930 -14.468 1.00 98.12 693 ALA A N 1
ATOM 5434 C CA . ALA A 1 693 ? -22.021 5.704 -13.841 1.00 98.12 693 ALA A CA 1
ATOM 5435 C C . ALA A 1 693 ? -21.281 4.456 -14.340 1.00 98.12 693 ALA A C 1
ATOM 5437 O O . ALA A 1 693 ? -20.910 4.350 -15.515 1.00 98.12 693 ALA A O 1
ATOM 5438 N N . LEU A 1 694 ? -21.096 3.502 -13.429 1.00 98.25 694 LEU A N 1
ATOM 5439 C CA . LEU A 1 694 ? -20.577 2.163 -13.688 1.00 98.25 694 LEU A CA 1
ATOM 5440 C C . LEU A 1 694 ? -21.691 1.114 -13.532 1.00 98.25 694 LEU A C 1
ATOM 5442 O O . LEU A 1 694 ? -22.625 1.327 -12.756 1.00 98.25 694 LEU A O 1
ATOM 5446 N N . PRO A 1 695 ? -21.590 -0.058 -14.191 1.00 96.31 695 PRO A N 1
ATOM 5447 C CA . PRO A 1 695 ? -22.709 -1.002 -14.311 1.00 96.31 695 PRO A CA 1
ATOM 5448 C C . PRO A 1 695 ? -23.230 -1.585 -12.987 1.00 96.31 695 PRO A C 1
ATOM 5450 O O . PRO A 1 695 ? -24.338 -2.110 -12.936 1.00 96.31 695 PRO A O 1
ATOM 5453 N N . HIS A 1 696 ? -22.431 -1.527 -11.921 1.00 94.62 696 HIS A N 1
ATOM 5454 C CA . HIS A 1 696 ? -22.774 -2.022 -10.583 1.00 94.62 696 HIS A CA 1
ATOM 5455 C C . HIS A 1 696 ? -23.290 -0.921 -9.635 1.00 94.62 696 HIS A C 1
ATOM 5457 O O . HIS A 1 696 ? -23.458 -1.182 -8.447 1.00 94.62 696 HIS A O 1
ATOM 5463 N N . GLY A 1 697 ? -23.525 0.301 -10.129 1.00 94.06 697 GLY A N 1
ATOM 5464 C CA . GLY A 1 697 ? -24.159 1.397 -9.381 1.00 94.06 697 GLY A CA 1
ATOM 5465 C C . GLY A 1 697 ? -23.206 2.448 -8.802 1.00 94.06 697 GLY A C 1
ATOM 5466 O O . GLY A 1 697 ? -23.659 3.523 -8.410 1.00 94.06 697 GLY A O 1
ATOM 5467 N N . THR A 1 698 ? -21.890 2.201 -8.791 1.00 96.56 698 THR A N 1
ATOM 5468 C CA . THR A 1 698 ? -20.910 3.248 -8.447 1.00 96.56 698 THR A CA 1
ATOM 5469 C C . THR A 1 698 ? -21.025 4.379 -9.461 1.00 96.56 698 THR A C 1
ATOM 5471 O O . THR A 1 698 ? -21.080 4.130 -10.667 1.00 96.56 698 THR A O 1
ATOM 5474 N N . SER A 1 699 ? -21.061 5.625 -8.998 1.00 97.50 699 SER A N 1
ATOM 5475 C CA . SER A 1 699 ? -21.156 6.771 -9.897 1.00 97.50 699 SER A CA 1
ATOM 5476 C C . SER A 1 699 ? -20.500 8.019 -9.324 1.00 97.50 699 SER A C 1
ATOM 5478 O O . SER A 1 699 ? -20.491 8.205 -8.111 1.00 97.50 699 SER A O 1
ATOM 5480 N N . TYR A 1 700 ? -20.038 8.910 -10.199 1.00 98.62 700 TYR A N 1
ATOM 5481 C CA . TYR A 1 700 ? -19.295 10.126 -9.854 1.00 98.62 700 TYR A CA 1
ATOM 5482 C C . TYR A 1 700 ? -19.951 11.370 -10.460 1.00 98.62 700 TYR A C 1
ATOM 5484 O O . TYR A 1 700 ? -20.640 11.293 -11.479 1.00 98.62 700 TYR A O 1
ATOM 5492 N N . ARG A 1 701 ? -19.733 12.534 -9.846 1.00 98.25 701 ARG A N 1
ATOM 5493 C CA . ARG A 1 701 ? -20.193 13.837 -10.348 1.00 98.25 701 ARG A CA 1
ATOM 5494 C C . ARG A 1 701 ? -19.196 14.465 -11.322 1.00 98.25 701 ARG A C 1
ATOM 5496 O O . ARG A 1 701 ? -19.621 15.069 -12.301 1.00 98.25 701 ARG A O 1
ATOM 5503 N N . VAL A 1 702 ? -17.895 14.321 -11.060 1.00 98.69 702 VAL A N 1
ATOM 5504 C CA . VAL A 1 702 ? -16.819 14.953 -11.843 1.00 98.69 702 VAL A CA 1
ATOM 5505 C C . VAL A 1 702 ? -15.735 13.931 -12.182 1.00 98.69 702 VAL A C 1
ATOM 5507 O O . VAL A 1 702 ? -15.286 13.190 -11.308 1.00 98.69 702 VAL A O 1
ATOM 5510 N N . LEU A 1 703 ? -15.292 13.915 -13.443 1.00 98.81 703 LEU A N 1
ATOM 5511 C CA . LEU A 1 703 ? -14.069 13.230 -13.874 1.00 98.81 703 LEU A CA 1
ATOM 5512 C C . LEU A 1 703 ? -12.927 14.246 -13.962 1.00 98.81 703 LEU A C 1
ATOM 5514 O O . LEU A 1 703 ? -13.015 15.201 -14.730 1.00 98.81 703 LEU A O 1
ATOM 5518 N N . VAL A 1 704 ? -11.852 14.027 -13.213 1.00 98.81 704 VAL A N 1
ATOM 5519 C CA . VAL A 1 704 ? -10.641 14.853 -13.249 1.00 98.81 704 VAL A CA 1
ATOM 5520 C C . VAL A 1 704 ? -9.594 14.176 -14.128 1.00 98.81 704 VAL A C 1
ATOM 5522 O O . VAL A 1 704 ? -9.262 13.010 -13.913 1.00 98.81 704 VAL A O 1
ATOM 5525 N N . LEU A 1 705 ? -9.080 14.901 -15.121 1.00 98.06 705 LEU A N 1
ATOM 5526 C CA . LEU A 1 705 ? -7.961 14.470 -15.955 1.00 98.06 705 LEU A CA 1
ATOM 5527 C C . LEU A 1 705 ? -6.650 15.009 -15.363 1.00 98.06 705 LEU A C 1
ATOM 5529 O O . LEU A 1 705 ? -6.619 16.169 -14.943 1.00 98.06 705 LEU A O 1
ATOM 5533 N N . PRO A 1 706 ? -5.568 14.211 -15.352 1.00 93.81 706 PRO A N 1
ATOM 5534 C CA . PRO A 1 706 ? -4.267 14.686 -14.908 1.00 93.81 706 PRO A CA 1
ATOM 5535 C C . PRO A 1 706 ? -3.737 15.736 -15.891 1.00 93.81 706 PRO A C 1
ATOM 5537 O O . PRO A 1 706 ? -4.106 15.740 -17.069 1.00 93.81 706 PRO A O 1
ATOM 5540 N N . ASP A 1 707 ? -2.852 16.615 -15.422 1.00 90.00 707 ASP A N 1
ATOM 5541 C CA . ASP A 1 707 ? -2.216 17.624 -16.274 1.00 90.00 707 ASP A CA 1
ATOM 5542 C C . ASP A 1 707 ? -1.139 16.975 -17.160 1.00 90.00 707 ASP A C 1
ATOM 5544 O O . ASP A 1 707 ? 0.051 16.974 -16.850 1.00 90.00 707 ASP A O 1
ATOM 5548 N N . GLN A 1 708 ? -1.589 16.322 -18.232 1.00 92.81 708 GLN A N 1
ATOM 5549 C CA . GLN A 1 708 ? -0.756 15.603 -19.190 1.00 92.81 708 GLN A CA 1
ATOM 5550 C C . GLN A 1 708 ? -1.089 16.030 -20.621 1.00 92.81 708 GLN A C 1
ATOM 5552 O O . GLN A 1 708 ? -2.247 16.197 -21.002 1.00 92.81 708 GLN A O 1
ATOM 5557 N N . GLU A 1 709 ? -0.056 16.143 -21.457 1.00 93.44 709 GLU A N 1
ATOM 5558 C CA . GLU A 1 709 ? -0.221 16.475 -22.877 1.00 93.44 709 GLU A CA 1
ATOM 5559 C C . GLU A 1 709 ? -0.544 15.256 -23.754 1.00 93.44 709 GLU A C 1
ATOM 5561 O O . GLU A 1 709 ? -0.791 15.404 -24.955 1.00 93.44 709 GLU A O 1
ATOM 5566 N N . THR A 1 710 ? -0.528 14.052 -23.185 1.00 96.06 710 THR A N 1
ATOM 5567 C CA . THR A 1 710 ? -0.675 12.789 -23.907 1.00 96.06 710 THR A CA 1
ATOM 5568 C C . THR A 1 710 ? -2.001 12.099 -23.597 1.00 96.06 710 THR A C 1
ATOM 5570 O O . THR A 1 710 ? -2.408 11.979 -22.447 1.00 96.06 710 THR A O 1
ATOM 5573 N N . MET A 1 711 ? -2.681 11.615 -24.639 1.00 98.06 711 MET A N 1
ATOM 5574 C CA . MET A 1 711 ? -3.835 10.713 -24.531 1.00 98.06 711 MET A CA 1
ATOM 5575 C C . MET A 1 711 ? -4.019 9.947 -25.845 1.00 98.06 711 MET A C 1
ATOM 5577 O O . MET A 1 711 ? -3.757 10.485 -26.919 1.00 98.06 711 MET A O 1
ATOM 5581 N N . ARG A 1 712 ? -4.474 8.694 -25.808 1.00 98.25 712 ARG A N 1
ATOM 5582 C CA . ARG A 1 712 ? -4.801 7.925 -27.015 1.00 98.25 712 ARG A CA 1
ATOM 5583 C C . ARG A 1 712 ? -6.126 8.385 -27.644 1.00 98.25 712 ARG A C 1
ATOM 5585 O O . ARG A 1 712 ? -7.068 8.703 -26.908 1.00 98.25 712 ARG A O 1
ATOM 5592 N N . PRO A 1 713 ? -6.241 8.395 -28.991 1.00 98.44 713 PRO A N 1
ATOM 5593 C CA . PRO A 1 713 ? -7.452 8.847 -29.682 1.00 98.44 713 PRO A CA 1
ATOM 5594 C C . PRO A 1 713 ? -8.734 8.144 -29.230 1.00 98.44 713 PRO A C 1
ATOM 5596 O O . PRO A 1 713 ? -9.766 8.796 -29.068 1.00 98.44 713 PRO A O 1
ATOM 5599 N N . GLU A 1 714 ? -8.679 6.834 -28.981 1.00 98.19 714 GLU A N 1
ATOM 5600 C CA . GLU A 1 714 ? -9.828 6.057 -28.518 1.00 98.19 714 GLU A CA 1
ATOM 5601 C C . GLU A 1 714 ? -10.368 6.534 -27.160 1.00 98.19 714 GLU A C 1
ATOM 5603 O O . GLU A 1 714 ? -11.583 6.663 -26.991 1.00 98.19 714 GLU A O 1
ATOM 5608 N N . LEU A 1 715 ? -9.483 6.858 -26.211 1.00 98.69 715 LEU A N 1
ATOM 5609 C CA . LEU A 1 715 ? -9.867 7.316 -24.877 1.00 98.69 715 LEU A CA 1
ATOM 5610 C C . LEU A 1 715 ? -10.459 8.723 -24.934 1.00 98.69 715 LEU A C 1
ATOM 5612 O O . LEU A 1 715 ? -11.533 8.964 -24.379 1.00 98.69 715 LEU A O 1
ATOM 5616 N N . LEU A 1 716 ? -9.817 9.634 -25.670 1.00 98.69 716 LEU A N 1
ATOM 5617 C CA . LEU A 1 716 ? -10.345 10.984 -25.852 1.00 98.69 716 LEU A CA 1
ATOM 5618 C C . LEU A 1 716 ? -11.698 10.967 -26.579 1.00 98.69 716 LEU A C 1
ATOM 5620 O O . LEU A 1 716 ? -12.607 11.721 -26.230 1.00 98.69 716 LEU A O 1
ATOM 5624 N N . GLY A 1 717 ? -11.859 10.068 -27.554 1.00 98.75 717 GLY A N 1
ATOM 5625 C CA . GLY A 1 717 ? -13.127 9.819 -28.234 1.00 98.75 717 GLY A CA 1
ATOM 5626 C C . GLY A 1 717 ? -14.227 9.340 -27.283 1.00 98.75 717 GLY A C 1
ATOM 5627 O O . GLY A 1 717 ? -15.357 9.818 -27.369 1.00 98.75 717 GLY A O 1
ATOM 5628 N N . LYS A 1 718 ? -13.908 8.463 -26.325 1.00 98.81 718 LYS A N 1
ATOM 5629 C CA . LYS A 1 718 ? -14.860 8.051 -25.285 1.00 98.81 718 LYS A CA 1
ATOM 5630 C C . LYS A 1 718 ? -15.206 9.195 -24.332 1.00 98.81 718 LYS A C 1
ATOM 5632 O O . LYS A 1 718 ? -16.383 9.393 -24.039 1.00 98.81 718 LYS A O 1
ATOM 5637 N N . ILE A 1 719 ? -14.223 9.975 -23.883 1.00 98.81 719 ILE A N 1
ATOM 5638 C CA . ILE A 1 719 ? -14.452 11.141 -23.015 1.00 98.81 719 ILE A CA 1
ATOM 5639 C C . ILE A 1 719 ? -15.347 12.170 -23.720 1.00 98.81 719 ILE A C 1
ATOM 5641 O O . ILE A 1 719 ? -16.299 12.661 -23.115 1.00 98.81 719 ILE A O 1
ATOM 5645 N N . ARG A 1 720 ? -15.130 12.430 -25.018 1.00 98.62 720 ARG A N 1
ATOM 5646 C CA . ARG A 1 720 ? -16.031 13.249 -25.850 1.00 98.62 720 ARG A CA 1
ATOM 5647 C C . ARG A 1 720 ? -17.480 12.780 -25.737 1.00 98.62 720 ARG A C 1
ATOM 5649 O O . ARG A 1 720 ? -18.384 13.602 -25.590 1.00 98.62 720 ARG A O 1
ATOM 5656 N N . ASP A 1 721 ? -17.703 11.474 -25.849 1.00 98.75 721 ASP A N 1
ATOM 5657 C CA . ASP A 1 721 ? -19.044 10.892 -25.845 1.00 98.75 721 ASP A CA 1
ATOM 5658 C C . ASP A 1 721 ? -19.691 10.964 -24.455 1.00 98.75 721 ASP A C 1
ATOM 5660 O O . ASP A 1 721 ? -20.876 11.284 -24.358 1.00 98.75 721 ASP A O 1
ATOM 5664 N N . LEU A 1 722 ? -18.912 10.782 -23.382 1.00 98.81 722 LEU A N 1
ATOM 5665 C CA . LEU A 1 722 ? -19.369 10.992 -22.004 1.00 98.81 722 LEU A CA 1
ATOM 5666 C C . LEU A 1 722 ? -19.770 12.455 -21.759 1.00 98.81 722 LEU A C 1
ATOM 5668 O O . LEU A 1 722 ? -20.861 12.716 -21.255 1.00 98.81 722 LEU A O 1
ATOM 5672 N N . ILE A 1 723 ? -18.945 13.424 -22.172 1.00 98.56 723 ILE A N 1
ATOM 5673 C CA . ILE A 1 723 ? -19.276 14.854 -22.037 1.00 98.56 723 ILE A CA 1
ATOM 5674 C C . ILE A 1 723 ? -20.549 15.167 -22.835 1.00 98.56 723 ILE A C 1
ATOM 5676 O O . ILE A 1 723 ? -21.477 15.774 -22.304 1.00 98.56 723 ILE A O 1
ATOM 5680 N N . ARG A 1 724 ? -20.668 14.680 -24.080 1.00 98.31 724 ARG A N 1
ATOM 5681 C CA . ARG A 1 724 ? -21.889 14.874 -24.885 1.00 98.31 724 ARG A CA 1
ATOM 5682 C C . ARG A 1 724 ? -23.146 14.350 -24.197 1.00 98.31 724 ARG A C 1
ATOM 5684 O O . ARG A 1 724 ? -24.198 14.971 -24.351 1.00 98.31 724 ARG A O 1
ATOM 5691 N N . ALA A 1 725 ? -23.028 13.241 -23.471 1.00 98.31 725 ALA A N 1
ATOM 5692 C CA . ALA A 1 725 ? -24.120 12.599 -22.754 1.00 98.31 725 ALA A CA 1
ATOM 5693 C C . ALA A 1 725 ? -24.471 13.263 -21.410 1.00 98.31 725 ALA A C 1
ATOM 5695 O O . ALA A 1 725 ? -25.509 12.933 -20.849 1.00 98.31 725 ALA A O 1
ATOM 5696 N N . GLY A 1 726 ? -23.661 14.203 -20.906 1.00 97.88 726 GLY A N 1
ATOM 5697 C CA . GLY A 1 726 ? -23.971 14.948 -19.678 1.00 97.88 726 GLY A CA 1
ATOM 5698 C C . GLY A 1 726 ? -22.851 15.016 -18.644 1.00 97.88 726 GLY A C 1
ATOM 5699 O O . GLY A 1 726 ? -23.040 15.671 -17.625 1.00 97.88 726 GLY A O 1
ATOM 5700 N N . ALA A 1 727 ? -21.702 14.372 -18.871 1.00 98.25 727 ALA A N 1
ATOM 5701 C CA . ALA A 1 727 ? -20.621 14.364 -17.888 1.00 98.25 727 ALA A CA 1
ATOM 5702 C C . ALA A 1 727 ? -19.983 15.748 -17.679 1.00 98.25 727 ALA A C 1
ATOM 5704 O O . ALA A 1 727 ? -19.851 16.541 -18.617 1.00 98.25 727 ALA A O 1
ATOM 5705 N N . VAL A 1 728 ? -19.514 15.990 -16.454 1.00 98.25 728 VAL A N 1
ATOM 5706 C CA . VAL A 1 728 ? -18.621 17.103 -16.113 1.00 98.25 728 VAL A CA 1
ATOM 5707 C C . VAL A 1 728 ? -17.186 16.584 -16.058 1.00 98.25 728 VAL A C 1
ATOM 5709 O O . VAL A 1 728 ? -16.885 15.645 -15.318 1.00 98.25 728 VAL A O 1
ATOM 5712 N N . VAL A 1 729 ? -16.303 17.200 -16.842 1.00 98.38 729 VAL A N 1
ATOM 5713 C CA . VAL A 1 729 ? -14.876 16.866 -16.904 1.00 98.38 729 VAL A CA 1
ATOM 5714 C C . VAL A 1 729 ? -14.038 18.084 -16.525 1.00 98.38 729 VAL A C 1
ATOM 5716 O O . VAL A 1 729 ? -14.240 19.166 -17.074 1.00 98.38 729 VAL A O 1
ATOM 5719 N N . LEU A 1 730 ? -13.084 17.903 -15.613 1.00 98.19 730 LEU A N 1
ATOM 5720 C CA . LEU A 1 730 ? -12.102 18.907 -15.211 1.00 98.19 730 LEU A CA 1
ATOM 5721 C C . LEU A 1 730 ? -10.715 18.492 -15.712 1.00 98.19 730 LEU A C 1
ATOM 5723 O O . LEU A 1 730 ? -10.185 17.479 -15.271 1.00 98.19 730 LEU A O 1
ATOM 5727 N N . GLY A 1 731 ? -10.119 19.254 -16.624 1.00 96.00 731 GLY A N 1
ATOM 5728 C CA . GLY A 1 731 ? -8.781 18.967 -17.137 1.00 96.00 731 GLY A CA 1
ATOM 5729 C C . GLY A 1 731 ? -8.423 19.727 -18.410 1.00 96.00 731 GLY A C 1
ATOM 5730 O O . GLY A 1 731 ? -9.293 20.119 -19.195 1.00 96.00 731 GLY A O 1
ATOM 5731 N N . ARG A 1 732 ? -7.119 19.935 -18.619 1.00 94.56 732 ARG A N 1
ATOM 5732 C CA . ARG A 1 732 ? -6.580 20.559 -19.836 1.00 94.56 732 ARG A CA 1
ATOM 5733 C C . ARG A 1 732 ? -6.684 19.602 -21.039 1.00 94.56 732 ARG A C 1
ATOM 5735 O O . ARG A 1 732 ? -6.704 18.385 -20.852 1.00 94.56 732 ARG A O 1
ATOM 5742 N N . PRO A 1 733 ? -6.766 20.128 -22.274 1.00 94.62 733 PRO A N 1
ATOM 5743 C CA . PRO A 1 733 ? -6.794 19.291 -23.467 1.00 94.62 733 PRO A CA 1
ATOM 5744 C C . PRO A 1 733 ? -5.448 18.573 -23.675 1.00 94.62 733 PRO A C 1
ATOM 5746 O O . PRO A 1 733 ? -4.404 19.231 -23.625 1.00 94.62 733 PRO A O 1
ATOM 5749 N N . PRO A 1 734 ? -5.445 17.269 -24.008 1.00 95.62 734 PRO A N 1
ATOM 5750 C CA . PRO A 1 734 ? -4.239 16.610 -24.495 1.00 95.62 734 PRO A CA 1
ATOM 5751 C C . PRO A 1 734 ? -3.859 17.153 -25.882 1.00 95.62 734 PRO A C 1
ATOM 5753 O O . PRO A 1 734 ? -4.709 17.607 -26.655 1.00 95.62 734 PRO A O 1
ATOM 5756 N N . LYS A 1 735 ? -2.570 17.085 -26.219 1.00 94.81 735 LYS A N 1
ATOM 5757 C CA . LYS A 1 735 ? -1.995 17.618 -27.464 1.00 94.81 735 LYS A CA 1
ATOM 5758 C C . LYS A 1 735 ? -1.580 16.533 -28.455 1.00 94.81 735 LYS A C 1
ATOM 5760 O O . LYS A 1 735 ? -1.582 16.791 -29.659 1.00 94.81 735 LYS A O 1
ATOM 5765 N N . ARG A 1 736 ? -1.222 15.338 -27.977 1.00 96.69 736 ARG A N 1
ATOM 5766 C CA . ARG A 1 736 ? -0.692 14.240 -28.805 1.00 96.69 736 ARG A CA 1
ATOM 5767 C C . ARG A 1 736 ? -1.001 12.861 -28.229 1.00 96.69 736 ARG A C 1
ATOM 5769 O O . ARG A 1 736 ? -1.437 12.744 -27.089 1.00 96.69 736 ARG A O 1
ATOM 5776 N N . SER A 1 737 ? -0.771 11.812 -29.014 1.00 97.81 737 SER A N 1
ATOM 5777 C CA . SER A 1 737 ? -0.792 10.436 -28.512 1.00 97.81 737 SER A CA 1
ATOM 5778 C C . SER A 1 737 ? 0.548 10.070 -27.862 1.00 97.81 737 SER A C 1
ATOM 5780 O O . SER A 1 737 ? 1.581 10.554 -28.317 1.00 97.81 737 SER A O 1
ATOM 5782 N N . PRO A 1 738 ? 0.584 9.213 -26.827 1.00 97.19 738 PRO A N 1
ATOM 5783 C CA . PRO A 1 738 ? 1.839 8.635 -26.346 1.00 97.19 738 PRO A CA 1
ATOM 5784 C C . PRO A 1 738 ? 2.303 7.417 -27.173 1.00 97.19 738 PRO A C 1
ATOM 5786 O O . PRO A 1 738 ? 3.435 6.971 -27.022 1.00 97.19 738 PRO A O 1
ATOM 5789 N N . SER A 1 739 ? 1.440 6.878 -28.041 1.00 98.12 739 SER A N 1
ATOM 5790 C CA . SER A 1 739 ? 1.685 5.669 -28.838 1.00 98.12 739 SER A CA 1
ATOM 5791 C C . SER A 1 739 ? 2.229 6.001 -30.231 1.00 98.12 739 SER A C 1
ATOM 5793 O O . SER A 1 739 ? 2.007 7.103 -30.750 1.00 98.12 739 SER A O 1
ATOM 5795 N N . MET A 1 740 ? 2.917 5.039 -30.860 1.00 97.06 740 MET A N 1
ATOM 5796 C CA . MET A 1 740 ? 3.297 5.114 -32.277 1.00 97.06 740 MET A CA 1
ATOM 5797 C C . MET A 1 740 ? 2.202 4.552 -33.201 1.00 97.06 740 MET A C 1
ATOM 5799 O O . MET A 1 740 ? 2.280 4.703 -34.423 1.00 97.06 740 MET A O 1
ATOM 5803 N N . ARG A 1 741 ? 1.160 3.924 -32.644 1.00 97.38 741 ARG A N 1
ATOM 5804 C CA . ARG A 1 741 ? 0.017 3.428 -33.413 1.00 97.38 741 ARG A CA 1
ATOM 5805 C C . ARG A 1 741 ? -0.587 4.550 -34.261 1.00 97.38 741 ARG A C 1
ATOM 5807 O O . ARG A 1 741 ? -1.002 5.582 -33.740 1.00 97.38 741 ARG A O 1
ATOM 5814 N N . ASP A 1 742 ? -0.646 4.322 -35.572 1.00 96.44 742 ASP A N 1
ATOM 5815 C CA . ASP A 1 742 ? -1.159 5.263 -36.578 1.00 96.44 742 ASP A CA 1
ATOM 5816 C C . ASP A 1 742 ? -0.428 6.624 -36.640 1.00 96.44 742 ASP A C 1
ATOM 5818 O O . ASP A 1 742 ? -0.960 7.599 -37.183 1.00 96.44 742 ASP A O 1
ATOM 5822 N N . TYR A 1 743 ? 0.804 6.722 -36.130 1.00 96.31 743 TYR A N 1
ATOM 5823 C CA . TYR A 1 743 ? 1.600 7.949 -36.200 1.00 96.31 743 TYR A CA 1
ATOM 5824 C C . TYR A 1 743 ? 1.896 8.369 -37.659 1.00 96.31 743 TYR A C 1
ATOM 5826 O O . TYR A 1 743 ? 2.212 7.513 -38.490 1.00 96.31 743 TYR A O 1
ATOM 5834 N N . PRO A 1 744 ? 1.830 9.673 -38.014 1.00 96.38 744 PRO A N 1
ATOM 5835 C CA . PRO A 1 744 ? 1.498 10.831 -37.167 1.00 96.38 744 PRO A CA 1
ATOM 5836 C C . PRO A 1 744 ? -0.004 11.174 -37.104 1.00 96.38 744 PRO A C 1
ATOM 5838 O O . PRO A 1 744 ? -0.387 12.140 -36.443 1.00 96.38 744 PRO A O 1
ATOM 5841 N N . LYS A 1 745 ? -0.878 10.409 -37.775 1.00 98.19 745 LYS A N 1
ATOM 5842 C CA . LYS A 1 745 ? -2.325 10.695 -37.854 1.00 98.19 745 LYS A CA 1
ATOM 5843 C C . LYS A 1 745 ? -3.006 10.659 -36.487 1.00 98.19 745 LYS A C 1
ATOM 5845 O O . LYS A 1 745 ? -3.972 11.385 -36.272 1.00 98.19 745 LYS A O 1
ATOM 5850 N N . CYS A 1 746 ? -2.495 9.855 -35.556 1.00 97.62 746 CYS A N 1
ATOM 5851 C CA . CYS A 1 746 ? -2.970 9.831 -34.173 1.00 97.62 746 CYS A CA 1
ATOM 5852 C C . CYS A 1 746 ? -2.935 11.224 -33.515 1.00 97.62 746 CYS A C 1
ATOM 5854 O O . CYS A 1 746 ? -3.884 11.603 -32.834 1.00 97.62 746 CYS A O 1
ATOM 5856 N N . ASP A 1 747 ? -1.894 12.025 -33.763 1.00 98.19 747 ASP A N 1
ATOM 5857 C CA . ASP A 1 747 ? -1.749 13.359 -33.170 1.00 98.19 747 ASP A CA 1
ATOM 5858 C C . ASP A 1 747 ? -2.662 14.384 -33.851 1.00 98.19 747 ASP A C 1
ATOM 5860 O O . ASP A 1 747 ? -3.159 15.313 -33.212 1.00 98.19 747 ASP A O 1
ATOM 5864 N N . GLU A 1 748 ? -2.903 14.225 -35.155 1.00 97.94 748 GLU A N 1
ATOM 5865 C CA . GLU A 1 748 ? -3.910 15.009 -35.880 1.00 97.94 748 GLU A CA 1
ATOM 5866 C C . GLU A 1 748 ? -5.309 14.753 -35.318 1.00 97.94 748 GLU A C 1
ATOM 5868 O O . GLU A 1 748 ? -6.064 15.701 -35.097 1.00 97.94 748 GLU A O 1
ATOM 5873 N N . GLU A 1 749 ? -5.630 13.492 -35.031 1.00 98.06 749 GLU A N 1
ATOM 5874 C CA . GLU A 1 749 ? -6.913 13.106 -34.452 1.00 98.06 749 GLU A CA 1
ATOM 5875 C C . GLU A 1 749 ? -7.080 13.628 -33.020 1.00 98.06 749 GLU A C 1
ATOM 5877 O O . GLU A 1 749 ? -8.144 14.156 -32.694 1.00 98.06 749 GLU A O 1
ATOM 5882 N N . ILE A 1 750 ? -6.031 13.582 -32.186 1.00 97.94 750 ILE A N 1
ATOM 5883 C CA . ILE A 1 750 ? -6.059 14.198 -30.850 1.00 97.94 750 ILE A CA 1
ATOM 5884 C C . ILE A 1 750 ? -6.317 15.695 -30.944 1.00 97.94 750 ILE A C 1
ATOM 5886 O O . ILE A 1 750 ? -7.242 16.187 -30.303 1.00 97.94 750 ILE A O 1
ATOM 5890 N N . ARG A 1 751 ? -5.578 16.424 -31.789 1.00 96.12 751 ARG A N 1
ATOM 5891 C CA . ARG A 1 751 ? -5.802 17.866 -31.975 1.00 96.12 751 ARG A CA 1
ATOM 5892 C C . ARG A 1 751 ? -7.208 18.165 -32.491 1.00 96.12 751 ARG A C 1
ATOM 5894 O O . ARG A 1 751 ? -7.831 19.125 -32.038 1.00 96.12 751 ARG A O 1
ATOM 5901 N N . ARG A 1 752 ? -7.736 17.340 -33.402 1.00 96.94 752 ARG A N 1
ATOM 5902 C CA . ARG A 1 752 ? -9.105 17.468 -33.921 1.00 96.94 752 ARG A CA 1
ATOM 5903 C C . ARG A 1 752 ? -10.142 17.279 -32.812 1.00 96.94 752 ARG A C 1
ATOM 5905 O O . ARG A 1 752 ? -11.041 18.108 -32.689 1.00 96.94 752 ARG A O 1
ATOM 5912 N N . LEU A 1 753 ? -10.024 16.218 -32.015 1.00 97.69 753 LEU A N 1
ATOM 5913 C CA . LEU A 1 753 ? -10.922 15.924 -30.894 1.00 97.69 753 LEU A CA 1
ATOM 5914 C C . LEU A 1 753 ? -10.806 16.972 -29.778 1.00 97.69 753 LEU A C 1
ATOM 5916 O O . LEU A 1 753 ? -11.823 17.427 -29.261 1.00 97.69 753 LEU A O 1
ATOM 5920 N N . ALA A 1 754 ? -9.593 17.411 -29.444 1.00 96.25 754 ALA A N 1
ATOM 5921 C CA . ALA A 1 754 ? -9.358 18.459 -28.458 1.00 96.25 754 ALA A CA 1
ATOM 5922 C C . ALA A 1 754 ? -10.006 19.786 -28.888 1.00 96.25 754 ALA A C 1
ATOM 5924 O O . ALA A 1 754 ? -10.752 20.388 -28.117 1.00 96.25 754 ALA A O 1
ATOM 5925 N N . ALA A 1 755 ? -9.824 20.201 -30.147 1.00 94.69 755 ALA A N 1
ATOM 5926 C CA . ALA A 1 755 ? -10.508 21.371 -30.697 1.00 94.69 755 ALA A CA 1
ATOM 5927 C C . ALA A 1 755 ? -12.039 21.192 -30.711 1.00 94.69 755 ALA A C 1
ATOM 5929 O O . ALA A 1 755 ? -12.788 22.140 -30.468 1.00 94.69 755 ALA A O 1
ATOM 5930 N N . GLU A 1 756 ? -12.524 19.973 -30.959 1.00 95.94 756 GLU A N 1
ATOM 5931 C CA . GLU A 1 756 ? -13.949 19.651 -30.926 1.00 95.94 756 GLU A CA 1
ATOM 5932 C C . GLU A 1 756 ? -14.551 19.823 -29.523 1.00 95.94 756 GLU A C 1
ATOM 5934 O O . GLU A 1 756 ? -15.624 20.419 -29.412 1.00 95.94 756 GLU A O 1
ATOM 5939 N N . ILE A 1 757 ? -13.857 19.366 -28.475 1.00 96.81 757 ILE A N 1
ATOM 5940 C CA . ILE A 1 757 ? -14.324 19.355 -27.078 1.00 96.81 757 ILE A CA 1
ATOM 5941 C C . ILE A 1 757 ? -14.076 20.710 -26.386 1.00 96.81 757 ILE A C 1
ATOM 5943 O O . ILE A 1 757 ? -15.024 21.321 -25.895 1.00 96.81 757 ILE A O 1
ATOM 5947 N N . TRP A 1 758 ? -12.854 21.254 -26.423 1.00 95.25 758 TRP A N 1
ATOM 5948 C CA . TRP A 1 758 ? -12.475 22.496 -25.717 1.00 95.25 758 TRP A CA 1
ATOM 5949 C C . TRP A 1 758 ? -12.656 23.779 -26.549 1.00 95.25 758 TRP A C 1
ATOM 5951 O O . TRP A 1 758 ? -12.871 24.851 -25.989 1.00 95.25 758 TRP A O 1
ATOM 5961 N N . GLY A 1 759 ? -12.675 23.699 -27.883 1.00 90.38 759 GLY A N 1
ATOM 5962 C CA . GLY A 1 759 ? -12.915 24.851 -28.764 1.00 90.38 759 GLY A CA 1
ATOM 5963 C C . GLY A 1 759 ? -11.645 25.645 -29.085 1.00 90.38 759 GLY A C 1
ATOM 5964 O O . GLY A 1 759 ? -10.544 25.117 -29.017 1.00 90.38 759 GLY A O 1
ATOM 5965 N N . THR A 1 760 ? -11.787 26.920 -29.466 1.00 75.06 760 THR A N 1
ATOM 5966 C CA . THR A 1 760 ? -10.670 27.780 -29.922 1.00 75.06 760 THR A CA 1
ATOM 5967 C C . THR A 1 760 ? -9.975 28.566 -28.799 1.00 75.06 760 THR A C 1
ATOM 5969 O O . THR A 1 760 ? -9.177 29.448 -29.088 1.00 75.06 760 THR A O 1
ATOM 5972 N N . GLY A 1 761 ? -10.308 28.299 -27.530 1.00 63.53 761 GLY A N 1
ATOM 5973 C CA . GLY A 1 761 ? -9.789 29.001 -26.344 1.00 63.53 761 GLY A CA 1
ATOM 5974 C C . GLY A 1 761 ? -8.823 28.172 -25.488 1.00 63.53 761 GLY A C 1
ATOM 5975 O O . GLY A 1 761 ? -8.680 28.450 -24.303 1.00 63.53 761 GLY A O 1
ATOM 5976 N N . THR A 1 762 ? -8.202 27.136 -26.058 1.00 65.25 762 THR A N 1
ATOM 5977 C CA . THR A 1 762 ? -7.368 26.149 -25.341 1.00 65.25 762 THR A CA 1
ATOM 5978 C C . THR A 1 762 ? -6.066 26.704 -24.771 1.00 65.25 762 THR A C 1
ATOM 5980 O O . THR A 1 762 ? -5.481 26.074 -23.896 1.00 65.25 762 THR A O 1
ATOM 5983 N N . ASP A 1 763 ? -5.629 27.874 -25.239 1.00 71.06 763 ASP A N 1
ATOM 5984 C CA . ASP A 1 763 ? -4.399 28.529 -24.779 1.00 71.06 763 ASP A CA 1
ATOM 5985 C C . ASP A 1 763 ? -4.621 29.388 -23.519 1.00 71.06 763 ASP A C 1
ATOM 5987 O O . ASP A 1 763 ? -3.673 29.953 -22.974 1.00 71.06 763 ASP A O 1
ATOM 5991 N N . MET A 1 764 ? -5.870 29.518 -23.051 1.00 74.50 764 MET A N 1
ATOM 5992 C CA . MET A 1 764 ? -6.184 30.253 -21.824 1.00 74.50 764 MET A CA 1
ATOM 5993 C C . MET A 1 764 ? -5.778 29.456 -20.580 1.00 74.50 764 MET A C 1
ATOM 5995 O O . MET A 1 764 ? -5.926 28.233 -20.523 1.00 74.50 764 MET A O 1
ATOM 5999 N N . GLU A 1 765 ? -5.306 30.169 -19.554 1.00 80.56 765 GLU A N 1
ATOM 6000 C CA . GLU A 1 765 ? -4.909 29.575 -18.273 1.00 80.56 765 GLU A CA 1
ATOM 6001 C C . GLU A 1 765 ? -6.070 28.824 -17.611 1.00 80.56 765 GLU A C 1
ATOM 6003 O O . GLU A 1 765 ? -5.868 27.700 -17.148 1.00 80.56 765 GLU A O 1
ATOM 6008 N N . THR A 1 766 ? -7.273 29.407 -17.663 1.00 87.44 766 THR A N 1
ATOM 6009 C CA . THR A 1 766 ? -8.533 28.841 -17.168 1.00 87.44 766 THR A CA 1
ATOM 6010 C C . THR A 1 766 ? -9.638 28.954 -18.220 1.00 87.44 766 THR A C 1
ATOM 6012 O O . THR A 1 766 ? -9.578 29.799 -19.121 1.00 87.44 766 THR A O 1
ATOM 6015 N N . GLY A 1 767 ? -10.658 28.103 -18.131 1.00 92.00 767 GLY A N 1
ATOM 6016 C CA . GLY A 1 767 ? -11.830 28.212 -18.992 1.00 92.00 767 GLY A CA 1
ATOM 6017 C C . GLY A 1 767 ? -12.860 27.105 -18.804 1.00 92.00 767 GLY A C 1
ATOM 6018 O O . GLY A 1 767 ? -12.637 26.115 -18.112 1.00 92.00 767 GLY A O 1
ATOM 6019 N N . GLU A 1 768 ? -14.010 27.296 -19.443 1.00 94.38 768 GLU A N 1
ATOM 6020 C CA . GLU A 1 768 ? -15.139 26.369 -19.430 1.00 94.38 768 GLU A CA 1
ATOM 6021 C C . GLU A 1 768 ? -15.806 26.339 -20.807 1.00 94.38 768 GLU A C 1
ATOM 6023 O O . GLU A 1 768 ? -15.913 27.360 -21.496 1.00 94.38 768 GLU A O 1
ATOM 6028 N N . ARG A 1 769 ? -16.321 25.168 -21.193 1.00 95.44 769 ARG A N 1
ATOM 6029 C CA . ARG A 1 769 ? -17.187 25.021 -22.358 1.00 95.44 769 ARG A CA 1
ATOM 6030 C C . ARG A 1 769 ? -18.299 23.998 -22.130 1.00 95.44 769 ARG A C 1
ATOM 6032 O O . ARG A 1 769 ? -18.055 22.852 -21.763 1.00 95.44 769 ARG A O 1
ATOM 6039 N N . GLN A 1 770 ? -19.529 24.396 -22.456 1.00 96.44 770 GLN A N 1
ATOM 6040 C CA . GLN A 1 770 ? -20.643 23.468 -22.655 1.00 96.44 770 GLN A CA 1
ATOM 6041 C C . GLN A 1 770 ? -20.434 22.688 -23.958 1.00 96.44 770 GLN A C 1
ATOM 6043 O O . GLN A 1 770 ? -20.275 23.286 -25.027 1.00 96.44 770 GLN A O 1
ATOM 6048 N N . PHE A 1 771 ? -20.481 21.359 -23.885 1.00 95.94 771 PHE A N 1
ATOM 6049 C CA . PHE A 1 771 ? -20.319 20.489 -25.045 1.00 95.94 771 PHE A CA 1
ATOM 6050 C C . PHE A 1 771 ? -21.323 19.333 -24.988 1.00 95.94 771 PHE A C 1
ATOM 6052 O O . PHE A 1 771 ? -21.261 18.465 -24.125 1.00 95.94 771 PHE A O 1
ATOM 6059 N N . GLY A 1 772 ? -22.292 19.336 -25.907 1.00 96.19 772 GLY A N 1
ATOM 6060 C CA . GLY A 1 772 ? -23.485 18.497 -25.769 1.00 96.19 772 GLY A CA 1
ATOM 6061 C C . GLY A 1 772 ? -24.240 18.822 -24.475 1.00 96.19 772 GLY A C 1
ATOM 6062 O O . GLY A 1 772 ? -24.463 19.997 -24.170 1.00 96.19 772 GLY A O 1
ATOM 6063 N N . GLN A 1 773 ? -24.646 17.797 -23.726 1.00 97.25 773 GLN A N 1
ATOM 6064 C CA . GLN A 1 773 ? -25.374 17.969 -22.463 1.00 97.25 773 GLN A CA 1
ATOM 6065 C C . GLN A 1 773 ? -24.450 18.232 -21.263 1.00 97.25 773 GLN A C 1
ATOM 6067 O O . GLN A 1 773 ? -24.913 18.759 -20.255 1.00 97.25 773 GLN A O 1
ATOM 6072 N N . GLY A 1 774 ? -23.159 17.914 -21.371 1.00 97.38 774 GLY A N 1
ATOM 6073 C CA . GLY A 1 774 ? -22.175 18.070 -20.303 1.00 97.38 774 GLY A CA 1
ATOM 6074 C C . GLY A 1 774 ? -21.258 19.277 -20.473 1.00 97.38 774 GLY A C 1
ATOM 6075 O O . GLY A 1 774 ? -21.495 20.181 -21.286 1.00 97.38 774 GLY A O 1
ATOM 6076 N N . ARG A 1 775 ? -20.187 19.293 -19.678 1.00 96.94 775 ARG A N 1
ATOM 6077 C CA . ARG A 1 775 ? -19.230 20.404 -19.608 1.00 96.94 775 ARG A CA 1
ATOM 6078 C C . ARG A 1 775 ? -17.797 19.930 -19.480 1.00 96.94 775 ARG A C 1
ATOM 6080 O O . ARG A 1 775 ? -17.520 18.905 -18.865 1.00 96.94 775 ARG A O 1
ATOM 6087 N N . VAL A 1 776 ? -16.899 20.745 -20.018 1.00 97.06 776 VAL A N 1
ATOM 6088 C CA . VAL A 1 776 ? -15.463 20.649 -19.780 1.00 97.06 776 VAL A CA 1
ATOM 6089 C C . VAL A 1 776 ? -14.956 21.949 -19.159 1.00 97.06 776 VAL A C 1
ATOM 6091 O O . VAL A 1 776 ? -15.311 23.032 -19.624 1.00 97.06 776 VAL A O 1
ATOM 6094 N N . ILE A 1 777 ? -14.167 21.839 -18.093 1.00 96.69 777 ILE A N 1
ATOM 6095 C CA . ILE A 1 777 ? -13.594 22.948 -17.316 1.00 96.69 777 ILE A CA 1
ATOM 6096 C C . ILE A 1 777 ? -12.086 22.709 -17.196 1.00 96.69 777 ILE A C 1
ATOM 6098 O O . ILE A 1 777 ? -11.650 21.561 -17.148 1.00 96.69 777 ILE A O 1
ATOM 6102 N N . TRP A 1 778 ? -11.268 23.758 -17.167 1.00 95.06 778 TRP A N 1
ATOM 6103 C CA . TRP A 1 778 ? -9.822 23.641 -16.974 1.00 95.06 778 TRP A CA 1
ATOM 6104 C C . TRP A 1 778 ? -9.242 24.837 -16.225 1.00 95.06 778 TRP A C 1
ATOM 6106 O O . TRP A 1 778 ? -9.781 25.941 -16.273 1.00 95.06 778 TRP A O 1
ATOM 6116 N N . GLY A 1 779 ? -8.115 24.605 -15.549 1.00 89.62 779 GLY A N 1
ATOM 6117 C CA . GLY A 1 779 ? -7.380 25.637 -14.811 1.00 89.62 779 GLY A CA 1
ATOM 6118 C C . GLY A 1 779 ? -8.055 26.122 -13.524 1.00 89.62 779 GLY A C 1
ATOM 6119 O O . GLY A 1 779 ? -7.578 27.077 -12.924 1.00 89.62 779 GLY A O 1
ATOM 6120 N N . GLU A 1 780 ? -9.142 25.485 -13.091 1.00 91.81 780 GLU A N 1
ATOM 6121 C CA . GLU A 1 780 ? -9.855 25.833 -11.860 1.00 91.81 780 GLU A CA 1
ATOM 6122 C C . GLU A 1 780 ? -9.606 24.812 -10.744 1.00 91.81 780 GLU A C 1
ATOM 6124 O O . GLU A 1 780 ? -9.342 23.635 -11.009 1.00 91.81 780 GLU A O 1
ATOM 6129 N N . ASP A 1 781 ? -9.706 25.261 -9.491 1.00 90.81 781 ASP A N 1
ATOM 6130 C CA . ASP A 1 781 ? -9.687 24.377 -8.331 1.00 90.81 781 ASP A CA 1
ATOM 6131 C C . ASP A 1 781 ? -11.007 23.600 -8.197 1.00 90.81 781 ASP A C 1
ATOM 6133 O O . ASP A 1 781 ? -12.068 24.011 -8.677 1.00 90.81 781 ASP A O 1
ATOM 6137 N N . LEU A 1 782 ? -10.947 22.458 -7.516 1.00 91.12 782 LEU A N 1
ATOM 6138 C CA . LEU A 1 782 ? -12.089 21.559 -7.419 1.00 91.12 782 LEU A CA 1
ATOM 6139 C C . LEU A 1 782 ? -13.214 22.108 -6.528 1.00 91.12 782 LEU A C 1
ATOM 6141 O O . LEU A 1 782 ? -14.367 21.758 -6.757 1.00 91.12 782 LEU A O 1
ATOM 6145 N N . THR A 1 783 ? -12.925 22.996 -5.570 1.00 90.00 783 THR A N 1
ATOM 6146 C CA . THR A 1 783 ? -13.965 23.630 -4.737 1.00 90.00 783 THR A CA 1
ATOM 6147 C C . THR A 1 783 ? -14.857 24.512 -5.598 1.00 90.00 783 THR A C 1
ATOM 6149 O O . THR A 1 783 ? -16.077 24.367 -5.570 1.00 90.00 783 THR A O 1
ATOM 6152 N N . THR A 1 784 ? -14.251 25.364 -6.430 1.00 92.56 784 THR A N 1
ATOM 6153 C CA . THR A 1 784 ? -14.978 26.232 -7.365 1.00 92.56 784 THR A CA 1
ATOM 6154 C C . THR A 1 784 ? -15.844 25.420 -8.330 1.00 92.56 784 THR A C 1
ATOM 6156 O O . THR A 1 784 ? -16.986 25.793 -8.612 1.00 92.56 784 THR A O 1
ATOM 6159 N N . VAL A 1 785 ? -15.332 24.283 -8.812 1.00 95.00 785 VAL A N 1
ATOM 6160 C CA . VAL A 1 785 ? -16.083 23.388 -9.702 1.00 95.00 785 VAL A CA 1
ATOM 6161 C C . VAL A 1 785 ? -17.253 22.729 -8.974 1.00 95.00 785 VAL A C 1
ATOM 6163 O O . VAL A 1 785 ? -18.363 22.750 -9.495 1.00 95.00 785 VAL A O 1
ATOM 6166 N N . LEU A 1 786 ? -17.049 22.162 -7.784 1.00 94.62 786 LEU A N 1
ATOM 6167 C CA . LEU A 1 786 ? -18.123 21.501 -7.033 1.00 94.62 786 LEU A CA 1
ATOM 6168 C C . LEU A 1 786 ? -19.233 22.490 -6.640 1.00 94.62 786 LEU A C 1
ATOM 6170 O O . LEU A 1 786 ? -20.410 22.186 -6.842 1.00 94.62 786 LEU A O 1
ATOM 6174 N N . ASP A 1 787 ? -18.867 23.699 -6.206 1.00 92.25 787 ASP A N 1
ATOM 6175 C CA . ASP A 1 787 ? -19.815 24.770 -5.878 1.00 92.25 787 ASP A CA 1
ATOM 6176 C C . ASP A 1 787 ? -20.617 25.235 -7.101 1.00 92.25 787 ASP A C 1
ATOM 6178 O O . ASP A 1 787 ? -21.815 25.489 -6.997 1.00 92.25 787 ASP A O 1
ATOM 6182 N N . ARG A 1 788 ? -20.000 25.290 -8.291 1.00 92.81 788 ARG A N 1
ATOM 6183 C CA . ARG A 1 788 ? -20.690 25.637 -9.550 1.00 92.81 788 ARG A CA 1
ATOM 6184 C C . ARG A 1 788 ? -21.831 24.675 -9.890 1.00 92.81 788 ARG A C 1
ATOM 6186 O O . ARG A 1 788 ? -22.758 25.067 -10.599 1.00 92.81 788 ARG A O 1
ATOM 6193 N N . PHE A 1 789 ? -21.743 23.430 -9.433 1.00 93.19 789 PHE A N 1
ATOM 6194 C CA . PHE A 1 789 ? -22.727 22.383 -9.702 1.00 93.19 789 PHE A CA 1
ATOM 6195 C C . PHE A 1 789 ? -23.588 22.031 -8.485 1.00 93.19 789 PHE A C 1
ATOM 6197 O O . PHE A 1 789 ? -24.238 20.984 -8.502 1.00 93.19 789 PHE A O 1
ATOM 6204 N N . ASP A 1 790 ? -23.599 22.883 -7.453 1.00 91.88 790 ASP A N 1
ATOM 6205 C CA . ASP A 1 790 ? -24.348 22.678 -6.208 1.00 91.88 790 ASP A CA 1
ATOM 6206 C C . ASP A 1 790 ? -24.040 21.312 -5.552 1.00 91.88 790 ASP A C 1
ATOM 6208 O O . ASP A 1 790 ? -24.908 20.651 -4.972 1.00 91.88 790 ASP A O 1
ATOM 6212 N N . ILE A 1 791 ? -22.790 20.845 -5.675 1.00 93.00 791 ILE A N 1
ATOM 6213 C CA . ILE A 1 791 ? -22.327 19.597 -5.063 1.00 93.00 791 ILE A CA 1
ATOM 6214 C C . ILE A 1 791 ? -21.801 19.936 -3.670 1.00 93.00 791 ILE A C 1
ATOM 6216 O O . ILE A 1 791 ? -20.609 20.145 -3.473 1.00 93.00 791 ILE A O 1
ATOM 6220 N N . GLU A 1 792 ? -22.709 19.994 -2.699 1.00 91.81 792 GLU A N 1
ATOM 6221 C CA . GLU A 1 792 ? -22.351 20.236 -1.298 1.00 91.81 792 GLU A CA 1
ATOM 6222 C C . GLU A 1 792 ? -21.486 19.106 -0.713 1.00 91.81 792 GLU A C 1
ATOM 6224 O O . GLU A 1 792 ? -21.610 17.963 -1.167 1.00 91.81 792 GLU A O 1
ATOM 6229 N N . PRO A 1 793 ? -20.653 19.374 0.308 1.00 92.19 793 PRO A N 1
ATOM 6230 C CA . PRO A 1 793 ? -19.924 18.342 1.042 1.00 92.19 793 PRO A CA 1
ATOM 6231 C C . PRO A 1 793 ? -20.831 17.204 1.524 1.00 92.19 793 PRO A C 1
ATOM 6233 O O . PRO A 1 793 ? -21.931 17.430 2.010 1.00 92.19 793 PRO A O 1
ATOM 6236 N N . ASP A 1 794 ? -20.367 15.966 1.408 1.00 95.69 794 ASP A N 1
ATOM 6237 C CA . ASP A 1 794 ? -21.086 14.770 1.850 1.00 95.69 794 ASP A CA 1
ATOM 6238 C C . ASP A 1 794 ? -21.161 14.659 3.384 1.00 95.69 794 ASP A C 1
ATOM 6240 O O . ASP A 1 794 ? -22.175 14.237 3.949 1.00 95.69 794 ASP A O 1
ATOM 6244 N N . PHE A 1 795 ? -20.090 15.081 4.063 1.00 94.56 795 PHE A N 1
ATOM 6245 C CA . PHE A 1 795 ? -19.986 15.110 5.520 1.00 94.56 795 PHE A CA 1
ATOM 6246 C C . PHE A 1 795 ? -19.214 16.340 6.004 1.00 94.56 795 PHE A C 1
ATOM 6248 O O . PHE A 1 795 ? -18.137 16.654 5.498 1.00 94.56 795 PHE A O 1
ATOM 6255 N N . LEU A 1 796 ? -19.729 17.000 7.042 1.00 90.38 796 LEU A N 1
ATOM 6256 C CA . LEU A 1 796 ? -19.062 18.114 7.718 1.00 90.38 796 LEU A CA 1
ATOM 6257 C C . LEU A 1 796 ? -19.058 17.904 9.229 1.00 90.38 796 LEU A C 1
ATOM 6259 O O . LEU A 1 796 ? -20.027 17.414 9.805 1.00 90.38 796 LEU A O 1
ATOM 6263 N N . SER A 1 797 ? -17.992 18.342 9.892 1.00 84.12 797 SER A N 1
ATOM 6264 C CA . SER A 1 797 ? -17.897 18.368 11.350 1.00 84.12 797 SER A CA 1
ATOM 6265 C C . SER A 1 797 ? -17.018 19.531 11.803 1.00 84.12 797 SER A C 1
ATOM 6267 O O . SER A 1 797 ? -16.084 19.919 11.104 1.00 84.12 797 SER A O 1
ATOM 6269 N N . GLN A 1 798 ? -17.311 20.088 12.982 1.00 71.56 798 GLN A N 1
ATOM 6270 C CA . GLN A 1 798 ? -16.454 21.100 13.614 1.00 71.56 798 GLN A CA 1
ATOM 6271 C C . GLN A 1 798 ? -15.208 20.482 14.270 1.00 71.56 798 GLN A C 1
ATOM 6273 O O . GLN A 1 798 ? -14.277 21.203 14.616 1.00 71.56 798 GLN A O 1
ATOM 6278 N N . ALA A 1 799 ? -15.196 19.161 14.462 1.00 75.94 799 ALA A N 1
ATOM 6279 C CA . ALA A 1 799 ? -14.052 18.409 14.957 1.00 75.94 799 ALA A CA 1
ATOM 6280 C C . ALA A 1 799 ? -13.424 17.580 13.820 1.00 75.94 799 ALA A C 1
ATOM 6282 O O . ALA A 1 799 ? -14.118 17.256 12.853 1.00 75.94 799 ALA A O 1
ATOM 6283 N N . PRO A 1 800 ? -12.138 17.195 13.919 1.00 75.50 800 PRO A N 1
ATOM 6284 C CA . PRO A 1 800 ? -11.430 16.459 12.869 1.00 75.50 800 PRO A CA 1
ATOM 6285 C C . PRO A 1 800 ? -11.821 14.967 12.837 1.00 75.50 800 PRO A C 1
ATOM 6287 O O . PRO A 1 800 ? -10.988 14.078 13.002 1.00 75.50 800 PRO A O 1
ATOM 6290 N N . LEU A 1 801 ? -13.109 14.673 12.653 1.00 84.69 801 LEU A N 1
ATOM 6291 C CA . LEU A 1 801 ? -13.620 13.309 12.535 1.00 84.69 801 LEU A CA 1
ATOM 6292 C C . LEU A 1 801 ? -13.305 12.724 11.155 1.00 84.69 801 LEU A C 1
ATOM 6294 O O . LEU A 1 801 ? -13.388 13.412 10.138 1.00 84.69 801 LEU A O 1
ATOM 6298 N N . ARG A 1 802 ? -12.984 11.428 11.115 1.00 92.44 802 ARG A N 1
ATOM 6299 C CA . ARG A 1 802 ? -12.875 10.666 9.862 1.00 92.44 802 ARG A CA 1
ATOM 6300 C C . ARG A 1 802 ? -14.230 10.086 9.494 1.00 92.44 802 ARG A C 1
ATOM 6302 O O . ARG A 1 802 ? -14.996 9.731 10.393 1.00 92.44 802 ARG A O 1
ATOM 6309 N N . TYR A 1 803 ? -14.494 9.945 8.197 1.00 97.06 803 TYR A N 1
ATOM 6310 C CA . TYR A 1 803 ? -15.712 9.301 7.730 1.00 97.06 803 TYR A CA 1
ATOM 6311 C C . TYR A 1 803 ? -15.515 8.471 6.457 1.00 97.06 803 TYR A C 1
ATOM 6313 O O . TYR A 1 803 ? -14.560 8.672 5.711 1.00 97.06 803 TYR A O 1
ATOM 6321 N N . THR A 1 804 ? -16.449 7.554 6.211 1.00 97.75 804 THR A N 1
ATOM 6322 C CA . THR A 1 804 ? -16.758 7.033 4.872 1.00 97.75 804 THR A CA 1
ATOM 6323 C C . THR A 1 804 ? -18.259 6.795 4.753 1.00 97.75 804 THR A C 1
ATOM 6325 O O . THR A 1 804 ? -18.936 6.592 5.766 1.00 97.75 804 THR A O 1
ATOM 6328 N N . HIS A 1 805 ? -18.774 6.819 3.526 1.00 98.38 805 HIS A N 1
ATOM 6329 C CA . HIS A 1 805 ? -20.198 6.769 3.235 1.00 98.38 805 HIS A CA 1
ATOM 6330 C C . HIS A 1 805 ? -20.535 5.650 2.240 1.00 98.38 805 HIS A C 1
ATOM 6332 O O . HIS A 1 805 ? -19.873 5.468 1.212 1.00 98.38 805 HIS A O 1
ATOM 6338 N N . ARG A 1 806 ? -21.582 4.882 2.557 1.00 97.62 806 ARG A N 1
ATOM 6339 C CA . ARG A 1 806 ? -22.183 3.878 1.676 1.00 97.62 806 ARG A CA 1
ATOM 6340 C C . ARG A 1 806 ? -23.677 4.109 1.511 1.00 97.62 806 ARG A C 1
ATOM 6342 O O . ARG A 1 806 ? -24.353 4.431 2.483 1.00 97.62 806 ARG A O 1
ATOM 6349 N N . SER A 1 807 ? -24.181 3.828 0.314 1.00 95.31 807 SER A N 1
ATOM 6350 C CA . SER A 1 807 ? -25.602 3.899 -0.015 1.00 95.31 807 SER A CA 1
ATOM 6351 C C . SER A 1 807 ? -26.112 2.550 -0.505 1.00 95.31 807 SER A C 1
ATOM 6353 O O . SER A 1 807 ? -25.501 1.916 -1.368 1.00 95.31 807 SER A O 1
ATOM 6355 N N . THR A 1 808 ? -27.249 2.108 0.028 1.00 93.38 808 THR A N 1
ATOM 6356 C CA . THR A 1 808 ? -28.024 0.973 -0.507 1.00 93.38 808 THR A CA 1
ATOM 6357 C C . THR A 1 808 ? -29.164 1.435 -1.421 1.00 93.38 808 THR A C 1
ATOM 6359 O O . THR A 1 808 ? -29.928 0.608 -1.915 1.00 93.38 808 THR A O 1
ATOM 6362 N N . GLY A 1 809 ? -29.290 2.749 -1.649 1.00 87.81 809 GLY A N 1
ATOM 6363 C CA . GLY A 1 809 ? -30.419 3.398 -2.319 1.00 87.81 809 GLY A CA 1
ATOM 6364 C C . GLY A 1 809 ? -31.555 3.758 -1.353 1.00 87.81 809 GLY A C 1
ATOM 6365 O O . GLY A 1 809 ? -32.006 4.904 -1.323 1.00 87.81 809 GLY A O 1
ATOM 6366 N N . ASP A 1 810 ? -31.990 2.805 -0.523 1.00 88.88 810 ASP A N 1
ATOM 6367 C CA . ASP A 1 810 ? -33.009 3.011 0.521 1.00 88.88 810 ASP A CA 1
ATOM 6368 C C . ASP A 1 810 ? -32.426 3.528 1.849 1.00 88.88 810 ASP A C 1
ATOM 6370 O O . ASP A 1 810 ? -33.159 4.042 2.698 1.00 88.88 810 ASP A O 1
ATOM 6374 N N . ARG A 1 811 ? -31.109 3.388 2.051 1.00 93.50 811 ARG A N 1
ATOM 6375 C CA . ARG A 1 811 ? -30.410 3.808 3.270 1.00 93.50 811 ARG A CA 1
ATOM 6376 C C . ARG A 1 811 ? -29.064 4.437 2.957 1.00 93.50 811 ARG A C 1
ATOM 6378 O O . ARG A 1 811 ? -28.350 3.973 2.071 1.00 93.50 811 ARG A O 1
ATOM 6385 N N . GLU A 1 812 ? -28.704 5.418 3.777 1.00 96.75 812 GLU A N 1
ATOM 6386 C CA . GLU A 1 812 ? -27.364 6.007 3.813 1.00 96.75 812 GLU A CA 1
ATOM 6387 C C . GLU A 1 812 ? -26.659 5.571 5.104 1.00 96.75 812 GLU A C 1
ATOM 6389 O O . GLU A 1 812 ? -27.249 5.602 6.189 1.00 96.75 812 GLU A O 1
ATOM 6394 N N . ILE A 1 813 ? -25.410 5.124 4.993 1.00 98.19 813 ILE A N 1
ATOM 6395 C CA . ILE A 1 813 ? -24.625 4.542 6.085 1.00 98.19 813 ILE A CA 1
ATOM 6396 C C . ILE A 1 813 ? -23.289 5.278 6.163 1.00 98.19 813 ILE A C 1
ATOM 6398 O O . ILE A 1 813 ? -22.407 5.065 5.330 1.00 98.19 813 ILE A O 1
ATOM 6402 N N . TYR A 1 814 ? -23.117 6.098 7.197 1.00 98.69 814 TYR A N 1
ATOM 6403 C CA . TYR A 1 814 ? -21.859 6.783 7.480 1.00 98.69 814 TYR A CA 1
ATOM 6404 C C . TYR A 1 814 ? -21.131 6.068 8.607 1.00 98.69 814 TYR A C 1
ATOM 6406 O O . TYR A 1 814 ? -21.690 5.895 9.686 1.00 98.69 814 TYR A O 1
ATOM 6414 N N . PHE A 1 815 ? -19.878 5.682 8.393 1.00 98.81 815 PHE A N 1
ATOM 6415 C CA . PHE A 1 815 ? -18.973 5.340 9.488 1.00 98.81 815 PHE A CA 1
ATOM 6416 C C . PHE A 1 815 ? -18.247 6.608 9.912 1.00 98.81 815 PHE A C 1
ATOM 6418 O O . PHE A 1 815 ? -17.638 7.246 9.063 1.00 98.81 815 PHE A O 1
ATOM 6425 N N . VAL A 1 816 ? -18.310 6.976 11.191 1.00 98.44 816 VAL A N 1
ATOM 6426 C CA . VAL A 1 816 ? -17.673 8.180 11.737 1.00 98.44 816 VAL A CA 1
ATOM 6427 C C . VAL A 1 816 ? -16.754 7.776 12.882 1.00 98.44 816 VAL A C 1
ATOM 6429 O O . VAL A 1 816 ? -17.183 7.089 13.812 1.00 98.44 816 VAL A O 1
ATOM 6432 N N . ALA A 1 817 ? -15.490 8.193 12.827 1.00 96.75 817 ALA A N 1
ATOM 6433 C CA . ALA A 1 817 ? -14.471 7.796 13.792 1.00 96.75 817 ALA A CA 1
ATOM 6434 C C . ALA A 1 817 ? -13.706 8.998 14.354 1.00 96.75 817 ALA A C 1
ATOM 6436 O O . ALA A 1 817 ? -13.240 9.866 13.613 1.00 96.75 817 ALA A O 1
ATOM 6437 N N . ASN A 1 818 ? -13.544 9.009 15.676 1.00 92.12 818 ASN A N 1
ATOM 6438 C CA . ASN A 1 818 ? -12.693 9.946 16.391 1.00 92.12 818 ASN A CA 1
ATOM 6439 C C . ASN A 1 818 ? -11.232 9.466 16.315 1.00 92.12 818 ASN A C 1
ATOM 6441 O O . ASN A 1 818 ? -10.930 8.395 16.846 1.00 92.12 818 ASN A O 1
ATOM 6445 N N . PRO A 1 819 ? -10.306 10.201 15.674 1.00 84.00 819 PRO A N 1
ATOM 6446 C CA . PRO A 1 819 ? -8.898 9.817 15.666 1.00 84.00 819 PRO A CA 1
ATOM 6447 C C . PRO A 1 819 ? -8.186 10.135 16.989 1.00 84.00 819 PRO A C 1
ATOM 6449 O O . PRO A 1 819 ? -7.104 9.602 17.234 1.00 84.00 819 PRO A O 1
ATOM 6452 N N . GLU A 1 820 ? -8.786 10.962 17.843 1.00 80.81 820 GLU A N 1
ATOM 6453 C CA . GLU A 1 820 ? -8.149 11.557 19.012 1.00 80.81 820 GLU A CA 1
ATOM 6454 C C . GLU A 1 820 ? -8.215 10.667 20.268 1.00 80.81 820 GLU A C 1
ATOM 6456 O O . GLU A 1 820 ? -9.197 9.942 20.469 1.00 80.81 820 GLU A O 1
ATOM 6461 N N . PRO A 1 821 ? -7.202 10.734 21.155 1.00 74.19 821 PRO A N 1
ATOM 6462 C CA . PRO A 1 821 ? -7.184 10.011 22.430 1.00 74.19 821 PRO A CA 1
ATOM 6463 C C . PRO A 1 821 ? -8.092 10.630 23.509 1.00 74.19 821 PRO A C 1
ATOM 6465 O O . PRO A 1 821 ? -8.200 10.086 24.608 1.00 74.19 821 PRO A O 1
ATOM 6468 N N . GLN A 1 822 ? -8.747 11.753 23.217 1.00 73.50 822 GLN A N 1
ATOM 6469 C CA . GLN A 1 822 ? -9.729 12.418 24.072 1.00 73.50 822 GLN A CA 1
ATOM 6470 C C . GLN A 1 822 ? -11.155 12.253 23.539 1.00 73.50 822 GLN A C 1
ATOM 6472 O O . GLN A 1 822 ? -11.371 11.955 22.365 1.00 73.50 822 GLN A O 1
ATOM 6477 N N . GLU A 1 823 ? -12.139 12.464 24.414 1.00 79.88 823 GLU A N 1
ATOM 6478 C CA . GLU A 1 823 ? -13.537 12.594 23.999 1.00 79.88 823 GLU A CA 1
ATOM 6479 C C . GLU A 1 823 ? -13.718 13.835 23.111 1.00 79.88 823 GLU A C 1
ATOM 6481 O O . GLU A 1 823 ? -13.140 14.891 23.367 1.00 79.88 823 GLU A O 1
ATOM 6486 N N . VAL A 1 824 ? -14.532 13.694 22.069 1.00 78.88 824 VAL A N 1
ATOM 6487 C CA . VAL A 1 824 ? -14.888 14.747 21.123 1.00 78.88 824 VAL A CA 1
ATOM 6488 C C . VAL A 1 824 ? -16.403 14.892 21.110 1.00 78.88 824 VAL A C 1
ATOM 6490 O O . VAL A 1 824 ? -17.120 13.938 20.810 1.00 78.88 824 VAL A O 1
ATOM 6493 N N . ALA A 1 825 ? -16.887 16.099 21.397 1.00 80.94 825 ALA A N 1
ATOM 6494 C CA . ALA A 1 825 ? -18.277 16.494 21.210 1.00 80.94 825 ALA A CA 1
ATOM 6495 C C . ALA A 1 825 ? -18.351 17.528 20.083 1.00 80.94 825 ALA A C 1
ATOM 6497 O O . ALA A 1 825 ? -17.634 18.528 20.107 1.00 80.94 825 ALA A O 1
ATOM 6498 N N . THR A 1 826 ? -19.182 17.285 19.073 1.00 83.75 826 THR A N 1
ATOM 6499 C CA . THR A 1 826 ? -19.253 18.145 17.887 1.00 83.75 826 THR A CA 1
ATOM 6500 C C . THR A 1 826 ? -20.620 18.082 17.218 1.00 83.75 826 THR A C 1
ATOM 6502 O O . THR A 1 826 ? -21.363 17.115 17.390 1.00 83.75 826 THR A O 1
ATOM 6505 N N . LEU A 1 827 ? -20.946 19.106 16.430 1.00 87.06 827 LEU A N 1
ATOM 6506 C CA . LEU A 1 827 ? -22.074 19.075 15.508 1.00 87.06 827 LEU A CA 1
ATOM 6507 C C . LEU A 1 827 ? -21.595 18.546 14.152 1.00 87.06 827 LEU A C 1
ATOM 6509 O O . LEU A 1 827 ? -20.680 19.119 13.554 1.00 87.06 827 LEU A O 1
ATOM 6513 N N . ALA A 1 828 ? -22.204 17.458 13.684 1.00 91.88 828 ALA A N 1
ATOM 6514 C CA . ALA A 1 828 ? -21.931 16.865 12.379 1.00 91.88 828 ALA A CA 1
ATOM 6515 C C . ALA A 1 828 ? -23.107 17.090 11.419 1.00 91.88 828 ALA A C 1
ATOM 6517 O O . ALA A 1 828 ? -24.258 17.052 11.853 1.00 91.88 828 ALA A O 1
ATOM 6518 N N . ALA A 1 829 ? -22.826 17.307 10.134 1.00 93.38 829 ALA A N 1
ATOM 6519 C CA . ALA A 1 829 ? -23.822 17.460 9.075 1.00 93.38 829 ALA A CA 1
ATOM 6520 C C . ALA A 1 829 ? -23.637 16.389 7.989 1.00 93.38 829 ALA A C 1
ATOM 6522 O O . ALA A 1 829 ? -22.509 16.114 7.583 1.00 93.38 829 ALA A O 1
ATOM 6523 N N . PHE A 1 830 ? -24.745 15.806 7.526 1.00 96.25 830 PHE A N 1
ATOM 6524 C CA . PHE A 1 830 ? -24.783 14.670 6.596 1.00 96.25 830 PHE A CA 1
ATOM 6525 C C . PHE A 1 830 ? -25.680 14.979 5.392 1.00 96.25 830 PHE A C 1
ATOM 6527 O O . PHE A 1 830 ? -26.824 15.412 5.577 1.00 96.25 830 PHE A O 1
ATOM 6534 N N . ARG A 1 831 ? -25.196 14.741 4.168 1.00 94.50 831 ARG A N 1
ATOM 6535 C CA . ARG A 1 831 ? -25.903 15.052 2.911 1.00 94.50 831 ARG A CA 1
ATOM 6536 C C . ARG A 1 831 ? -26.917 13.961 2.531 1.00 94.50 831 ARG A C 1
ATOM 6538 O O . ARG A 1 831 ? -26.738 13.227 1.564 1.00 94.50 831 ARG A O 1
ATOM 6545 N N . VAL A 1 832 ? -27.996 13.850 3.312 1.00 92.00 832 VAL A N 1
ATOM 6546 C CA . VAL A 1 832 ? -28.941 12.707 3.264 1.00 92.00 832 VAL A CA 1
ATOM 6547 C C . VAL A 1 832 ? -30.424 13.083 3.140 1.00 92.00 832 VAL A C 1
ATOM 6549 O O . VAL A 1 832 ? -31.294 12.216 3.244 1.00 92.00 832 VAL A O 1
ATOM 6552 N N . GLY A 1 833 ? -30.740 14.362 2.917 1.00 84.50 833 GLY A N 1
ATOM 6553 C CA . GLY A 1 833 ? -32.124 14.828 2.787 1.00 84.50 833 GLY A CA 1
ATOM 6554 C C . GLY A 1 833 ? -32.889 14.833 4.117 1.00 84.50 833 GLY A C 1
ATOM 6555 O O . GLY A 1 833 ? -32.394 15.355 5.112 1.00 84.50 833 GLY A O 1
ATOM 6556 N N . ASP A 1 834 ? -34.111 14.292 4.133 1.00 85.25 834 ASP A N 1
ATOM 6557 C CA . ASP A 1 834 ? -35.069 14.339 5.252 1.00 85.25 834 ASP A CA 1
ATOM 6558 C C . ASP A 1 834 ? -35.230 13.002 6.001 1.00 85.25 834 ASP A C 1
ATOM 6560 O O . ASP A 1 834 ? -36.282 12.707 6.576 1.00 85.25 834 ASP A O 1
ATOM 6564 N N . ARG A 1 835 ? -34.174 12.185 6.010 1.00 88.38 835 ARG A N 1
ATOM 6565 C CA . ARG A 1 835 ? -34.155 10.858 6.639 1.00 88.38 835 ARG A CA 1
ATOM 6566 C C . ARG A 1 835 ? -33.757 10.942 8.114 1.00 88.38 835 ARG A C 1
ATOM 6568 O O . ARG A 1 835 ? -32.785 11.609 8.465 1.00 88.38 835 ARG A O 1
ATOM 6575 N N . ALA A 1 836 ? -34.478 10.247 8.996 1.00 88.69 836 ALA A N 1
ATOM 6576 C CA . ALA A 1 836 ? -34.159 10.239 10.425 1.00 88.69 836 ALA A CA 1
ATOM 6577 C C . ALA A 1 836 ? -32.865 9.439 10.729 1.00 88.69 836 ALA A C 1
ATOM 6579 O O . ALA A 1 836 ? -32.689 8.343 10.186 1.00 88.69 836 ALA A O 1
ATOM 6580 N N . PRO A 1 837 ? -31.967 9.940 11.606 1.00 93.88 837 PRO A N 1
ATOM 6581 C CA . PRO A 1 837 ? -30.748 9.229 11.994 1.00 93.88 837 PRO A CA 1
ATOM 6582 C C . PRO A 1 837 ? -30.995 8.130 13.036 1.00 93.88 837 PRO A C 1
ATOM 6584 O O . PRO A 1 837 ? -31.813 8.273 13.943 1.00 93.88 837 PRO A O 1
ATOM 6587 N N . THR A 1 838 ? -30.183 7.075 12.980 1.00 94.19 838 THR A N 1
ATOM 6588 C CA . THR A 1 838 ? -29.972 6.093 14.057 1.00 94.19 838 THR A CA 1
ATOM 6589 C C . THR A 1 838 ? -28.475 5.890 14.288 1.00 94.19 838 THR A C 1
ATOM 6591 O O . THR A 1 838 ? -27.693 5.893 13.339 1.00 94.19 838 THR A O 1
ATOM 6594 N N . LEU A 1 839 ? -28.060 5.715 15.543 1.00 95.38 839 LEU A N 1
ATOM 6595 C CA . LEU A 1 839 ? -26.666 5.533 15.955 1.00 95.38 839 LEU A CA 1
ATOM 6596 C C . LEU A 1 839 ? -26.397 4.070 16.306 1.00 95.38 839 LEU A C 1
ATOM 6598 O O . LEU A 1 839 ? -27.049 3.500 17.177 1.00 95.38 839 LEU A O 1
ATOM 6602 N N . TRP A 1 840 ? -25.451 3.451 15.611 1.00 97.19 840 TRP A N 1
ATOM 6603 C CA . TRP A 1 840 ? -25.136 2.030 15.724 1.00 97.19 840 TRP A CA 1
ATOM 6604 C C . TRP A 1 840 ? -23.693 1.905 16.207 1.00 97.19 840 TRP A C 1
ATOM 6606 O O . TRP A 1 840 ? -22.753 2.262 15.500 1.00 97.19 840 TRP A O 1
ATOM 6616 N N . TRP A 1 841 ? -23.508 1.421 17.433 1.00 95.44 841 TRP A N 1
ATOM 6617 C CA . TRP A 1 841 ? -22.230 1.415 18.144 1.00 95.44 841 TRP A CA 1
ATOM 6618 C C . TRP A 1 841 ? -21.493 0.080 17.952 1.00 95.44 841 TRP A C 1
ATOM 6620 O O . TRP A 1 841 ? -21.787 -0.889 18.658 1.00 95.44 841 TRP A O 1
ATOM 6630 N N . PRO A 1 842 ? -20.524 -0.033 17.022 1.00 97.12 842 PRO A N 1
ATOM 6631 C CA . PRO A 1 842 ? -19.904 -1.316 16.671 1.00 97.12 842 PRO A CA 1
ATOM 6632 C C . PRO A 1 842 ? -19.143 -1.975 17.830 1.00 97.12 842 PRO A C 1
ATOM 6634 O O . PRO A 1 842 ? -19.015 -3.200 17.861 1.00 97.12 842 PRO A O 1
ATOM 6637 N N . ALA A 1 843 ? -18.668 -1.200 18.811 1.00 92.94 843 ALA A N 1
ATOM 6638 C CA . ALA A 1 843 ? -17.966 -1.735 19.980 1.00 92.94 843 ALA A CA 1
ATOM 6639 C C . ALA A 1 843 ? -18.885 -2.558 20.900 1.00 92.94 843 ALA A C 1
ATOM 6641 O O . ALA A 1 843 ? -18.435 -3.522 21.516 1.00 92.94 843 ALA A O 1
ATOM 6642 N N . THR A 1 844 ? -20.173 -2.207 20.966 1.00 90.12 844 THR A N 1
ATOM 6643 C CA . THR A 1 844 ? -21.149 -2.820 21.883 1.00 90.12 844 THR A CA 1
ATOM 6644 C C . THR A 1 844 ? -22.256 -3.589 21.161 1.00 90.12 844 THR A C 1
ATOM 6646 O O . THR A 1 844 ? -22.887 -4.453 21.764 1.00 90.12 844 THR A O 1
ATOM 6649 N N . GLY A 1 845 ? -22.498 -3.300 19.878 1.00 92.06 845 GLY A N 1
ATOM 6650 C CA . GLY A 1 845 ? -23.665 -3.773 19.130 1.00 92.06 845 GLY A CA 1
ATOM 6651 C C . GLY A 1 845 ? -24.961 -3.026 19.474 1.00 92.06 845 GLY A C 1
ATOM 6652 O O . GLY A 1 845 ? -26.034 -3.454 19.053 1.00 92.06 845 GLY A O 1
ATOM 6653 N N . GLN A 1 846 ? -24.884 -1.936 20.246 1.00 90.19 846 GLN A N 1
ATOM 6654 C CA . GLN A 1 846 ? -26.046 -1.135 20.628 1.00 90.19 846 GLN A CA 1
ATOM 6655 C C . GLN A 1 846 ? -26.551 -0.300 19.447 1.00 90.19 846 GLN A C 1
ATOM 6657 O O . GLN A 1 846 ? -25.755 0.276 18.708 1.00 90.19 846 GLN A O 1
ATOM 6662 N N . VAL A 1 847 ? -27.874 -0.194 19.325 1.00 91.88 847 VAL A N 1
ATOM 6663 C CA . VAL A 1 847 ? -28.556 0.738 18.422 1.00 91.88 847 VAL A CA 1
ATOM 6664 C C . VAL A 1 847 ? -29.323 1.752 19.267 1.00 91.88 847 VAL A C 1
ATOM 6666 O O . VAL A 1 847 ? -30.004 1.378 20.221 1.00 91.88 847 VAL A O 1
ATOM 6669 N N . GLU A 1 848 ? -29.171 3.031 18.946 1.00 90.31 848 GLU A N 1
ATOM 6670 C CA . GLU A 1 848 ? -29.744 4.172 19.657 1.00 90.31 848 GLU A CA 1
ATOM 6671 C C . GLU A 1 848 ? -30.445 5.103 18.662 1.00 90.31 848 GLU A C 1
ATOM 6673 O O . GLU A 1 848 ? -29.933 5.386 17.579 1.00 90.31 848 GLU A O 1
ATOM 6678 N N . ARG A 1 849 ? -31.633 5.588 19.026 1.00 90.94 849 ARG A N 1
ATOM 6679 C CA . ARG A 1 849 ? -32.379 6.587 18.254 1.00 90.94 849 ARG A CA 1
ATOM 6680 C C . ARG A 1 849 ? -32.134 7.958 18.889 1.00 90.94 849 ARG A C 1
ATOM 6682 O O . ARG A 1 849 ? -32.682 8.202 19.961 1.00 90.94 849 ARG A O 1
ATOM 6689 N N . PRO A 1 850 ? -31.304 8.843 18.314 1.00 91.00 850 PRO A N 1
ATOM 6690 C CA . PRO A 1 850 ? -31.049 10.150 18.911 1.00 91.00 850 PRO A CA 1
ATOM 6691 C C . PRO A 1 850 ? -32.321 11.009 18.899 1.00 91.00 850 PRO A C 1
ATOM 6693 O O . PRO A 1 850 ? -33.051 11.043 17.910 1.00 91.00 850 PRO A O 1
ATOM 6696 N N . ALA A 1 851 ? -32.580 11.738 19.987 1.00 90.25 851 ALA A N 1
ATOM 6697 C CA . ALA A 1 851 ? -33.731 12.648 20.059 1.00 90.25 851 ALA A CA 1
ATOM 6698 C C . ALA A 1 851 ? -33.419 14.071 19.554 1.00 90.25 851 ALA A C 1
ATOM 6700 O O . ALA A 1 851 ? -34.346 14.842 19.293 1.00 90.25 851 ALA A O 1
ATOM 6701 N N . VAL A 1 852 ? -32.130 14.423 19.446 1.00 91.62 852 VAL A N 1
ATOM 6702 C CA . VAL A 1 852 ? -31.658 15.767 19.083 1.00 91.62 852 VAL A CA 1
ATOM 6703 C C . VAL A 1 852 ? -31.054 15.762 17.684 1.00 91.62 852 VAL A C 1
ATOM 6705 O O . VAL A 1 852 ? -29.982 15.199 17.500 1.00 91.62 852 VAL A O 1
ATOM 6708 N N . TYR A 1 853 ? -31.728 16.374 16.713 1.00 92.56 853 TYR A N 1
ATOM 6709 C CA . TYR A 1 853 ? -31.245 16.558 15.337 1.00 92.56 853 TYR A CA 1
ATOM 6710 C C . TYR A 1 853 ? -32.140 17.557 14.588 1.00 92.56 853 TYR A C 1
ATOM 6712 O O . TYR A 1 853 ? -33.280 17.799 14.992 1.00 92.56 853 TYR A O 1
ATOM 6720 N N . ASP A 1 854 ? -31.657 18.136 13.488 1.00 92.12 854 ASP A N 1
ATOM 6721 C CA . ASP A 1 854 ? -32.459 19.021 12.632 1.00 92.12 854 ASP A CA 1
ATOM 6722 C C . ASP A 1 854 ? -32.055 18.937 11.153 1.00 92.12 854 ASP A C 1
ATOM 6724 O O . ASP A 1 854 ? -30.968 18.462 10.840 1.00 92.12 854 ASP A O 1
ATOM 6728 N N . ILE A 1 855 ? -32.922 19.405 10.245 1.00 89.25 855 ILE A N 1
ATOM 6729 C CA . ILE A 1 855 ? -32.546 19.646 8.841 1.00 89.25 855 ILE A CA 1
ATOM 6730 C C . ILE A 1 855 ? -32.107 21.099 8.696 1.00 89.25 855 ILE A C 1
ATOM 6732 O O . ILE A 1 855 ? -32.856 22.014 9.055 1.00 89.25 855 ILE A O 1
ATOM 6736 N N . ARG A 1 856 ? -30.939 21.318 8.093 1.00 85.81 856 ARG A N 1
ATOM 6737 C CA . ARG A 1 856 ? -30.438 22.640 7.700 1.00 85.81 856 ARG A CA 1
ATOM 6738 C C . ARG A 1 856 ? -29.707 22.546 6.376 1.00 85.81 856 ARG A C 1
ATOM 6740 O O . ARG A 1 856 ? -28.867 21.672 6.211 1.00 85.81 856 ARG A O 1
ATOM 6747 N N . ASP A 1 857 ? -30.045 23.434 5.444 1.00 78.44 857 ASP A N 1
ATOM 6748 C CA . ASP A 1 857 ? -29.351 23.573 4.157 1.00 78.44 857 ASP A CA 1
ATOM 6749 C C . ASP A 1 857 ? -29.168 22.227 3.421 1.00 78.44 857 ASP A C 1
ATOM 6751 O O . ASP A 1 857 ? -28.086 21.884 2.958 1.00 78.44 857 ASP A O 1
ATOM 6755 N N . GLY A 1 858 ? -30.227 21.407 3.388 1.00 79.19 858 GLY A N 1
ATOM 6756 C CA . GLY A 1 858 ? -30.219 20.086 2.740 1.00 79.19 858 GLY A CA 1
ATOM 6757 C C . GLY A 1 858 ? -29.497 18.968 3.507 1.00 79.19 858 GLY A C 1
ATOM 6758 O O . GLY A 1 858 ? -29.464 17.837 3.023 1.00 79.19 858 GLY A O 1
ATOM 6759 N N . HIS A 1 859 ? -28.967 19.253 4.699 1.00 91.12 859 HIS A N 1
ATOM 6760 C CA . HIS A 1 859 ? -28.261 18.296 5.548 1.00 91.12 859 HIS A CA 1
ATOM 6761 C C . HIS A 1 859 ? -29.048 17.953 6.807 1.00 91.12 859 HIS A C 1
ATOM 6763 O O . HIS A 1 859 ? -29.720 18.812 7.383 1.00 91.12 859 HIS A O 1
ATOM 6769 N N . ILE A 1 860 ? -28.871 16.728 7.300 1.00 93.25 860 ILE A N 1
ATOM 6770 C CA . ILE A 1 860 ? -29.206 16.397 8.685 1.00 93.25 860 ILE A CA 1
ATOM 6771 C C . ILE A 1 860 ? -28.043 16.810 9.571 1.00 93.25 860 ILE A C 1
ATOM 6773 O O . ILE A 1 860 ? -26.923 16.346 9.376 1.00 93.25 860 ILE A O 1
ATOM 6777 N N . GLN A 1 861 ? -28.317 17.656 10.556 1.00 92.25 861 GLN A N 1
ATOM 6778 C CA . GLN A 1 861 ? -27.378 18.051 11.592 1.00 92.25 861 GLN A CA 1
ATOM 6779 C C . GLN A 1 861 ? -27.649 17.282 12.884 1.00 92.25 861 GLN A C 1
ATOM 6781 O O . GLN A 1 861 ? -28.778 17.241 13.378 1.00 92.25 861 GLN A O 1
ATOM 6786 N N . LEU A 1 862 ? -26.600 16.679 13.437 1.00 92.19 862 LEU A N 1
ATOM 6787 C CA . LEU A 1 862 ? -26.664 15.782 14.585 1.00 92.19 862 LEU A CA 1
ATOM 6788 C C . LEU A 1 862 ? -25.495 16.069 15.540 1.00 92.19 862 LEU A C 1
ATOM 6790 O O . LEU A 1 862 ? -24.335 15.932 15.141 1.00 92.19 862 LEU A O 1
ATOM 6794 N N . PRO A 1 863 ? -25.761 16.458 16.799 1.00 89.62 863 PRO A N 1
ATOM 6795 C CA . PRO A 1 863 ? -24.737 16.481 17.835 1.00 89.62 863 PRO A CA 1
ATOM 6796 C C . PRO A 1 863 ? -24.251 15.057 18.129 1.00 89.62 863 PRO A C 1
ATOM 6798 O O . PRO A 1 863 ? -25.052 14.178 18.449 1.00 89.62 863 PRO A O 1
ATOM 6801 N N . ILE A 1 864 ? -22.943 14.830 18.044 1.00 87.56 864 ILE A N 1
ATOM 6802 C CA . ILE A 1 864 ? -22.312 13.533 18.305 1.00 87.56 864 ILE A CA 1
ATOM 6803 C C . ILE A 1 864 ? -21.259 13.704 19.398 1.00 87.56 864 ILE A C 1
ATOM 6805 O O . ILE A 1 864 ? -20.487 14.663 19.391 1.00 87.56 864 ILE A O 1
ATOM 6809 N N . VAL A 1 865 ? -21.220 12.740 20.320 1.00 86.44 865 VAL A N 1
ATOM 6810 C CA . VAL A 1 865 ? -20.183 12.615 21.348 1.00 86.44 865 VAL A CA 1
ATOM 6811 C C . VAL A 1 865 ? -19.484 11.275 21.164 1.00 86.44 865 VAL A C 1
ATOM 6813 O O . VAL A 1 865 ? -20.111 10.222 21.281 1.00 86.44 865 VAL A O 1
ATOM 6816 N N . LEU A 1 866 ? -18.190 11.310 20.869 1.00 87.44 866 LEU A N 1
ATOM 6817 C CA . LEU A 1 866 ? -17.345 10.133 20.702 1.00 87.44 866 LEU A CA 1
ATOM 6818 C C . LEU A 1 866 ? -16.270 10.140 21.779 1.00 87.44 866 LEU A C 1
ATOM 6820 O O . LEU A 1 866 ? -15.477 11.071 21.847 1.00 87.44 866 LEU A O 1
ATOM 6824 N N . GLY A 1 867 ? -16.206 9.084 22.591 1.00 84.19 867 GLY A N 1
ATOM 6825 C CA . GLY A 1 867 ? -15.100 8.889 23.530 1.00 84.19 867 GLY A CA 1
ATOM 6826 C C . GLY A 1 867 ? -13.734 8.753 22.830 1.00 84.19 867 GLY A C 1
ATOM 6827 O O . GLY A 1 867 ? -13.670 8.737 21.594 1.00 84.19 867 GLY A O 1
ATOM 6828 N N . PRO A 1 868 ? -12.644 8.609 23.605 1.00 82.75 868 PRO A N 1
ATOM 6829 C CA . PRO A 1 868 ? -11.304 8.339 23.084 1.00 82.75 868 PRO A CA 1
ATOM 6830 C C . PRO A 1 868 ? -11.297 7.247 22.015 1.00 82.75 868 PRO A C 1
ATOM 6832 O O . PRO A 1 868 ? -11.718 6.119 22.277 1.00 82.75 868 PRO A O 1
ATOM 6835 N N . HIS A 1 869 ? -10.844 7.586 20.809 1.00 88.06 869 HIS A N 1
ATOM 6836 C CA . HIS A 1 869 ? -10.783 6.683 19.657 1.00 88.06 869 HIS A CA 1
ATOM 6837 C C . HIS A 1 869 ? -12.104 5.971 19.302 1.00 88.06 869 HIS A C 1
ATOM 6839 O O . HIS A 1 869 ? -12.095 4.931 18.639 1.00 88.06 869 HIS A O 1
ATOM 6845 N N . ALA A 1 870 ? -13.258 6.465 19.762 1.00 92.25 870 ALA A N 1
ATOM 6846 C CA . ALA A 1 870 ? -14.547 5.824 19.525 1.00 92.25 870 ALA A CA 1
ATOM 6847 C C . ALA A 1 870 ? -15.014 6.011 18.073 1.00 92.25 870 ALA A C 1
ATOM 6849 O O . ALA A 1 870 ? -14.650 6.968 17.391 1.00 92.25 870 ALA A O 1
ATOM 6850 N N . SER A 1 871 ? -15.852 5.090 17.604 1.00 97.38 871 SER A N 1
ATOM 6851 C CA . SER A 1 871 ? -16.458 5.142 16.274 1.00 97.38 871 SER A CA 1
ATOM 6852 C C . SER A 1 871 ? -17.919 4.706 16.332 1.00 97.38 871 SER A C 1
ATOM 6854 O O . SER A 1 871 ? -18.317 3.940 17.218 1.00 97.38 871 SER A O 1
ATOM 6856 N N . VAL A 1 872 ? -18.719 5.211 15.397 1.00 98.06 872 VAL A N 1
ATOM 6857 C CA . VAL A 1 872 ? -20.164 4.977 15.309 1.00 98.06 872 VAL A CA 1
ATOM 6858 C C . VAL A 1 872 ? -20.586 4.880 13.846 1.00 98.06 872 VAL A C 1
ATOM 6860 O O . VAL A 1 872 ? -20.016 5.549 12.987 1.00 98.06 872 VAL A O 1
ATOM 6863 N N . PHE A 1 873 ? -21.594 4.060 13.559 1.00 98.69 873 PHE A N 1
ATOM 6864 C CA . PHE A 1 873 ? -22.324 4.145 12.299 1.00 98.69 873 PHE A CA 1
ATOM 6865 C C . PHE A 1 873 ? -23.548 5.045 12.482 1.00 98.69 873 PHE A C 1
ATOM 6867 O O . PHE A 1 873 ? -24.370 4.790 13.364 1.00 98.69 873 PHE A O 1
ATOM 6874 N N . VAL A 1 874 ? -23.679 6.080 11.655 1.00 98.19 874 VAL A N 1
ATOM 6875 C CA . VAL A 1 874 ? -24.891 6.899 11.549 1.00 98.19 874 VAL A CA 1
ATOM 6876 C C . VAL A 1 874 ? -25.672 6.401 10.341 1.00 98.19 874 VAL A C 1
ATOM 6878 O O . VAL A 1 874 ? -25.208 6.506 9.206 1.00 98.19 874 VAL A O 1
ATOM 6881 N N . VAL A 1 875 ? -26.826 5.791 10.598 1.00 97.00 875 VAL A N 1
ATOM 6882 C CA . VAL A 1 875 ? -27.652 5.136 9.579 1.00 97.00 875 VAL A CA 1
ATOM 6883 C C . VAL A 1 875 ? -28.940 5.924 9.390 1.00 97.00 875 VAL A C 1
ATOM 6885 O O . VAL A 1 875 ? -29.686 6.133 10.349 1.00 97.00 875 VAL A O 1
ATOM 6888 N N . PHE A 1 876 ? -29.213 6.313 8.149 1.00 94.69 876 PHE A N 1
ATOM 6889 C CA . PHE A 1 876 ? -30.397 7.060 7.740 1.00 94.69 876 PHE A CA 1
ATOM 6890 C C . PHE A 1 876 ? -31.298 6.162 6.893 1.00 94.69 876 PHE A C 1
ATOM 6892 O O . PHE A 1 876 ? -30.885 5.711 5.825 1.00 94.69 876 PHE A O 1
ATOM 6899 N N . GLY A 1 877 ? -32.508 5.868 7.377 1.00 83.19 877 GLY A N 1
ATOM 6900 C CA . GLY A 1 877 ? -33.477 5.001 6.691 1.00 83.19 877 GLY A CA 1
ATOM 6901 C C . GLY A 1 877 ? -34.712 5.741 6.174 1.00 83.19 877 GLY A C 1
ATOM 6902 O O . GLY A 1 877 ? -34.773 6.964 6.216 1.00 83.19 877 GLY A O 1
ATOM 6903 N N . GLU A 1 878 ? -35.721 4.988 5.727 1.00 70.44 878 GLU A N 1
ATOM 6904 C CA . GLU A 1 878 ? -36.997 5.529 5.218 1.00 70.44 878 GLU A CA 1
ATOM 6905 C C . GLU A 1 878 ? -37.922 6.110 6.306 1.00 70.44 878 GLU A C 1
ATOM 6907 O O . GLU A 1 878 ? -38.988 6.641 5.992 1.00 70.44 878 GLU A O 1
ATOM 6912 N N . GLU A 1 879 ? -37.566 5.987 7.590 1.00 74.38 879 GLU A N 1
ATOM 6913 C CA . GLU A 1 879 ? -38.391 6.528 8.669 1.00 74.38 879 GLU A CA 1
ATOM 6914 C C . GLU A 1 879 ? -38.462 8.062 8.556 1.00 74.38 879 GLU A C 1
ATOM 6916 O O . GLU A 1 879 ? -37.419 8.730 8.545 1.00 74.38 879 GLU A O 1
ATOM 6921 N N . PRO A 1 880 ? -39.678 8.641 8.483 1.00 71.81 880 PRO A N 1
ATOM 6922 C CA . PRO A 1 880 ? -39.826 10.079 8.390 1.00 71.81 880 PRO A CA 1
ATOM 6923 C C . PRO A 1 880 ? -39.355 10.722 9.690 1.00 71.81 880 PRO A C 1
ATOM 6925 O O . PRO A 1 880 ? -39.591 10.212 10.788 1.00 71.81 880 PRO A O 1
ATOM 6928 N N . MET A 1 881 ? -38.731 11.887 9.569 1.00 81.56 881 MET A N 1
ATOM 6929 C CA . MET A 1 881 ? -38.314 12.653 10.735 1.00 81.56 881 MET A CA 1
ATOM 6930 C C . MET A 1 881 ? -39.472 12.976 11.676 1.00 81.56 881 MET A C 1
ATOM 6932 O O . MET A 1 881 ? -40.577 13.335 11.257 1.00 81.56 881 MET A O 1
ATOM 6936 N N . ALA A 1 882 ? -39.186 12.939 12.979 1.00 79.75 882 ALA A N 1
ATOM 6937 C CA . ALA A 1 882 ? -40.148 13.358 13.984 1.00 79.75 882 ALA A CA 1
ATOM 6938 C C . ALA A 1 882 ? -40.447 14.865 13.856 1.00 79.75 882 ALA A C 1
ATOM 6940 O O . ALA A 1 882 ? -39.544 15.713 13.854 1.00 79.75 882 ALA A O 1
ATOM 6941 N N . ALA A 1 883 ? -41.737 15.210 13.790 1.00 78.56 883 ALA A N 1
ATOM 6942 C CA . ALA A 1 883 ? -42.187 16.599 13.681 1.00 78.56 883 ALA A CA 1
ATOM 6943 C C . ALA A 1 883 ? -41.812 17.439 14.919 1.00 78.56 883 ALA A C 1
ATOM 6945 O O . ALA A 1 883 ? -41.394 18.584 14.777 1.00 78.56 883 ALA A O 1
ATOM 6946 N N . GLU A 1 884 ? -41.900 16.857 16.122 1.00 84.38 884 GLU A N 1
ATOM 6947 C CA . GLU A 1 884 ? -41.535 17.492 17.403 1.00 84.38 884 GLU A CA 1
ATOM 6948 C C . GLU A 1 884 ? -40.128 17.099 17.904 1.00 84.38 884 GLU A C 1
ATOM 6950 O O . GLU A 1 884 ? -39.870 17.134 19.106 1.00 84.38 884 GLU A O 1
ATOM 6955 N N . ARG A 1 885 ? -39.194 16.735 17.010 1.00 90.88 885 ARG A N 1
ATOM 6956 C CA . ARG A 1 885 ? -37.792 16.453 17.387 1.00 90.88 885 ARG A CA 1
ATOM 6957 C C . ARG A 1 885 ? -37.176 17.598 18.195 1.00 90.88 885 ARG A C 1
ATOM 6959 O O . ARG A 1 885 ? -37.511 18.769 17.980 1.00 90.88 885 ARG A O 1
ATOM 6966 N N . ILE A 1 886 ? -36.255 17.269 19.097 1.00 92.75 886 ILE A N 1
ATOM 6967 C CA . ILE A 1 886 ? -35.522 18.273 19.867 1.00 92.75 886 ILE A CA 1
ATOM 6968 C C . ILE A 1 886 ? -34.455 18.874 18.955 1.00 92.75 886 ILE A C 1
ATOM 6970 O O . ILE A 1 886 ? -33.711 18.158 18.298 1.00 92.75 886 ILE A O 1
ATOM 6974 N N . VAL A 1 887 ? -34.370 20.199 18.922 1.00 92.38 887 VAL A N 1
ATOM 6975 C CA . VAL A 1 887 ? -33.365 20.912 18.120 1.00 92.38 887 VAL A CA 1
ATOM 6976 C C . VAL A 1 887 ? -32.359 21.652 18.990 1.00 92.38 887 VAL A C 1
ATOM 6978 O O . VAL A 1 887 ? -31.271 21.980 18.533 1.00 92.38 887 VAL A O 1
ATOM 6981 N N . LYS A 1 888 ? -32.695 21.906 20.260 1.00 91.19 888 LYS A N 1
ATOM 6982 C CA . LYS A 1 888 ? -31.822 22.631 21.183 1.00 91.19 888 LYS A CA 1
ATOM 6983 C C . LYS A 1 888 ? -32.046 22.216 22.630 1.00 91.19 888 LYS A C 1
ATOM 6985 O O . LYS A 1 888 ? -33.188 22.035 23.059 1.00 91.19 888 LYS A O 1
ATOM 6990 N N . VAL A 1 889 ? -30.958 22.122 23.389 1.00 90.12 889 VAL A N 1
ATOM 6991 C CA . VAL A 1 889 ? -30.955 21.810 24.821 1.00 90.12 889 VAL A CA 1
ATOM 6992 C C . VAL A 1 889 ? -30.095 22.822 25.557 1.00 90.12 889 VAL A C 1
ATOM 6994 O O . VAL A 1 889 ? -28.938 23.049 25.198 1.00 90.12 889 VAL A O 1
ATOM 6997 N N . GLN A 1 890 ? -30.658 23.415 26.605 1.00 89.69 890 GLN A N 1
ATOM 6998 C CA . GLN A 1 890 ? -29.956 24.346 27.480 1.00 89.69 890 GLN A CA 1
ATOM 6999 C C . GLN A 1 890 ? -29.916 23.817 28.910 1.00 89.69 890 GLN A C 1
ATOM 7001 O O . GLN A 1 890 ? -30.914 23.274 29.378 1.00 89.69 890 GLN A O 1
ATOM 7006 N N . LYS A 1 891 ? -28.802 24.024 29.612 1.00 89.38 891 LYS A N 1
ATOM 7007 C CA . LYS A 1 891 ? -28.657 23.807 31.055 1.00 89.38 891 LYS A CA 1
ATOM 7008 C C . LYS A 1 891 ? -28.360 25.151 31.708 1.00 89.38 891 LYS A C 1
ATOM 7010 O O . LYS A 1 891 ? -27.422 25.824 31.311 1.00 89.38 891 LYS A O 1
ATOM 7015 N N . ASP A 1 892 ? -29.180 25.563 32.670 1.00 88.62 892 ASP A N 1
ATOM 7016 C CA . ASP A 1 892 ? -29.017 26.827 33.407 1.00 88.62 892 ASP A CA 1
ATOM 7017 C C . ASP A 1 892 ? -28.887 28.071 32.497 1.00 88.62 892 ASP A C 1
ATOM 7019 O O . ASP A 1 892 ? -28.324 29.092 32.878 1.00 88.62 892 ASP A O 1
ATOM 7023 N N . SER A 1 893 ? -29.532 28.018 31.321 1.00 82.69 893 SER A N 1
ATOM 7024 C CA . SER A 1 893 ? -29.506 28.992 30.205 1.00 82.69 893 SER A CA 1
ATOM 7025 C C . SER A 1 893 ? -28.363 28.824 29.197 1.00 82.69 893 SER A C 1
ATOM 7027 O O . SER A 1 893 ? -28.498 29.306 28.068 1.00 82.69 893 SER A O 1
ATOM 7029 N N . ASP A 1 894 ? -27.313 28.075 29.526 1.00 80.06 894 ASP A N 1
ATOM 7030 C CA . ASP A 1 894 ? -26.219 27.771 28.603 1.00 80.06 894 ASP A CA 1
ATOM 7031 C C . ASP A 1 894 ? -26.647 26.700 27.602 1.00 80.06 894 ASP A C 1
ATOM 7033 O O . ASP A 1 894 ? -27.235 25.683 27.966 1.00 80.06 894 ASP A O 1
ATOM 7037 N N . THR A 1 895 ? -26.381 26.924 26.316 1.00 81.94 895 THR A N 1
ATOM 7038 C CA . THR A 1 895 ? -26.691 25.935 25.275 1.00 81.94 895 THR A CA 1
ATOM 7039 C C . THR A 1 895 ? -25.652 24.825 25.307 1.00 81.94 895 THR A C 1
ATOM 7041 O O . THR A 1 895 ? -24.474 25.092 25.103 1.00 81.94 895 THR A O 1
ATOM 7044 N N . ILE A 1 896 ? -26.096 23.590 25.545 1.00 83.25 896 ILE A N 1
ATOM 7045 C CA . ILE A 1 896 ? -25.217 22.415 25.642 1.00 83.25 896 ILE A CA 1
ATOM 7046 C C . ILE A 1 896 ? -25.349 21.473 24.442 1.00 83.25 896 ILE A C 1
ATOM 7048 O O . ILE A 1 896 ? -24.436 20.703 24.175 1.00 83.25 896 ILE A O 1
ATOM 7052 N N . LEU A 1 897 ? -26.467 21.539 23.710 1.00 86.62 897 LEU A N 1
ATOM 7053 C CA . LEU A 1 897 ? -26.669 20.873 22.420 1.00 86.62 897 LEU A CA 1
ATOM 7054 C C . LEU A 1 897 ? -27.477 21.814 21.520 1.00 86.62 897 LEU A C 1
ATOM 7056 O O . LEU A 1 897 ? -28.519 22.319 21.944 1.00 86.62 897 LEU A O 1
ATOM 7060 N N . ASP A 1 898 ? -27.024 22.039 20.289 1.00 86.81 898 ASP A N 1
ATOM 7061 C CA . ASP A 1 898 ? -27.720 22.879 19.310 1.00 86.81 898 ASP A CA 1
ATOM 7062 C C . ASP A 1 898 ? -27.609 22.258 17.916 1.00 86.81 898 ASP A C 1
ATOM 7064 O O . ASP A 1 898 ? -26.555 22.310 17.291 1.00 86.81 898 ASP A O 1
ATOM 7068 N N . ALA A 1 899 ? -28.696 21.652 17.444 1.00 87.25 899 ALA A N 1
ATOM 7069 C CA . ALA A 1 899 ? -28.803 21.109 16.093 1.00 87.25 899 ALA A CA 1
ATOM 7070 C C . ALA A 1 899 ? -29.282 22.157 15.073 1.00 87.25 899 ALA A C 1
ATOM 7072 O O . ALA A 1 899 ? -29.482 21.825 13.913 1.00 87.25 899 ALA A O 1
ATOM 7073 N N . THR A 1 900 ? -29.509 23.408 15.493 1.00 84.94 900 THR A N 1
ATOM 7074 C CA . THR A 1 900 ? -29.900 24.510 14.596 1.00 84.94 900 THR A CA 1
ATOM 7075 C C . THR A 1 900 ? -28.725 25.391 14.183 1.00 84.94 900 THR A C 1
ATOM 7077 O O . THR A 1 900 ? -28.889 26.278 13.343 1.00 84.94 900 THR A O 1
ATOM 7080 N N . ALA A 1 901 ? -27.553 25.179 14.784 1.00 81.75 901 ALA A N 1
ATOM 7081 C CA . ALA A 1 901 ? -26.355 25.947 14.495 1.00 81.75 901 ALA A CA 1
ATOM 7082 C C . ALA A 1 901 ? -25.796 25.600 13.109 1.00 81.75 901 ALA A C 1
ATOM 7084 O O . ALA A 1 901 ? -25.749 24.447 12.706 1.00 81.75 901 ALA A O 1
ATOM 7085 N N . THR A 1 902 ? -25.303 26.588 12.369 1.00 77.50 902 THR A N 1
ATOM 7086 C CA . THR A 1 902 ? -24.650 26.311 11.086 1.00 77.50 902 THR A CA 1
ATOM 7087 C C . THR A 1 902 ? -23.332 25.571 11.318 1.00 77.50 902 THR A C 1
ATOM 7089 O O . THR A 1 902 ? -22.427 26.086 11.980 1.00 77.50 902 THR A O 1
ATOM 7092 N N . VAL A 1 903 ? -23.193 24.376 10.739 1.00 73.44 903 VAL A N 1
ATOM 7093 C CA . VAL A 1 903 ? -21.883 23.739 10.579 1.00 73.44 903 VAL A CA 1
ATOM 7094 C C . VAL A 1 903 ? -21.188 24.474 9.444 1.00 73.44 903 VAL A C 1
ATOM 7096 O O . VAL A 1 903 ? -21.513 24.278 8.276 1.00 73.44 903 VAL A O 1
ATOM 7099 N N . ALA A 1 904 ? -20.288 25.395 9.785 1.00 64.75 904 ALA A N 1
ATOM 7100 C CA . ALA A 1 904 ? -19.488 26.059 8.771 1.00 64.75 904 ALA A CA 1
ATOM 7101 C C . ALA A 1 904 ? -18.709 24.996 7.991 1.00 64.75 904 ALA A C 1
ATOM 7103 O O . ALA A 1 904 ? -18.131 24.090 8.602 1.00 64.75 904 ALA A O 1
ATOM 7104 N N . ARG A 1 905 ? -18.647 25.137 6.659 1.00 60.84 905 ARG A N 1
ATOM 7105 C CA . ARG A 1 905 ? -17.604 24.460 5.889 1.00 60.84 905 ARG A CA 1
ATOM 7106 C C . ARG A 1 905 ? -16.288 24.780 6.601 1.00 60.84 905 ARG A C 1
ATOM 7108 O O . ARG A 1 905 ? -16.062 25.967 6.886 1.00 60.84 905 ARG A O 1
ATOM 7115 N N . PRO A 1 906 ? -15.449 23.784 6.940 1.00 47.19 906 PRO A N 1
ATOM 7116 C CA . PRO A 1 906 ? -14.079 24.074 7.308 1.00 47.19 906 PRO A CA 1
ATOM 7117 C C . PRO A 1 906 ? -13.583 25.050 6.248 1.00 47.19 906 PRO A C 1
ATOM 7119 O O . PRO A 1 906 ? -13.666 24.737 5.058 1.00 47.19 906 PRO A O 1
ATOM 7122 N N . LYS A 1 907 ? -13.184 26.270 6.641 1.00 36.50 907 LYS A N 1
ATOM 7123 C CA . LYS A 1 907 ? -12.436 27.121 5.709 1.00 36.50 907 LYS A CA 1
ATOM 7124 C C . LYS A 1 907 ? -11.351 26.206 5.195 1.00 36.50 907 LYS A C 1
ATOM 7126 O O . LYS A 1 907 ? -10.673 25.677 6.079 1.00 36.50 907 LYS A O 1
ATOM 7131 N N . SER A 1 908 ? -11.330 25.963 3.869 1.00 35.16 908 SER A N 1
ATOM 7132 C CA . SER A 1 908 ? -10.347 25.140 3.148 1.00 35.16 908 SER A CA 1
ATOM 7133 C C . SER A 1 908 ? -9.181 24.961 4.078 1.00 35.16 908 SER A C 1
ATOM 7135 O O . SER A 1 908 ? -8.505 25.963 4.331 1.00 35.16 908 SER A O 1
ATOM 7137 N N . SER A 1 909 ? -9.109 23.800 4.749 1.00 31.06 909 SER A N 1
ATOM 7138 C CA . SER A 1 909 ? -8.128 23.636 5.809 1.00 31.06 909 SER A CA 1
ATOM 7139 C C . SER A 1 909 ? -6.839 24.058 5.171 1.00 31.06 909 SER A C 1
ATOM 7141 O O . SER A 1 909 ? -6.501 23.518 4.111 1.00 31.06 909 SER A O 1
ATOM 7143 N N . ALA A 1 910 ? -6.214 25.065 5.767 1.00 26.59 910 ALA A N 1
ATOM 7144 C CA . ALA A 1 910 ? -4.861 25.409 5.463 1.00 26.59 910 ALA A CA 1
ATOM 7145 C C . ALA A 1 910 ? -4.148 24.114 5.126 1.00 26.59 910 ALA A C 1
ATOM 7147 O O . ALA A 1 910 ? -4.120 23.189 5.947 1.00 26.59 910 ALA A O 1
ATOM 7148 N N . THR A 1 911 ? -3.636 24.008 3.903 1.00 32.16 911 THR A N 1
ATOM 7149 C CA . THR A 1 911 ? -2.611 23.013 3.633 1.00 32.16 911 THR A CA 1
ATOM 7150 C C . THR A 1 911 ? -1.606 23.103 4.792 1.00 32.16 911 THR A C 1
ATOM 7152 O O . THR A 1 911 ? -1.506 24.135 5.468 1.00 32.16 911 THR A O 1
ATOM 7155 N N . ALA A 1 912 ? -0.785 22.084 5.031 1.00 36.97 912 ALA A N 1
ATOM 7156 C CA . ALA A 1 912 ? 0.355 22.259 5.943 1.00 36.97 912 ALA A CA 1
ATOM 7157 C C . ALA A 1 912 ? 1.206 23.521 5.601 1.00 36.97 912 ALA A C 1
ATOM 7159 O O . ALA A 1 912 ? 2.012 23.963 6.411 1.00 36.97 912 ALA A O 1
ATOM 7160 N N . SER A 1 913 ? 0.969 24.130 4.429 1.00 38.16 913 SER A N 1
ATOM 7161 C CA . SER A 1 913 ? 1.458 25.415 3.948 1.00 38.16 913 SER A CA 1
ATOM 7162 C C . SER A 1 913 ? 0.727 26.703 4.417 1.00 38.16 913 SER A C 1
ATOM 7164 O O . SER A 1 913 ? 1.288 27.759 4.125 1.00 38.16 913 SER A O 1
ATOM 7166 N N . GLU A 1 914 ? -0.431 26.717 5.109 1.00 38.94 914 GLU A N 1
ATOM 7167 C CA . GLU A 1 914 ? -0.995 27.985 5.668 1.00 38.94 914 GLU A CA 1
ATOM 7168 C C . GLU A 1 914 ? -0.863 28.166 7.191 1.00 38.94 914 GLU A C 1
ATOM 7170 O O . GLU A 1 914 ? -1.273 29.201 7.723 1.00 38.94 914 GLU A O 1
ATOM 7175 N N . VAL A 1 915 ? -0.206 27.253 7.917 1.00 47.84 915 VAL A N 1
ATOM 7176 C CA . VAL A 1 915 ? 0.474 27.706 9.138 1.00 47.84 915 VAL A CA 1
ATOM 7177 C C . VAL A 1 915 ? 1.637 28.557 8.651 1.00 47.84 915 VAL A C 1
ATOM 7179 O O . VAL A 1 915 ? 2.509 28.044 7.954 1.00 47.84 915 VAL A O 1
ATOM 7182 N N . ALA A 1 916 ? 1.646 29.854 8.968 1.00 56.38 916 ALA A N 1
ATOM 7183 C CA . ALA A 1 916 ? 2.752 30.720 8.591 1.00 56.38 916 ALA A CA 1
ATOM 7184 C C . ALA A 1 916 ? 4.040 30.172 9.219 1.00 56.38 916 ALA A C 1
ATOM 7186 O O . ALA A 1 916 ? 4.318 30.381 10.404 1.00 56.38 916 ALA A O 1
ATOM 7187 N N . ALA A 1 917 ? 4.813 29.430 8.426 1.00 74.25 917 ALA A N 1
ATOM 7188 C CA . ALA A 1 917 ? 6.106 28.926 8.834 1.00 74.25 917 ALA A CA 1
ATOM 7189 C C . ALA A 1 917 ? 6.921 30.096 9.395 1.00 74.25 917 ALA A C 1
ATOM 7191 O O . ALA A 1 917 ? 6.832 31.227 8.909 1.00 74.25 917 ALA A O 1
ATOM 7192 N N . SER A 1 918 ? 7.700 29.849 10.442 1.00 87.81 918 SER A N 1
ATOM 7193 C CA . SER A 1 918 ? 8.428 30.869 11.214 1.00 87.81 918 SER A CA 1
ATOM 7194 C C . SER A 1 918 ? 7.593 31.752 12.155 1.00 87.81 918 SER A C 1
ATOM 7196 O O . SER A 1 918 ? 8.184 32.387 13.034 1.00 87.81 918 SER A O 1
ATOM 7198 N N . ASN A 1 919 ? 6.261 31.807 12.014 1.00 92.75 919 ASN A N 1
ATOM 7199 C CA . ASN A 1 919 ? 5.374 32.712 12.755 1.00 92.75 919 ASN A CA 1
ATOM 7200 C C . ASN A 1 919 ? 4.076 32.015 13.193 1.00 92.75 919 ASN A C 1
ATOM 7202 O O . ASN A 1 919 ? 3.018 32.209 12.604 1.00 92.75 919 ASN A O 1
ATOM 7206 N N . PHE A 1 920 ? 4.137 31.231 14.266 1.00 94.12 920 PHE A N 1
ATOM 7207 C CA . PHE A 1 920 ? 3.000 30.454 14.764 1.00 94.12 920 PHE A CA 1
ATOM 7208 C C . PHE A 1 920 ? 3.009 30.356 16.293 1.00 94.12 920 PHE A C 1
ATOM 7210 O O . PHE A 1 920 ? 3.978 30.734 16.955 1.00 94.12 920 PHE A O 1
ATOM 7217 N N . THR A 1 921 ? 1.922 29.842 16.863 1.00 95.44 921 THR A N 1
ATOM 7218 C CA . THR A 1 921 ? 1.798 29.573 18.299 1.00 95.44 921 THR A CA 1
ATOM 7219 C C . THR A 1 921 ? 1.336 28.139 18.518 1.00 95.44 921 THR A C 1
ATOM 7221 O O . THR A 1 921 ? 0.361 27.718 17.906 1.00 95.44 921 THR A O 1
ATOM 7224 N N . VAL A 1 922 ? 2.015 27.408 19.403 1.00 94.38 922 VAL A N 1
ATOM 7225 C CA . VAL A 1 922 ? 1.564 26.102 19.911 1.00 94.38 922 VAL A CA 1
ATOM 7226 C C . VAL A 1 922 ? 1.266 26.255 21.394 1.00 94.38 922 VAL A C 1
ATOM 7228 O O . VAL A 1 922 ? 2.147 26.678 22.140 1.00 94.38 922 VAL A O 1
ATOM 7231 N N . ALA A 1 923 ? 0.054 25.927 21.828 1.00 95.00 923 ALA A N 1
ATOM 7232 C CA . ALA A 1 923 ? -0.364 26.031 23.221 1.00 95.00 923 ALA A CA 1
ATOM 7233 C C . ALA A 1 923 ? -0.989 24.729 23.723 1.00 95.00 923 ALA A C 1
ATOM 7235 O O . ALA A 1 923 ? -1.653 24.023 22.971 1.00 95.00 923 ALA A O 1
ATOM 7236 N N . VAL A 1 924 ? -0.757 24.393 24.991 1.00 92.75 924 VAL A N 1
ATOM 7237 C CA . VAL A 1 924 ? -1.273 23.173 25.616 1.00 92.75 924 VAL A CA 1
ATOM 7238 C C . VAL A 1 924 ? -1.307 23.312 27.139 1.00 92.75 924 VAL A C 1
ATOM 7240 O O . VAL A 1 924 ? -0.385 23.849 27.757 1.00 92.75 924 VAL A O 1
ATOM 7243 N N . TRP A 1 925 ? -2.362 22.798 27.773 1.00 91.44 925 TRP A N 1
ATOM 7244 C CA . TRP A 1 925 ? -2.366 22.558 29.219 1.00 91.44 925 TRP A CA 1
ATOM 7245 C C . TRP A 1 925 ? -1.603 21.273 29.526 1.00 91.44 925 TRP A C 1
ATOM 7247 O O . TRP A 1 925 ? -1.909 20.230 28.960 1.00 91.44 925 TRP A O 1
ATOM 7257 N N . VAL A 1 926 ? -0.624 21.321 30.427 1.00 91.75 926 VAL A N 1
ATOM 7258 C CA . VAL A 1 926 ? 0.215 20.161 30.764 1.00 91.75 926 VAL A CA 1
ATOM 7259 C C . VAL A 1 926 ? 0.314 19.960 32.266 1.00 91.75 926 VAL A C 1
ATOM 7261 O O . VAL A 1 926 ? 0.401 20.922 33.028 1.00 91.75 926 VAL A O 1
ATOM 7264 N N . ARG A 1 927 ? 0.355 18.701 32.692 1.00 91.19 927 ARG A N 1
ATOM 7265 C CA . ARG A 1 927 ? 0.696 18.280 34.049 1.00 91.19 927 ARG A CA 1
ATOM 7266 C C . ARG A 1 927 ? 1.727 17.152 33.963 1.00 91.19 927 ARG A C 1
ATOM 7268 O O . ARG A 1 927 ? 1.339 15.993 33.806 1.00 91.19 927 ARG A O 1
ATOM 7275 N N . PRO A 1 928 ? 3.036 17.454 34.018 1.00 89.94 928 PRO A N 1
ATOM 7276 C CA . PRO A 1 928 ? 4.070 16.440 33.843 1.00 89.94 928 PRO A CA 1
ATOM 7277 C C . PRO A 1 928 ? 4.088 15.451 35.017 1.00 89.94 928 PRO A C 1
ATOM 7279 O O . PRO A 1 928 ? 4.081 15.837 36.184 1.00 89.94 928 PRO A O 1
ATOM 7282 N N . GLY A 1 929 ? 4.129 14.157 34.701 1.00 82.31 929 GLY A N 1
ATOM 7283 C CA . GLY A 1 929 ? 4.271 13.056 35.660 1.00 82.31 929 GLY A CA 1
ATOM 7284 C C . GLY A 1 929 ? 5.717 12.582 35.846 1.00 82.31 929 GLY A C 1
ATOM 7285 O O . GLY A 1 929 ? 6.003 11.855 36.796 1.00 82.31 929 GLY A O 1
ATOM 7286 N N . ALA A 1 930 ? 6.628 13.008 34.969 1.00 87.44 930 ALA A N 1
ATOM 7287 C CA . ALA A 1 930 ? 8.049 12.680 35.000 1.00 87.44 930 ALA A CA 1
ATOM 7288 C C . ALA A 1 930 ? 8.923 13.926 34.784 1.00 87.44 930 ALA A C 1
ATOM 7290 O O . ALA A 1 930 ? 8.436 14.999 34.426 1.00 87.44 930 ALA A O 1
ATOM 7291 N N . ASP A 1 931 ? 10.226 13.780 35.010 1.00 92.69 931 ASP A N 1
ATOM 7292 C CA . ASP A 1 931 ? 11.220 14.801 34.671 1.00 92.69 931 ASP A CA 1
ATOM 7293 C C . ASP A 1 931 ? 11.605 14.676 33.187 1.00 92.69 931 ASP A C 1
ATOM 7295 O O . ASP A 1 931 ? 11.461 13.612 32.586 1.00 92.69 931 ASP A O 1
ATOM 7299 N N . THR A 1 932 ? 12.118 15.755 32.597 1.00 92.69 932 THR A N 1
ATOM 7300 C CA . THR A 1 932 ? 12.712 15.758 31.254 1.00 92.69 932 THR A CA 1
ATOM 7301 C C . THR A 1 932 ? 14.168 16.192 31.351 1.00 92.69 932 THR A C 1
ATOM 7303 O O . THR A 1 932 ? 14.520 17.015 32.201 1.00 92.69 932 THR A O 1
ATOM 7306 N N . THR A 1 933 ? 15.041 15.680 30.486 1.00 93.94 933 THR A N 1
ATOM 7307 C CA . THR A 1 933 ? 16.418 16.184 30.431 1.00 93.94 933 THR A CA 1
ATOM 7308 C C . THR A 1 933 ? 16.413 17.619 29.906 1.00 93.94 933 THR A C 1
ATOM 7310 O O . THR A 1 933 ? 15.863 17.890 28.839 1.00 93.94 933 THR A O 1
ATOM 7313 N N . ILE A 1 934 ? 17.015 18.545 30.660 1.00 95.62 934 ILE A N 1
ATOM 7314 C CA . ILE A 1 934 ? 17.168 19.943 30.244 1.00 95.62 934 ILE A CA 1
ATOM 7315 C C . ILE A 1 934 ? 18.487 20.085 29.490 1.00 95.62 934 ILE A C 1
ATOM 7317 O O . ILE A 1 934 ? 19.562 20.093 30.090 1.00 95.62 934 ILE A O 1
ATOM 7321 N N . VAL A 1 935 ? 18.395 20.186 28.167 1.00 93.00 935 VAL A N 1
ATOM 7322 C CA . VAL A 1 935 ? 19.551 20.314 27.272 1.00 93.00 935 VAL A CA 1
ATOM 7323 C C . VAL A 1 935 ? 19.891 21.800 27.103 1.00 93.00 935 VAL A C 1
ATOM 7325 O O . VAL A 1 935 ? 18.971 22.596 26.946 1.00 93.00 935 VAL A O 1
ATOM 7328 N N . PRO A 1 936 ? 21.162 22.237 27.138 1.00 92.75 936 PRO A N 1
ATOM 7329 C CA . PRO A 1 936 ? 21.524 23.636 26.879 1.00 92.75 936 PRO A CA 1
ATOM 7330 C C . PRO A 1 936 ? 21.069 24.132 25.498 1.00 92.75 936 PRO A C 1
ATOM 7332 O O . PRO A 1 936 ? 21.036 23.350 24.553 1.00 92.75 936 PRO A O 1
ATOM 7335 N N . GLN A 1 937 ? 20.761 25.428 25.367 1.00 95.56 937 GLN A N 1
ATOM 7336 C CA . GLN A 1 937 ? 20.227 25.987 24.117 1.00 95.56 937 GLN A CA 1
ATOM 7337 C C . GLN A 1 937 ? 21.257 25.971 22.971 1.00 95.56 937 GLN A C 1
ATOM 7339 O O . GLN A 1 937 ? 22.379 26.446 23.151 1.00 95.56 937 GLN A O 1
ATOM 7344 N N . HIS A 1 938 ? 20.854 25.503 21.786 1.00 92.88 938 HIS A N 1
ATOM 7345 C CA . HIS A 1 938 ? 21.650 25.461 20.550 1.00 92.88 938 HIS A CA 1
ATOM 7346 C C . HIS A 1 938 ? 20.772 25.754 19.314 1.00 92.88 938 HIS A C 1
ATOM 7348 O O . HIS A 1 938 ? 19.557 25.601 19.368 1.00 92.88 938 HIS A O 1
ATOM 7354 N N . VAL A 1 939 ? 21.378 26.194 18.200 1.00 91.75 939 VAL A N 1
ATOM 7355 C CA . VAL A 1 939 ? 20.673 26.509 16.926 1.00 91.75 939 VAL A CA 1
ATOM 7356 C C . VAL A 1 939 ? 21.331 25.907 15.681 1.00 91.75 939 VAL A C 1
ATOM 7358 O O . VAL A 1 939 ? 21.005 26.286 14.555 1.00 91.75 939 VAL A O 1
ATOM 7361 N N . ALA A 1 940 ? 22.266 24.977 15.865 1.00 86.31 940 ALA A N 1
ATOM 7362 C CA . ALA A 1 940 ? 22.978 24.288 14.791 1.00 86.31 940 ALA A CA 1
ATOM 7363 C C . ALA A 1 940 ? 23.350 22.868 15.233 1.00 86.31 940 ALA A C 1
ATOM 7365 O O . ALA A 1 940 ? 23.509 22.629 16.428 1.00 86.31 940 ALA A O 1
ATOM 7366 N N . GLY A 1 941 ? 23.522 21.954 14.276 1.00 88.00 941 GLY A N 1
ATOM 7367 C CA . GLY A 1 941 ? 23.953 20.578 14.533 1.00 88.00 941 GLY A CA 1
ATOM 7368 C C . GLY A 1 941 ? 22.908 19.708 15.238 1.00 88.00 941 GLY A C 1
ATOM 7369 O O . GLY A 1 941 ? 21.718 20.019 15.252 1.00 88.00 941 GLY A O 1
ATOM 7370 N N . VAL A 1 942 ? 23.381 18.600 15.810 1.00 88.19 942 VAL A N 1
ATOM 7371 C CA . VAL A 1 942 ? 22.572 17.583 16.494 1.00 88.19 942 VAL A CA 1
ATOM 7372 C C . VAL A 1 942 ? 22.935 17.565 17.981 1.00 88.19 942 VAL A C 1
ATOM 7374 O O . VAL A 1 942 ? 24.035 17.166 18.355 1.00 88.19 942 VAL A O 1
ATOM 7377 N N . HIS A 1 943 ? 22.005 17.991 18.832 1.00 88.12 943 HIS A N 1
ATOM 7378 C CA . HIS A 1 943 ? 22.155 18.130 20.278 1.00 88.12 943 HIS A CA 1
ATOM 7379 C C . HIS A 1 943 ? 20.944 17.542 21.003 1.00 88.12 943 HIS A C 1
ATOM 7381 O O . HIS A 1 943 ? 19.803 17.868 20.697 1.00 88.12 943 HIS A O 1
ATOM 7387 N N . GLY A 1 944 ? 21.186 16.689 21.997 1.00 82.94 944 GLY A N 1
ATOM 7388 C CA . GLY A 1 944 ? 20.123 16.121 22.830 1.00 82.94 944 GLY A CA 1
ATOM 7389 C C . GLY A 1 944 ? 19.222 15.090 22.149 1.00 82.94 944 GLY A C 1
ATOM 7390 O O . GLY A 1 944 ? 18.197 14.710 22.705 1.00 82.94 944 GLY A O 1
ATOM 7391 N N . MET A 1 945 ? 19.604 14.598 20.964 1.00 81.00 945 MET A N 1
ATOM 7392 C CA . MET A 1 945 ? 18.850 13.574 20.223 1.00 81.00 945 MET A CA 1
ATOM 7393 C C . MET A 1 945 ? 18.719 12.254 21.000 1.00 81.00 945 MET A C 1
ATOM 7395 O O . MET A 1 945 ? 17.701 11.577 20.894 1.00 81.00 945 MET A O 1
ATOM 7399 N N . ALA A 1 946 ? 19.733 11.897 21.793 1.00 78.06 946 ALA A N 1
ATOM 7400 C CA . ALA A 1 946 ? 19.739 10.688 22.616 1.00 78.06 946 ALA A CA 1
ATOM 7401 C C . ALA A 1 946 ? 19.238 10.918 24.055 1.00 78.06 946 ALA A C 1
ATOM 7403 O O . ALA A 1 946 ? 19.159 9.964 24.829 1.00 78.06 946 ALA A O 1
ATOM 7404 N N . ASP A 1 947 ? 18.925 12.162 24.432 1.00 85.62 947 ASP A N 1
ATOM 7405 C CA . ASP A 1 947 ? 18.520 12.473 25.798 1.00 85.62 947 ASP A CA 1
ATOM 7406 C C . ASP A 1 947 ? 17.050 12.080 26.042 1.00 85.62 947 ASP A C 1
ATOM 7408 O O . ASP A 1 947 ? 16.202 12.275 25.165 1.00 85.62 947 ASP A O 1
ATOM 7412 N N . PRO A 1 948 ? 16.706 11.551 27.233 1.00 82.19 948 PRO A N 1
ATOM 7413 C CA . PRO A 1 948 ? 15.321 11.275 27.605 1.00 82.19 948 PRO A CA 1
ATOM 7414 C C . PRO A 1 948 ? 14.470 12.552 27.598 1.00 82.19 948 PRO A C 1
ATOM 7416 O O . PRO A 1 948 ? 14.792 13.528 28.282 1.00 82.19 948 PRO A O 1
ATOM 7419 N N . ARG A 1 949 ? 13.366 12.542 26.845 1.00 91.25 949 ARG A N 1
ATOM 7420 C CA . ARG A 1 949 ? 12.466 13.692 26.680 1.00 91.25 949 ARG A CA 1
ATOM 7421 C C . ARG A 1 949 ? 11.038 13.293 27.020 1.00 91.25 949 ARG A C 1
ATOM 7423 O O . ARG A 1 949 ? 10.545 12.283 26.528 1.00 91.25 949 ARG A O 1
ATOM 7430 N N . ASN A 1 950 ? 10.377 14.096 27.848 1.00 92.50 950 ASN A N 1
ATOM 7431 C CA . ASN A 1 950 ? 8.957 13.933 28.140 1.00 92.50 950 ASN A CA 1
ATOM 7432 C C . ASN A 1 950 ? 8.134 14.801 27.171 1.00 92.50 950 ASN A C 1
ATOM 7434 O O . ASN A 1 950 ? 7.788 15.938 27.484 1.00 92.50 950 ASN A O 1
ATOM 7438 N N . GLU A 1 951 ? 7.928 14.320 25.945 1.00 89.50 951 GLU A N 1
ATOM 7439 C CA . GLU A 1 951 ? 7.413 15.118 24.820 1.00 89.50 951 GLU A CA 1
ATOM 7440 C C . GLU A 1 951 ? 5.897 15.322 24.892 1.00 89.50 951 GLU A C 1
ATOM 7442 O O . GLU A 1 951 ? 5.152 14.351 24.829 1.00 89.50 951 GLU A O 1
ATOM 7447 N N . ALA A 1 952 ? 5.444 16.576 24.974 1.00 86.81 952 ALA A N 1
ATOM 7448 C CA . ALA A 1 952 ? 4.052 16.973 24.756 1.00 86.81 952 ALA A CA 1
ATOM 7449 C C . ALA A 1 952 ? 3.736 17.096 23.252 1.00 86.81 952 ALA A C 1
ATOM 7451 O O . ALA A 1 952 ? 2.670 16.686 22.796 1.00 86.81 952 ALA A O 1
ATOM 7452 N N . THR A 1 953 ? 4.697 17.587 22.464 1.00 89.38 953 THR A N 1
ATOM 7453 C CA . THR A 1 953 ? 4.678 17.531 20.994 1.00 89.38 953 THR A CA 1
ATOM 7454 C C . THR A 1 953 ? 6.009 17.009 20.466 1.00 89.38 953 THR A C 1
ATOM 7456 O O . THR A 1 953 ? 7.065 17.264 21.048 1.00 89.38 953 THR A O 1
ATOM 7459 N N . VAL A 1 954 ? 5.959 16.276 19.357 1.00 86.00 954 VAL A N 1
ATOM 7460 C CA . VAL A 1 954 ? 7.117 15.707 18.665 1.00 86.00 954 VAL A CA 1
ATOM 7461 C C . VAL A 1 954 ? 7.587 16.667 17.579 1.00 86.00 954 VAL A C 1
ATOM 7463 O O . VAL A 1 954 ? 6.792 17.173 16.787 1.00 86.00 954 VAL A O 1
ATOM 7466 N N . ALA A 1 955 ? 8.900 16.870 17.504 1.00 88.88 955 ALA A N 1
ATOM 7467 C CA . ALA A 1 955 ? 9.541 17.604 16.421 1.00 88.88 955 ALA A CA 1
ATOM 7468 C C . ALA A 1 955 ? 9.495 16.777 15.118 1.00 88.88 955 ALA A C 1
ATOM 7470 O O . ALA A 1 955 ? 10.338 15.902 14.890 1.00 88.88 955 ALA A O 1
ATOM 7471 N N . THR A 1 956 ? 8.480 17.019 14.281 1.00 83.94 956 THR A N 1
ATOM 7472 C CA . THR A 1 956 ? 8.341 16.394 12.954 1.00 83.94 956 THR A CA 1
ATOM 7473 C C . THR A 1 956 ? 9.561 16.723 12.088 1.00 83.94 956 THR A C 1
ATOM 7475 O O . THR A 1 956 ? 10.028 17.858 12.085 1.00 83.94 956 THR A O 1
ATOM 7478 N N . HIS A 1 957 ? 10.082 15.746 11.344 1.00 86.94 957 HIS A N 1
ATOM 7479 C CA . HIS A 1 957 ? 11.260 15.963 10.502 1.00 86.94 957 HIS A CA 1
ATOM 7480 C C . HIS A 1 957 ? 10.960 16.954 9.363 1.00 86.94 957 HIS A C 1
ATOM 7482 O O . HIS A 1 957 ? 9.959 16.790 8.660 1.00 86.94 957 HIS A O 1
ATOM 7488 N N . GLY A 1 958 ? 11.863 17.915 9.142 1.00 75.44 958 GLY A N 1
ATOM 7489 C CA . GLY A 1 958 ? 11.803 18.976 8.123 1.00 75.44 958 GLY A CA 1
ATOM 7490 C C . GLY A 1 958 ? 11.337 18.558 6.729 1.00 75.44 958 GLY A C 1
ATOM 7491 O O . GLY A 1 958 ? 10.476 19.209 6.149 1.00 75.44 958 GLY A O 1
ATOM 7492 N N . ASN A 1 959 ? 11.818 17.418 6.231 1.00 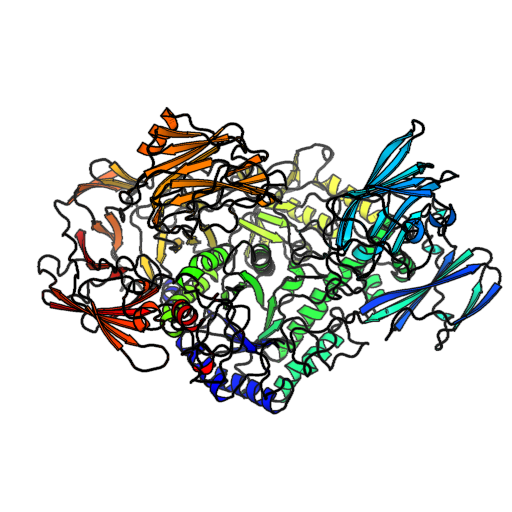74.69 959 ASN A N 1
ATOM 7493 C CA . ASN A 1 959 ? 11.450 16.874 4.914 1.00 74.69 959 ASN A CA 1
ATOM 7494 C C . ASN A 1 959 ? 9.946 16.585 4.755 1.00 74.69 959 ASN A C 1
ATOM 7496 O O . ASN A 1 959 ? 9.463 16.494 3.632 1.00 74.69 959 ASN A O 1
ATOM 7500 N N . SER A 1 960 ? 9.194 16.502 5.856 1.00 64.44 960 SER A N 1
ATOM 7501 C CA . SER A 1 960 ? 7.725 16.417 5.825 1.00 64.44 960 SER A CA 1
ATOM 7502 C C . SER A 1 960 ? 7.058 17.741 5.418 1.00 64.44 960 SER A C 1
ATOM 7504 O O . SER A 1 960 ? 5.864 17.758 5.146 1.00 64.44 960 SER A O 1
ATOM 7506 N N . PHE A 1 961 ? 7.813 18.844 5.392 1.00 65.75 961 PHE A N 1
ATOM 7507 C CA . PHE A 1 961 ? 7.337 20.208 5.148 1.00 65.75 961 PHE A CA 1
ATOM 7508 C C . PHE A 1 961 ? 7.933 20.862 3.894 1.00 65.75 961 PHE A C 1
ATOM 7510 O O . PHE A 1 961 ? 7.759 22.065 3.720 1.00 65.75 961 PHE A O 1
ATOM 7517 N N . GLY A 1 962 ? 8.623 20.112 3.029 1.00 56.25 962 GLY A N 1
ATOM 7518 C CA . GLY A 1 962 ? 9.034 20.610 1.709 1.00 56.25 962 GLY A CA 1
ATOM 7519 C C . GLY A 1 962 ? 10.534 20.803 1.471 1.00 56.25 962 GLY A C 1
ATOM 7520 O O . GLY A 1 962 ? 10.890 21.256 0.388 1.00 56.25 962 GLY A O 1
ATOM 7521 N N . GLY A 1 963 ? 11.419 20.429 2.403 1.00 71.12 963 GLY A N 1
ATOM 7522 C CA . GLY A 1 963 ? 12.862 20.483 2.139 1.00 71.12 963 GLY A CA 1
ATOM 7523 C C . GLY A 1 963 ? 13.769 20.266 3.348 1.00 71.12 963 GLY A C 1
ATOM 7524 O O . GLY A 1 963 ? 13.308 20.160 4.485 1.00 71.12 963 GLY A O 1
ATOM 7525 N N . ASP A 1 964 ? 15.076 20.209 3.080 1.00 81.56 964 ASP A N 1
ATOM 7526 C CA . ASP A 1 964 ? 16.139 20.028 4.083 1.00 81.56 964 ASP A CA 1
ATOM 7527 C C . ASP A 1 964 ? 16.375 21.293 4.939 1.00 81.56 964 ASP A C 1
ATOM 7529 O O . ASP A 1 964 ? 16.942 21.208 6.025 1.00 81.56 964 ASP A O 1
ATOM 7533 N N . ASP A 1 965 ? 15.930 22.465 4.475 1.00 86.56 965 ASP A N 1
ATOM 7534 C CA . ASP A 1 965 ? 15.997 23.765 5.159 1.00 86.56 965 ASP A CA 1
ATOM 7535 C C . ASP A 1 965 ? 14.803 24.029 6.098 1.00 86.56 965 ASP A C 1
ATOM 7537 O O . ASP A 1 965 ? 14.709 25.087 6.731 1.00 86.56 965 ASP A O 1
ATOM 7541 N N . HIS A 1 966 ? 13.902 23.054 6.229 1.00 89.94 966 HIS A N 1
ATOM 7542 C CA . HIS A 1 966 ? 12.745 23.101 7.116 1.00 89.94 966 HIS A CA 1
ATOM 7543 C C . HIS A 1 966 ? 13.017 22.332 8.418 1.00 89.94 966 HIS A C 1
ATOM 7545 O O . HIS A 1 966 ? 13.815 21.394 8.458 1.00 89.94 966 HIS A O 1
ATOM 7551 N N . ALA A 1 967 ? 12.324 22.693 9.499 1.00 90.75 967 ALA A N 1
ATOM 7552 C CA . ALA A 1 967 ? 12.346 21.934 10.748 1.00 90.75 967 ALA A CA 1
ATOM 7553 C C . ALA A 1 967 ? 10.980 21.948 11.447 1.00 90.75 967 ALA A C 1
ATOM 7555 O O . ALA A 1 967 ? 10.296 22.965 11.434 1.00 90.75 967 ALA A O 1
ATOM 7556 N N . GLY A 1 968 ? 10.570 20.852 12.088 1.00 90.19 968 GLY A N 1
ATOM 7557 C CA . GLY A 1 968 ? 9.390 20.845 12.966 1.00 90.19 968 GLY A CA 1
ATOM 7558 C C . GLY A 1 968 ? 9.759 21.118 14.426 1.00 90.19 968 GLY A C 1
ATOM 7559 O O . GLY A 1 968 ? 10.805 20.651 14.875 1.00 90.19 968 GLY A O 1
ATOM 7560 N N . CYS A 1 969 ? 8.912 21.825 15.186 1.00 93.75 969 CYS A N 1
ATOM 7561 C CA . CYS A 1 969 ? 9.142 22.115 16.606 1.00 93.75 969 CYS A CA 1
ATOM 7562 C C . CYS A 1 969 ? 8.460 21.100 17.549 1.00 93.75 969 CYS A C 1
ATOM 7564 O O . CYS A 1 969 ? 7.251 20.889 17.492 1.00 93.75 969 CYS A O 1
ATOM 7566 N N . GLY A 1 970 ? 9.206 20.507 18.476 1.00 93.38 970 GLY A N 1
ATOM 7567 C CA . GLY A 1 970 ? 8.702 19.633 19.538 1.00 93.38 970 GLY A CA 1
ATOM 7568 C C . GLY A 1 970 ? 8.871 20.267 20.915 1.00 93.38 970 GLY A C 1
ATOM 7569 O O . GLY A 1 970 ? 9.873 20.927 21.171 1.00 93.38 970 GLY A O 1
ATOM 7570 N N . ILE A 1 971 ? 7.912 20.064 21.815 1.00 97.31 971 ILE A N 1
ATOM 7571 C CA . ILE A 1 971 ? 7.902 20.622 23.171 1.00 97.31 971 ILE A CA 1
ATOM 7572 C C . ILE A 1 971 ? 8.035 19.468 24.165 1.00 97.31 971 ILE A C 1
ATOM 7574 O O . ILE A 1 971 ? 7.116 18.667 24.317 1.00 97.31 971 ILE A O 1
ATOM 7578 N N . ALA A 1 972 ? 9.160 19.392 24.872 1.00 95.88 972 ALA A N 1
ATOM 7579 C CA . ALA A 1 972 ? 9.383 18.467 25.978 1.00 95.88 972 ALA A CA 1
ATOM 7580 C C . ALA A 1 972 ? 9.148 19.174 27.316 1.00 95.88 972 ALA A C 1
ATOM 7582 O O . ALA A 1 972 ? 9.734 20.227 27.563 1.00 95.88 972 ALA A O 1
ATOM 7583 N N . VAL A 1 973 ? 8.314 18.601 28.186 1.00 96.94 973 VAL A N 1
ATOM 7584 C CA . VAL A 1 973 ? 7.931 19.183 29.480 1.00 96.94 973 VAL A CA 1
ATOM 7585 C C . VAL A 1 973 ? 8.112 18.167 30.602 1.00 96.94 973 VAL A C 1
ATOM 7587 O O . VAL A 1 973 ? 7.464 17.128 30.625 1.00 96.94 973 VAL A O 1
ATOM 7590 N N . GLY A 1 974 ? 8.958 18.473 31.577 1.00 95.00 974 GLY A N 1
ATOM 7591 C CA . GLY A 1 974 ? 9.129 17.691 32.797 1.00 95.00 974 GLY A CA 1
ATOM 7592 C C . GLY A 1 974 ? 8.727 18.474 34.040 1.00 95.00 974 GLY A C 1
ATOM 7593 O O . GLY A 1 974 ? 8.588 19.696 33.998 1.00 95.00 974 GLY A O 1
ATOM 7594 N N . ARG A 1 975 ? 8.621 17.791 35.186 1.00 94.81 975 ARG A N 1
ATOM 7595 C CA . ARG A 1 975 ? 8.425 18.452 36.495 1.00 94.81 975 ARG A CA 1
ATOM 7596 C C . ARG A 1 975 ? 9.557 19.431 36.832 1.00 94.81 975 ARG A C 1
ATOM 7598 O O . ARG A 1 975 ? 9.393 20.282 37.695 1.00 94.81 975 ARG A O 1
ATOM 7605 N N . ASN A 1 976 ? 10.701 19.303 36.161 1.00 95.00 976 ASN A N 1
ATOM 7606 C CA . ASN A 1 976 ? 11.921 20.084 36.347 1.00 95.00 976 ASN A CA 1
ATOM 7607 C C . ASN A 1 976 ? 12.170 21.168 35.273 1.00 95.00 976 ASN A C 1
ATOM 7609 O O . ASN A 1 976 ? 13.146 21.914 35.404 1.00 95.00 976 ASN A O 1
ATOM 7613 N N . GLY A 1 977 ? 11.346 21.271 34.220 1.00 96.81 977 GLY A N 1
ATOM 7614 C CA . GLY A 1 977 ? 11.489 22.315 33.197 1.00 96.81 977 GLY A CA 1
ATOM 7615 C C . GLY A 1 977 ? 10.958 21.943 31.809 1.00 96.81 977 GLY A C 1
ATOM 7616 O O . GLY A 1 977 ? 10.287 20.931 31.638 1.00 96.81 977 GLY A O 1
ATOM 7617 N N . ILE A 1 978 ? 11.257 22.773 30.804 1.00 98.06 978 ILE A N 1
ATOM 7618 C CA . ILE A 1 978 ? 10.782 22.652 29.415 1.00 98.06 978 ILE A CA 1
ATOM 7619 C C . ILE A 1 978 ? 11.945 22.809 28.435 1.00 98.06 978 ILE A C 1
ATOM 7621 O O . ILE A 1 978 ? 12.790 23.682 28.616 1.00 98.06 978 ILE A O 1
ATOM 7625 N N . CYS A 1 979 ? 11.965 22.014 27.368 1.00 97.62 979 CYS A N 1
ATOM 7626 C CA . CYS A 1 979 ? 12.827 22.216 26.201 1.00 97.62 979 CYS A CA 1
ATOM 7627 C C . CYS A 1 979 ? 11.982 22.227 24.923 1.00 97.62 979 CYS A C 1
ATOM 7629 O O . CYS A 1 979 ? 11.125 21.365 24.747 1.00 97.62 979 CYS A O 1
ATOM 7631 N N . VAL A 1 980 ? 12.239 23.172 24.023 1.00 97.69 980 VAL A N 1
ATOM 7632 C CA . VAL A 1 980 ? 11.699 23.171 22.659 1.00 97.69 980 VAL A CA 1
ATOM 7633 C C . VAL A 1 980 ? 12.815 22.713 21.738 1.00 97.69 980 VAL A C 1
ATOM 7635 O O . VAL A 1 980 ? 13.865 23.349 21.720 1.00 97.69 980 VAL A O 1
ATOM 7638 N N . PHE A 1 981 ? 12.591 21.621 21.014 1.00 96.25 981 PHE A N 1
ATOM 7639 C CA . PHE A 1 981 ? 13.504 21.052 20.026 1.00 96.25 981 PHE A CA 1
ATOM 7640 C C . PHE A 1 981 ? 13.014 21.343 18.614 1.00 96.25 981 PHE A C 1
ATOM 7642 O O . PHE A 1 981 ? 11.815 21.386 18.371 1.00 96.25 981 PHE A O 1
ATOM 7649 N N . GLU A 1 982 ? 13.936 21.466 17.675 1.00 96.56 982 GLU A N 1
ATOM 7650 C CA . GLU A 1 982 ? 13.663 21.557 16.247 1.00 96.56 982 GLU A CA 1
ATOM 7651 C C . GLU A 1 982 ? 14.346 20.402 15.522 1.00 96.56 982 GLU A C 1
ATOM 7653 O O . GLU A 1 982 ? 15.469 20.046 15.878 1.00 96.56 982 GLU A O 1
ATOM 7658 N N . HIS A 1 983 ? 13.680 19.818 14.524 1.00 94.69 983 HIS A N 1
ATOM 7659 C CA . HIS A 1 983 ? 14.173 18.644 13.801 1.00 94.69 983 HIS A CA 1
ATOM 7660 C C . HIS A 1 983 ? 14.087 18.823 12.281 1.00 94.69 983 HIS A C 1
ATOM 7662 O O . HIS A 1 983 ? 12.998 18.916 11.717 1.00 94.69 983 HIS A O 1
ATOM 7668 N N . GLY A 1 984 ? 15.245 18.832 11.624 1.00 88.62 984 GLY A N 1
ATOM 7669 C CA . GLY A 1 984 ? 15.430 18.941 10.177 1.00 88.62 984 GLY A CA 1
ATOM 7670 C C . GLY A 1 984 ? 16.568 18.042 9.683 1.00 88.62 984 GLY A C 1
ATOM 7671 O O . GLY A 1 984 ? 17.150 17.265 10.446 1.00 88.62 984 GLY A O 1
ATOM 7672 N N . ALA A 1 985 ? 16.913 18.143 8.402 1.00 81.44 985 ALA A N 1
ATOM 7673 C CA . ALA A 1 985 ? 17.960 17.314 7.814 1.00 81.44 985 ALA A CA 1
ATOM 7674 C C . ALA A 1 985 ? 19.337 17.639 8.423 1.00 81.44 985 ALA A C 1
ATOM 7676 O O . ALA A 1 985 ? 19.821 18.765 8.355 1.00 81.44 985 ALA A O 1
ATOM 7677 N N . SER A 1 986 ? 19.994 16.645 9.035 1.00 82.19 986 SER A N 1
ATOM 7678 C CA . SER A 1 986 ? 21.248 16.840 9.799 1.00 82.19 986 SER A CA 1
ATOM 7679 C C . SER A 1 986 ? 21.150 17.902 10.910 1.00 82.19 986 SER A C 1
ATOM 7681 O O . SER A 1 986 ? 22.166 18.442 11.360 1.00 82.19 986 SER A O 1
ATOM 7683 N N . TYR A 1 987 ? 19.930 18.190 11.368 1.00 88.69 987 TYR A N 1
ATOM 7684 C CA . TYR A 1 987 ? 19.622 19.255 12.306 1.00 88.69 987 TYR A CA 1
ATOM 7685 C C . TYR A 1 987 ? 18.688 18.740 13.396 1.00 88.69 987 TYR A C 1
ATOM 7687 O O . TYR A 1 987 ? 17.569 18.309 13.135 1.00 88.69 987 TYR A O 1
ATOM 7695 N N . PHE A 1 988 ? 19.143 18.780 14.641 1.00 92.88 988 PHE A N 1
ATOM 7696 C CA . PHE A 1 988 ? 18.302 18.481 15.789 1.00 92.88 988 PHE A CA 1
ATOM 7697 C C . PHE A 1 988 ? 18.778 19.329 16.960 1.00 92.88 988 PHE A C 1
ATOM 7699 O O . PHE A 1 988 ? 19.788 19.008 17.581 1.00 92.88 988 PHE A O 1
ATOM 7706 N N . SER A 1 989 ? 18.126 20.453 17.227 1.00 94.38 989 SER A N 1
ATOM 7707 C CA . SER A 1 989 ? 18.659 21.460 18.150 1.00 94.38 989 SER A CA 1
ATOM 7708 C C . SER A 1 989 ? 17.586 21.946 19.116 1.00 94.38 989 SER A C 1
ATOM 7710 O O . SER A 1 989 ? 16.451 22.121 18.686 1.00 94.38 989 SER A O 1
ATOM 7712 N N . PRO A 1 990 ? 17.900 22.175 20.402 1.00 96.12 990 PRO A N 1
ATOM 7713 C CA . PRO A 1 990 ? 17.002 22.840 21.336 1.00 96.12 990 PRO A CA 1
ATOM 7714 C C . PRO A 1 990 ? 17.215 24.365 21.330 1.00 96.12 990 PRO A C 1
ATOM 7716 O O . PRO A 1 990 ? 18.030 24.865 22.107 1.00 96.12 990 PRO A O 1
ATOM 7719 N N . PRO A 1 991 ? 16.519 25.162 20.501 1.00 97.00 991 PRO A N 1
ATOM 7720 C CA . PRO A 1 991 ? 16.638 26.623 20.538 1.00 97.00 991 PRO A CA 1
ATOM 7721 C C . PRO A 1 991 ? 16.139 27.242 21.848 1.00 97.00 991 PRO A C 1
ATOM 7723 O O . PRO A 1 991 ? 16.533 28.366 22.165 1.00 97.00 991 PRO A O 1
ATOM 7726 N N . LEU A 1 992 ? 15.275 26.550 22.604 1.00 98.25 992 LEU A N 1
ATOM 7727 C CA . LEU A 1 992 ? 14.722 27.039 23.866 1.00 98.25 992 LEU A CA 1
ATOM 7728 C C . LEU A 1 992 ? 14.830 25.990 24.967 1.00 98.25 992 LEU A C 1
ATOM 7730 O O . LEU A 1 992 ? 14.288 24.898 24.824 1.00 98.25 992 LEU A O 1
ATOM 7734 N N . SER A 1 993 ? 15.415 26.366 26.104 1.00 97.25 993 SER A N 1
ATOM 7735 C CA . SER A 1 993 ? 15.499 25.503 27.286 1.00 97.25 993 SER A CA 1
ATOM 7736 C C . SER A 1 993 ? 15.284 26.304 28.559 1.00 97.25 993 SER A C 1
ATOM 7738 O O . SER A 1 993 ? 15.967 27.292 28.816 1.00 97.25 993 SER A O 1
ATOM 7740 N N . TYR A 1 994 ? 14.337 25.862 29.375 1.00 97.56 994 TYR A N 1
ATOM 7741 C CA . TYR A 1 994 ? 13.898 26.522 30.593 1.00 97.56 994 TYR A CA 1
ATOM 7742 C C . TYR A 1 994 ? 13.919 25.527 31.755 1.00 97.56 994 TYR A C 1
ATOM 7744 O O . TYR A 1 994 ? 13.165 24.560 31.757 1.00 97.56 994 TYR A O 1
ATOM 7752 N N . ALA A 1 995 ? 14.770 25.760 32.754 1.00 96.56 995 ALA A N 1
ATOM 7753 C CA . ALA A 1 995 ? 14.787 24.976 33.987 1.00 96.56 995 ALA A CA 1
ATOM 7754 C C . ALA A 1 995 ? 13.923 25.662 35.054 1.00 96.56 995 ALA A C 1
ATOM 7756 O O . ALA A 1 995 ? 14.143 26.830 35.378 1.00 96.56 995 ALA A O 1
ATOM 7757 N N . GLY A 1 996 ? 12.964 24.935 35.622 1.00 91.81 996 GLY A N 1
ATOM 7758 C CA . GLY A 1 996 ? 12.063 25.451 36.648 1.00 91.81 996 GLY A CA 1
ATOM 7759 C C . GLY A 1 996 ? 11.016 24.411 37.042 1.00 91.81 996 GLY A C 1
ATOM 7760 O O . GLY A 1 996 ? 10.627 23.608 36.194 1.00 91.81 996 GLY A O 1
ATOM 7761 N N . PRO A 1 997 ? 10.570 24.386 38.310 1.00 91.00 997 PRO A N 1
ATOM 7762 C CA . PRO A 1 997 ? 9.576 23.420 38.753 1.00 91.00 997 PRO A CA 1
ATOM 7763 C C . PRO A 1 997 ? 8.232 23.659 38.055 1.00 91.00 997 PRO A C 1
ATOM 7765 O O . PRO A 1 997 ? 7.776 24.800 37.948 1.00 91.00 997 PRO A O 1
ATOM 7768 N N . ILE A 1 998 ? 7.600 22.578 37.604 1.00 91.88 998 ILE A N 1
ATOM 7769 C CA . ILE A 1 998 ? 6.253 22.580 37.025 1.00 91.88 998 ILE A CA 1
ATOM 7770 C C . ILE A 1 998 ? 5.399 21.622 37.849 1.00 91.88 998 ILE A C 1
ATOM 7772 O O . ILE A 1 998 ? 5.393 20.411 37.620 1.00 91.88 998 ILE A O 1
ATOM 7776 N N . ASP A 1 999 ? 4.687 22.193 38.820 1.00 77.69 999 ASP A N 1
ATOM 7777 C CA . ASP A 1 999 ? 3.816 21.471 39.741 1.00 77.69 999 ASP A CA 1
ATOM 7778 C C . ASP A 1 999 ? 2.348 21.658 39.331 1.00 77.69 999 ASP A C 1
ATOM 7780 O O . ASP A 1 999 ? 1.810 22.766 39.354 1.00 77.69 999 ASP A O 1
ATOM 7784 N N . GLY A 1 1000 ? 1.675 20.563 38.974 1.00 85.25 1000 GLY A N 1
ATOM 7785 C CA . GLY A 1 1000 ? 0.263 20.590 38.581 1.00 85.25 1000 GLY A CA 1
ATOM 7786 C C . GLY A 1 1000 ? 0.022 21.079 37.148 1.00 85.25 1000 GLY A C 1
ATOM 7787 O O . GLY A 1 1000 ? 0.910 21.021 36.299 1.00 85.25 1000 GLY A O 1
ATOM 7788 N N . TRP A 1 1001 ? -1.214 21.501 36.864 1.00 90.50 1001 TRP A N 1
ATOM 7789 C CA . TRP A 1 1001 ? -1.602 21.990 35.540 1.00 90.50 1001 TRP A CA 1
ATOM 7790 C C . TRP A 1 1001 ? -0.982 23.352 35.248 1.00 90.50 1001 TRP A C 1
ATOM 7792 O O . TRP A 1 1001 ? -1.220 24.322 35.965 1.00 90.50 1001 TRP A O 1
ATOM 7802 N N . THR A 1 1002 ? -0.229 23.420 34.159 1.00 95.50 1002 THR A N 1
ATOM 7803 C CA . THR A 1 1002 ? 0.406 24.632 33.651 1.00 95.50 1002 THR A CA 1
ATOM 7804 C C . THR A 1 1002 ? 0.049 24.801 32.185 1.00 95.50 1002 THR A C 1
ATOM 7806 O O . THR A 1 1002 ? 0.173 23.867 31.400 1.00 95.50 1002 THR A O 1
ATOM 7809 N N . HIS A 1 1003 ? -0.391 25.990 31.798 1.00 96.19 1003 HIS A N 1
ATOM 7810 C CA . HIS A 1 1003 ? -0.578 26.327 30.397 1.00 96.19 1003 HIS A CA 1
ATOM 7811 C C . HIS A 1 1003 ? 0.778 26.687 29.802 1.00 96.19 1003 HIS A C 1
ATOM 7813 O O . HIS A 1 1003 ? 1.388 27.682 30.203 1.00 96.19 1003 HIS A O 1
ATOM 7819 N N . VAL A 1 1004 ? 1.245 25.882 28.858 1.00 97.62 1004 VAL A N 1
ATOM 7820 C CA . VAL A 1 1004 ? 2.487 26.093 28.119 1.00 97.62 1004 VAL A CA 1
ATOM 7821 C C . VAL A 1 1004 ? 2.125 26.602 26.736 1.00 97.62 1004 VAL A C 1
ATOM 7823 O O . VAL A 1 1004 ? 1.429 25.914 26.000 1.00 97.62 1004 VAL A O 1
ATOM 7826 N N . ALA A 1 1005 ? 2.616 27.783 26.367 1.00 97.81 1005 ALA A N 1
ATOM 7827 C CA . ALA A 1 1005 ? 2.529 28.277 24.998 1.00 97.81 1005 ALA A CA 1
ATOM 7828 C C . ALA A 1 1005 ? 3.916 28.627 24.459 1.00 97.81 1005 ALA A C 1
ATOM 7830 O O . ALA A 1 1005 ? 4.676 29.361 25.089 1.00 97.81 1005 ALA A O 1
ATOM 7831 N N . VAL A 1 1006 ? 4.243 28.106 23.282 1.00 98.06 1006 VAL A N 1
ATOM 7832 C CA . VAL A 1 1006 ? 5.463 28.414 22.539 1.00 98.06 1006 VAL A CA 1
ATOM 7833 C C . VAL A 1 1006 ? 5.068 29.236 21.322 1.00 98.06 1006 VAL A C 1
ATOM 7835 O O . VAL A 1 1006 ? 4.410 28.744 20.409 1.00 98.06 1006 VAL A O 1
ATOM 7838 N N . VAL A 1 1007 ? 5.460 30.506 21.330 1.00 97.88 1007 VAL A N 1
ATOM 7839 C CA . VAL A 1 1007 ? 5.193 31.458 20.251 1.00 97.88 1007 VAL A CA 1
ATOM 7840 C C . VAL A 1 1007 ? 6.467 31.651 19.441 1.00 97.88 1007 VAL A C 1
ATOM 7842 O O . VAL A 1 1007 ? 7.437 32.238 19.928 1.00 97.88 1007 VAL A O 1
ATOM 7845 N N . TYR A 1 1008 ? 6.463 31.198 18.195 1.00 97.25 1008 TYR A N 1
ATOM 7846 C CA . TYR A 1 1008 ? 7.500 31.525 17.227 1.00 97.25 1008 TYR A CA 1
ATOM 7847 C C . TYR A 1 1008 ? 7.226 32.902 16.619 1.00 97.25 1008 TYR A C 1
ATOM 7849 O O . TYR A 1 1008 ? 6.123 33.162 16.140 1.00 97.25 1008 TYR A O 1
ATOM 7857 N N . ARG A 1 1009 ? 8.223 33.792 16.668 1.00 95.62 1009 ARG A N 1
ATOM 7858 C CA . ARG A 1 1009 ? 8.244 35.097 15.982 1.00 95.62 1009 ARG A CA 1
ATOM 7859 C C . ARG A 1 1009 ? 9.524 35.182 15.171 1.00 95.62 1009 ARG A C 1
ATOM 7861 O O . ARG A 1 1009 ? 10.602 35.190 15.764 1.00 95.62 1009 ARG A O 1
ATOM 7868 N N . ASP A 1 1010 ? 9.411 35.213 13.852 1.00 92.56 1010 ASP A N 1
ATOM 7869 C CA . ASP A 1 1010 ? 10.536 35.194 12.914 1.00 92.56 1010 ASP A CA 1
ATOM 7870 C C . ASP A 1 1010 ? 11.588 34.127 13.268 1.00 92.56 1010 ASP A C 1
ATOM 7872 O O . ASP A 1 1010 ? 12.766 34.438 13.484 1.00 92.56 1010 ASP A O 1
ATOM 7876 N N . ASN A 1 1011 ? 11.146 32.868 13.383 1.00 93.62 1011 ASN A N 1
ATOM 7877 C CA . ASN A 1 1011 ? 11.972 31.710 13.756 1.00 93.62 1011 ASN A CA 1
ATOM 7878 C C . ASN A 1 1011 ? 12.569 31.756 15.175 1.00 93.62 1011 ASN A C 1
ATOM 7880 O O . ASN A 1 1011 ? 13.432 30.948 15.505 1.00 93.62 1011 ASN A O 1
ATOM 7884 N N . GLN A 1 1012 ? 12.131 32.671 16.046 1.00 97.44 1012 GLN A N 1
ATOM 7885 C CA . GLN A 1 1012 ? 12.548 32.700 17.449 1.00 97.44 1012 GLN A CA 1
ATOM 7886 C C . GLN A 1 1012 ? 11.423 32.211 18.381 1.00 97.44 1012 GLN A C 1
ATOM 7888 O O . GLN A 1 1012 ? 10.392 32.887 18.484 1.00 97.44 1012 GLN A O 1
ATOM 7893 N N . PRO A 1 1013 ? 11.613 31.100 19.118 1.00 98.12 1013 PRO A N 1
ATOM 7894 C CA . PRO A 1 1013 ? 10.643 30.618 20.093 1.00 98.12 1013 PRO A CA 1
ATOM 7895 C C . PRO A 1 1013 ? 10.616 31.491 21.354 1.00 98.12 1013 PRO A C 1
ATOM 7897 O O . PRO A 1 1013 ? 11.646 31.878 21.910 1.00 98.12 1013 PRO A O 1
ATOM 7900 N N . HIS A 1 1014 ? 9.411 31.766 21.840 1.00 98.44 1014 HIS A N 1
ATOM 7901 C CA . HIS A 1 1014 ? 9.126 32.462 23.089 1.00 98.44 1014 HIS A CA 1
ATOM 7902 C C . HIS A 1 1014 ? 8.224 31.574 23.942 1.00 98.44 1014 HIS A C 1
ATOM 7904 O O . HIS A 1 1014 ? 7.118 31.242 23.524 1.00 98.44 1014 HIS A O 1
ATOM 7910 N N . LEU A 1 1015 ? 8.689 31.193 25.128 1.00 98.31 1015 LEU A N 1
ATOM 7911 C CA . LEU A 1 1015 ? 7.945 30.346 26.052 1.00 98.31 1015 LEU A CA 1
ATOM 7912 C C . LEU A 1 1015 ? 7.113 31.210 26.995 1.00 98.31 1015 LEU A C 1
ATOM 7914 O O . LEU A 1 1015 ? 7.656 32.049 27.715 1.00 98.31 1015 LEU A O 1
ATOM 7918 N N . TYR A 1 1016 ? 5.817 30.943 27.037 1.00 98.31 1016 TYR A N 1
ATOM 7919 C CA . TYR A 1 1016 ? 4.856 31.510 27.965 1.00 98.31 1016 TYR A CA 1
ATOM 7920 C C . TYR A 1 1016 ? 4.340 30.413 28.896 1.00 98.31 1016 TYR A C 1
ATOM 7922 O O . TYR A 1 1016 ? 3.954 29.338 28.438 1.00 98.31 1016 TYR A O 1
ATOM 7930 N N . LEU A 1 1017 ? 4.308 30.702 30.195 1.00 96.94 1017 LEU A N 1
ATOM 7931 C CA . LEU A 1 1017 ? 3.741 29.837 31.225 1.00 96.94 1017 LEU A CA 1
ATOM 7932 C C . LEU A 1 1017 ? 2.588 30.566 31.904 1.00 96.94 1017 LEU A C 1
ATOM 7934 O O . LEU A 1 1017 ? 2.760 31.685 32.388 1.00 96.94 1017 LEU A O 1
ATOM 7938 N N . ASN A 1 1018 ? 1.409 29.942 31.926 1.00 95.19 1018 ASN A N 1
ATOM 7939 C CA . ASN A 1 1018 ? 0.188 30.505 32.512 1.00 95.19 1018 ASN A CA 1
ATOM 7940 C C . ASN A 1 1018 ? -0.090 31.939 32.022 1.00 95.19 1018 ASN A C 1
ATOM 7942 O O . ASN A 1 1018 ? -0.291 32.866 32.810 1.00 95.19 1018 ASN A O 1
ATOM 7946 N N . GLY A 1 1019 ? -0.037 32.123 30.700 1.00 91.19 1019 GLY A N 1
ATOM 7947 C CA . GLY A 1 1019 ? -0.336 33.397 30.044 1.00 91.19 1019 GLY A CA 1
ATOM 7948 C C . GLY A 1 1019 ? 0.779 34.445 30.113 1.00 91.19 1019 GLY A C 1
ATOM 7949 O O . GLY A 1 1019 ? 0.619 35.520 29.550 1.00 91.19 1019 GLY A O 1
ATOM 7950 N N . ARG A 1 1020 ? 1.901 34.168 30.790 1.00 94.25 1020 ARG A N 1
ATOM 7951 C CA . ARG A 1 1020 ? 2.992 35.135 31.000 1.00 94.25 1020 ARG A CA 1
ATOM 7952 C C . ARG A 1 1020 ? 4.282 34.678 30.350 1.00 94.25 1020 ARG A C 1
ATOM 7954 O O . ARG A 1 1020 ? 4.612 33.496 30.410 1.00 94.25 1020 ARG A O 1
ATOM 7961 N N . LEU A 1 1021 ? 5.041 35.607 29.770 1.00 97.12 1021 LEU A N 1
ATOM 7962 C CA . LEU A 1 1021 ? 6.329 35.283 29.156 1.00 97.12 1021 LEU A CA 1
ATOM 7963 C C . LEU A 1 1021 ? 7.315 34.770 30.221 1.00 97.12 1021 LEU A C 1
ATOM 7965 O O . LEU A 1 1021 ? 7.657 35.488 31.158 1.00 97.12 1021 LEU A O 1
ATOM 7969 N N . ALA A 1 1022 ? 7.797 33.541 30.051 1.00 96.25 1022 ALA A N 1
ATOM 7970 C CA . ALA A 1 1022 ? 8.727 32.881 30.963 1.00 96.25 1022 ALA A CA 1
ATOM 7971 C C . ALA A 1 1022 ? 10.164 32.847 30.423 1.00 96.25 1022 ALA A C 1
ATOM 7973 O O . ALA A 1 1022 ? 11.115 33.017 31.188 1.00 96.25 1022 ALA A O 1
ATOM 7974 N N . HIS A 1 1023 ? 10.346 32.638 29.113 1.00 97.75 1023 HIS A N 1
ATOM 7975 C CA . HIS A 1 1023 ? 11.677 32.566 28.505 1.00 97.75 1023 HIS A CA 1
ATOM 7976 C C . HIS A 1 1023 ? 11.682 32.951 27.020 1.00 97.75 1023 HIS A C 1
ATOM 7978 O O . HIS A 1 1023 ? 10.668 32.838 26.334 1.00 97.75 1023 HIS A O 1
ATOM 7984 N N . ARG A 1 1024 ? 12.840 33.380 26.506 1.00 98.00 1024 ARG A N 1
ATOM 7985 C CA . ARG A 1 1024 ? 13.073 33.614 25.072 1.00 98.00 1024 ARG A CA 1
ATOM 7986 C C . ARG A 1 1024 ? 14.215 32.723 24.606 1.00 98.00 1024 ARG A C 1
ATOM 7988 O O . ARG A 1 1024 ? 15.297 32.799 25.178 1.00 98.00 1024 ARG A O 1
ATOM 7995 N N . GLY A 1 1025 ? 13.961 31.912 23.586 1.00 96.94 1025 GLY A N 1
ATOM 7996 C CA . GLY A 1 1025 ? 14.971 31.059 22.977 1.00 96.94 1025 GLY A CA 1
ATOM 7997 C C . GLY A 1 1025 ? 15.819 31.793 21.940 1.00 96.94 1025 GLY A C 1
ATOM 7998 O O . GLY A 1 1025 ? 15.696 33.002 21.715 1.00 96.94 1025 GLY A O 1
ATOM 7999 N N . LEU A 1 1026 ? 16.696 31.038 21.297 1.00 97.12 1026 LEU A N 1
ATOM 8000 C CA . LEU A 1 1026 ? 17.553 31.484 20.207 1.00 97.12 1026 LEU A CA 1
ATOM 8001 C C . LEU A 1 1026 ? 16.803 31.420 18.867 1.00 97.12 1026 LEU A C 1
ATOM 8003 O O . LEU A 1 1026 ? 15.934 30.578 18.677 1.00 97.12 1026 LEU A O 1
ATOM 8007 N N . ARG A 1 1027 ? 17.133 32.310 17.926 1.00 96.75 1027 ARG A N 1
ATOM 8008 C CA . ARG A 1 1027 ? 16.536 32.310 16.580 1.00 96.75 1027 ARG A CA 1
ATOM 8009 C C . ARG A 1 1027 ? 17.066 31.128 15.759 1.00 96.75 1027 ARG A C 1
ATOM 8011 O O . ARG A 1 1027 ? 18.283 30.984 15.648 1.00 96.75 1027 ARG A O 1
ATOM 8018 N N . SER A 1 1028 ? 16.167 30.341 15.172 1.00 93.19 1028 SER A N 1
ATOM 8019 C CA . SER A 1 1028 ? 16.513 29.201 14.321 1.00 93.19 1028 SER A CA 1
ATOM 8020 C C . SER A 1 1028 ? 17.168 29.619 13.004 1.00 93.19 1028 SER A C 1
ATOM 8022 O O . SER A 1 1028 ? 16.961 30.724 12.496 1.00 93.19 1028 SER A O 1
ATOM 8024 N N . SER A 1 1029 ? 17.968 28.701 12.464 1.00 87.31 1029 SER A N 1
ATOM 8025 C CA . SER A 1 1029 ? 18.551 28.758 11.123 1.00 87.31 1029 SER A CA 1
ATOM 8026 C C . SER A 1 1029 ? 17.651 28.137 10.044 1.00 87.31 1029 SER A C 1
ATOM 8028 O O . SER A 1 1029 ? 17.969 28.278 8.868 1.00 87.31 1029 SER A O 1
ATOM 8030 N N . HIS A 1 1030 ? 16.557 27.472 10.434 1.00 88.94 1030 HIS A N 1
ATOM 8031 C CA . HIS A 1 1030 ? 15.628 26.773 9.540 1.00 88.94 1030 HIS A CA 1
ATOM 8032 C C . HIS A 1 1030 ? 14.287 27.502 9.445 1.00 88.94 1030 HIS A C 1
ATOM 8034 O O . HIS A 1 1030 ? 13.958 28.348 10.279 1.00 88.94 1030 HIS A O 1
ATOM 8040 N N . ILE A 1 1031 ? 13.496 27.138 8.438 1.00 91.38 1031 ILE A N 1
ATOM 8041 C CA . ILE A 1 1031 ? 12.080 27.494 8.350 1.00 91.38 1031 ILE A CA 1
ATOM 8042 C C . ILE A 1 1031 ? 11.310 26.557 9.286 1.00 91.38 1031 ILE A C 1
ATOM 8044 O O . ILE A 1 1031 ? 11.182 25.361 9.010 1.00 91.38 1031 ILE A O 1
ATOM 8048 N N . VAL A 1 1032 ? 10.836 27.080 10.420 1.00 92.94 1032 VAL A N 1
ATOM 8049 C CA . VAL A 1 1032 ? 10.255 26.241 11.478 1.00 92.94 1032 VAL A CA 1
ATOM 8050 C C . VAL A 1 1032 ? 8.740 26.103 11.326 1.00 92.94 1032 VAL A C 1
ATOM 8052 O O . VAL A 1 1032 ? 8.034 27.088 11.103 1.00 92.94 1032 VAL A O 1
ATOM 8055 N N . HIS A 1 1033 ? 8.249 24.880 11.509 1.00 92.00 1033 HIS A N 1
ATOM 8056 C CA . HIS A 1 1033 ? 6.842 24.479 11.473 1.00 92.00 1033 HIS A CA 1
ATOM 8057 C C . HIS A 1 1033 ? 6.415 23.929 12.838 1.00 92.00 1033 HIS A C 1
ATOM 8059 O O . HIS A 1 1033 ? 7.258 23.402 13.572 1.00 92.00 1033 HIS A O 1
ATOM 8065 N N . PRO A 1 1034 ? 5.129 24.002 13.216 1.00 89.44 1034 PRO A N 1
ATOM 8066 C CA . PRO A 1 1034 ? 4.652 23.320 14.410 1.00 89.44 1034 PRO A CA 1
ATOM 8067 C C . PRO A 1 1034 ? 4.825 21.801 14.270 1.00 89.44 1034 PRO A C 1
ATOM 8069 O O . PRO A 1 1034 ? 4.649 21.222 13.198 1.00 89.44 1034 PRO A O 1
ATOM 8072 N N . GLY A 1 1035 ? 5.207 21.143 15.362 1.00 82.31 1035 GLY A N 1
ATOM 8073 C CA . GLY A 1 1035 ? 5.316 19.688 15.412 1.00 82.31 1035 GLY A CA 1
ATOM 8074 C C . GLY A 1 1035 ? 3.977 18.980 15.590 1.00 82.31 1035 GLY A C 1
ATOM 8075 O O . GLY A 1 1035 ? 2.919 19.599 15.702 1.00 82.31 1035 GLY A O 1
ATOM 8076 N N . SER A 1 1036 ? 4.033 17.654 15.654 1.00 77.88 1036 SER A N 1
ATOM 8077 C CA . SER A 1 1036 ? 2.845 16.810 15.830 1.00 77.88 1036 SER A CA 1
ATOM 8078 C C . SER A 1 1036 ? 2.569 16.539 17.314 1.00 77.88 1036 SER A C 1
ATOM 8080 O O . SER A 1 1036 ? 3.511 16.521 18.109 1.00 77.88 1036 SER A O 1
ATOM 8082 N N . PRO A 1 1037 ? 1.318 16.279 17.729 1.00 76.94 1037 PRO A N 1
ATOM 8083 C CA . PRO A 1 1037 ? 1.020 15.768 19.067 1.00 76.94 1037 PRO A CA 1
ATOM 8084 C C . PRO A 1 1037 ? 1.832 14.511 19.412 1.00 76.94 1037 PRO A C 1
ATOM 8086 O O . PRO A 1 1037 ? 2.088 13.667 18.553 1.00 76.94 1037 PRO A O 1
ATOM 8089 N N . SER A 1 1038 ? 2.243 14.386 20.673 1.00 73.06 1038 SER A N 1
ATOM 8090 C CA . SER A 1 1038 ? 2.984 13.222 21.167 1.00 73.06 1038 SER A CA 1
ATOM 8091 C C . SER A 1 1038 ? 2.071 12.217 21.866 1.00 73.06 1038 SER A C 1
ATOM 8093 O O . SER A 1 1038 ? 1.200 12.597 22.645 1.00 73.06 1038 SER A O 1
ATOM 8095 N N . THR A 1 1039 ? 2.319 10.921 21.661 1.00 60.09 1039 THR A N 1
ATOM 8096 C CA . THR A 1 1039 ? 1.661 9.829 22.404 1.00 60.09 1039 THR A CA 1
ATOM 8097 C C . THR A 1 1039 ? 2.509 9.301 23.568 1.00 60.09 1039 THR A C 1
ATOM 8099 O O . THR A 1 1039 ? 2.115 8.339 24.223 1.00 60.09 1039 THR A O 1
ATOM 8102 N N . SER A 1 1040 ? 3.704 9.857 23.797 1.00 64.69 1040 SER A N 1
ATOM 8103 C CA . SER A 1 1040 ? 4.701 9.341 24.752 1.00 64.69 1040 SER A CA 1
ATOM 8104 C C . SER A 1 1040 ? 4.828 10.172 26.033 1.00 64.69 1040 SER A C 1
ATOM 8106 O O . SER A 1 1040 ? 5.695 9.887 26.861 1.00 64.69 1040 SER A O 1
ATOM 8108 N N . PHE A 1 1041 ? 3.973 11.181 26.223 1.00 83.75 1041 PHE A N 1
ATOM 8109 C CA . PHE A 1 1041 ? 4.026 12.048 27.395 1.00 83.75 1041 PHE A CA 1
ATOM 8110 C C . PHE A 1 1041 ? 3.692 11.288 28.686 1.00 83.75 1041 PHE A C 1
ATOM 8112 O O . PHE A 1 1041 ? 2.577 10.812 28.894 1.00 83.75 1041 PHE A O 1
ATOM 8119 N N . ALA A 1 1042 ? 4.653 11.222 29.599 1.00 78.94 1042 ALA A N 1
ATOM 8120 C CA . ALA A 1 1042 ? 4.461 10.801 30.974 1.00 78.94 1042 ALA A CA 1
ATOM 8121 C C . ALA A 1 1042 ? 3.865 11.964 31.784 1.00 78.94 1042 ALA A C 1
ATOM 8123 O O . ALA A 1 1042 ? 4.580 12.825 32.306 1.00 78.94 1042 ALA A O 1
ATOM 8124 N N . GLY A 1 1043 ? 2.538 11.987 31.890 1.00 81.94 1043 GLY A N 1
ATOM 8125 C CA . GLY A 1 1043 ? 1.762 13.005 32.595 1.00 81.94 1043 GLY A CA 1
ATOM 8126 C C . GLY A 1 1043 ? 0.348 13.099 32.031 1.00 81.94 1043 GLY A C 1
ATOM 8127 O O . GLY A 1 1043 ? -0.118 12.170 31.379 1.00 81.94 1043 GLY A O 1
ATOM 8128 N N . ASP A 1 1044 ? -0.321 14.221 32.266 1.00 77.12 1044 ASP A N 1
ATOM 8129 C CA . ASP A 1 1044 ? -1.601 14.531 31.632 1.00 77.12 1044 ASP A CA 1
ATOM 8130 C C . ASP A 1 1044 ? -1.433 15.753 30.710 1.00 77.12 1044 ASP A C 1
ATOM 8132 O O . ASP A 1 1044 ? -0.733 16.711 31.051 1.00 77.12 1044 ASP A O 1
ATOM 8136 N N . LEU A 1 1045 ? -2.065 15.713 29.537 1.00 78.19 1045 LEU A N 1
ATOM 8137 C CA . LEU A 1 1045 ? -2.096 16.799 28.554 1.00 78.19 1045 LEU A CA 1
ATOM 8138 C C . LEU A 1 1045 ? -3.539 17.202 28.279 1.00 78.19 1045 LEU A C 1
ATOM 8140 O O . LEU A 1 1045 ? -4.453 16.387 28.406 1.00 78.19 1045 LEU A O 1
ATOM 8144 N N . GLY A 1 1046 ? -3.726 18.455 27.887 1.00 74.56 1046 GLY A N 1
ATOM 8145 C CA . GLY A 1 1046 ? -4.952 18.922 27.262 1.00 74.56 1046 GLY A CA 1
ATOM 8146 C C . GLY A 1 1046 ? -4.855 19.008 25.756 1.00 74.56 1046 GLY A C 1
ATOM 8147 O O . GLY A 1 1046 ? -3.823 18.646 25.189 1.00 74.56 1046 GLY A O 1
ATOM 8148 N N . PRO A 1 1047 ? -5.931 19.493 25.115 1.00 72.00 1047 PRO A N 1
ATOM 8149 C CA . PRO A 1 1047 ? -5.911 19.785 23.693 1.00 72.00 1047 PRO A CA 1
ATOM 8150 C C . PRO A 1 1047 ? -4.714 20.675 23.351 1.00 72.00 1047 PRO A C 1
ATOM 8152 O O . PRO A 1 1047 ? -4.404 21.628 24.076 1.00 72.00 1047 PRO A O 1
ATOM 8155 N N . ILE A 1 1048 ? -4.028 20.325 22.267 1.00 82.12 1048 ILE A N 1
ATOM 8156 C CA . ILE A 1 1048 ? -2.936 21.122 21.717 1.00 82.12 1048 ILE A CA 1
ATOM 8157 C C . ILE A 1 1048 ? -3.542 22.044 20.664 1.00 82.12 1048 ILE A C 1
ATOM 8159 O O . ILE A 1 1048 ? -4.042 21.580 19.644 1.00 82.12 1048 ILE A O 1
ATOM 8163 N N . GLU A 1 1049 ? -3.468 23.345 20.908 1.00 84.12 1049 GLU A N 1
ATOM 8164 C CA . GLU A 1 1049 ? -3.908 24.380 19.980 1.00 84.12 1049 GLU A CA 1
ATOM 8165 C C . GLU A 1 1049 ? -2.723 24.832 19.128 1.00 84.12 1049 GLU A C 1
ATOM 8167 O O . GLU A 1 1049 ? -1.679 25.232 19.654 1.00 84.12 1049 GLU A O 1
ATOM 8172 N N . GLN A 1 1050 ? -2.883 24.781 17.807 1.00 85.88 1050 GLN A N 1
ATOM 8173 C CA . GLN A 1 1050 ? -1.908 25.301 16.853 1.00 85.88 1050 GLN A CA 1
ATOM 8174 C C . GLN A 1 1050 ? -2.525 26.458 16.082 1.00 85.88 1050 GLN A C 1
ATOM 8176 O O . GLN A 1 1050 ? -3.522 26.307 15.383 1.00 85.88 1050 GLN A O 1
ATOM 8181 N N . ILE A 1 1051 ? -1.917 27.631 16.205 1.00 85.62 1051 ILE A N 1
ATOM 8182 C CA . ILE A 1 1051 ? -2.419 28.869 15.619 1.00 85.62 1051 ILE A CA 1
ATOM 8183 C C . ILE A 1 1051 ? -1.393 29.351 14.598 1.00 85.62 1051 ILE A C 1
ATOM 8185 O O . ILE A 1 1051 ? -0.241 29.611 14.949 1.00 85.62 1051 ILE A O 1
ATOM 8189 N N . GLY A 1 1052 ? -1.819 29.524 13.343 1.00 82.69 1052 GLY A N 1
ATOM 8190 C CA . GLY A 1 1052 ? -0.985 29.935 12.200 1.00 82.69 1052 GLY A CA 1
ATOM 8191 C C . GLY A 1 1052 ? -0.465 31.377 12.222 1.00 82.69 1052 GLY A C 1
ATOM 8192 O O . GLY A 1 1052 ? -0.221 31.950 11.166 1.00 82.69 1052 GLY A O 1
ATOM 8193 N N . ARG A 1 1053 ? -0.343 31.985 13.407 1.00 91.62 1053 ARG A N 1
ATOM 8194 C CA . ARG A 1 1053 ? 0.263 33.302 13.630 1.00 91.62 1053 ARG A CA 1
ATOM 8195 C C . ARG A 1 1053 ? 0.907 33.384 15.014 1.00 91.62 1053 ARG A C 1
ATOM 8197 O O . ARG A 1 1053 ? 0.529 32.665 15.944 1.00 91.62 1053 ARG A O 1
ATOM 8204 N N . SER A 1 1054 ? 1.836 34.316 15.188 1.00 93.12 1054 SER A N 1
ATOM 8205 C CA . SER A 1 1054 ? 2.380 34.649 16.505 1.00 93.12 1054 SER A CA 1
ATOM 8206 C C . SER A 1 1054 ? 1.361 35.434 17.336 1.00 93.12 1054 SER A C 1
ATOM 8208 O O . SER A 1 1054 ? 0.907 36.493 16.903 1.00 93.12 1054 SER A O 1
ATOM 8210 N N . LEU A 1 1055 ? 1.031 34.952 18.534 1.00 94.12 1055 LEU A N 1
ATOM 8211 C CA . LEU A 1 1055 ? 0.207 35.701 19.487 1.00 94.12 1055 LEU A CA 1
ATOM 8212 C C . LEU A 1 1055 ? 1.052 36.680 20.309 1.00 94.12 1055 LEU A C 1
ATOM 8214 O O . LEU A 1 1055 ? 2.207 36.384 20.625 1.00 94.12 1055 LEU A O 1
ATOM 8218 N N . ASP A 1 1056 ? 0.507 37.835 20.685 1.00 93.88 1056 ASP A N 1
ATOM 8219 C CA . ASP A 1 1056 ? 1.091 38.691 21.727 1.00 93.88 1056 ASP A CA 1
ATOM 8220 C C . ASP A 1 1056 ? 0.783 38.180 23.153 1.00 93.88 1056 ASP A C 1
ATOM 8222 O O . ASP A 1 1056 ? 0.081 37.192 23.340 1.00 93.88 1056 ASP A O 1
ATOM 8226 N N . GLU A 1 1057 ? 1.360 38.796 24.190 1.00 93.06 1057 GLU A N 1
ATOM 8227 C CA . GLU A 1 1057 ? 1.170 38.321 25.572 1.00 93.06 1057 GLU A CA 1
ATOM 8228 C C . GLU A 1 1057 ? -0.280 38.441 26.068 1.00 93.06 1057 GLU A C 1
ATOM 8230 O O . GLU A 1 1057 ? -0.739 37.574 26.811 1.00 93.06 1057 GLU A O 1
ATOM 8235 N N . ALA A 1 1058 ? -1.015 39.475 25.647 1.00 92.44 1058 ALA A N 1
ATOM 8236 C CA . ALA A 1 1058 ? -2.419 39.625 26.017 1.00 92.44 1058 ALA A CA 1
ATOM 8237 C C . ALA A 1 1058 ? -3.263 38.534 25.346 1.00 92.44 1058 ALA A C 1
ATOM 8239 O O . ALA A 1 1058 ? -4.087 37.902 26.004 1.00 92.44 1058 ALA A O 1
ATOM 8240 N N . GLU A 1 1059 ? -2.996 38.252 24.072 1.00 94.06 1059 GLU A N 1
ATOM 8241 C CA . GLU A 1 1059 ? -3.640 37.180 23.316 1.00 94.06 1059 GLU A CA 1
ATOM 8242 C C . GLU A 1 1059 ? -3.317 35.790 23.876 1.00 94.06 1059 GLU A C 1
ATOM 8244 O O . GLU A 1 1059 ? -4.217 34.965 23.991 1.00 94.06 1059 GLU A O 1
ATOM 8249 N N . VAL A 1 1060 ? -2.071 35.523 24.289 1.00 92.06 1060 VAL A N 1
ATOM 8250 C CA . VAL A 1 1060 ? -1.715 34.266 24.979 1.00 92.06 1060 VAL A CA 1
ATOM 8251 C C . VAL A 1 1060 ? -2.431 34.165 26.332 1.00 92.06 1060 VAL A C 1
ATOM 8253 O O . VAL A 1 1060 ? -2.848 33.078 26.734 1.00 92.06 1060 VAL A O 1
ATOM 8256 N N . GLY A 1 1061 ? -2.605 35.287 27.036 1.00 88.50 1061 GLY A N 1
ATOM 8257 C CA . GLY A 1 1061 ? -3.385 35.354 28.270 1.00 88.50 1061 GLY A CA 1
ATOM 8258 C C . GLY A 1 1061 ? -4.871 35.040 28.067 1.00 88.50 1061 GLY A C 1
ATOM 8259 O O . GLY A 1 1061 ? -5.459 34.343 28.893 1.00 88.50 1061 GLY A O 1
ATOM 8260 N N . GLU A 1 1062 ? -5.475 35.511 26.976 1.00 88.69 1062 GLU A N 1
ATOM 8261 C CA . GLU A 1 1062 ? -6.857 35.171 26.605 1.00 88.69 1062 GLU A CA 1
ATOM 8262 C C . GLU A 1 1062 ? -6.982 33.732 26.083 1.00 88.69 1062 GLU A C 1
ATOM 8264 O O . GLU A 1 1062 ? -7.936 33.032 26.431 1.00 88.69 1062 GLU A O 1
ATOM 8269 N N . LEU A 1 1063 ? -5.990 33.241 25.333 1.00 87.25 1063 LEU A N 1
ATOM 8270 C CA . LEU A 1 1063 ? -5.916 31.841 24.913 1.00 87.25 1063 LEU A CA 1
ATOM 8271 C C . LEU A 1 1063 ? -5.900 30.911 26.131 1.00 87.25 1063 LEU A C 1
ATOM 8273 O O . LEU A 1 1063 ? -6.709 29.998 26.215 1.00 87.25 1063 LEU A O 1
ATOM 8277 N N . MET A 1 1064 ? -5.074 31.204 27.138 1.00 90.69 1064 MET A N 1
ATOM 8278 C CA . MET A 1 1064 ? -5.040 30.429 28.382 1.00 90.69 1064 MET A CA 1
ATOM 8279 C C . MET A 1 1064 ? -6.407 30.371 29.080 1.00 90.69 1064 MET A C 1
ATOM 8281 O O . MET A 1 1064 ? -6.774 29.328 29.612 1.00 90.69 1064 MET A O 1
ATOM 8285 N N . LYS A 1 1065 ? -7.150 31.485 29.124 1.00 83.31 1065 LYS A N 1
ATOM 8286 C CA . LYS A 1 1065 ? -8.471 31.536 29.779 1.00 83.31 1065 LYS A CA 1
ATOM 8287 C C . LYS A 1 1065 ? -9.552 30.789 28.998 1.00 83.31 1065 LYS A C 1
ATOM 8289 O O . LYS A 1 1065 ? -10.517 30.341 29.606 1.00 83.31 1065 LYS A O 1
ATOM 8294 N N . SER A 1 1066 ? -9.424 30.726 27.674 1.00 79.69 1066 SER A N 1
ATOM 8295 C CA . SER A 1 1066 ? -10.398 30.085 26.783 1.00 79.69 1066 SER A CA 1
ATOM 8296 C C . SER A 1 1066 ? -10.113 28.600 26.557 1.00 79.69 1066 SER A C 1
ATOM 8298 O O . SER A 1 1066 ? -11.051 27.826 26.383 1.00 79.69 1066 SER A O 1
ATOM 8300 N N . MET A 1 1067 ? -8.845 28.183 26.614 1.00 76.44 1067 MET A N 1
ATOM 8301 C CA . MET A 1 1067 ? -8.463 26.775 26.599 1.00 76.44 1067 MET A CA 1
ATOM 8302 C C . MET A 1 1067 ? -8.901 26.103 27.900 1.00 76.44 1067 MET A C 1
ATOM 8304 O O . MET A 1 1067 ? -8.380 26.408 28.973 1.00 76.44 1067 MET A O 1
ATOM 8308 N N . ALA A 1 1068 ? -9.826 25.152 27.800 1.00 62.50 1068 ALA A N 1
ATOM 8309 C CA . ALA A 1 1068 ? -10.289 24.381 28.946 1.00 62.50 1068 ALA A CA 1
ATOM 8310 C C . ALA A 1 1068 ? -9.194 23.431 29.461 1.00 62.50 1068 ALA A C 1
ATOM 8312 O O . ALA A 1 1068 ? -8.500 22.772 28.677 1.00 62.50 1068 ALA A O 1
ATOM 8313 N N . ARG A 1 1069 ? -9.036 23.340 30.788 1.00 69.25 1069 ARG A N 1
ATOM 8314 C CA . ARG A 1 1069 ? -8.099 22.384 31.389 1.00 69.25 1069 ARG A CA 1
ATOM 8315 C C . ARG A 1 1069 ? -8.676 20.970 31.341 1.00 69.25 1069 ARG A C 1
ATOM 8317 O O . ARG A 1 1069 ? -9.878 20.810 31.495 1.00 69.25 1069 ARG A O 1
ATOM 8324 N N . PRO A 1 1070 ? -7.875 19.910 31.187 1.00 57.50 1070 PRO A N 1
ATOM 8325 C CA . PRO A 1 1070 ? -8.408 18.546 31.066 1.00 57.50 1070 PRO A CA 1
ATOM 8326 C C . PRO A 1 1070 ? -9.123 18.016 32.304 1.00 57.50 1070 PRO A C 1
ATOM 8328 O O . PRO A 1 1070 ? -9.976 17.145 32.200 1.00 57.50 1070 PRO A O 1
ATOM 8331 N N . ASP A 1 1071 ? -8.794 18.535 33.485 1.00 52.78 1071 ASP A N 1
ATOM 8332 C CA . ASP A 1 1071 ? -9.542 18.268 34.714 1.00 52.78 1071 ASP A CA 1
ATOM 8333 C C . ASP A 1 1071 ? -10.837 19.093 34.832 1.00 52.78 1071 ASP A C 1
ATOM 8335 O O . ASP A 1 1071 ? -11.677 18.785 35.675 1.00 52.78 1071 ASP A O 1
ATOM 8339 N N . GLU A 1 1072 ? -11.020 20.090 33.964 1.00 43.12 1072 GLU A N 1
ATOM 8340 C CA . GLU A 1 1072 ? -12.286 20.788 33.704 1.00 43.12 1072 GLU A CA 1
ATOM 8341 C C . GLU A 1 1072 ? -13.041 20.160 32.515 1.00 43.12 1072 GLU A C 1
ATOM 8343 O O . GLU A 1 1072 ? -14.268 20.209 32.467 1.00 43.12 1072 GLU A O 1
ATOM 8348 N N . LEU A 1 1073 ? -12.327 19.504 31.590 1.00 41.34 1073 LEU A N 1
ATOM 8349 C CA . LEU A 1 1073 ? -12.867 18.689 30.500 1.00 41.34 1073 LEU A CA 1
ATOM 8350 C C . LEU A 1 1073 ? -13.181 17.275 30.994 1.00 41.34 1073 LEU A C 1
ATOM 8352 O O . LEU A 1 1073 ? -12.637 16.267 30.551 1.00 41.34 1073 LEU A O 1
ATOM 8356 N N . ALA A 1 1074 ? -14.156 17.204 31.883 1.00 40.00 1074 ALA A N 1
ATOM 8357 C CA . ALA A 1 1074 ? -15.210 16.239 31.667 1.00 40.00 1074 ALA A CA 1
ATOM 8358 C C . ALA A 1 1074 ? -16.518 16.984 31.878 1.00 40.00 1074 ALA A C 1
ATOM 8360 O O . ALA A 1 1074 ? -16.820 17.432 32.983 1.00 40.00 1074 ALA A O 1
ATOM 8361 N N . PRO A 1 1075 ? -17.333 17.018 30.830 1.00 44.88 1075 PRO A N 1
ATOM 8362 C CA . PRO A 1 1075 ? -18.552 16.283 31.031 1.00 44.88 1075 PRO A CA 1
ATOM 8363 C C . PRO A 1 1075 ? -18.779 15.370 29.838 1.00 44.88 1075 PRO A C 1
ATOM 8365 O O . PRO A 1 1075 ? -19.118 15.811 28.746 1.00 44.88 1075 PRO A O 1
ATOM 8368 N N . ALA A 1 1076 ? -18.762 14.070 30.126 1.00 50.25 1076 ALA A N 1
ATOM 8369 C CA . ALA A 1 1076 ? -19.889 13.236 29.741 1.00 50.25 1076 ALA A CA 1
ATOM 8370 C C . ALA A 1 1076 ? -21.138 14.131 29.702 1.00 50.25 1076 ALA A C 1
ATOM 8372 O O . ALA A 1 1076 ? -21.503 14.617 30.773 1.00 50.25 1076 ALA A O 1
ATOM 8373 N N . THR A 1 1077 ? -21.707 14.402 28.519 1.00 62.94 1077 THR A N 1
ATOM 8374 C CA . THR A 1 1077 ? -22.737 15.441 28.355 1.00 62.94 1077 THR A CA 1
ATOM 8375 C C . THR A 1 1077 ? -23.700 15.427 29.534 1.00 62.94 1077 THR A C 1
ATOM 8377 O O . THR A 1 1077 ? -24.206 14.367 29.919 1.00 62.94 1077 THR A O 1
ATOM 8380 N N . ALA A 1 1078 ? -23.913 16.600 30.142 1.00 76.38 1078 ALA A N 1
ATOM 8381 C CA . ALA A 1 1078 ? -24.700 16.757 31.368 1.00 76.38 1078 ALA A CA 1
ATOM 8382 C C . ALA A 1 1078 ? -26.075 16.055 31.292 1.00 76.38 1078 ALA A C 1
ATOM 8384 O O . ALA A 1 1078 ? -26.640 15.648 32.311 1.00 76.38 1078 ALA A O 1
ATOM 8385 N N . VAL A 1 1079 ? -26.567 15.846 30.066 1.00 82.00 1079 VAL A N 1
ATOM 8386 C CA . VAL A 1 1079 ? -27.692 14.986 29.713 1.00 82.00 1079 VAL A CA 1
ATOM 8387 C C . VAL A 1 1079 ? -27.378 14.137 28.465 1.00 82.00 1079 VAL A C 1
ATOM 8389 O O . VAL A 1 1079 ? -26.701 14.597 27.544 1.00 82.00 1079 VAL A O 1
ATOM 8392 N N . GLN A 1 1080 ? -27.889 12.905 28.418 1.00 83.25 1080 GLN A N 1
ATOM 8393 C CA . GLN A 1 1080 ? -28.024 12.095 27.196 1.00 83.25 1080 GLN A CA 1
ATOM 8394 C C . GLN A 1 1080 ? -29.513 11.943 26.855 1.00 83.25 1080 GLN A C 1
ATOM 8396 O O . GLN A 1 1080 ? -30.340 11.820 27.759 1.00 83.25 1080 GLN A O 1
ATOM 8401 N N . LEU A 1 1081 ? -29.845 11.996 25.564 1.00 86.06 1081 LEU A N 1
ATOM 8402 C CA . LEU A 1 1081 ? -31.213 12.066 25.047 1.00 86.06 1081 LEU A CA 1
ATOM 8403 C C . LEU A 1 1081 ? -31.394 11.062 23.909 1.00 86.06 1081 LEU A C 1
ATOM 8405 O O . LEU A 1 1081 ? -30.808 11.235 22.839 1.00 86.06 1081 LEU A O 1
ATOM 8409 N N . ALA A 1 1082 ? -32.239 10.062 24.123 1.00 86.69 1082 ALA A N 1
ATOM 8410 C CA . ALA A 1 1082 ? -32.577 9.058 23.121 1.00 86.69 1082 ALA A CA 1
ATOM 8411 C C . ALA A 1 1082 ? -34.096 8.876 23.037 1.00 86.69 1082 ALA A C 1
ATOM 8413 O O . ALA A 1 1082 ? -34.826 9.313 23.922 1.00 86.69 1082 ALA A O 1
ATOM 8414 N N . LEU A 1 1083 ? -34.574 8.253 21.967 1.00 85.75 1083 LEU A N 1
ATOM 8415 C CA . LEU A 1 1083 ? -35.957 7.817 21.834 1.00 85.75 1083 LEU A CA 1
ATOM 8416 C C . LEU A 1 1083 ? -36.075 6.347 22.252 1.00 85.75 1083 LEU A C 1
ATOM 8418 O O . LEU A 1 1083 ? -35.243 5.528 21.849 1.00 85.75 1083 LEU A O 1
ATOM 8422 N N . ASP A 1 1084 ? -37.107 6.017 23.027 1.00 80.31 1084 ASP A N 1
ATOM 8423 C CA . ASP A 1 1084 ? -37.472 4.630 23.326 1.00 80.31 1084 ASP A CA 1
ATOM 8424 C C . ASP A 1 1084 ? -38.147 3.934 22.125 1.00 80.31 1084 ASP A C 1
ATOM 8426 O O . ASP A 1 1084 ? -38.240 4.472 21.012 1.00 80.31 1084 ASP A O 1
ATOM 8430 N N . ALA A 1 1085 ? -38.587 2.690 22.332 1.00 71.81 1085 ALA A N 1
ATOM 8431 C CA . ALA A 1 1085 ? -39.268 1.911 21.302 1.00 71.81 1085 ALA A CA 1
ATOM 8432 C C . ALA A 1 1085 ? -40.612 2.542 20.894 1.00 71.81 1085 ALA A C 1
ATOM 8434 O O . ALA A 1 1085 ? -41.004 2.460 19.732 1.00 71.81 1085 ALA A O 1
ATOM 8435 N N . GLU A 1 1086 ? -41.284 3.217 21.827 1.00 74.56 1086 GLU A N 1
ATOM 8436 C CA . GLU A 1 1086 ? -42.550 3.923 21.641 1.00 74.56 1086 GLU A CA 1
ATOM 8437 C C . GLU A 1 1086 ? -42.384 5.352 21.080 1.00 74.56 1086 GLU A C 1
ATOM 8439 O O . GLU A 1 1086 ? -43.383 6.026 20.808 1.00 74.56 1086 GLU A O 1
ATOM 8444 N N . GLY A 1 1087 ? -41.145 5.813 20.876 1.00 73.38 1087 GLY A N 1
ATOM 8445 C CA . GLY A 1 1087 ? -40.813 7.134 20.343 1.00 73.38 1087 GLY A CA 1
ATOM 8446 C C . GLY A 1 1087 ? -40.874 8.273 21.367 1.00 73.38 1087 GLY A C 1
ATOM 8447 O O . GLY A 1 1087 ? -40.899 9.441 20.970 1.00 73.38 1087 GLY A O 1
ATOM 8448 N N . LYS A 1 1088 ? -40.910 7.976 22.671 1.00 81.94 1088 LYS A N 1
ATOM 8449 C CA . LYS A 1 1088 ? -40.780 8.979 23.735 1.00 81.94 1088 LYS A CA 1
ATOM 8450 C C . LYS A 1 1088 ? -39.315 9.289 24.012 1.00 81.94 1088 LYS A C 1
ATOM 8452 O O . LYS A 1 1088 ? -38.440 8.454 23.815 1.00 81.94 1088 LYS A O 1
ATOM 8457 N N . VAL A 1 1089 ? -39.056 10.496 24.507 1.00 84.19 1089 VAL A N 1
ATOM 8458 C CA . VAL A 1 1089 ? -37.705 10.937 24.861 1.00 84.19 1089 VAL A CA 1
ATOM 8459 C C . VAL A 1 1089 ? -37.315 10.357 26.218 1.00 84.19 1089 VAL A C 1
ATOM 8461 O O . VAL A 1 1089 ? -37.820 10.783 27.250 1.00 84.19 1089 VAL A O 1
ATOM 8464 N N . GLU A 1 1090 ? -36.358 9.438 26.225 1.00 84.25 1090 GLU A N 1
ATOM 8465 C CA . GLU A 1 1090 ? -35.643 9.055 27.434 1.00 84.25 1090 GLU A CA 1
ATOM 8466 C C . GLU A 1 1090 ? -34.504 10.041 27.689 1.00 84.25 1090 GLU A C 1
ATOM 8468 O O . GLU A 1 1090 ? -33.600 10.235 26.868 1.00 84.25 1090 GLU A O 1
ATOM 8473 N N . THR A 1 1091 ? -34.539 10.658 28.866 1.00 83.75 1091 THR A N 1
ATOM 8474 C CA . THR A 1 1091 ? -33.489 11.566 29.327 1.00 83.75 1091 THR A CA 1
ATOM 8475 C C . THR A 1 1091 ? -32.645 10.893 30.399 1.00 83.75 1091 THR A C 1
ATOM 8477 O O . THR A 1 1091 ? -33.168 10.260 31.315 1.00 83.75 1091 THR A O 1
ATOM 8480 N N . LEU A 1 1092 ? -31.326 11.036 30.301 1.00 83.00 1092 LEU A N 1
ATOM 8481 C CA . LEU A 1 1092 ? -30.376 10.517 31.276 1.00 83.00 1092 LEU A CA 1
ATOM 8482 C C . LEU A 1 1092 ? -29.504 11.661 31.795 1.00 83.00 1092 LEU A C 1
ATOM 8484 O O . LEU A 1 1092 ? -28.512 12.032 31.166 1.00 83.00 1092 LEU A O 1
ATOM 8488 N N . PHE A 1 1093 ? -29.865 12.218 32.950 1.00 84.88 1093 PHE A N 1
ATOM 8489 C CA . PHE A 1 1093 ? -29.136 13.333 33.556 1.00 84.88 1093 PHE A CA 1
ATOM 8490 C C . PHE A 1 1093 ? -27.946 12.846 34.378 1.00 84.88 1093 PHE A C 1
ATOM 8492 O O . PHE A 1 1093 ? -28.069 11.948 35.223 1.00 84.88 1093 PHE A O 1
ATOM 8499 N N . ARG A 1 1094 ? -26.797 13.481 34.142 1.00 81.00 1094 ARG A N 1
ATOM 8500 C CA . ARG A 1 1094 ? -25.522 13.230 34.826 1.00 81.00 1094 ARG A CA 1
ATOM 8501 C C . ARG A 1 1094 ? -25.144 14.364 35.778 1.00 81.00 1094 ARG A C 1
ATOM 8503 O O . ARG A 1 1094 ? -24.384 14.132 36.713 1.00 81.00 1094 ARG A O 1
ATOM 8510 N N . GLU A 1 1095 ? -25.741 15.542 35.604 1.00 85.25 1095 GLU A N 1
ATOM 8511 C CA . GLU A 1 1095 ? -25.535 16.710 36.463 1.00 85.25 1095 GLU A CA 1
ATOM 8512 C C . GLU A 1 1095 ? -26.865 17.336 36.916 1.00 85.25 1095 GLU A C 1
ATOM 8514 O O . GLU A 1 1095 ? -27.846 17.303 36.164 1.00 85.25 1095 GLU A O 1
ATOM 8519 N N . PRO A 1 1096 ? -26.922 17.933 38.122 1.00 87.38 1096 PRO A N 1
ATOM 8520 C CA . PRO A 1 1096 ? -28.050 18.767 38.519 1.00 87.38 1096 PRO A CA 1
ATOM 8521 C C . PRO A 1 1096 ? -28.103 20.049 37.679 1.00 87.38 1096 PRO A C 1
ATOM 8523 O O . PRO A 1 1096 ? -27.095 20.480 37.119 1.00 87.38 1096 PRO A O 1
ATOM 8526 N N . GLY A 1 1097 ? -29.277 20.664 37.614 1.00 90.12 1097 GLY A N 1
ATOM 8527 C CA . GLY A 1 1097 ? -29.494 21.910 36.882 1.00 90.12 1097 GLY A CA 1
ATOM 8528 C C . GLY A 1 1097 ? -30.898 22.010 36.300 1.00 90.12 1097 GLY A C 1
ATOM 8529 O O . GLY A 1 1097 ? -31.691 21.061 36.350 1.00 90.12 1097 GLY A O 1
ATOM 8530 N N . LYS A 1 1098 ? -31.205 23.178 35.740 1.00 91.88 1098 LYS A N 1
ATOM 8531 C CA . LYS A 1 1098 ? -32.448 23.431 35.015 1.00 91.88 1098 LYS A CA 1
ATOM 8532 C C . LYS A 1 1098 ? -32.233 23.190 33.525 1.00 91.88 1098 LYS A C 1
ATOM 8534 O O . LYS A 1 1098 ? -31.595 23.995 32.848 1.00 91.88 1098 LYS A O 1
ATOM 8539 N N . TYR A 1 1099 ? -32.814 22.114 33.008 1.00 92.56 1099 TYR A N 1
ATOM 8540 C CA . TYR A 1 1099 ? -32.722 21.744 31.600 1.00 92.56 1099 TYR A CA 1
ATOM 8541 C C . TYR A 1 1099 ? -33.930 22.251 30.826 1.00 92.56 1099 TYR A C 1
ATOM 8543 O O . TYR A 1 1099 ? -35.067 22.071 31.251 1.00 92.56 1099 TYR A O 1
ATOM 8551 N N . THR A 1 1100 ? -33.681 22.893 29.691 1.00 93.25 1100 THR A N 1
ATOM 8552 C CA . THR A 1 1100 ? -34.705 23.424 28.791 1.00 93.25 1100 THR A CA 1
ATOM 8553 C C . THR A 1 1100 ? -34.536 22.779 27.422 1.00 93.25 1100 THR A C 1
ATOM 8555 O O . THR A 1 1100 ? -33.502 22.949 26.781 1.00 93.25 1100 THR A O 1
ATOM 8558 N N . PHE A 1 1101 ? -35.548 22.038 26.977 1.00 93.12 1101 PHE A N 1
ATOM 8559 C CA . PHE A 1 1101 ? -35.579 21.343 25.692 1.00 93.12 1101 PHE A CA 1
ATOM 8560 C C . PHE A 1 1101 ? -36.474 22.115 24.732 1.00 93.12 1101 PHE A C 1
ATOM 8562 O O . PHE A 1 1101 ? -37.635 22.361 25.053 1.00 93.12 1101 PHE A O 1
ATOM 8569 N N . THR A 1 1102 ? -35.955 22.486 23.566 1.00 93.81 1102 THR A N 1
ATOM 8570 C CA . THR A 1 1102 ? -36.716 23.172 22.515 1.00 93.81 1102 THR A CA 1
ATOM 8571 C C . THR A 1 1102 ? -36.868 22.257 21.310 1.00 93.81 1102 THR A C 1
ATOM 8573 O O . THR A 1 1102 ? -35.891 21.686 20.827 1.00 93.81 1102 THR A O 1
ATOM 8576 N N . THR A 1 1103 ? -38.100 22.120 20.832 1.00 94.12 1103 THR A N 1
ATOM 8577 C CA . THR A 1 1103 ? -38.452 21.299 19.665 1.00 94.12 1103 THR A CA 1
ATOM 8578 C C . THR A 1 1103 ? -38.426 22.105 18.367 1.00 94.12 1103 THR A C 1
ATOM 8580 O O . THR A 1 1103 ? -38.479 23.336 18.393 1.00 94.12 1103 THR A O 1
ATOM 8583 N N . ALA A 1 1104 ? -38.419 21.419 17.223 1.00 90.62 1104 ALA A N 1
ATOM 8584 C CA . ALA A 1 1104 ? -38.469 22.043 15.897 1.00 90.62 1104 ALA A CA 1
ATOM 8585 C C . ALA A 1 1104 ? -39.713 22.931 15.666 1.00 90.62 1104 ALA A C 1
ATOM 8587 O O . ALA A 1 1104 ? -39.660 23.863 14.868 1.00 90.62 1104 ALA A O 1
ATOM 8588 N N . LEU A 1 1105 ? -40.819 22.689 16.386 1.00 91.31 1105 LEU A N 1
ATOM 8589 C CA . LEU A 1 1105 ? -42.035 23.519 16.340 1.00 91.31 1105 LEU A CA 1
ATOM 8590 C C . LEU A 1 1105 ? -42.014 24.696 17.334 1.00 91.31 1105 LEU A C 1
ATOM 8592 O O . LEU A 1 1105 ? -43.024 25.372 17.518 1.00 91.31 1105 LEU A O 1
ATOM 8596 N N . GLY A 1 1106 ? -40.887 24.936 18.012 1.00 90.19 1106 GLY A N 1
ATOM 8597 C CA . GLY A 1 1106 ? -40.725 26.022 18.981 1.00 90.19 1106 GLY A CA 1
ATOM 8598 C C . GLY A 1 1106 ? -41.349 25.752 20.353 1.00 90.19 1106 GLY A C 1
ATOM 8599 O O . GLY A 1 1106 ? -41.373 26.644 21.199 1.00 90.19 1106 GLY A O 1
ATOM 8600 N N . ARG A 1 1107 ? -41.848 24.534 20.610 1.00 92.88 1107 ARG A N 1
ATOM 8601 C CA . ARG A 1 1107 ? -42.323 24.136 21.942 1.00 92.88 1107 ARG A CA 1
ATOM 8602 C C . ARG A 1 1107 ? -41.134 23.915 22.869 1.00 92.88 1107 ARG A C 1
ATOM 8604 O O . ARG A 1 1107 ? -40.187 23.226 22.489 1.00 92.88 1107 ARG A O 1
ATOM 8611 N N . THR A 1 1108 ? -41.240 24.436 24.088 1.00 92.56 1108 THR A N 1
ATOM 8612 C CA . THR A 1 1108 ? -40.216 24.314 25.125 1.00 92.56 1108 THR A CA 1
ATOM 8613 C C . THR A 1 1108 ? -40.733 23.521 26.327 1.00 92.56 1108 THR A C 1
ATOM 8615 O O . THR A 1 1108 ? -41.815 23.812 26.839 1.00 92.56 1108 THR A O 1
ATOM 8618 N N . THR A 1 1109 ? -39.942 22.560 26.804 1.00 91.56 1109 THR A N 1
ATOM 8619 C CA . THR A 1 1109 ? -40.184 21.801 28.043 1.00 91.56 1109 THR A CA 1
ATOM 8620 C C . THR A 1 1109 ? -39.027 22.034 29.009 1.00 91.56 1109 THR A C 1
ATOM 8622 O O . THR A 1 1109 ? -37.880 22.133 28.581 1.00 91.56 1109 THR A O 1
ATOM 8625 N N . VAL A 1 1110 ? -39.314 22.131 30.308 1.00 91.00 1110 VAL A N 1
ATOM 8626 C CA . VAL A 1 1110 ? -38.304 22.360 31.350 1.00 91.00 1110 VAL A CA 1
ATOM 8627 C C . VAL A 1 1110 ? -38.309 21.200 32.339 1.00 91.00 1110 VAL A C 1
ATOM 8629 O O . VAL A 1 1110 ? -39.362 20.881 32.886 1.00 91.00 1110 VAL A O 1
ATOM 8632 N N . SER A 1 1111 ? -37.133 20.636 32.609 1.00 90.19 1111 SER A N 1
ATOM 8633 C CA . SER A 1 1111 ? -36.910 19.630 33.653 1.00 90.19 1111 SER A CA 1
ATOM 8634 C C . SER A 1 1111 ? -35.887 20.152 34.655 1.00 90.19 1111 SER A C 1
ATOM 8636 O O . SER A 1 1111 ? -34.777 20.530 34.287 1.00 90.19 1111 SER A O 1
ATOM 8638 N N . GLU A 1 1112 ? -36.254 20.186 35.933 1.00 91.31 1112 GLU A N 1
ATOM 8639 C CA . GLU A 1 1112 ? -35.382 20.658 37.008 1.00 91.31 1112 GLU A CA 1
ATOM 8640 C C . GLU A 1 1112 ? -34.842 19.469 37.803 1.00 91.31 1112 GLU A C 1
ATOM 8642 O O . GLU A 1 1112 ? -35.592 18.742 38.458 1.00 91.31 1112 GLU A O 1
ATOM 8647 N N . ILE A 1 1113 ? -33.528 19.257 37.729 1.00 90.19 1113 ILE A N 1
ATOM 8648 C CA . ILE A 1 1113 ? -32.845 18.149 38.393 1.00 90.19 1113 ILE A CA 1
ATOM 8649 C C . ILE A 1 1113 ? -32.134 18.700 39.620 1.00 90.19 1113 ILE A C 1
ATOM 8651 O O . ILE A 1 1113 ? -31.055 19.280 39.527 1.00 90.19 1113 ILE A O 1
ATOM 8655 N N . SER A 1 1114 ? -32.751 18.517 40.786 1.00 85.19 1114 SER A N 1
ATOM 8656 C CA . SER A 1 1114 ? -32.245 19.059 42.052 1.00 85.19 1114 SER A CA 1
ATOM 8657 C C . SER A 1 1114 ? -30.970 18.367 42.543 1.00 85.19 1114 SER A C 1
ATOM 8659 O O . SER A 1 1114 ? -30.133 19.006 43.175 1.00 85.19 1114 SER A O 1
ATOM 8661 N N . ALA A 1 1115 ? -30.807 17.071 42.260 1.00 84.38 1115 ALA A N 1
ATOM 8662 C CA . ALA A 1 1115 ? -29.613 16.308 42.612 1.00 84.38 1115 ALA A CA 1
ATOM 8663 C C . ALA A 1 1115 ? -29.456 15.047 41.748 1.00 84.38 1115 ALA A C 1
ATOM 8665 O O . ALA A 1 1115 ? -30.423 14.329 41.486 1.00 84.38 1115 ALA A O 1
ATOM 8666 N N . VAL A 1 1116 ? -28.209 14.723 41.402 1.00 83.31 1116 VAL A N 1
ATOM 8667 C CA . VAL A 1 1116 ? -27.804 13.411 40.876 1.00 83.31 1116 VAL A CA 1
ATOM 8668 C C . VAL A 1 1116 ? -27.038 12.679 41.988 1.00 83.31 1116 VAL A C 1
ATOM 8670 O O . VAL A 1 1116 ? -26.250 13.323 42.686 1.00 83.31 1116 VAL A O 1
ATOM 8673 N N . PRO A 1 1117 ? -27.274 11.374 42.234 1.00 84.19 1117 PRO A N 1
ATOM 8674 C CA . PRO A 1 1117 ? -26.585 10.664 43.306 1.00 84.19 1117 PRO A CA 1
ATOM 8675 C C . PRO A 1 1117 ? -25.069 10.686 43.125 1.00 84.19 1117 PRO A C 1
ATOM 8677 O O . PRO A 1 1117 ? -24.565 10.460 42.026 1.00 84.19 1117 PRO A O 1
ATOM 8680 N N . SER A 1 1118 ? -24.342 10.898 44.222 1.00 84.00 1118 SER A N 1
ATOM 8681 C CA . SER A 1 1118 ? -22.884 10.818 44.207 1.00 84.00 1118 SER A CA 1
ATOM 8682 C C . SER A 1 1118 ? -22.418 9.417 43.783 1.00 84.00 1118 SER A C 1
ATOM 8684 O O . SER A 1 1118 ? -23.043 8.426 44.184 1.00 84.00 1118 SER A O 1
ATOM 8686 N N . PRO A 1 1119 ? -21.321 9.306 43.010 1.00 87.69 1119 PRO A N 1
ATOM 8687 C CA . PRO A 1 1119 ? -20.745 8.016 42.657 1.00 87.69 1119 PRO A CA 1
ATOM 8688 C C . PRO A 1 1119 ? -20.417 7.179 43.898 1.00 87.69 1119 PRO A C 1
ATOM 8690 O O . PRO A 1 1119 ? -19.851 7.681 44.870 1.00 87.69 1119 PRO A O 1
ATOM 8693 N N . VAL A 1 1120 ? -20.745 5.889 43.859 1.00 91.62 1120 VAL A N 1
ATOM 8694 C CA . VAL A 1 1120 ? -20.366 4.932 44.904 1.00 91.62 1120 VAL A CA 1
ATOM 8695 C C . VAL A 1 1120 ? -18.986 4.389 44.560 1.00 91.62 1120 VAL A C 1
ATOM 8697 O O . VAL A 1 1120 ? -18.832 3.661 43.582 1.00 91.62 1120 VAL A O 1
ATOM 8700 N N . GLN A 1 1121 ? -17.971 4.748 45.341 1.00 93.06 1121 GLN A N 1
ATOM 8701 C CA . GLN A 1 1121 ? -16.612 4.256 45.130 1.00 93.06 1121 GLN A CA 1
ATOM 8702 C C . GLN A 1 1121 ? -16.463 2.811 45.627 1.00 93.06 1121 GLN A C 1
ATOM 8704 O O . GLN A 1 1121 ? -16.856 2.482 46.746 1.00 93.06 1121 GLN A O 1
ATOM 8709 N N . VAL A 1 1122 ? -15.840 1.960 44.812 1.00 94.62 1122 VAL A N 1
ATOM 8710 C CA . VAL A 1 1122 ? -15.449 0.595 45.181 1.00 94.62 1122 VAL A CA 1
ATOM 8711 C C . VAL A 1 1122 ? -13.978 0.625 45.599 1.00 94.62 1122 VAL A C 1
ATOM 8713 O O . VAL A 1 1122 ? -13.077 0.467 44.779 1.00 94.62 1122 VAL A O 1
ATOM 8716 N N . ALA A 1 1123 ? -13.733 0.921 46.878 1.00 88.50 1123 ALA A N 1
ATOM 8717 C CA . ALA A 1 1123 ? -12.385 1.196 47.380 1.00 88.50 1123 ALA A CA 1
ATOM 8718 C C . ALA A 1 1123 ? -11.516 -0.065 47.555 1.00 88.50 1123 ALA A C 1
ATOM 8720 O O . ALA A 1 1123 ? -10.320 -0.012 47.283 1.00 88.50 1123 ALA A O 1
ATOM 8721 N N . GLY A 1 1124 ? -12.108 -1.194 47.956 1.00 84.50 1124 GLY A N 1
ATOM 8722 C CA . GLY A 1 1124 ? -11.387 -2.411 48.342 1.00 84.50 1124 GLY A CA 1
ATOM 8723 C C . GLY A 1 1124 ? -11.572 -2.757 49.830 1.00 84.50 1124 GLY A C 1
ATOM 8724 O O . GLY A 1 1124 ? -12.479 -2.211 50.464 1.00 84.50 1124 GLY A O 1
ATOM 8725 N N . PRO A 1 1125 ? -10.745 -3.658 50.399 1.00 94.31 1125 PRO A N 1
ATOM 8726 C CA . PRO A 1 1125 ? -9.556 -4.267 49.794 1.00 94.31 1125 PRO A CA 1
ATOM 8727 C C . PRO A 1 1125 ? -9.891 -5.196 48.620 1.00 94.31 1125 PRO A C 1
ATOM 8729 O O . PRO A 1 1125 ? -11.014 -5.696 48.494 1.00 94.31 1125 PRO A O 1
ATOM 8732 N N . TRP A 1 1126 ? -8.912 -5.414 47.747 1.00 97.81 1126 TRP A N 1
ATOM 8733 C CA . TRP A 1 1126 ? -9.032 -6.282 46.576 1.00 97.81 1126 TRP A CA 1
ATOM 8734 C C . TRP A 1 1126 ? -8.186 -7.541 46.743 1.00 97.81 1126 TRP A C 1
ATOM 8736 O O . TRP A 1 1126 ? -6.977 -7.460 46.950 1.00 97.81 1126 TRP A O 1
ATOM 8746 N N . GLU A 1 1127 ? -8.806 -8.709 46.603 1.00 98.12 1127 GLU A N 1
ATOM 8747 C CA . GLU A 1 1127 ? -8.091 -9.974 46.434 1.00 98.12 1127 GLU A CA 1
ATOM 8748 C C . GLU A 1 1127 ? -7.662 -10.086 44.968 1.00 98.12 1127 GLU A C 1
ATOM 8750 O O . GLU A 1 1127 ? -8.509 -10.065 44.075 1.00 98.12 1127 GLU A O 1
ATOM 8755 N N . VAL A 1 1128 ? -6.360 -10.202 44.703 1.00 98.25 1128 VAL A N 1
ATOM 8756 C CA . VAL A 1 1128 ? -5.814 -10.271 43.342 1.00 98.25 1128 VAL A CA 1
ATOM 8757 C C . VAL A 1 1128 ? -5.112 -11.605 43.133 1.00 98.25 1128 VAL A C 1
ATOM 8759 O O . VAL A 1 1128 ? -4.197 -11.962 43.874 1.00 98.25 1128 VAL A O 1
ATOM 8762 N N . THR A 1 1129 ? -5.533 -12.356 42.117 1.00 98.38 1129 THR A N 1
ATOM 8763 C CA . THR A 1 1129 ? -4.872 -13.598 41.691 1.00 98.38 1129 THR A CA 1
ATOM 8764 C C . THR A 1 1129 ? -4.208 -13.393 40.335 1.00 98.38 1129 THR A C 1
ATOM 8766 O O . THR A 1 1129 ? -4.892 -13.283 39.322 1.00 98.38 1129 THR A O 1
ATOM 8769 N N . PHE A 1 1130 ? -2.880 -13.362 40.317 1.00 97.81 1130 PHE A N 1
ATOM 8770 C CA . PHE A 1 1130 ? -2.033 -13.263 39.133 1.00 97.81 1130 PHE A CA 1
ATOM 8771 C C . PHE A 1 1130 ? -1.802 -14.653 38.537 1.00 97.81 1130 PHE A C 1
ATOM 8773 O O . PHE A 1 1130 ? -1.125 -15.486 39.139 1.00 97.81 1130 PHE A O 1
ATOM 8780 N N . GLN A 1 1131 ? -2.366 -14.905 37.359 1.00 96.19 1131 GLN A N 1
ATOM 8781 C CA . GLN A 1 1131 ? -2.187 -16.132 36.590 1.00 96.19 1131 GLN A CA 1
ATOM 8782 C C . GLN A 1 1131 ? -1.281 -15.855 35.380 1.00 96.19 1131 GLN A C 1
ATOM 8784 O O . GLN A 1 1131 ? -1.768 -15.349 34.359 1.00 96.19 1131 GLN A O 1
ATOM 8789 N N . PRO A 1 1132 ? 0.023 -16.177 35.461 1.00 91.88 1132 PRO A N 1
ATOM 8790 C CA . PRO A 1 1132 ? 0.899 -16.063 34.305 1.00 91.88 1132 PRO A CA 1
ATOM 8791 C C . PRO A 1 1132 ? 0.511 -17.103 33.233 1.00 91.88 1132 PRO A C 1
ATOM 8793 O O . PRO A 1 1132 ? -0.094 -18.133 33.560 1.00 91.88 1132 PRO A O 1
ATOM 8796 N N . PRO A 1 1133 ? 0.870 -16.882 31.953 1.00 85.62 1133 PRO A N 1
ATOM 8797 C CA . PRO A 1 1133 ? 0.646 -17.851 30.881 1.00 85.62 1133 PRO A CA 1
ATOM 8798 C C . PRO A 1 1133 ? 1.393 -19.174 31.077 1.00 85.62 1133 PRO A C 1
ATOM 8800 O O . PRO A 1 1133 ? 1.022 -20.164 30.446 1.00 85.62 1133 PRO A O 1
ATOM 8803 N N . GLN A 1 1134 ? 2.440 -19.176 31.910 1.00 82.25 1134 GLN A N 1
ATOM 8804 C CA . GLN A 1 1134 ? 3.179 -20.354 32.361 1.00 82.25 1134 GLN A CA 1
ATOM 8805 C C . GLN A 1 1134 ? 3.548 -20.212 33.842 1.00 82.25 1134 GLN A C 1
ATOM 8807 O O . GLN A 1 1134 ? 3.921 -19.125 34.279 1.00 82.25 1134 GLN A O 1
ATOM 8812 N N . GLY A 1 1135 ? 3.484 -21.314 34.592 1.00 84.56 1135 GLY A N 1
ATOM 8813 C CA . GLY A 1 1135 ? 3.789 -21.353 36.024 1.00 84.56 1135 GLY A CA 1
ATOM 8814 C C . GLY A 1 1135 ? 2.563 -21.220 36.933 1.00 84.56 1135 GLY A C 1
ATOM 8815 O O . GLY A 1 1135 ? 1.418 -21.154 36.476 1.00 84.56 1135 GLY A O 1
ATOM 8816 N N . ASP A 1 1136 ? 2.823 -21.213 38.239 1.00 88.81 1136 ASP A N 1
ATOM 8817 C CA . ASP A 1 1136 ? 1.784 -21.226 39.267 1.00 88.81 1136 ASP A CA 1
ATOM 8818 C C . ASP A 1 1136 ? 1.155 -19.846 39.493 1.00 88.81 1136 ASP A C 1
ATOM 8820 O O . ASP A 1 1136 ? 1.803 -18.802 39.385 1.00 88.81 1136 ASP A O 1
ATOM 8824 N N . ALA A 1 1137 ? -0.131 -19.849 39.852 1.00 94.06 1137 ALA A N 1
ATOM 8825 C CA . ALA A 1 1137 ? -0.847 -18.637 40.221 1.00 94.06 1137 ALA A CA 1
ATOM 8826 C C . ALA A 1 1137 ? -0.305 -18.041 41.526 1.00 94.06 1137 ALA A C 1
ATOM 8828 O O . ALA A 1 1137 ? -0.039 -18.753 42.497 1.00 94.06 1137 ALA A O 1
ATOM 8829 N N . LYS A 1 1138 ? -0.257 -16.711 41.591 1.00 94.56 1138 LYS A N 1
ATOM 8830 C CA . LYS A 1 1138 ? 0.146 -15.962 42.781 1.00 94.56 1138 LYS A CA 1
ATOM 8831 C C . LYS A 1 1138 ? -1.002 -15.115 43.308 1.00 94.56 1138 LYS A C 1
ATOM 8833 O O . LYS A 1 1138 ? -1.686 -14.451 42.539 1.00 94.56 1138 LYS A O 1
ATOM 8838 N N . LYS A 1 1139 ? -1.203 -15.108 44.625 1.00 96.56 1139 LYS A N 1
ATOM 8839 C CA . LYS A 1 1139 ? -2.219 -14.276 45.286 1.00 96.56 1139 LYS A CA 1
ATOM 8840 C C . LYS A 1 1139 ? -1.578 -13.095 46.005 1.00 96.56 1139 LYS A C 1
ATOM 8842 O O . LYS A 1 1139 ? -0.517 -13.248 46.606 1.00 96.56 1139 LYS A O 1
ATOM 8847 N N . ALA A 1 1140 ? -2.246 -11.951 45.968 1.00 95.62 1140 ALA A N 1
ATOM 8848 C CA . ALA A 1 1140 ? -1.913 -10.751 46.724 1.00 95.62 1140 ALA A CA 1
ATOM 8849 C C . ALA A 1 1140 ? -3.199 -10.045 47.181 1.00 95.62 1140 ALA A C 1
ATOM 8851 O O . ALA A 1 1140 ? -4.268 -10.266 46.611 1.00 95.62 1140 ALA A O 1
ATOM 8852 N N . THR A 1 1141 ? -3.086 -9.178 48.186 1.00 96.31 1141 THR A N 1
ATOM 8853 C CA . THR A 1 1141 ? -4.174 -8.294 48.624 1.00 96.31 1141 THR A CA 1
ATOM 8854 C C . THR A 1 1141 ? -3.756 -6.855 48.381 1.00 96.31 1141 THR A C 1
ATOM 8856 O O . THR A 1 1141 ? -2.664 -6.458 48.781 1.00 96.31 1141 THR A O 1
ATOM 8859 N N . PHE A 1 1142 ? -4.598 -6.092 47.690 1.00 95.69 1142 PHE A N 1
ATOM 8860 C CA . PHE A 1 1142 ? -4.359 -4.691 47.364 1.00 95.69 1142 PHE A CA 1
ATOM 8861 C C . PHE A 1 1142 ? -5.306 -3.826 48.202 1.00 95.69 1142 PHE A C 1
ATOM 8863 O O . PHE A 1 1142 ? -6.512 -3.788 47.947 1.00 95.69 1142 PHE A O 1
ATOM 8870 N N . ASP A 1 1143 ? -4.756 -3.125 49.197 1.00 91.75 1143 ASP A N 1
ATOM 8871 C CA . ASP A 1 1143 ? -5.510 -2.157 50.012 1.00 91.75 1143 ASP A CA 1
ATOM 8872 C C . ASP A 1 1143 ? -5.870 -0.895 49.213 1.00 91.75 1143 ASP A C 1
ATOM 8874 O O . ASP A 1 1143 ? -6.858 -0.223 49.502 1.00 91.75 1143 ASP A O 1
ATOM 8878 N N . ALA A 1 1144 ? -5.084 -0.602 48.176 1.00 90.88 1144 ALA A N 1
ATOM 8879 C CA . ALA A 1 1144 ? -5.360 0.404 47.165 1.00 90.88 1144 ALA A CA 1
ATOM 8880 C C . ALA A 1 1144 ? -4.982 -0.141 45.784 1.00 90.88 1144 ALA A C 1
ATOM 8882 O O . ALA A 1 1144 ? -4.033 -0.916 45.640 1.00 90.88 1144 ALA A O 1
ATOM 8883 N N . LEU A 1 1145 ? -5.724 0.279 44.762 1.00 94.50 1145 LEU A N 1
ATOM 8884 C CA . LEU A 1 1145 ? -5.397 -0.018 43.372 1.00 94.50 1145 LEU A CA 1
ATOM 8885 C C . LEU A 1 1145 ? -4.122 0.737 42.971 1.00 94.50 1145 LEU A C 1
ATOM 8887 O O . LEU A 1 1145 ? -3.977 1.926 43.254 1.00 94.50 1145 LEU A O 1
ATOM 8891 N N . VAL A 1 1146 ? -3.187 0.033 42.335 1.00 92.19 1146 VAL A N 1
ATOM 8892 C CA . VAL A 1 1146 ? -1.869 0.553 41.949 1.00 92.19 1146 VAL A CA 1
ATOM 8893 C C . VAL A 1 1146 ? -1.489 0.049 40.562 1.00 92.19 1146 VAL A C 1
ATOM 8895 O O . VAL A 1 1146 ? -1.934 -1.016 40.134 1.00 92.19 1146 VAL A O 1
ATOM 8898 N N . ASN A 1 1147 ? -0.624 0.797 39.879 1.00 94.69 1147 ASN A N 1
ATOM 8899 C CA . ASN A 1 1147 ? 0.056 0.310 38.682 1.00 94.69 1147 ASN A CA 1
ATOM 8900 C C . ASN A 1 1147 ? 1.008 -0.830 39.075 1.00 94.69 1147 ASN A C 1
ATOM 8902 O O . ASN A 1 1147 ? 1.838 -0.654 39.966 1.00 94.69 1147 ASN A O 1
ATOM 8906 N N . TRP A 1 1148 ? 0.915 -1.993 38.427 1.00 96.44 1148 TRP A N 1
ATOM 8907 C CA . TRP A 1 1148 ? 1.746 -3.152 38.773 1.00 96.44 1148 TRP A CA 1
ATOM 8908 C C . TRP A 1 1148 ? 3.239 -2.845 38.698 1.00 96.44 1148 TRP A C 1
ATOM 8910 O O . TRP A 1 1148 ? 4.003 -3.352 39.514 1.00 96.44 1148 TRP A O 1
ATOM 8920 N N . THR A 1 1149 ? 3.656 -1.967 37.783 1.00 94.62 1149 THR A N 1
ATOM 8921 C CA . THR A 1 1149 ? 5.072 -1.638 37.564 1.00 94.62 1149 THR A CA 1
ATOM 8922 C C . THR A 1 1149 ? 5.728 -0.885 38.723 1.00 94.62 1149 THR A C 1
ATOM 8924 O O . THR A 1 1149 ? 6.953 -0.821 38.786 1.00 94.62 1149 THR A O 1
ATOM 8927 N N . SER A 1 1150 ? 4.951 -0.351 39.672 1.00 93.06 1150 SER A N 1
ATOM 8928 C CA . SER A 1 1150 ? 5.480 0.239 40.908 1.00 93.06 1150 SER A CA 1
ATOM 8929 C C . SER A 1 1150 ? 5.491 -0.735 42.090 1.00 93.06 1150 SER A C 1
ATOM 8931 O O . SER A 1 1150 ? 5.947 -0.380 43.178 1.00 93.06 1150 SER A O 1
ATOM 8933 N N . HIS A 1 1151 ? 5.012 -1.970 41.906 1.00 94.69 1151 HIS A N 1
ATOM 8934 C CA . HIS A 1 1151 ? 4.947 -2.957 42.975 1.00 94.69 1151 HIS A CA 1
ATOM 8935 C C . HIS A 1 1151 ? 6.356 -3.425 43.395 1.00 94.69 1151 HIS A C 1
ATOM 8937 O O . HIS A 1 1151 ? 7.274 -3.556 42.578 1.00 94.69 1151 HIS A O 1
ATOM 8943 N N . ALA A 1 1152 ? 6.545 -3.680 44.694 1.00 92.94 1152 ALA A N 1
ATOM 8944 C CA . ALA A 1 1152 ? 7.839 -4.099 45.247 1.00 92.94 1152 ALA A CA 1
ATOM 8945 C C . ALA A 1 1152 ? 8.229 -5.528 44.828 1.00 92.94 1152 ALA A C 1
ATOM 8947 O O . ALA A 1 1152 ? 9.404 -5.833 44.663 1.00 92.94 1152 ALA A O 1
ATOM 8948 N N . ASP A 1 1153 ? 7.235 -6.396 44.648 1.00 93.94 1153 ASP A N 1
ATOM 8949 C CA . ASP A 1 1153 ? 7.424 -7.772 44.189 1.00 93.94 1153 ASP A CA 1
ATOM 8950 C C . ASP A 1 1153 ? 7.726 -7.838 42.685 1.00 93.94 1153 ASP A C 1
ATOM 8952 O O . ASP A 1 1153 ? 6.862 -7.522 41.865 1.00 93.94 1153 ASP A O 1
ATOM 8956 N N . GLU A 1 1154 ? 8.924 -8.301 42.325 1.00 91.94 1154 GLU A N 1
ATOM 8957 C CA . GLU A 1 1154 ? 9.401 -8.362 40.936 1.00 91.94 1154 GLU A CA 1
ATOM 8958 C C . GLU A 1 1154 ? 8.528 -9.221 40.011 1.00 91.94 1154 GLU A C 1
ATOM 8960 O O . GLU A 1 1154 ? 8.410 -8.927 38.819 1.00 91.94 1154 GLU A O 1
ATOM 8965 N N . SER A 1 1155 ? 7.878 -10.262 40.545 1.00 91.69 1155 SER A N 1
ATOM 8966 C CA . SER A 1 1155 ? 6.981 -11.114 39.751 1.00 91.69 1155 SER A CA 1
ATOM 8967 C C . SER A 1 1155 ? 5.671 -10.414 39.383 1.00 91.69 1155 SER A C 1
ATOM 8969 O O . SER A 1 1155 ? 5.088 -10.741 38.354 1.00 91.69 1155 SER A O 1
ATOM 8971 N N . ILE A 1 1156 ? 5.237 -9.439 40.193 1.00 95.69 1156 ILE A N 1
ATOM 8972 C CA . ILE A 1 1156 ? 4.083 -8.573 39.909 1.00 95.69 1156 ILE A CA 1
ATOM 8973 C C . ILE A 1 1156 ? 4.527 -7.391 39.041 1.00 95.69 1156 ILE A C 1
ATOM 8975 O O . ILE A 1 1156 ? 3.863 -7.074 38.058 1.00 95.69 1156 ILE A O 1
ATOM 8979 N N . ARG A 1 1157 ? 5.685 -6.787 39.347 1.00 95.25 1157 ARG A N 1
ATOM 8980 C CA . ARG A 1 1157 ? 6.253 -5.658 38.592 1.00 95.25 1157 ARG A CA 1
ATOM 8981 C C . ARG A 1 1157 ? 6.398 -5.955 37.103 1.00 95.25 1157 ARG A C 1
ATOM 8983 O O . ARG A 1 1157 ? 6.029 -5.134 36.268 1.00 95.25 1157 ARG A O 1
ATOM 8990 N N . HIS A 1 1158 ? 6.916 -7.137 36.792 1.00 94.81 1158 HIS A N 1
ATOM 8991 C CA . HIS A 1 1158 ? 7.164 -7.616 35.434 1.00 94.81 1158 HIS A CA 1
ATOM 8992 C C . HIS A 1 1158 ? 6.105 -8.634 34.983 1.00 94.81 1158 HIS A C 1
ATOM 8994 O O . HIS A 1 1158 ? 6.388 -9.515 34.171 1.00 94.81 1158 HIS A O 1
ATOM 9000 N N . PHE A 1 1159 ? 4.902 -8.594 35.563 1.00 96.62 1159 PHE A N 1
ATOM 9001 C CA . PHE A 1 1159 ? 3.856 -9.554 35.232 1.00 96.62 1159 PHE A CA 1
ATOM 9002 C C . PHE A 1 1159 ? 3.349 -9.353 33.798 1.00 96.62 1159 PHE A C 1
ATOM 9004 O O . PHE A 1 1159 ? 3.117 -8.227 33.354 1.00 96.62 1159 PHE A O 1
ATOM 9011 N N . ALA A 1 1160 ? 3.123 -10.466 33.106 1.00 96.00 1160 ALA A N 1
ATOM 9012 C CA . ALA A 1 1160 ? 2.329 -10.531 31.890 1.00 96.00 1160 ALA A CA 1
ATOM 9013 C C . ALA A 1 1160 ? 1.318 -11.668 32.031 1.00 96.00 1160 ALA A C 1
ATOM 9015 O O . ALA A 1 1160 ? 1.687 -12.750 32.491 1.00 96.00 1160 ALA A O 1
ATOM 9016 N N . GLY A 1 1161 ? 0.065 -11.441 31.642 1.00 95.81 1161 GLY A N 1
ATOM 9017 C CA . GLY A 1 1161 ? -0.993 -12.446 31.709 1.00 95.81 1161 GLY A CA 1
ATOM 9018 C C . GLY A 1 1161 ? -2.293 -11.894 32.272 1.00 95.81 1161 GLY A C 1
ATOM 9019 O O . GLY A 1 1161 ? -2.615 -10.723 32.093 1.00 95.81 1161 GLY A O 1
ATOM 9020 N N . LYS A 1 1162 ? -3.043 -12.754 32.965 1.00 97.12 1162 LYS A N 1
ATOM 9021 C CA . LYS A 1 1162 ? -4.351 -12.418 33.534 1.00 97.12 1162 LYS A CA 1
ATOM 9022 C C . LYS A 1 1162 ? -4.258 -12.258 35.047 1.00 97.12 1162 LYS A C 1
ATOM 9024 O O . LYS A 1 1162 ? -3.862 -13.195 35.735 1.00 97.12 1162 LYS A O 1
ATOM 9029 N N . ALA A 1 1163 ? -4.702 -11.123 35.574 1.00 98.19 1163 ALA A N 1
ATOM 9030 C CA . ALA A 1 1163 ? -4.880 -10.896 37.004 1.00 98.19 1163 ALA A CA 1
ATOM 9031 C C . ALA A 1 1163 ? -6.373 -10.755 37.337 1.00 98.19 1163 ALA A C 1
ATOM 9033 O O . ALA A 1 1163 ? -7.039 -9.853 36.837 1.00 98.19 1163 ALA A O 1
ATOM 9034 N N . THR A 1 1164 ? -6.915 -11.632 38.180 1.00 98.31 1164 THR A N 1
ATOM 9035 C CA . THR A 1 1164 ? -8.320 -11.577 38.615 1.00 98.31 1164 THR A CA 1
ATOM 9036 C C . THR A 1 1164 ? -8.417 -10.799 39.920 1.00 98.31 1164 THR A C 1
ATOM 9038 O O . THR A 1 1164 ? -7.948 -11.272 40.954 1.00 98.31 1164 THR A O 1
ATOM 9041 N N . TYR A 1 1165 ? -9.039 -9.626 39.863 1.00 98.50 1165 TYR A N 1
ATOM 9042 C CA . TYR A 1 1165 ? -9.402 -8.793 41.005 1.00 98.50 1165 TYR A CA 1
ATOM 9043 C C . TYR A 1 1165 ? -10.777 -9.189 41.522 1.00 98.50 1165 TYR A C 1
ATOM 9045 O O . TYR A 1 1165 ? -11.716 -9.306 40.736 1.00 98.50 1165 TYR A O 1
ATOM 9053 N N . ARG A 1 1166 ? -10.922 -9.337 42.837 1.00 98.31 1166 ARG A N 1
ATOM 9054 C CA . ARG A 1 1166 ? -12.190 -9.647 43.495 1.00 98.31 1166 ARG A CA 1
ATOM 9055 C C . ARG A 1 1166 ? -12.387 -8.768 44.724 1.00 98.31 1166 ARG A C 1
ATOM 9057 O O . ARG A 1 1166 ? -11.486 -8.633 45.548 1.00 98.31 1166 ARG A O 1
ATOM 9064 N N . THR A 1 1167 ? -13.575 -8.189 44.861 1.00 97.88 1167 THR A N 1
ATOM 9065 C CA . THR A 1 1167 ? -13.964 -7.426 46.053 1.00 97.88 1167 THR A CA 1
ATOM 9066 C C . THR A 1 1167 ? -15.477 -7.464 46.272 1.00 97.88 1167 THR A C 1
ATOM 9068 O O . THR A 1 1167 ? -16.240 -7.955 45.433 1.00 97.88 1167 THR A O 1
ATOM 9071 N N . THR A 1 1168 ? -15.917 -6.932 47.407 1.00 96.75 1168 THR A N 1
ATOM 9072 C CA . THR A 1 1168 ? -17.327 -6.737 47.748 1.00 96.75 1168 THR A CA 1
ATOM 9073 C C . THR A 1 1168 ? -17.600 -5.272 48.043 1.00 96.75 1168 THR A C 1
ATOM 9075 O O . THR A 1 1168 ? -16.791 -4.615 48.692 1.00 96.75 1168 THR A O 1
ATOM 9078 N N . PHE A 1 1169 ? -18.756 -4.760 47.628 1.00 95.56 1169 PHE A N 1
ATOM 9079 C CA . PHE A 1 1169 ? -19.178 -3.395 47.946 1.00 95.56 1169 PHE A CA 1
ATOM 9080 C C . PHE A 1 1169 ? -20.673 -3.322 48.247 1.00 95.56 1169 PHE A C 1
ATOM 9082 O O . PHE A 1 1169 ? -21.452 -4.169 47.812 1.00 95.56 1169 PHE A O 1
ATOM 9089 N N . VAL A 1 1170 ? -21.085 -2.291 48.984 1.00 94.56 1170 VAL A N 1
ATOM 9090 C CA . VAL A 1 1170 ? -22.492 -2.061 49.324 1.00 94.56 1170 VAL A CA 1
ATOM 9091 C C . VAL A 1 1170 ? -23.073 -0.998 48.402 1.00 94.56 1170 VAL A C 1
ATOM 9093 O O . VAL A 1 1170 ? -22.637 0.150 48.418 1.00 94.56 1170 VAL A O 1
ATOM 9096 N N . LEU A 1 1171 ? -24.093 -1.364 47.627 1.00 94.06 1171 LEU A N 1
ATOM 9097 C CA . LEU A 1 1171 ? -24.867 -0.428 46.826 1.00 94.06 1171 LEU A CA 1
ATOM 9098 C C . LEU A 1 1171 ? -26.034 0.135 47.663 1.00 94.06 1171 LEU A C 1
ATOM 9100 O O . LEU A 1 1171 ? -26.902 -0.634 48.102 1.00 94.06 1171 LEU A O 1
ATOM 9104 N N . PRO A 1 1172 ? -26.108 1.462 47.881 1.00 91.12 1172 PRO A N 1
ATOM 9105 C CA . PRO A 1 1172 ? -27.200 2.077 48.625 1.00 91.12 1172 PRO A CA 1
ATOM 9106 C C . PRO A 1 1172 ? -28.565 1.819 47.976 1.00 91.12 1172 PRO A C 1
ATOM 9108 O O . PRO A 1 1172 ? -28.730 1.917 46.761 1.00 91.12 1172 PRO A O 1
ATOM 9111 N N . LYS A 1 1173 ? -29.597 1.584 48.796 1.00 86.75 1173 LYS A N 1
ATOM 9112 C CA . LYS A 1 1173 ? -30.982 1.436 48.307 1.00 86.75 1173 LYS A CA 1
ATOM 9113 C C . LYS A 1 1173 ? -31.479 2.656 47.518 1.00 86.75 1173 LYS A C 1
ATOM 9115 O O . LYS A 1 1173 ? -32.340 2.496 46.667 1.00 86.75 1173 LYS A O 1
ATOM 9120 N N . SER A 1 1174 ? -30.940 3.849 47.783 1.00 83.38 1174 SER A N 1
ATOM 9121 C CA . SER A 1 1174 ? -31.317 5.107 47.118 1.00 83.38 1174 SER A CA 1
ATOM 9122 C C . SER A 1 1174 ? -30.927 5.184 45.636 1.00 83.38 1174 SER A C 1
ATOM 9124 O O . SER A 1 1174 ? -31.518 5.973 44.895 1.00 83.38 1174 SER A O 1
ATOM 9126 N N . VAL A 1 1175 ? -29.945 4.385 45.204 1.00 82.88 1175 VAL A N 1
ATOM 9127 C CA . VAL A 1 1175 ? -29.481 4.333 43.806 1.00 82.88 1175 VAL A CA 1
ATOM 9128 C C . VAL A 1 1175 ? -29.919 3.062 43.078 1.00 82.88 1175 VAL A C 1
ATOM 9130 O O . VAL A 1 1175 ? -29.865 3.008 41.854 1.00 82.88 1175 VAL A O 1
ATOM 9133 N N . HIS A 1 1176 ? -30.382 2.047 43.809 1.00 80.62 1176 HIS A N 1
ATOM 9134 C CA . HIS A 1 1176 ? -30.899 0.811 43.232 1.00 80.62 1176 HIS A CA 1
ATOM 9135 C C . HIS A 1 1176 ? -32.181 1.055 42.416 1.00 80.62 1176 HIS A C 1
ATOM 9137 O O . HIS A 1 1176 ? -33.057 1.803 42.845 1.00 80.62 1176 HIS A O 1
ATOM 9143 N N . GLY A 1 1177 ? -32.298 0.400 41.257 1.00 76.06 1177 GLY A N 1
ATOM 9144 C CA . GLY A 1 1177 ? -33.409 0.589 40.314 1.00 76.06 1177 GLY A CA 1
ATOM 9145 C C . GLY A 1 1177 ? -33.243 1.780 39.363 1.00 76.06 1177 GLY A C 1
ATOM 9146 O O . GLY A 1 1177 ? -34.111 2.005 38.528 1.00 76.06 1177 GLY A O 1
ATOM 9147 N N . ARG A 1 1178 ? -32.139 2.532 39.467 1.00 83.94 1178 ARG A N 1
ATOM 9148 C CA . ARG A 1 1178 ? -31.732 3.538 38.473 1.00 83.94 1178 ARG A CA 1
ATOM 9149 C C . ARG A 1 1178 ? -30.865 2.899 37.386 1.00 83.94 1178 ARG A C 1
ATOM 9151 O O . ARG A 1 1178 ? -30.379 1.782 37.557 1.00 83.94 1178 ARG A O 1
ATOM 9158 N N . ARG A 1 1179 ? -30.592 3.643 36.311 1.00 85.06 1179 ARG A N 1
ATOM 9159 C CA . ARG A 1 1179 ? -29.511 3.313 35.373 1.00 85.06 1179 ARG A CA 1
ATOM 9160 C C . ARG A 1 1179 ? -28.164 3.452 36.080 1.00 85.06 1179 ARG A C 1
ATOM 9162 O O . ARG A 1 1179 ? -27.831 4.529 36.582 1.00 85.06 1179 ARG A O 1
ATOM 9169 N N . LEU A 1 1180 ? -27.416 2.353 36.138 1.00 89.38 1180 LEU A N 1
ATOM 9170 C CA . LEU A 1 1180 ? -26.131 2.239 36.819 1.00 89.38 1180 LEU A CA 1
ATOM 9171 C C . LEU A 1 1180 ? -25.035 1.885 35.821 1.00 89.38 1180 LEU A C 1
ATOM 9173 O O . LEU A 1 1180 ? -25.169 0.948 35.033 1.00 89.38 1180 LEU A O 1
ATOM 9177 N N . ARG A 1 1181 ? -23.908 2.585 35.916 1.00 90.12 1181 ARG A N 1
ATOM 9178 C CA . ARG A 1 1181 ? -22.716 2.313 35.115 1.00 90.12 1181 ARG A CA 1
ATOM 9179 C C . ARG A 1 1181 ? -21.519 2.101 36.031 1.00 90.12 1181 ARG A C 1
ATOM 9181 O O . ARG A 1 1181 ? -21.255 2.927 36.905 1.00 90.12 1181 ARG A O 1
ATOM 9188 N N . LEU A 1 1182 ? -20.828 0.981 35.847 1.00 93.94 1182 LEU A N 1
ATOM 9189 C CA . LEU A 1 1182 ? -19.529 0.731 36.463 1.00 93.94 1182 LEU A CA 1
ATOM 9190 C C . LEU A 1 1182 ? -18.467 1.409 35.608 1.00 93.94 1182 LEU A C 1
ATOM 9192 O O . LEU A 1 1182 ? -18.410 1.171 34.407 1.00 93.94 1182 LEU A O 1
ATOM 9196 N N . ASP A 1 1183 ? -17.643 2.227 36.244 1.00 93.19 1183 ASP A N 1
ATOM 9197 C CA . ASP A 1 1183 ? -16.495 2.911 35.666 1.00 93.19 1183 ASP A CA 1
ATOM 9198 C C . ASP A 1 1183 ? -15.238 2.385 36.358 1.00 93.19 1183 ASP A C 1
ATOM 9200 O O . ASP A 1 1183 ? -15.101 2.517 37.577 1.00 93.19 1183 ASP A O 1
ATOM 9204 N N . LEU A 1 1184 ? -14.360 1.726 35.599 1.00 94.75 1184 LEU A N 1
ATOM 9205 C CA . LEU A 1 1184 ? -13.130 1.132 36.125 1.00 94.75 1184 LEU A CA 1
ATOM 9206 C C . LEU A 1 1184 ? -11.997 2.157 36.310 1.00 94.75 1184 LEU A C 1
ATOM 9208 O O . LEU A 1 1184 ? -10.949 1.800 36.849 1.00 94.75 1184 LEU A O 1
ATOM 9212 N N . GLY A 1 1185 ? -12.189 3.414 35.896 1.00 90.25 1185 GLY A N 1
ATOM 9213 C CA . GLY A 1 1185 ? -11.156 4.444 35.952 1.00 90.25 1185 GLY A CA 1
ATOM 9214 C C . GLY A 1 1185 ? -9.995 4.133 35.007 1.00 90.25 1185 GLY A C 1
ATOM 9215 O O . GLY A 1 1185 ? -10.207 3.743 33.861 1.00 90.25 1185 GLY A O 1
ATOM 9216 N N . LYS A 1 1186 ? -8.752 4.314 35.469 1.00 90.00 1186 LYS A N 1
ATOM 9217 C CA . LYS A 1 1186 ? -7.551 3.976 34.692 1.00 90.00 1186 LYS A CA 1
ATOM 9218 C C . LYS A 1 1186 ? -7.313 2.459 34.714 1.00 90.00 1186 LYS A C 1
ATOM 9220 O O . LYS A 1 1186 ? -7.250 1.849 35.786 1.00 90.00 1186 LYS A O 1
ATOM 9225 N N . LEU A 1 1187 ? -7.156 1.860 33.535 1.00 93.00 1187 LEU A N 1
ATOM 9226 C CA . LEU A 1 1187 ? -6.953 0.424 33.344 1.00 93.00 1187 LEU A CA 1
ATOM 9227 C C . LEU A 1 1187 ? -6.002 0.161 32.172 1.00 93.00 1187 LEU A C 1
ATOM 9229 O O . LEU A 1 1187 ? -6.102 0.831 31.148 1.00 93.00 1187 LEU A O 1
ATOM 9233 N N . HIS A 1 1188 ? -5.127 -0.833 32.339 1.00 94.38 1188 HIS A N 1
ATOM 9234 C CA . HIS A 1 1188 ? -4.236 -1.354 31.303 1.00 94.38 1188 HIS A CA 1
ATOM 9235 C C . HIS A 1 1188 ? -4.241 -2.898 31.311 1.00 94.38 1188 HIS A C 1
ATOM 9237 O O . HIS A 1 1188 ? -3.907 -3.497 32.336 1.00 94.38 1188 HIS A O 1
ATOM 9243 N N . ASP A 1 1189 ? -4.611 -3.606 30.241 1.00 92.62 1189 ASP A N 1
ATOM 9244 C CA . ASP A 1 1189 ? -5.029 -3.108 28.915 1.00 92.62 1189 ASP A CA 1
ATOM 9245 C C . ASP A 1 1189 ? -6.430 -3.595 28.500 1.00 92.62 1189 ASP A C 1
ATOM 9247 O O . ASP A 1 1189 ? -7.131 -2.900 27.775 1.00 92.62 1189 ASP A O 1
ATOM 9251 N N . LEU A 1 1190 ? -6.876 -4.764 28.972 1.00 96.94 1190 LEU A N 1
ATOM 9252 C CA . LEU A 1 1190 ? -8.234 -5.280 28.761 1.00 96.94 1190 LEU A CA 1
ATOM 9253 C C . LEU A 1 1190 ? -8.856 -5.719 30.088 1.00 96.94 1190 LEU A C 1
ATOM 9255 O O . LEU A 1 1190 ? -8.146 -6.135 31.006 1.00 96.94 1190 LEU A O 1
ATOM 9259 N N . ALA A 1 1191 ? -10.188 -5.684 30.171 1.00 97.56 1191 ALA A N 1
ATOM 9260 C CA . ALA A 1 1191 ? -10.932 -6.059 31.369 1.00 97.56 1191 ALA A CA 1
ATOM 9261 C C . ALA A 1 1191 ? -12.151 -6.927 31.050 1.00 97.56 1191 ALA A C 1
ATOM 9263 O O . ALA A 1 1191 ? -13.049 -6.494 30.333 1.00 97.56 1191 ALA A O 1
ATOM 9264 N N . ARG A 1 1192 ? -12.263 -8.115 31.649 1.00 97.25 1192 ARG A N 1
ATOM 9265 C CA . ARG A 1 1192 ? -13.523 -8.875 31.665 1.00 97.25 1192 ARG A CA 1
ATOM 9266 C C . ARG A 1 1192 ? -14.223 -8.686 33.000 1.00 97.25 1192 ARG A C 1
ATOM 9268 O O . ARG A 1 1192 ? -13.666 -9.027 34.042 1.00 97.25 1192 ARG A O 1
ATOM 9275 N N . VAL A 1 1193 ? -15.459 -8.196 32.959 1.00 97.69 1193 VAL A N 1
ATOM 9276 C CA . VAL A 1 1193 ? -16.212 -7.819 34.163 1.00 97.69 1193 VAL A CA 1
ATOM 9277 C C . VAL A 1 1193 ? -17.287 -8.854 34.485 1.00 97.69 1193 VAL A C 1
ATOM 9279 O O . VAL A 1 1193 ? -18.059 -9.269 33.614 1.00 97.69 1193 VAL A O 1
ATOM 9282 N N . ARG A 1 1194 ? -17.371 -9.244 35.761 1.00 98.06 1194 ARG A N 1
ATOM 9283 C CA . ARG A 1 1194 ? -18.493 -10.003 36.323 1.00 98.06 1194 ARG A CA 1
ATOM 9284 C C . ARG A 1 1194 ? -19.026 -9.301 37.567 1.00 98.06 1194 ARG A C 1
ATOM 9286 O O . ARG A 1 1194 ? -18.259 -8.943 38.456 1.00 98.06 1194 ARG A O 1
ATOM 9293 N N . LEU A 1 1195 ? -20.345 -9.158 37.659 1.00 97.94 1195 LEU A N 1
ATOM 9294 C CA . LEU A 1 1195 ? -21.017 -8.636 38.850 1.00 97.94 1195 LEU A CA 1
ATOM 9295 C C . LEU A 1 1195 ? -22.023 -9.668 39.351 1.00 97.94 1195 LEU A C 1
ATOM 9297 O O . LEU A 1 1195 ? -22.886 -10.118 38.598 1.00 97.94 1195 LEU A O 1
ATOM 9301 N N . ASN A 1 1196 ? -21.904 -10.069 40.617 1.00 97.06 1196 ASN A N 1
ATOM 9302 C CA . ASN A 1 1196 ? -22.749 -11.093 41.241 1.00 97.06 1196 ASN A CA 1
ATOM 9303 C C . ASN A 1 1196 ? -22.792 -12.412 40.439 1.00 97.06 1196 ASN A C 1
ATOM 9305 O O . ASN A 1 1196 ? -23.839 -13.052 40.331 1.00 97.06 1196 ASN A O 1
ATOM 9309 N N . GLY A 1 1197 ? -21.658 -12.790 39.837 1.00 95.06 1197 GLY A N 1
ATOM 9310 C CA . GLY A 1 1197 ? -21.515 -13.972 38.981 1.00 95.06 1197 GLY A CA 1
ATOM 9311 C C . GLY A 1 1197 ? -22.030 -13.811 37.543 1.00 95.06 1197 GLY A C 1
ATOM 9312 O O . GLY A 1 1197 ? -21.790 -14.697 36.725 1.00 95.06 1197 GLY A O 1
ATOM 9313 N N . ARG A 1 1198 ? -22.696 -12.699 37.193 1.00 96.81 1198 ARG A N 1
ATOM 9314 C CA . ARG A 1 1198 ? -23.166 -12.429 35.823 1.00 96.81 1198 ARG A CA 1
ATOM 9315 C C . ARG A 1 1198 ? -22.034 -11.807 34.990 1.00 96.81 1198 ARG A C 1
ATOM 9317 O O . ARG A 1 1198 ? -21.522 -10.763 35.397 1.00 96.81 1198 ARG A O 1
ATOM 9324 N N . PRO A 1 1199 ? -21.640 -12.395 33.844 1.00 95.62 1199 PRO A N 1
ATOM 9325 C CA . PRO A 1 1199 ? -20.678 -11.780 32.933 1.00 95.62 1199 PRO A CA 1
ATOM 9326 C C . PRO A 1 1199 ? -21.298 -10.583 32.210 1.00 95.62 1199 PRO A C 1
ATOM 9328 O O . PRO A 1 1199 ? -22.443 -10.655 31.768 1.00 95.62 1199 PRO A O 1
ATOM 9331 N N . LEU A 1 1200 ? -20.530 -9.500 32.085 1.00 94.62 1200 LEU A N 1
ATOM 9332 C CA . LEU A 1 1200 ? -20.974 -8.236 31.482 1.00 94.62 1200 LEU A CA 1
ATOM 9333 C C . LEU A 1 1200 ? -20.208 -7.864 30.203 1.00 94.62 1200 LEU A C 1
ATOM 9335 O O . LEU A 1 1200 ? -20.438 -6.805 29.632 1.00 94.62 1200 LEU A O 1
ATOM 9339 N N . GLY A 1 1201 ? -19.317 -8.744 29.741 1.00 91.88 1201 GLY A N 1
ATOM 9340 C CA . GLY A 1 1201 ? -18.510 -8.554 28.536 1.00 91.88 1201 GLY A CA 1
ATOM 9341 C C . GLY A 1 1201 ? -17.043 -8.231 28.825 1.00 91.88 1201 GLY A C 1
ATOM 9342 O O . GLY A 1 1201 ? -16.593 -8.248 29.976 1.00 91.88 1201 GLY A O 1
ATOM 9343 N N . THR A 1 1202 ? -16.306 -7.977 27.745 1.00 95.38 1202 THR A N 1
ATOM 9344 C CA . THR A 1 1202 ? -14.887 -7.608 27.762 1.00 95.38 1202 THR A CA 1
ATOM 9345 C C . THR A 1 1202 ? -14.742 -6.176 27.264 1.00 95.38 1202 THR A C 1
ATOM 9347 O O . THR A 1 1202 ? -15.114 -5.867 26.134 1.00 95.38 1202 THR A O 1
ATOM 9350 N N . LEU A 1 1203 ? -14.182 -5.317 28.106 1.00 95.38 1203 LEU A N 1
ATOM 9351 C CA . LEU A 1 1203 ? -13.777 -3.963 27.769 1.00 95.38 1203 LEU A CA 1
ATOM 9352 C C . LEU A 1 1203 ? -12.355 -4.026 27.216 1.00 95.38 1203 LEU A C 1
ATOM 9354 O O . LEU A 1 1203 ? -11.437 -4.459 27.910 1.00 95.38 1203 LEU A O 1
ATOM 9358 N N . TRP A 1 1204 ? -12.187 -3.630 25.961 1.00 94.75 1204 TRP A N 1
ATOM 9359 C CA . TRP A 1 1204 ? -10.901 -3.649 25.257 1.00 94.75 1204 TRP A CA 1
ATOM 9360 C C . TRP A 1 1204 ? -10.473 -2.258 24.776 1.00 94.75 1204 TRP A C 1
ATOM 9362 O O . TRP A 1 1204 ? -9.398 -2.124 24.205 1.00 94.75 1204 TRP A O 1
ATOM 9372 N N . ILE A 1 1205 ? -11.302 -1.235 25.007 1.00 90.94 1205 ILE A N 1
ATOM 9373 C CA . ILE A 1 1205 ? -10.975 0.167 24.764 1.00 90.94 1205 ILE A CA 1
ATOM 9374 C C . ILE A 1 1205 ? -11.723 1.084 25.741 1.00 90.94 1205 ILE A C 1
ATOM 9376 O O . ILE A 1 1205 ? -12.794 0.732 26.242 1.00 90.94 1205 ILE A O 1
ATOM 9380 N N . ALA A 1 1206 ? -11.146 2.257 26.004 1.00 85.06 1206 ALA A N 1
ATOM 9381 C CA . ALA A 1 1206 ? -11.770 3.329 26.764 1.00 85.06 1206 ALA A CA 1
ATOM 9382 C C . ALA A 1 1206 ? -13.014 3.918 26.047 1.00 85.06 1206 ALA A C 1
ATOM 9384 O O . ALA A 1 1206 ? -13.104 3.853 24.821 1.00 85.06 1206 ALA A O 1
ATOM 9385 N N . PRO A 1 1207 ? -13.955 4.541 26.785 1.00 84.81 1207 PRO A N 1
ATOM 9386 C CA . PRO A 1 1207 ? -14.023 4.600 28.246 1.00 84.81 1207 PRO A CA 1
ATOM 9387 C C . PRO A 1 1207 ? -14.293 3.216 28.859 1.00 84.81 1207 PRO A C 1
ATOM 9389 O O . PRO A 1 1207 ? -15.124 2.459 28.365 1.00 84.81 1207 PRO A O 1
ATOM 9392 N N . TRP A 1 1208 ? -13.602 2.890 29.959 1.00 90.75 1208 TRP A N 1
ATOM 9393 C CA . TRP A 1 1208 ? -13.638 1.574 30.620 1.00 90.75 1208 TRP A CA 1
ATOM 9394 C C . TRP A 1 1208 ? -14.910 1.380 31.454 1.00 90.75 1208 TRP A C 1
ATOM 9396 O O . TRP A 1 1208 ? -14.868 1.206 32.676 1.00 90.75 1208 TRP A O 1
ATOM 9406 N N . GLN A 1 1209 ? -16.055 1.460 30.782 1.00 90.94 1209 GLN A N 1
ATOM 9407 C CA . GLN A 1 1209 ? -17.366 1.530 31.401 1.00 90.94 1209 GLN A CA 1
ATOM 9408 C C . GLN A 1 1209 ? -18.305 0.439 30.890 1.00 90.94 1209 GLN A C 1
ATOM 9410 O O . GLN A 1 1209 ? -18.317 0.110 29.708 1.00 90.94 1209 GLN A O 1
ATOM 9415 N N . VAL A 1 1210 ? -19.150 -0.084 31.780 1.00 92.00 1210 VAL A N 1
ATOM 9416 C CA . VAL A 1 1210 ? -20.170 -1.087 31.438 1.00 92.00 1210 VAL A CA 1
ATOM 9417 C C . VAL A 1 1210 ? -21.469 -0.835 32.203 1.00 92.00 1210 VAL A C 1
ATOM 9419 O O . VAL A 1 1210 ? -21.448 -0.408 33.360 1.00 92.00 1210 VAL A O 1
ATOM 9422 N N . ASP A 1 1211 ? -22.614 -1.062 31.553 1.00 90.12 1211 ASP A N 1
ATOM 9423 C CA . ASP A 1 1211 ? -23.923 -1.013 32.215 1.00 90.12 1211 ASP A CA 1
ATOM 9424 C C . ASP A 1 1211 ? -24.034 -2.178 33.214 1.00 90.12 1211 ASP A C 1
ATOM 9426 O O . ASP A 1 1211 ? -23.779 -3.338 32.881 1.00 90.12 1211 ASP A O 1
ATOM 9430 N N . VAL A 1 1212 ? -24.388 -1.857 34.458 1.00 93.88 1212 VAL A N 1
ATOM 9431 C CA . VAL A 1 1212 ? -24.562 -2.829 35.546 1.00 93.88 1212 VAL A CA 1
ATOM 9432 C C . VAL A 1 1212 ? -25.974 -2.821 36.127 1.00 93.88 1212 VAL A C 1
ATOM 9434 O O . VAL A 1 1212 ? -26.222 -3.498 37.125 1.00 93.88 1212 VAL A O 1
ATOM 9437 N N . SER A 1 1213 ? -26.901 -2.078 35.520 1.00 90.19 1213 SER A N 1
ATOM 9438 C CA . SER A 1 1213 ? -28.245 -1.798 36.039 1.00 90.19 1213 SER A CA 1
ATOM 9439 C C . SER A 1 1213 ? -29.007 -3.074 36.394 1.00 90.19 1213 SER A C 1
ATOM 9441 O O . SER A 1 1213 ? -29.578 -3.171 37.475 1.00 90.19 1213 SER A O 1
ATOM 9443 N N . GLU A 1 1214 ? -28.963 -4.085 35.522 1.00 91.44 1214 GLU A N 1
ATOM 9444 C CA . GLU A 1 1214 ? -29.661 -5.359 35.739 1.00 91.44 1214 GLU A CA 1
ATOM 9445 C C . GLU A 1 1214 ? -28.891 -6.368 36.607 1.00 91.44 1214 GLU A C 1
ATOM 9447 O O . GLU A 1 1214 ? -29.446 -7.379 37.039 1.00 91.44 1214 GLU A O 1
ATOM 9452 N N . ALA A 1 1215 ? -27.585 -6.168 36.791 1.00 94.19 1215 ALA A N 1
ATOM 9453 C CA . ALA A 1 1215 ? -26.726 -7.105 37.514 1.00 94.19 1215 ALA A CA 1
ATOM 9454 C C . ALA A 1 1215 ? -26.533 -6.701 38.981 1.00 94.19 1215 ALA A C 1
ATOM 9456 O O . ALA A 1 1215 ? -26.319 -7.561 39.843 1.00 94.19 1215 ALA A O 1
ATOM 9457 N N . ALA A 1 1216 ? -26.603 -5.400 39.260 1.00 93.94 1216 ALA A N 1
ATOM 9458 C CA . ALA A 1 1216 ? -26.441 -4.833 40.584 1.00 93.94 1216 ALA A CA 1
ATOM 9459 C C . ALA A 1 1216 ? -27.678 -5.077 41.463 1.00 93.94 1216 ALA A C 1
ATOM 9461 O O . ALA A 1 1216 ? -28.809 -5.143 40.989 1.00 93.94 1216 ALA A O 1
ATOM 9462 N N . ARG A 1 1217 ? -27.461 -5.209 42.772 1.00 94.25 1217 ARG A N 1
ATOM 9463 C CA . ARG A 1 1217 ? -28.508 -5.459 43.772 1.00 94.25 1217 ARG A CA 1
ATOM 9464 C C . ARG A 1 1217 ? -28.370 -4.469 44.917 1.00 94.25 1217 ARG A C 1
ATOM 9466 O O . ARG A 1 1217 ? -27.269 -4.020 45.219 1.00 94.25 1217 ARG A O 1
ATOM 9473 N N . ALA A 1 1218 ? -29.469 -4.121 45.577 1.00 93.12 1218 ALA A N 1
ATOM 9474 C CA . ALA A 1 1218 ? -29.395 -3.312 46.790 1.00 93.12 1218 ALA A CA 1
ATOM 9475 C C . ALA A 1 1218 ? -28.663 -4.079 47.905 1.00 93.12 1218 ALA A C 1
ATOM 9477 O O . ALA A 1 1218 ? -28.965 -5.247 48.146 1.00 93.12 1218 ALA A O 1
ATOM 9478 N N . GLY A 1 1219 ? -27.764 -3.410 48.628 1.00 94.25 1219 GLY A N 1
ATOM 9479 C CA . GLY A 1 1219 ? -26.927 -4.058 49.640 1.00 94.25 1219 GLY A CA 1
ATOM 9480 C C . GLY A 1 1219 ? -25.617 -4.587 49.055 1.00 94.25 1219 GLY A C 1
ATOM 9481 O O . GLY A 1 1219 ? -25.018 -3.942 48.199 1.00 94.25 1219 GLY A O 1
ATOM 9482 N N . GLU A 1 1220 ? -25.136 -5.720 49.556 1.00 96.06 1220 GLU A N 1
ATOM 9483 C CA . GLU A 1 1220 ? -23.840 -6.287 49.169 1.00 96.06 1220 GLU A CA 1
ATOM 9484 C C . GLU A 1 1220 ? -23.832 -6.810 47.722 1.00 96.06 1220 GLU A C 1
ATOM 9486 O O . GLU A 1 1220 ? -24.764 -7.480 47.275 1.00 96.06 1220 GLU A O 1
ATOM 9491 N N . ASN A 1 1221 ? -22.756 -6.506 46.996 1.00 97.12 1221 ASN A N 1
ATOM 9492 C CA . ASN A 1 1221 ? -22.470 -6.979 45.647 1.00 97.12 1221 ASN A CA 1
ATOM 9493 C C . ASN A 1 1221 ? -21.042 -7.524 45.583 1.00 97.12 1221 ASN A C 1
ATOM 9495 O O . ASN A 1 1221 ? -20.140 -6.968 46.209 1.00 97.12 1221 ASN A O 1
ATOM 9499 N N . VAL A 1 1222 ? -20.830 -8.563 44.775 1.00 98.00 1222 VAL A N 1
ATOM 9500 C CA . VAL A 1 1222 ? -19.505 -9.143 44.502 1.00 98.00 1222 VAL A CA 1
ATOM 9501 C C . VAL A 1 1222 ? -19.057 -8.715 43.111 1.00 98.00 1222 VAL A C 1
ATOM 9503 O O . VAL A 1 1222 ? -19.719 -9.055 42.128 1.00 98.00 1222 VAL A O 1
ATOM 9506 N N . LEU A 1 1223 ? -17.939 -7.996 43.025 1.00 98.25 1223 LEU A N 1
ATOM 9507 C CA . LEU A 1 1223 ? -17.338 -7.562 41.765 1.00 98.25 1223 LEU A CA 1
ATOM 9508 C C . LEU A 1 1223 ? -16.073 -8.370 41.488 1.00 98.25 1223 LEU A C 1
ATOM 9510 O O . LEU A 1 1223 ? -15.190 -8.460 42.343 1.00 98.25 1223 LEU A O 1
ATOM 9514 N N . GLU A 1 1224 ? -15.982 -8.913 40.278 1.00 98.44 1224 GLU A N 1
ATOM 9515 C CA . GLU A 1 1224 ? -14.768 -9.527 39.753 1.00 98.44 1224 GLU A CA 1
ATOM 9516 C C . GLU A 1 1224 ? -14.357 -8.856 38.441 1.00 98.44 1224 GLU A C 1
ATOM 9518 O O . GLU A 1 1224 ? -15.185 -8.650 37.548 1.00 98.44 1224 GLU A O 1
ATOM 9523 N N . VAL A 1 1225 ? -13.068 -8.548 38.313 1.00 98.38 1225 VAL A N 1
ATOM 9524 C CA . VAL A 1 1225 ? -12.478 -7.953 37.111 1.00 98.38 1225 VAL A CA 1
ATOM 9525 C C . VAL A 1 1225 ? -11.228 -8.745 36.749 1.00 98.38 1225 VAL A C 1
ATOM 9527 O O . VAL A 1 1225 ? -10.239 -8.719 37.478 1.00 98.38 1225 VAL A O 1
ATOM 9530 N N . ASP A 1 1226 ? -11.261 -9.465 35.631 1.00 98.25 1226 ASP A N 1
ATOM 9531 C CA . ASP A 1 1226 ? -10.048 -10.056 35.065 1.00 98.25 1226 ASP A CA 1
ATOM 9532 C C . ASP A 1 1226 ? -9.351 -8.984 34.225 1.00 98.25 1226 ASP A C 1
ATOM 9534 O O . ASP A 1 1226 ? -9.937 -8.522 33.250 1.00 98.25 1226 ASP A O 1
ATOM 9538 N N . VAL A 1 1227 ? -8.132 -8.596 34.594 1.00 98.19 1227 VAL A N 1
ATOM 9539 C CA . VAL A 1 1227 ? -7.300 -7.627 33.870 1.00 98.19 1227 VAL A CA 1
ATOM 9540 C C . VAL A 1 1227 ? -6.220 -8.364 33.092 1.00 98.19 1227 VAL A C 1
ATOM 9542 O O . VAL A 1 1227 ? -5.540 -9.223 33.657 1.00 98.19 1227 VAL A O 1
ATOM 9545 N N . ILE A 1 1228 ? -6.063 -8.034 31.812 1.00 97.25 1228 ILE A N 1
ATOM 9546 C CA . ILE A 1 1228 ? -5.118 -8.680 30.899 1.00 97.25 1228 ILE A CA 1
ATOM 9547 C C . ILE A 1 1228 ? -4.222 -7.607 30.274 1.00 97.25 1228 ILE A C 1
ATOM 9549 O O . ILE A 1 1228 ? -4.729 -6.618 29.748 1.00 97.25 1228 ILE A O 1
ATOM 9553 N N . ASN A 1 1229 ? -2.902 -7.795 30.338 1.00 95.81 1229 ASN A N 1
ATOM 9554 C CA . ASN A 1 1229 ? -1.900 -6.948 29.676 1.00 95.81 1229 ASN A CA 1
ATOM 9555 C C . ASN A 1 1229 ? -1.122 -7.742 28.609 1.00 95.81 1229 ASN A C 1
ATOM 9557 O O . ASN A 1 1229 ? -1.358 -8.936 28.431 1.00 95.81 1229 ASN A O 1
ATOM 9561 N N . CYS A 1 1230 ? -0.191 -7.100 27.901 1.00 94.44 1230 CYS A N 1
ATOM 9562 C CA . CYS A 1 1230 ? 0.686 -7.738 26.907 1.00 94.44 1230 CYS A CA 1
ATOM 9563 C C . CYS A 1 1230 ? 1.940 -8.422 27.507 1.00 94.44 1230 CYS A C 1
ATOM 9565 O O . CYS A 1 1230 ? 2.268 -8.262 28.684 1.00 94.44 1230 CYS A O 1
ATOM 9567 N N . TRP A 1 1231 ? 2.672 -9.183 26.681 1.00 95.75 1231 TRP A N 1
ATOM 9568 C CA . TRP A 1 1231 ? 3.910 -9.888 27.065 1.00 95.75 1231 TRP A CA 1
ATOM 9569 C C . TRP A 1 1231 ? 5.096 -8.969 27.384 1.00 95.75 1231 TRP A C 1
ATOM 9571 O O . TRP A 1 1231 ? 6.019 -9.397 28.082 1.00 95.75 1231 TRP A O 1
ATOM 9581 N N . TYR A 1 1232 ? 5.079 -7.729 26.890 1.00 95.38 1232 TYR A N 1
ATOM 9582 C CA . TYR A 1 1232 ? 6.205 -6.798 26.931 1.00 95.38 1232 TYR A CA 1
ATOM 9583 C C . TYR A 1 1232 ? 6.891 -6.701 28.305 1.00 95.38 1232 TYR A C 1
ATOM 9585 O O . TYR A 1 1232 ? 8.095 -6.924 28.395 1.00 95.38 1232 TYR A O 1
ATOM 9593 N N . ASN A 1 1233 ? 6.153 -6.468 29.397 1.00 95.31 1233 ASN A N 1
ATOM 9594 C CA . ASN A 1 1233 ? 6.761 -6.297 30.728 1.00 95.31 1233 ASN A CA 1
ATOM 9595 C C . ASN A 1 1233 ? 7.501 -7.550 31.224 1.00 95.31 1233 ASN A C 1
ATOM 9597 O O . ASN A 1 1233 ? 8.539 -7.435 31.880 1.00 95.31 1233 ASN A O 1
ATOM 9601 N N . ARG A 1 1234 ? 6.999 -8.746 30.894 1.00 95.00 1234 ARG A N 1
ATOM 9602 C CA . ARG A 1 1234 ? 7.674 -10.005 31.235 1.00 95.00 1234 ARG A CA 1
ATOM 9603 C C . ARG A 1 1234 ? 8.919 -10.213 30.381 1.00 95.00 1234 ARG A C 1
ATOM 9605 O O . ARG A 1 1234 ? 9.939 -10.641 30.911 1.00 95.00 1234 ARG A O 1
ATOM 9612 N N . LEU A 1 1235 ? 8.862 -9.859 29.094 1.00 94.75 1235 LEU A N 1
ATOM 9613 C CA . LEU A 1 1235 ? 10.027 -9.891 28.204 1.00 94.75 1235 LEU A CA 1
ATOM 9614 C C . LEU A 1 1235 ? 11.120 -8.918 28.657 1.00 94.75 1235 LEU A C 1
ATOM 9616 O O . LEU A 1 1235 ? 12.288 -9.291 28.638 1.00 94.75 1235 LEU A O 1
ATOM 9620 N N . VAL A 1 1236 ? 10.761 -7.716 29.124 1.00 94.50 1236 VAL A N 1
ATOM 9621 C CA . VAL A 1 1236 ? 11.714 -6.777 29.741 1.00 94.50 1236 VAL A CA 1
ATOM 9622 C C . VAL A 1 1236 ? 12.367 -7.407 30.970 1.00 94.50 1236 VAL A C 1
ATOM 9624 O O . VAL A 1 1236 ? 13.590 -7.399 31.081 1.00 94.50 1236 VAL A O 1
ATOM 9627 N N . GLY A 1 1237 ? 11.570 -8.001 31.864 1.00 92.75 1237 GLY A N 1
ATOM 9628 C CA . GLY A 1 1237 ? 12.090 -8.656 33.067 1.00 92.75 1237 GLY A CA 1
ATOM 9629 C C . GLY A 1 1237 ? 12.976 -9.877 32.785 1.00 92.75 1237 GLY A C 1
ATOM 9630 O O . GLY A 1 1237 ? 13.812 -10.226 33.613 1.00 92.75 1237 GLY A O 1
ATOM 9631 N N . ASP A 1 1238 ? 12.811 -10.522 31.628 1.00 92.88 1238 ASP A N 1
ATOM 9632 C CA . ASP A 1 1238 ? 13.594 -11.688 31.200 1.00 92.88 1238 ASP A CA 1
ATOM 9633 C C . ASP A 1 1238 ? 14.803 -11.317 30.323 1.00 92.88 1238 ASP A C 1
ATOM 9635 O O . ASP A 1 1238 ? 15.699 -12.144 30.137 1.00 92.88 1238 ASP A O 1
ATOM 9639 N N . ALA A 1 1239 ? 14.856 -10.092 29.786 1.00 90.19 1239 ALA A N 1
ATOM 9640 C CA . ALA A 1 1239 ? 15.883 -9.658 28.834 1.00 90.19 1239 ALA A CA 1
ATOM 9641 C C . ALA A 1 1239 ? 17.309 -9.793 29.396 1.00 90.19 1239 ALA A C 1
ATOM 9643 O O . ALA A 1 1239 ? 18.245 -10.077 28.644 1.00 90.19 1239 ALA A O 1
ATOM 9644 N N . ASP A 1 1240 ? 17.454 -9.647 30.715 1.00 85.00 1240 ASP A N 1
ATOM 9645 C CA . ASP A 1 1240 ? 18.723 -9.743 31.439 1.00 85.00 1240 ASP A CA 1
ATOM 9646 C C . ASP A 1 1240 ? 19.119 -11.145 31.890 1.00 85.00 1240 ASP A C 1
ATOM 9648 O O . ASP A 1 1240 ? 20.255 -11.353 32.323 1.00 85.00 1240 ASP A O 1
ATOM 9652 N N . LEU A 1 1241 ? 18.214 -12.113 31.768 1.00 88.94 1241 LEU A N 1
ATOM 9653 C CA . LEU A 1 1241 ? 18.462 -13.476 32.210 1.00 88.94 1241 LEU A CA 1
ATOM 9654 C C . LEU A 1 1241 ? 19.135 -14.302 31.100 1.00 88.94 1241 LEU A C 1
ATOM 9656 O O . LEU A 1 1241 ? 18.807 -14.131 29.915 1.00 88.94 1241 LEU A O 1
ATOM 9660 N N . PRO A 1 1242 ? 20.038 -15.236 31.453 1.00 86.38 1242 PRO A N 1
ATOM 9661 C CA . PRO A 1 1242 ? 20.452 -16.322 30.568 1.00 86.38 1242 PRO A CA 1
ATOM 9662 C C . PRO A 1 1242 ? 19.241 -17.090 30.021 1.00 86.38 1242 PRO A C 1
ATOM 9664 O O . PRO A 1 1242 ? 18.230 -17.227 30.706 1.00 86.38 1242 PRO A O 1
ATOM 9667 N N . SER A 1 1243 ? 19.323 -17.625 28.798 1.00 83.94 1243 SER A N 1
ATOM 9668 C CA . SER A 1 1243 ? 18.174 -18.268 28.131 1.00 83.94 1243 SER A CA 1
ATOM 9669 C C . SER A 1 1243 ? 17.546 -19.419 28.928 1.00 83.94 1243 SER A C 1
ATOM 9671 O O . SER A 1 1243 ? 16.341 -19.621 28.843 1.00 83.94 1243 SER A O 1
ATOM 9673 N N . ASN A 1 1244 ? 18.332 -20.142 29.727 1.00 86.69 1244 ASN A N 1
ATOM 9674 C CA . ASN A 1 1244 ? 17.885 -21.233 30.598 1.00 86.69 1244 ASN A CA 1
ATOM 9675 C C . ASN A 1 1244 ? 17.223 -20.769 31.911 1.00 86.69 1244 ASN A C 1
ATOM 9677 O O . ASN A 1 1244 ? 16.681 -21.602 32.631 1.00 86.69 1244 ASN A O 1
ATOM 9681 N N . GLU A 1 1245 ? 17.290 -19.478 32.236 1.00 89.12 1245 GLU A N 1
ATOM 9682 C CA . GLU A 1 1245 ? 16.675 -18.874 33.426 1.00 89.12 1245 GLU A CA 1
ATOM 9683 C C . GLU A 1 1245 ? 15.423 -18.050 33.085 1.00 89.12 1245 GLU A C 1
ATOM 9685 O O . GLU A 1 1245 ? 14.687 -17.635 33.981 1.00 89.12 1245 GLU A O 1
ATOM 9690 N N . ARG A 1 1246 ? 15.158 -17.818 31.793 1.00 90.38 1246 ARG A N 1
ATOM 9691 C CA . ARG A 1 1246 ? 13.980 -17.080 31.327 1.00 90.38 1246 ARG A CA 1
ATOM 9692 C C . ARG A 1 1246 ? 12.708 -17.894 31.527 1.00 90.38 1246 ARG A C 1
ATOM 9694 O O . ARG A 1 1246 ? 12.665 -19.092 31.264 1.00 90.38 1246 ARG A O 1
ATOM 9701 N N . SER A 1 1247 ? 11.642 -17.200 31.915 1.00 88.62 1247 SER A N 1
ATOM 9702 C CA . SER A 1 1247 ? 10.276 -17.738 31.915 1.00 88.62 1247 SER A CA 1
ATOM 9703 C C . SER A 1 1247 ? 9.638 -17.722 30.520 1.00 88.62 1247 SER A C 1
ATOM 9705 O O . SER A 1 1247 ? 8.607 -18.350 30.290 1.00 88.62 1247 SER A O 1
ATOM 9707 N N . THR A 1 1248 ? 10.250 -16.981 29.595 1.00 92.88 1248 THR A N 1
ATOM 9708 C CA . THR A 1 1248 ? 9.810 -16.789 28.216 1.00 92.88 1248 THR A CA 1
ATOM 9709 C C . THR A 1 1248 ? 10.727 -17.494 27.220 1.00 92.88 1248 THR A C 1
ATOM 9711 O O . THR A 1 1248 ? 11.934 -17.625 27.418 1.00 92.88 1248 THR A O 1
ATOM 9714 N N . TYR A 1 1249 ? 10.139 -17.916 26.105 1.00 92.62 1249 TYR A N 1
ATOM 9715 C CA . TYR A 1 1249 ? 10.811 -18.523 24.966 1.00 92.62 1249 TYR A CA 1
ATOM 9716 C C . TYR A 1 1249 ? 10.478 -17.743 23.695 1.00 92.62 1249 TYR A C 1
ATOM 9718 O O . TYR A 1 1249 ? 9.301 -17.574 23.369 1.00 92.62 1249 TYR A O 1
ATOM 9726 N N . LEU A 1 1250 ? 11.511 -17.323 22.967 1.00 90.81 1250 LEU A N 1
ATOM 9727 C CA . LEU A 1 1250 ? 11.409 -16.707 21.647 1.00 90.81 1250 LEU A CA 1
ATOM 9728 C C . LEU A 1 1250 ? 12.410 -17.381 20.712 1.00 90.81 1250 LEU A C 1
ATOM 9730 O O . LEU A 1 1250 ? 13.576 -17.545 21.073 1.00 90.81 1250 LEU A O 1
ATOM 9734 N N . GLN A 1 1251 ? 11.944 -17.782 19.533 1.00 89.56 1251 GLN A N 1
ATOM 9735 C CA . GLN A 1 1251 ? 12.777 -18.434 18.524 1.00 89.56 1251 GLN A CA 1
ATOM 9736 C C . GLN A 1 1251 ? 13.669 -17.420 17.791 1.00 89.56 1251 GLN A C 1
ATOM 9738 O O . GLN A 1 1251 ? 14.850 -17.682 17.577 1.00 89.56 1251 GLN A O 1
ATOM 9743 N N . ALA A 1 1252 ? 13.110 -16.265 17.425 1.00 86.69 1252 ALA A N 1
ATOM 9744 C CA . ALA A 1 1252 ? 13.859 -15.131 16.899 1.00 86.69 1252 ALA A CA 1
ATOM 9745 C C . ALA A 1 1252 ? 14.175 -14.147 18.042 1.00 86.69 1252 ALA A C 1
ATOM 9747 O O . ALA A 1 1252 ? 13.343 -13.976 18.942 1.00 86.69 1252 ALA A O 1
ATOM 9748 N N . PRO A 1 1253 ? 15.335 -13.464 18.030 1.00 78.62 1253 PRO A N 1
ATOM 9749 C CA . PRO A 1 1253 ? 15.664 -12.467 19.045 1.00 78.62 1253 PRO A CA 1
ATOM 9750 C C . PRO A 1 1253 ? 14.567 -11.404 19.188 1.00 78.62 1253 PRO A C 1
ATOM 9752 O O . PRO A 1 1253 ? 14.096 -10.850 18.197 1.00 78.62 1253 PRO A O 1
ATOM 9755 N N . SER A 1 1254 ? 14.176 -11.108 20.431 1.00 73.56 1254 SER A N 1
ATOM 9756 C CA . SER A 1 1254 ? 13.241 -10.016 20.717 1.00 73.56 1254 SER A CA 1
ATOM 9757 C C . SER A 1 1254 ? 13.868 -8.670 20.380 1.00 73.56 1254 SER A C 1
ATOM 9759 O O . SER A 1 1254 ? 15.026 -8.432 20.727 1.00 73.56 1254 SER A O 1
ATOM 9761 N N . ALA A 1 1255 ? 13.086 -7.748 19.818 1.00 80.44 1255 ALA A N 1
ATOM 9762 C CA . ALA A 1 1255 ? 13.501 -6.354 19.692 1.00 80.44 1255 ALA A CA 1
ATOM 9763 C C . ALA A 1 1255 ? 13.293 -5.536 20.982 1.00 80.44 1255 ALA A C 1
ATOM 9765 O O . ALA A 1 1255 ? 13.390 -4.307 20.944 1.00 80.44 1255 ALA A O 1
ATOM 9766 N N . VAL A 1 1256 ? 12.980 -6.192 22.108 1.00 86.25 1256 VAL A N 1
ATOM 9767 C CA . VAL A 1 1256 ? 12.888 -5.579 23.442 1.00 86.25 1256 VAL A CA 1
ATOM 9768 C C . VAL A 1 1256 ? 14.302 -5.367 24.011 1.00 86.25 1256 VAL A C 1
ATOM 9770 O O . VAL A 1 1256 ? 15.001 -6.350 24.269 1.00 86.25 1256 VAL A O 1
ATOM 9773 N N . PRO A 1 1257 ? 14.747 -4.113 24.228 1.00 81.31 1257 PRO A N 1
ATOM 9774 C CA . PRO A 1 1257 ? 16.070 -3.835 24.782 1.00 81.31 1257 PRO A CA 1
ATOM 9775 C C . PRO A 1 1257 ? 16.202 -4.218 26.261 1.00 81.31 1257 PRO A C 1
ATOM 9777 O O . PRO A 1 1257 ? 15.240 -4.177 27.030 1.00 81.31 1257 PRO A O 1
ATOM 9780 N N . LYS A 1 1258 ? 17.443 -4.474 26.685 1.00 79.44 1258 LYS A N 1
ATOM 9781 C CA . LYS A 1 1258 ? 17.824 -4.530 28.102 1.00 79.44 1258 LYS A CA 1
ATOM 9782 C C . LYS A 1 1258 ? 17.482 -3.203 28.796 1.00 79.44 1258 LYS A C 1
ATOM 9784 O O . LYS A 1 1258 ? 17.782 -2.141 28.254 1.00 79.44 1258 LYS A O 1
ATOM 9789 N N . ASN A 1 1259 ? 16.902 -3.265 29.999 1.00 81.56 1259 ASN A N 1
ATOM 9790 C CA . ASN A 1 1259 ? 16.460 -2.105 30.792 1.00 81.56 1259 ASN A CA 1
ATOM 9791 C C . ASN A 1 1259 ? 15.407 -1.206 30.116 1.00 81.56 1259 ASN A C 1
ATOM 9793 O O . ASN A 1 1259 ? 15.293 -0.029 30.468 1.00 81.56 1259 ASN A O 1
ATOM 9797 N N . ALA A 1 1260 ? 14.653 -1.715 29.138 1.00 88.06 1260 ALA A N 1
ATOM 9798 C CA . ALA A 1 1260 ? 13.578 -0.934 28.540 1.00 88.06 1260 ALA A CA 1
ATOM 9799 C C . ALA A 1 1260 ? 12.534 -0.521 29.605 1.00 88.06 1260 ALA A C 1
ATOM 9801 O O . ALA A 1 1260 ? 12.277 -1.280 30.543 1.00 88.06 1260 ALA A O 1
ATOM 9802 N N . PRO A 1 1261 ? 11.925 0.673 29.496 1.00 90.94 1261 PRO A N 1
ATOM 9803 C CA . PRO A 1 1261 ? 10.903 1.107 30.442 1.00 90.94 1261 PRO A CA 1
ATOM 9804 C C . PRO A 1 1261 ? 9.683 0.186 30.367 1.00 90.94 1261 PRO A C 1
ATOM 9806 O O . PRO A 1 1261 ? 9.282 -0.218 29.274 1.00 90.94 1261 PRO A O 1
ATOM 9809 N N . LEU A 1 1262 ? 9.086 -0.124 31.521 1.00 92.00 1262 LEU A N 1
ATOM 9810 C CA . LEU A 1 1262 ? 7.878 -0.947 31.617 1.00 92.00 1262 LEU A CA 1
ATOM 9811 C C . LEU A 1 1262 ? 6.638 -0.167 31.166 1.00 92.00 1262 LEU A C 1
ATOM 9813 O O . LEU A 1 1262 ? 6.502 1.023 31.458 1.00 92.00 1262 LEU A O 1
ATOM 9817 N N . LYS A 1 1263 ? 5.695 -0.857 30.519 1.00 91.88 1263 LYS A N 1
ATOM 9818 C CA . LYS A 1 1263 ? 4.373 -0.306 30.200 1.00 91.88 1263 LYS A CA 1
ATOM 9819 C C . LYS A 1 1263 ? 3.475 -0.334 31.441 1.00 91.88 1263 LYS A C 1
ATOM 9821 O O . LYS A 1 1263 ? 3.531 -1.316 32.187 1.00 91.88 1263 LYS A O 1
ATOM 9826 N N . PRO A 1 1264 ? 2.638 0.696 31.674 1.00 93.75 1264 PRO A N 1
ATOM 9827 C CA . PRO A 1 1264 ? 1.603 0.642 32.702 1.00 93.75 1264 PRO A CA 1
ATOM 9828 C C . PRO A 1 1264 ? 0.780 -0.643 32.603 1.00 93.75 1264 PRO A C 1
ATOM 9830 O O . PRO A 1 1264 ? 0.488 -1.103 31.504 1.00 93.75 1264 PRO A O 1
ATOM 9833 N N . ALA A 1 1265 ? 0.432 -1.235 33.744 1.00 95.75 1265 ALA A N 1
ATOM 9834 C CA . ALA A 1 1265 ? -0.327 -2.478 33.772 1.00 95.75 1265 ALA A CA 1
ATOM 9835 C C . ALA A 1 1265 ? -1.219 -2.556 35.016 1.00 95.75 1265 ALA A C 1
ATOM 9837 O O . ALA A 1 1265 ? -0.826 -2.130 36.107 1.00 95.75 1265 ALA A O 1
ATOM 9838 N N . GLY A 1 1266 ? -2.412 -3.126 34.848 1.00 96.31 1266 GLY A N 1
ATOM 9839 C CA . GLY A 1 1266 ? -3.343 -3.407 35.933 1.00 96.31 1266 GLY A CA 1
ATOM 9840 C C . GLY A 1 1266 ? -4.560 -2.498 36.017 1.00 96.31 1266 GLY A C 1
ATOM 9841 O O . GLY A 1 1266 ? -4.744 -1.566 35.233 1.00 96.31 1266 GLY A O 1
ATOM 9842 N N . LEU A 1 1267 ? -5.414 -2.797 36.999 1.00 97.06 1267 LEU A N 1
ATOM 9843 C CA . LEU A 1 1267 ? -6.526 -1.938 37.397 1.00 97.06 1267 LEU A CA 1
ATOM 9844 C C . LEU A 1 1267 ? -5.994 -0.887 38.376 1.00 97.06 1267 LEU A C 1
ATOM 9846 O O . LEU A 1 1267 ? -5.637 -1.218 39.507 1.00 97.06 1267 LEU A O 1
ATOM 9850 N N . ILE A 1 1268 ? -5.935 0.364 37.921 1.00 95.06 1268 ILE A N 1
ATOM 9851 C CA . ILE A 1 1268 ? -5.377 1.505 38.663 1.00 95.06 1268 ILE A CA 1
ATOM 9852 C C . ILE A 1 1268 ? -6.504 2.316 39.320 1.00 95.06 1268 ILE A C 1
ATOM 9854 O O . ILE A 1 1268 ? -6.328 2.859 40.408 1.00 95.06 1268 ILE A O 1
ATOM 9858 N N . GLY A 1 1269 ? -7.688 2.352 38.703 1.00 89.94 1269 GLY A N 1
ATOM 9859 C CA . GLY A 1 1269 ? -8.865 3.009 39.263 1.00 89.94 1269 GLY A CA 1
ATOM 9860 C C . GLY A 1 1269 ? -8.875 4.536 39.081 1.00 89.94 1269 GLY A C 1
ATOM 9861 O O . GLY A 1 1269 ? -8.163 5.066 38.223 1.00 89.94 1269 GLY A O 1
ATOM 9862 N N . PRO A 1 1270 ? -9.703 5.260 39.856 1.00 93.25 1270 PRO A N 1
ATOM 9863 C CA . PRO A 1 1270 ? -10.640 4.732 40.850 1.00 93.25 1270 PRO A CA 1
ATOM 9864 C C . PRO A 1 1270 ? -11.803 3.965 40.205 1.00 93.25 1270 PRO A C 1
ATOM 9866 O O . PRO A 1 1270 ? -12.291 4.350 39.149 1.00 93.25 1270 PRO A O 1
ATOM 9869 N N . VAL A 1 1271 ? -12.284 2.913 40.876 1.00 95.44 1271 VAL A N 1
ATOM 9870 C CA . VAL A 1 1271 ? -13.482 2.172 40.453 1.00 95.44 1271 VAL A CA 1
ATOM 9871 C C . VAL A 1 1271 ? -14.718 2.790 41.098 1.00 95.44 1271 VAL A C 1
ATOM 9873 O O . VAL A 1 1271 ? -14.776 2.936 42.323 1.00 95.44 1271 VAL A O 1
ATOM 9876 N N . THR A 1 1272 ? -15.719 3.146 40.296 1.00 94.44 1272 THR A N 1
ATOM 9877 C CA . THR A 1 1272 ? -16.947 3.790 40.782 1.00 94.44 1272 THR A CA 1
ATOM 9878 C C . THR A 1 1272 ? -18.204 3.230 40.120 1.00 94.44 1272 THR A C 1
ATOM 9880 O O . THR A 1 1272 ? -18.189 2.822 38.963 1.00 94.44 1272 THR A O 1
ATOM 9883 N N . ILE A 1 1273 ? -19.316 3.227 40.856 1.00 91.75 1273 ILE A N 1
ATOM 9884 C CA . ILE A 1 1273 ? -20.662 3.021 40.318 1.00 91.75 1273 ILE A CA 1
ATOM 9885 C C . ILE A 1 1273 ? -21.337 4.383 40.237 1.00 91.75 1273 ILE A C 1
ATOM 9887 O O . ILE A 1 1273 ? -21.567 5.035 41.259 1.00 91.75 1273 ILE A O 1
ATOM 9891 N N . ARG A 1 1274 ? -21.673 4.809 39.025 1.00 88.25 1274 ARG A N 1
ATOM 9892 C CA . ARG A 1 1274 ? -22.389 6.058 38.772 1.00 88.25 1274 ARG A CA 1
ATOM 9893 C C . ARG A 1 1274 ? -23.857 5.749 38.515 1.00 88.25 1274 ARG A C 1
ATOM 9895 O O . ARG A 1 1274 ? -24.171 4.872 37.712 1.00 88.25 1274 ARG A O 1
ATOM 9902 N N . ALA A 1 1275 ? -24.742 6.464 39.202 1.00 84.62 1275 ALA A N 1
ATOM 9903 C CA . ALA A 1 1275 ? -26.178 6.398 38.974 1.00 84.62 1275 ALA A CA 1
ATOM 9904 C C . ALA A 1 1275 ? -26.625 7.649 38.225 1.00 84.62 1275 ALA A C 1
ATOM 9906 O O . ALA A 1 1275 ? -26.285 8.758 38.629 1.00 84.62 1275 ALA A O 1
ATOM 9907 N N . ALA A 1 1276 ? -27.412 7.474 37.174 1.00 77.06 1276 ALA A N 1
ATOM 9908 C CA . ALA A 1 1276 ? -28.030 8.588 36.472 1.00 77.06 1276 ALA A CA 1
ATOM 9909 C C . ALA A 1 1276 ? -29.505 8.742 36.870 1.00 77.06 1276 ALA A C 1
ATOM 9911 O O . ALA A 1 1276 ? -30.129 7.814 37.398 1.00 77.06 1276 ALA A O 1
ATOM 9912 N N . VAL A 1 1277 ? -30.058 9.939 36.662 1.00 77.12 1277 VAL A N 1
ATOM 9913 C CA . VAL A 1 1277 ? -31.492 10.202 36.844 1.00 77.12 1277 VAL A CA 1
ATOM 9914 C C . VAL A 1 1277 ? -32.169 10.031 35.491 1.00 77.12 1277 VAL A C 1
ATOM 9916 O O . VAL A 1 1277 ? -31.837 10.757 34.558 1.00 77.12 1277 VAL A O 1
ATOM 9919 N N . GLN A 1 1278 ? -33.084 9.066 35.395 1.00 69.94 1278 GLN A N 1
ATOM 9920 C CA . GLN A 1 1278 ? -33.929 8.873 34.220 1.00 69.94 1278 GLN A CA 1
ATOM 9921 C C . GLN A 1 1278 ? -35.282 9.545 34.460 1.00 69.94 1278 GLN A C 1
ATOM 9923 O O . GLN A 1 1278 ? -35.896 9.311 35.505 1.00 69.94 1278 GLN A O 1
ATOM 9928 N N . THR A 1 1279 ? -35.736 10.371 33.518 1.00 67.19 1279 THR A N 1
ATOM 9929 C CA . THR A 1 1279 ? -37.117 10.877 33.488 1.00 67.19 1279 THR A CA 1
ATOM 9930 C C . THR A 1 1279 ? -37.712 10.659 32.098 1.00 67.19 1279 THR A C 1
ATOM 9932 O O . THR A 1 1279 ? -36.989 10.808 31.107 1.00 67.19 1279 THR A O 1
ATOM 9935 N N . GLU A 1 1280 ? -38.998 10.300 32.054 1.00 54.62 1280 GLU A N 1
ATOM 9936 C CA . GLU A 1 1280 ? -39.836 10.315 30.840 1.00 54.62 1280 GLU A CA 1
ATOM 9937 C C . GLU A 1 1280 ? -40.355 11.722 30.528 1.00 54.62 1280 GLU A C 1
ATOM 9939 O O . GLU A 1 1280 ? -40.626 12.477 31.497 1.00 54.62 1280 GLU A O 1
#

Radius of gyration: 34.12 Å; chains: 1; bounding box: 100×75×98 Å

Sequence (1280 aa):
MRTLGADAVSPLEQGFRDPPVQTKPAVYWYWISDNISKEGVTRDLEAMARVGIGEAFIGNIFLDNVPAGDVKVMTDEWWGLIEHAVREGGRVGVKIGMFNCPGWSQSGGPWITPDRAMRYLTSSELRVKGPKRLEAALAVPADDFQDVAVLAFPAPKADDDSLARRRPRLAGTPEVQGLARLVDGNSETQLDIPAGQFVLDINLDESLTARSIALIPTSSPWSAQCELLAAGEDGQFHSLRTFKYDRSNMKIHVGPMPEGPVVAAFEPATAKRFRLVLRQISGKASLREISLSSAARVESYVEKQLGKMHPTPLPMWDDYLWPEQAEVDSTDLAISADGILNLSSKMADDGTLAWDVPDGDWVVLRIGMAPTGTENSPSSPEGIGLEVDKMNRDHAKHHFDAFIGRLLKRMPAADRKAFTTVVADSYEQGSQNWTEGFDGLFRERYGYDPIPWLATLSGRVVGTADQSNRFLWDLRRLVADRIATEYVGGLRDLCQPHGLQLWLENYGHWGFPAEFLQYGGQSHRVGGEFWTKGSLGSIECRAASSAANTYGFPLVSAEAFTASPSRFDTVPSDLKTRGDWAFCEGINHFVLHVYIQQPWQDRRPGVNAWFGTEFNRHNTWFEEGRAWIDYLRRCCFMLQQGTRVADVAYFIGEDTPKMTGIRQPELPAGHDFDYVNAEVILEKMSVEDGRLALPHGTSYRVLVLPDQETMRPELLGKIRDLIRAGAVVLGRPPKRSPSMRDYPKCDEEIRRLAAEIWGTGTDMETGERQFGQGRVIWGEDLTTVLDRFDIEPDFLSQAPLRYTHRSTGDREIYFVANPEPQEVATLAAFRVGDRAPTLWWPATGQVERPAVYDIRDGHIQLPIVLGPHASVFVVFGEEPMAAERIVKVQKDSDTILDATATVARPKSSATASEVAASNFTVAVWVRPGADTTIVPQHVAGVHGMADPRNEATVATHGNSFGGDDHAGCGIAVGRNGICVFEHGASYFSPPLSYAGPIDGWTHVAVVYRDNQPHLYLNGRLAHRGLRSSHIVHPGSPSTSFAGDLGPIEQIGRSLDEAEVGELMKSMARPDELAPATAVQLALDAEGKVETLFREPGKYTFTTALGRTTVSEISAVPSPVQVAGPWEVTFQPPQGDAKKATFDALVNWTSHADESIRHFAGKATYRTTFVLPKSVHGRRLRLDLGKLHDLARVRLNGRPLGTLWIAPWQVDVSEAARAGENVLEVDVINCWYNRLVGDADLPSNERSTYLQAPSAVPKNAPLKPAGLIGPVTIRAAVQTE

Foldseek 3Di:
DPDPDDDDQDPLLVCLLPPDLVLFFAAEAEAEQQLADLVLLLVQLLLCLLLRHQEYEYAYAYDPQFDHDDRAPPDPVVLVSVLSNLLSCVVSNHFYAYALFHAADFQFFPLQDFQFFFKAKDWFKDKDADQDWAWDFTDDPDPPWDFDFKKKFFQFPQNVFWLLVQVKDKAKVVGAPPPCQQRPPDLPDKDWADPAKMKIKIAGPAKAFFFKKKFFDDLWFKKWWKWKWAADPVRDTDTFDIDIDGLNAQDLLQALQSRDIQMAGGDTDIHRMMMMMTHPMDGGDMTRYMIGTPAAFQGPLCVLLQRGHDRWFDDALCNQVDDDHDKDPDPSSATELVRMDTQVVQADPSRIGTDSDDHHMMMIIRMTMTHSFFWHDDGDPNGIGGHGHLLAQVSLVSSSCVGVVVSVVVDDLVSNPSHAEHEGEAHRGADHQDHPCVQVVLCVPQVDGCRSLCVSSVRGHHPMSLQNQQSSQSSLLSRQLSNQCRNQLSVQVVQVVSNHFYEYQQFHTNHDSYESQSSQLSGLAYEFEDALDDCRGLLSLQSQQLSCQLSVPLAGEYAAHKDAQDQLADFLQSRLLVVLVSVLSLHQHYHYWHAYRANDQLFPPGEDDRMDPPAGPRWQCNSQCSLVSLLSSSSSSLSSAAHWDAAEEEESDSGDDGSGRDCVVPDFPLGHYHYDYLCSLQPAWADDPLWTAGPRGRTYQEYEYPAEQEDFLSSLVSVLVRQLRRHEYEYAQHQAHSHPRVPPVRNVSSVVSSCLQVNPCRPDCWDKDRRHNHIYTYNDHVVVVCVVVVNDRQKFKPDPWRWIWHDNPQKIKIKIWDSAQAKDKIKMKGQDAFFQKWKQFSSNSDIFRALEWDDDPNIIIDTDIAGGGGMIMIMTGPDGDDQFGFQWKDFQNHTLHHNPDDRDRPPRPPDLPLLQFLFKKKKKKWAAQAAFDFWDFDAFAATCPVGGFQWQFDWDEQVVPPDQQEWEWIWGDGQQWIWIWIHGNRGIGGQDGTGDGDHGIWMWMWGRHNQKTFIDILLHTDDTGHRHRGRYGYGGGDPRHRGDMADIDMGSGGDDSVRSNVVSVPGDHVVSPDDPRQWGWTADPVRDIKIWGQAFGWMWTATPVRDIDIDGGHDFDDWDWPADQKWKWADASDDDIDIDTRNGFDFQCPDPDLCSNLGAHKMKIKGKDADAPVQQQFWKKKFLADAAAKKFKDKQNRTFGIDGHPPRMTTCNPRDDHTMMMIMIIHGHTNNSLCQSQVPPDPVPRPHHYSRDRPRDHPDDDDTHGRRDRITMGGIDIDD

pLDDT: mean 92.12, std 9.99, range [25.45, 98.88]